Protein 6SHL (pdb70)

Solvent-accessible surface area: 36773 Å² total; per-residue (Å²): 154,76,38,21,48,40,94,6,21,34,120,36,126,43,28,32,152,86,106,8,38,23,49,130,87,68,61,10,13,110,104,124,50,47,70,15,28,13,0,0,7,38,17,7,44,97,7,70,100,4,14,11,8,109,0,50,140,52,32,90,15,76,4,2,0,6,0,25,4,4,0,9,2,3,3,6,0,15,11,102,80,20,60,58,87,0,76,22,84,111,82,29,82,10,52,0,0,61,10,32,3,3,21,6,0,1,0,0,1,0,0,1,0,2,17,2,1,6,25,0,3,0,22,11,36,53,40,104,26,140,97,31,90,4,41,0,0,0,0,28,16,41,27,122,152,49,82,54,23,43,78,62,26,18,65,27,82,63,95,120,78,47,61,86,157,52,32,51,107,110,2,37,70,46,109,188,47,22,52,6,108,9,52,5,110,135,58,42,6,15,15,0,11,2,8,17,71,42,107,64,56,89,1,57,11,2,3,31,10,33,6,10,37,52,3,23,45,12,8,0,14,0,0,0,40,6,25,86,32,57,101,1,62,85,10,71,0,13,3,31,5,5,1,0,54,6,0,20,11,2,28,4,1,3,5,7,15,0,18,74,24,101,78,31,87,77,93,120,90,86,157,32,34,142,82,61,45,40,34,117,65,66,80,103,60,86,68,166,109,69,130,105,132,51,80,104,50,54,179,37,136,74,108,59,91,124,107,105,149,135,67,183,155,103,65,138,122,112,62,22,131,80,88,27,7,42,93,80,41,109,22,38,110,32,118,1,44,30,46,91,65,5,52,59,57,10,25,0,2,34,43,0,0,49,40,74,85,3,55,116,68,0,44,117,63,108,17,2,83,3,58,0,11,0,74,2,79,14,92,19,70,24,49,12,3,7,15,0,0,0,6,3,15,4,7,34,109,65,34,92,17,38,73,78,66,76,58,68,60,29,16,0,1,23,8,1,13,16,44,19,13,5,1,4,0,18,53,35,67,48,16,108,20,66,5,52,20,4,24,2,70,75,68,6,37,0,37,52,120,28,15,14,64,69,3,0,36,0,20,0,11,0,6,50,24,0,70,29,5,83,51,25,106,100,66,9,59,0,20,0,59,0,43,0,87,88,53,30,48,80,82,71,39,124,75,62,7,101,159,233,120,82,132,166,87,133,169,132,113,183,113,70,177,114,53,33,57,61,53,85,29,43,28,103,58,125,30,83,29,5,27,151,84,101,125,47,28,60,27,14,10,82,22,4,40,47,62,14,78,25,42,6,11,9,64,36,0,0,43,72,18,0,2,4,69,36,7,67,1,56,83,105,7,78,71,51,43,37,7,0,0,0,2,0,1,0,1,1,9,16,49,21,103,57,116,83,25,47,16,2,4,3,0,0,0,0,0,0,0,0,7,3,73,27,0,3,0,0,0,56,0,2,1,0,1,8,4,0,76,90,1,108,8,89,1,0,0,0,2,23,62,111,64,11,88,118,37,88,8,42,124,112,142,27,118,45,34,42,9,44,0,45,112,32,53,8,0,8,2,18,0,13,31,62,40,156,98,18,22,1,35,20,40,3,0,34,22,4,44,104,51,86,30,23,47,61,92,55,24,4,106,8,38,52,65,82,6,4,2,0,0,0,1,3,0,28,74,100,17,51,55,52,39,148,36,87,7,65,1,44,0,0,0,1,0,2,4,0,65,4,13,18,3,2,52,40,30,114,13,12,48,50,2,1,15,25,88,32,76,85,122,97,167,86,13,66,144,85,49,57,34,48,20,15,37,135,91,0,35,23,40,77,116,145,16,129,6,40,68,160,0,60,4,14,61,56,4,3,76,143,75,28,179,33,4,50,13,9,17,21

InterPro domains:
  IPR014872 Dicistrovirus, capsid-polyprotein, C-terminal [PF08762] (630-860)
  IPR024343 Capsid protein VP4, dicistrovirus [PF11492] (277-324)
  IPR029053 Viral coat protein subunit [G3DSA:2.60.120.20] (10-238)
  IPR029053 Viral coat protein subunit [G3DSA:2.60.120.20] (325-581)
  IPR029053 Viral coat protein subunit [G3DSA:2.60.120.20] (614-869)
  IPR033703 Picornavirus/Calicivirus coat protein [cd00205] (55-227)

Structure (mmCIF, N/CA/C/O backbone):
data_6SHL
#
_entry.id   6SHL
#
_cell.length_a   1.00
_cell.length_b   1.00
_cell.length_c   1.00
_cell.angle_alpha   90.00
_cell.angle_beta   90.00
_cell.angle_gamma   90.00
#
_symmetry.space_group_name_H-M   'P 1'
#
loop_
_entity.id
_entity.type
_entity.pdbx_description
1 polymer VP1
2 polymer VP2
3 polymer VP3
4 polymer VP4
#
loop_
_atom_site.group_PDB
_atom_site.id
_atom_site.type_symbol
_atom_site.label_atom_id
_atom_site.label_alt_id
_atom_site.label_comp_id
_atom_site.label_asym_id
_atom_site.label_entity_id
_atom_site.label_seq_id
_atom_site.pdbx_PDB_ins_code
_atom_site.Cartn_x
_atom_site.Cartn_y
_atom_site.Cartn_z
_atom_site.occupancy
_atom_site.B_iso_or_equiv
_atom_site.auth_seq_id
_atom_site.auth_comp_id
_atom_site.auth_asym_id
_atom_site.auth_atom_id
_atom_site.pdbx_PDB_model_num
ATOM 1 N N . ASP A 1 1 ? 286.940 350.485 210.334 1.00 26.15 603 ASP A N 1
ATOM 2 C CA . ASP A 1 1 ? 286.218 349.795 209.277 1.00 26.15 603 ASP A CA 1
ATOM 3 C C . ASP A 1 1 ? 287.084 349.561 208.051 1.00 26.15 603 ASP A C 1
ATOM 4 O O . ASP A 1 1 ? 286.632 349.808 206.928 1.00 26.15 603 ASP A O 1
ATOM 9 N N . ASN A 1 2 ? 288.311 349.077 208.293 1.00 22.58 604 ASN A N 1
ATOM 10 C CA . ASN A 1 2 ? 289.319 348.823 207.259 1.00 22.58 604 ASN A CA 1
ATOM 11 C C . ASN A 1 2 ? 289.629 350.111 206.498 1.00 22.58 604 ASN A C 1
ATOM 12 O O . ASN A 1 2 ? 289.427 350.214 205.289 1.00 22.58 604 ASN A O 1
ATOM 17 N N . SER A 1 3 ? 290.120 351.112 207.233 1.00 21.64 605 SER A N 1
ATOM 18 C CA . SER A 1 3 ? 290.265 352.459 206.704 1.00 21.64 605 SER A CA 1
ATOM 19 C C . SER A 1 3 ? 291.642 353.070 206.891 1.00 21.64 605 SER A C 1
ATOM 20 O O . SER A 1 3 ? 291.845 354.206 206.465 1.00 21.64 605 SER A O 1
ATOM 23 N N . ASN A 1 4 ? 292.554 352.404 207.586 1.00 19.90 606 ASN A N 1
ATOM 24 C CA . ASN A 1 4 ? 293.968 352.768 207.581 1.00 19.90 606 ASN A CA 1
ATOM 25 C C . ASN A 1 4 ? 294.821 351.520 207.579 1.00 19.90 606 ASN A C 1
ATOM 26 O O . ASN A 1 4 ? 295.835 351.440 208.278 1.00 19.90 606 ASN A O 1
ATOM 31 N N . ASN A 1 5 ? 294.405 350.530 206.809 1.00 18.59 607 ASN A N 1
ATOM 32 C CA . ASN A 1 5 ? 295.086 349.249 206.782 1.00 18.59 607 ASN A CA 1
ATOM 33 C C . ASN A 1 5 ? 296.424 349.427 206.081 1.00 18.59 607 ASN A C 1
ATOM 34 O O . ASN A 1 5 ? 296.462 349.995 204.985 1.00 18.59 607 ASN A O 1
ATOM 39 N N . PRO A 1 6 ? 297.538 349.016 206.694 1.00 17.22 608 PRO A N 1
ATOM 40 C CA . PRO A 1 6 ? 298.845 349.206 206.048 1.00 17.22 608 PRO A CA 1
ATOM 41 C C . PRO A 1 6 ? 299.023 348.428 204.759 1.00 17.22 608 PRO A C 1
ATOM 42 O O . PRO A 1 6 ? 299.894 348.779 203.957 1.00 17.22 608 PRO A O 1
ATOM 46 N N . VAL A 1 7 ? 298.222 347.393 204.526 1.00 16.80 609 VAL A N 1
ATOM 47 C CA . VAL A 1 7 ? 298.237 346.646 203.279 1.00 16.80 609 VAL A CA 1
ATOM 48 C C . VAL A 1 7 ? 297.024 346.939 202.417 1.00 16.80 609 VAL A C 1
ATOM 49 O O . VAL A 1 7 ? 296.900 346.365 201.330 1.00 16.80 609 VAL A O 1
ATOM 53 N N . GLY A 1 8 ? 296.124 347.808 202.865 1.00 17.69 610 GLY A N 1
ATOM 54 C CA . GLY A 1 8 ? 294.956 348.151 202.089 1.00 17.69 610 GLY A CA 1
ATOM 55 C C . GLY A 1 8 ? 293.919 347.042 202.086 1.00 17.69 610 GLY A C 1
ATOM 56 O O . GLY A 1 8 ? 293.898 346.160 202.941 1.00 17.69 610 GLY A O 1
ATOM 57 N N . GLY A 1 9 ? 293.037 347.107 201.097 1.00 18.89 611 GLY A N 1
ATOM 58 C CA . GLY A 1 9 ? 292.091 346.034 200.874 1.00 18.89 611 GLY A CA 1
ATOM 59 C C . GLY A 1 9 ? 290.661 346.359 201.239 1.00 18.89 611 GLY A C 1
ATOM 60 O O . GLY A 1 9 ? 290.298 346.353 202.416 1.00 18.89 611 GLY A O 1
ATOM 61 N N . ASN A 1 10 ? 289.845 346.644 200.234 1.00 19.06 612 ASN A N 1
ATOM 62 C CA . ASN A 1 10 ? 288.408 346.850 200.357 1.00 19.06 612 ASN A CA 1
ATOM 63 C C . ASN A 1 10 ? 287.804 346.644 198.976 1.00 19.06 612 ASN A C 1
ATOM 64 O O . ASN A 1 10 ? 287.669 347.610 198.218 1.00 19.06 612 ASN A O 1
ATOM 69 N N . PRO A 1 11 ? 287.464 345.411 198.604 1.00 18.28 613 PRO A N 1
ATOM 70 C CA . PRO A 1 11 ? 287.053 345.135 197.223 1.00 18.28 613 PRO A CA 1
ATOM 71 C C . PRO A 1 11 ? 285.720 345.745 196.823 1.00 18.28 613 PRO A C 1
ATOM 72 O O . PRO A 1 11 ? 284.671 345.433 197.389 1.00 18.28 613 PRO A O 1
ATOM 76 N N . ILE A 1 12 ? 285.775 346.622 195.840 1.00 18.30 614 ILE A N 1
ATOM 77 C CA . ILE A 1 12 ? 284.609 347.257 195.245 1.00 18.30 614 ILE A CA 1
ATOM 78 C C . ILE A 1 12 ? 284.320 346.541 193.936 1.00 18.30 614 ILE A C 1
ATOM 79 O O . ILE A 1 12 ? 285.232 345.993 193.307 1.00 18.30 614 ILE A O 1
ATOM 84 N N . ASP A 1 13 ? 283.036 346.496 193.555 1.00 17.87 615 ASP A N 1
ATOM 85 C CA . ASP A 1 13 ? 282.541 345.785 192.383 1.00 17.87 615 ASP A CA 1
ATOM 86 C C . ASP A 1 13 ? 283.230 346.219 191.102 1.00 17.87 615 ASP A C 1
ATOM 87 O O . ASP A 1 13 ? 283.068 347.352 190.643 1.00 17.87 615 ASP A O 1
ATOM 92 N N . ASN A 1 14 ? 284.011 345.314 190.539 1.00 16.34 616 ASN A N 1
ATOM 93 C CA . ASN A 1 14 ? 284.742 345.520 189.309 1.00 16.34 616 ASN A CA 1
ATOM 94 C C . ASN A 1 14 ? 284.016 344.827 188.163 1.00 16.34 616 ASN A C 1
ATOM 95 O O . ASN A 1 14 ? 282.894 344.341 188.311 1.00 16.34 616 ASN A O 1
ATOM 100 N N . TYR A 1 15 ? 284.673 344.758 187.010 1.00 14.78 617 TYR A N 1
ATOM 101 C CA . TYR A 1 15 ? 284.012 344.483 185.744 1.00 14.78 617 TYR A CA 1
ATOM 102 C C . TYR A 1 15 ? 284.001 343.012 185.355 1.00 14.78 617 TYR A C 1
ATOM 103 O O . TYR A 1 15 ? 283.915 342.696 184.166 1.00 14.78 617 TYR A O 1
ATOM 112 N N . GLY A 1 16 ? 284.045 342.102 186.301 1.00 19.06 618 GLY A N 1
ATOM 113 C CA . GLY A 1 16 ? 284.027 340.683 185.985 1.00 19.06 618 GLY A CA 1
ATOM 114 C C . GLY A 1 16 ? 282.988 339.935 186.785 1.00 19.06 618 GLY A C 1
ATOM 115 O O . GLY A 1 16 ? 282.794 340.196 187.970 1.00 19.06 618 GLY A O 1
ATOM 116 N N . THR A 1 17 ? 282.315 339.002 186.119 1.00 21.49 619 THR A N 1
ATOM 117 C CA . THR A 1 17 ? 281.438 338.083 186.829 1.00 21.49 619 THR A CA 1
ATOM 118 C C . THR A 1 17 ? 282.244 337.014 187.552 1.00 21.49 619 THR A C 1
ATOM 119 O O . THR A 1 17 ? 281.990 336.719 188.723 1.00 21.49 619 THR A O 1
ATOM 123 N N . GLU A 1 18 ? 283.238 336.456 186.878 1.00 23.71 620 GLU A N 1
ATOM 124 C CA . GLU A 1 18 ? 284.034 335.351 187.387 1.00 23.71 620 GLU A CA 1
ATOM 125 C C . GLU A 1 18 ? 285.313 335.885 188.007 1.00 23.71 620 GLU A C 1
ATOM 126 O O . GLU A 1 18 ? 286.093 336.562 187.334 1.00 23.71 620 GLU A O 1
ATOM 132 N N . HIS A 1 19 ? 285.526 335.581 189.283 1.00 23.09 621 HIS A N 1
ATOM 133 C CA . HIS A 1 19 ? 286.712 336.034 189.994 1.00 23.09 621 HIS A CA 1
ATOM 134 C C . HIS A 1 19 ? 287.895 335.133 189.690 1.00 23.09 621 HIS A C 1
ATOM 135 O O . HIS A 1 19 ? 287.809 333.914 189.862 1.00 23.09 621 HIS A O 1
ATOM 142 N N . ALA A 1 20 ? 289.006 335.755 189.288 1.00 22.05 622 ALA A N 1
ATOM 143 C CA . ALA A 1 20 ? 290.285 335.158 188.914 1.00 22.05 622 ALA A CA 1
ATOM 144 C C . ALA A 1 20 ? 290.124 334.005 187.932 1.00 22.05 622 ALA A C 1
ATOM 145 O O . ALA A 1 20 ? 290.334 332.849 188.314 1.00 22.05 622 ALA A O 1
ATOM 147 N N . PRO A 1 21 ? 289.757 334.259 186.672 1.00 22.10 623 PRO A N 1
ATOM 148 C CA . PRO A 1 21 ? 289.438 333.146 185.773 1.00 22.10 623 PRO A CA 1
ATOM 149 C C . PRO A 1 21 ? 290.645 332.431 185.188 1.00 22.10 623 PRO A C 1
ATOM 150 O O . PRO A 1 21 ? 290.476 331.332 184.646 1.00 22.10 623 PRO A O 1
ATOM 154 N N . LEU A 1 22 ? 291.847 332.996 185.274 1.00 22.00 624 LEU A N 1
ATOM 155 C CA . LEU A 1 22 ? 293.008 332.351 184.674 1.00 22.00 624 LEU A CA 1
ATOM 156 C C . LEU A 1 22 ? 293.606 331.256 185.543 1.00 22.00 624 LEU A C 1
ATOM 157 O O . LEU A 1 22 ? 294.524 330.567 185.090 1.00 22.00 624 LEU A O 1
ATOM 162 N N . LEU A 1 23 ? 293.126 331.081 186.770 1.00 24.80 625 LEU A N 1
ATOM 163 C CA . LEU A 1 23 ? 293.529 329.929 187.565 1.00 24.80 625 LEU A CA 1
ATOM 164 C C . LEU A 1 23 ? 292.707 328.694 187.254 1.00 24.80 625 LEU A C 1
ATOM 165 O O . LEU A 1 23 ? 293.117 327.588 187.616 1.00 24.80 625 LEU A O 1
ATOM 170 N N . LYS A 1 24 ? 291.565 328.853 186.603 1.00 26.94 626 LYS A N 1
ATOM 171 C CA . LYS A 1 24 ? 290.725 327.723 186.250 1.00 26.94 626 LYS A CA 1
ATOM 172 C C . LYS A 1 24 ? 291.088 327.127 184.901 1.00 26.94 626 LYS A C 1
ATOM 173 O O . LYS A 1 24 ? 290.464 326.147 184.485 1.00 26.94 626 LYS A O 1
ATOM 179 N N . GLU A 1 25 ? 292.079 327.691 184.215 1.00 27.43 627 GLU A N 1
ATOM 180 C CA . GLU A 1 25 ? 292.570 327.148 182.952 1.00 27.43 627 GLU A CA 1
ATOM 181 C C . GLU A 1 25 ? 293.735 326.228 183.279 1.00 27.43 627 GLU A C 1
ATOM 182 O O . GLU A 1 25 ? 294.882 326.658 183.385 1.00 27.43 627 GLU A O 1
ATOM 188 N N . ASP A 1 26 ? 293.426 324.940 183.450 1.00 29.42 628 ASP A N 1
ATOM 189 C CA . ASP A 1 26 ? 294.429 323.977 183.889 1.00 29.42 628 ASP A CA 1
ATOM 190 C C . ASP A 1 26 ? 295.459 323.718 182.802 1.00 29.42 628 ASP A C 1
ATOM 191 O O . ASP A 1 26 ? 296.666 323.731 183.064 1.00 29.42 628 ASP A O 1
ATOM 196 N N . ASN A 1 27 ? 295.001 323.484 181.579 1.00 26.63 629 ASN A N 1
ATOM 197 C CA . ASN A 1 27 ? 295.877 323.173 180.457 1.00 26.63 629 ASN A CA 1
ATOM 198 C C . ASN A 1 27 ? 296.242 324.427 179.678 1.00 26.63 629 ASN A C 1
ATOM 199 O O . ASN A 1 27 ? 296.113 324.485 178.462 1.00 26.63 629 ASN A O 1
ATOM 204 N N . GLN A 1 28 ? 296.702 325.451 180.382 1.00 22.29 630 GLN A N 1
ATOM 205 C CA . GLN A 1 28 ? 297.123 326.673 179.720 1.00 22.29 630 GLN A CA 1
ATOM 206 C C . GLN A 1 28 ? 298.557 326.574 179.241 1.00 22.29 630 GLN A C 1
ATOM 207 O O . GLN A 1 28 ? 298.885 327.060 178.157 1.00 22.29 630 GLN A O 1
ATOM 213 N N . TYR A 1 29 ? 299.417 325.938 180.026 1.00 20.87 631 TYR A N 1
ATOM 214 C CA . TYR A 1 29 ? 300.819 325.811 179.676 1.00 20.87 631 TYR A CA 1
ATOM 215 C C . TYR A 1 29 ? 301.098 324.601 178.799 1.00 20.87 631 TYR A C 1
ATOM 216 O O . TYR A 1 29 ? 302.259 324.325 178.507 1.00 20.87 631 TYR A O 1
ATOM 225 N N . LEU A 1 30 ? 300.070 323.862 178.396 1.00 20.86 632 LEU A N 1
ATOM 226 C CA . LEU A 1 30 ? 300.190 322.946 177.275 1.00 20.86 632 LEU A CA 1
ATOM 227 C C . LEU A 1 30 ? 300.006 323.640 175.941 1.00 20.86 632 LEU A C 1
ATOM 228 O O . LEU A 1 30 ? 300.235 323.019 174.902 1.00 20.86 632 LEU A O 1
ATOM 233 N N . VAL A 1 31 ? 299.589 324.900 175.943 1.00 18.36 633 VAL A N 1
ATOM 234 C CA . VAL A 1 31 ? 299.271 325.616 174.726 1.00 18.36 633 VAL A CA 1
ATOM 235 C C . VAL A 1 31 ? 300.312 326.682 174.417 1.00 18.36 633 VAL A C 1
ATOM 236 O O . VAL A 1 31 ? 300.727 326.830 173.266 1.00 18.36 633 VAL A O 1
ATOM 240 N N . TYR A 1 32 ? 300.778 327.408 175.432 1.00 18.04 634 TYR A N 1
ATOM 241 C CA . TYR A 1 32 ? 301.568 328.608 175.201 1.00 18.04 634 TYR A CA 1
ATOM 242 C C . TYR A 1 32 ? 303.029 328.461 175.600 1.00 18.04 634 TYR A C 1
ATOM 243 O O . TYR A 1 32 ? 303.914 328.688 174.771 1.00 18.04 634 TYR A O 1
ATOM 252 N N . GLN A 1 33 ? 303.320 328.104 176.845 1.00 17.38 635 GLN A N 1
ATOM 253 C CA . GLN A 1 33 ? 304.689 328.225 177.323 1.00 17.38 635 GLN A CA 1
ATOM 254 C C . GLN A 1 33 ? 305.434 326.909 177.433 1.00 17.38 635 GLN A C 1
ATOM 255 O O . GLN A 1 33 ? 306.634 326.878 177.162 1.00 17.38 635 GLN A O 1
ATOM 261 N N . GLY A 1 34 ? 304.768 325.831 177.821 1.00 20.84 636 GLY A N 1
ATOM 262 C CA . GLY A 1 34 ? 305.437 324.569 178.036 1.00 20.84 636 GLY A CA 1
ATOM 263 C C . GLY A 1 34 ? 305.877 324.319 179.456 1.00 20.84 636 GLY A C 1
ATOM 264 O O . GLY A 1 34 ? 306.198 323.177 179.795 1.00 20.84 636 GLY A O 1
ATOM 265 N N . GLU A 1 35 ? 305.879 325.342 180.301 1.00 23.17 637 GLU A N 1
ATOM 266 C CA . GLU A 1 35 ? 306.403 325.275 181.654 1.00 23.17 637 GLU A CA 1
ATOM 267 C C . GLU A 1 35 ? 305.809 326.434 182.432 1.00 23.17 637 GLU A C 1
ATOM 268 O O . GLU A 1 35 ? 305.365 327.422 181.845 1.00 23.17 637 GLU A O 1
ATOM 274 N N . ARG A 1 36 ? 305.811 326.316 183.754 1.00 25.22 638 ARG A N 1
ATOM 275 C CA . ARG A 1 36 ? 305.387 327.426 184.591 1.00 25.22 638 ARG A CA 1
ATOM 276 C C . ARG A 1 36 ? 306.473 327.754 185.601 1.00 25.22 638 ARG A C 1
ATOM 277 O O . ARG A 1 36 ? 307.124 326.862 186.149 1.00 25.22 638 ARG A O 1
ATOM 285 N N . ILE A 1 37 ? 306.692 329.048 185.804 1.00 21.85 639 ILE A N 1
ATOM 286 C CA . ILE A 1 37 ? 307.692 329.561 186.730 1.00 21.85 639 ILE A CA 1
ATOM 287 C C . ILE A 1 37 ? 306.942 330.172 187.900 1.00 21.85 639 ILE A C 1
ATOM 288 O O . ILE A 1 37 ? 306.297 331.216 187.757 1.00 21.85 639 ILE A O 1
ATOM 293 N N . VAL A 1 38 ? 307.027 329.530 189.059 1.00 22.20 640 VAL A N 1
ATOM 294 C CA . VAL A 1 38 ? 306.276 329.934 190.232 1.00 22.20 640 VAL A CA 1
ATOM 295 C C . VAL A 1 38 ? 307.170 330.597 191.274 1.00 22.20 640 VAL A C 1
ATOM 296 O O . VAL A 1 38 ? 306.797 331.617 191.854 1.00 22.20 640 VAL A O 1
ATOM 300 N N . SER A 1 39 ? 308.368 330.063 191.493 1.00 21.48 641 SER A N 1
ATOM 301 C CA . SER A 1 39 ? 309.271 330.560 192.517 1.00 21.48 641 SER A CA 1
ATOM 302 C C . SER A 1 39 ? 310.556 331.087 191.895 1.00 21.48 641 SER A C 1
ATOM 303 O O . SER A 1 39 ? 310.928 330.714 190.782 1.00 21.48 641 SER A O 1
ATOM 306 N N . PHE A 1 40 ? 311.231 331.974 192.630 1.00 19.06 642 PHE A N 1
ATOM 307 C CA . PHE A 1 40 ? 312.583 332.378 192.266 1.00 19.06 642 PHE A CA 1
ATOM 308 C C . PHE A 1 40 ? 313.633 331.378 192.712 1.00 19.06 642 PHE A C 1
ATOM 309 O O . PHE A 1 40 ? 314.719 331.356 192.132 1.00 19.06 642 PHE A O 1
ATOM 317 N N . LYS A 1 41 ? 313.343 330.564 193.730 1.00 22.56 643 LYS A N 1
ATOM 318 C CA . LYS A 1 41 ? 314.320 329.587 194.194 1.00 22.56 643 LYS A CA 1
ATOM 319 C C . LYS A 1 41 ? 314.527 328.485 193.165 1.00 22.56 643 LYS A C 1
ATOM 320 O O . LYS A 1 41 ? 315.600 327.876 193.111 1.00 22.56 643 LYS A O 1
ATOM 326 N N . ASP A 1 42 ? 313.532 328.240 192.320 1.00 23.68 644 ASP A N 1
ATOM 327 C CA . ASP A 1 42 ? 313.739 327.346 191.194 1.00 23.68 644 ASP A CA 1
ATOM 328 C C . ASP A 1 42 ? 314.564 328.019 190.104 1.00 23.68 644 ASP A C 1
ATOM 329 O O . ASP A 1 42 ? 315.442 327.389 189.515 1.00 23.68 644 ASP A O 1
ATOM 334 N N . LEU A 1 43 ? 314.335 329.305 189.852 1.00 20.18 645 LEU A N 1
ATOM 335 C CA . LEU A 1 43 ? 315.031 330.011 188.783 1.00 20.18 645 LEU A CA 1
ATOM 336 C C . LEU A 1 43 ? 316.441 330.451 189.167 1.00 20.18 645 LEU A C 1
ATOM 337 O O . LEU A 1 43 ? 317.278 330.639 188.280 1.00 20.18 645 LEU A O 1
ATOM 342 N N . LEU A 1 44 ? 316.748 330.571 190.462 1.00 18.34 646 LEU A N 1
ATOM 343 C CA . LEU A 1 44 ? 318.101 330.913 190.898 1.00 18.34 646 LEU A CA 1
ATOM 344 C C . LEU A 1 44 ? 319.109 329.792 190.693 1.00 18.34 646 LEU A C 1
ATOM 345 O O . LEU A 1 44 ? 320.300 330.012 190.928 1.00 18.34 646 LEU A O 1
ATOM 350 N N . ARG A 1 45 ? 318.675 328.612 190.265 1.00 19.78 647 ARG A N 1
ATOM 351 C CA . ARG A 1 45 ? 319.549 327.467 190.089 1.00 19.78 647 ARG A CA 1
ATOM 352 C C . ARG A 1 45 ? 319.927 327.251 188.631 1.00 19.78 647 ARG A C 1
ATOM 353 O O . ARG A 1 45 ? 320.396 326.172 188.267 1.00 19.78 647 ARG A O 1
ATOM 361 N N . ARG A 1 46 ? 319.720 328.261 187.797 1.00 18.24 648 ARG A N 1
ATOM 362 C CA . ARG A 1 46 ? 320.329 328.355 186.482 1.00 18.24 648 ARG A CA 1
ATOM 363 C C . ARG A 1 46 ? 321.623 329.151 186.586 1.00 18.24 648 ARG A C 1
ATOM 364 O O . ARG A 1 46 ? 321.632 330.253 187.137 1.00 18.24 648 ARG A O 1
ATOM 372 N N . TYR A 1 47 ? 322.711 328.588 186.072 1.00 18.05 649 TYR A N 1
ATOM 373 C CA . TYR A 1 47 ? 323.991 329.284 186.059 1.00 18.05 649 TYR A CA 1
ATOM 374 C C . TYR A 1 47 ? 323.969 330.447 185.082 1.00 18.05 649 TYR A C 1
ATOM 375 O O . TYR A 1 47 ? 323.316 330.392 184.040 1.00 18.05 649 TYR A O 1
ATOM 384 N N . GLN A 1 48 ? 324.698 331.503 185.416 1.00 16.70 650 GLN A N 1
ATOM 385 C CA . GLN A 1 48 ? 324.778 332.673 184.560 1.00 16.70 650 GLN A CA 1
ATOM 386 C C . GLN A 1 48 ? 326.193 333.222 184.593 1.00 16.70 650 GLN A C 1
ATOM 387 O O . GLN A 1 48 ? 326.815 333.278 185.654 1.00 16.70 650 GLN A O 1
ATOM 393 N N . TYR A 1 49 ? 326.690 333.606 183.419 1.00 16.53 651 TYR A N 1
ATOM 394 C CA . TYR A 1 49 ? 328.036 334.142 183.268 1.00 16.53 651 TYR A CA 1
ATOM 395 C C . TYR A 1 49 ? 328.212 335.432 184.044 1.00 16.53 651 TYR A C 1
ATOM 396 O O . TYR A 1 49 ? 327.473 336.396 183.837 1.00 16.53 651 TYR A O 1
ATOM 405 N N . LEU A 1 50 ? 329.188 335.445 184.952 1.00 16.91 652 LEU A N 1
ATOM 406 C CA . LEU A 1 50 ? 329.503 336.639 185.725 1.00 16.91 652 LEU A CA 1
ATOM 407 C C . LEU A 1 50 ? 330.643 337.449 185.119 1.00 16.91 652 LEU A C 1
ATOM 408 O O . LEU A 1 50 ? 330.432 338.587 184.696 1.00 16.91 652 LEU A O 1
ATOM 413 N N . ASN A 1 51 ? 331.842 336.877 185.039 1.00 17.65 653 ASN A N 1
ATOM 414 C CA . ASN A 1 51 ? 333.014 337.683 184.731 1.00 17.65 653 ASN A CA 1
ATOM 415 C C . ASN A 1 51 ? 334.143 336.777 184.260 1.00 17.65 653 ASN A C 1
ATOM 416 O O . ASN A 1 51 ? 334.188 335.590 184.587 1.00 17.65 653 ASN A O 1
ATOM 421 N N . SER A 1 52 ? 335.066 337.362 183.499 1.00 18.52 654 SER A N 1
ATOM 422 C CA . SER A 1 52 ? 336.229 336.660 182.983 1.00 18.52 654 SER A CA 1
ATOM 423 C C . SER A 1 52 ? 337.507 337.276 183.533 1.00 18.52 654 SER A C 1
ATOM 424 O O . SER A 1 52 ? 337.548 338.457 183.881 1.00 18.52 654 SER A O 1
ATOM 427 N N . TYR A 1 53 ? 338.555 336.460 183.577 1.00 19.80 655 TYR A N 1
ATOM 428 C CA . TYR A 1 53 ? 339.791 336.764 184.287 1.00 19.80 655 TYR A CA 1
ATOM 429 C C . TYR A 1 53 ? 340.967 336.296 183.447 1.00 19.80 655 TYR A C 1
ATOM 430 O O . TYR A 1 53 ? 340.999 335.137 183.039 1.00 19.80 655 TYR A O 1
ATOM 439 N N . TRP A 1 54 ? 341.933 337.175 183.194 1.00 20.24 656 TRP A N 1
ATOM 440 C CA . TRP A 1 54 ? 343.062 336.826 182.343 1.00 20.24 656 TRP A CA 1
ATOM 441 C C . TRP A 1 54 ? 344.312 336.596 183.180 1.00 20.24 656 TRP A C 1
ATOM 442 O O . TRP A 1 54 ? 344.818 337.547 183.790 1.00 20.24 656 TRP A O 1
ATOM 453 N N . PRO A 1 55 ? 344.836 335.367 183.248 1.00 21.97 657 PRO A N 1
ATOM 454 C CA . PRO A 1 55 ? 345.995 335.104 184.110 1.00 21.97 657 PRO A CA 1
ATOM 455 C C . PRO A 1 55 ? 347.308 335.715 183.650 1.00 21.97 657 PRO A C 1
ATOM 456 O O . PRO A 1 55 ? 348.183 335.920 184.497 1.00 21.97 657 PR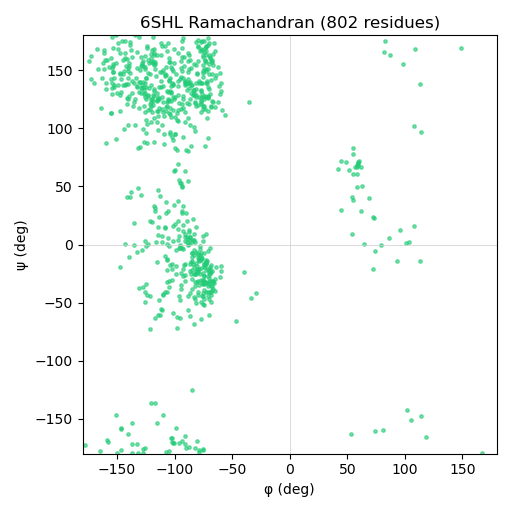O A O 1
ATOM 460 N N . GLN A 1 56 ? 347.504 336.005 182.366 1.00 25.43 658 GLN A N 1
ATOM 461 C CA . GLN A 1 56 ? 348.746 336.655 181.943 1.00 25.43 658 GLN A CA 1
ATOM 462 C C . GLN A 1 56 ? 348.570 338.176 181.966 1.00 25.43 658 GLN A C 1
ATOM 463 O O . GLN A 1 56 ? 348.583 338.871 180.951 1.00 25.43 658 GLN A O 1
ATOM 469 N N . GLU A 1 57 ? 348.329 338.687 183.163 1.00 28.32 659 GLU A N 1
ATOM 470 C CA . GLU A 1 57 ? 348.289 340.123 183.361 1.00 28.32 659 GLU A CA 1
ATOM 471 C C . GLU A 1 57 ? 348.897 340.516 184.704 1.00 28.32 659 GLU A C 1
ATOM 472 O O . GLU A 1 57 ? 349.004 341.710 184.996 1.00 28.32 659 GLU A O 1
ATOM 478 N N . THR A 1 58 ? 349.373 339.558 185.495 1.00 26.81 660 THR A N 1
ATOM 479 C CA . THR A 1 58 ? 349.830 339.821 186.852 1.00 26.81 660 THR A CA 1
ATOM 480 C C . THR A 1 58 ? 351.325 339.616 187.046 1.00 26.81 660 THR A C 1
ATOM 481 O O . THR A 1 58 ? 351.989 340.474 187.632 1.00 26.81 660 THR A O 1
ATOM 485 N N . GLY A 1 59 ? 351.883 338.505 186.575 1.00 25.88 661 GLY A N 1
ATOM 486 C CA . GLY A 1 59 ? 353.284 338.235 186.832 1.00 25.88 661 GLY A CA 1
ATOM 487 C C . GLY A 1 59 ? 354.165 338.219 185.602 1.00 25.88 661 GLY A C 1
ATOM 488 O O . GLY A 1 59 ? 353.855 338.867 184.599 1.00 25.88 661 GLY A O 1
ATOM 489 N N . SER A 1 60 ? 355.272 337.482 185.670 1.00 26.12 662 SER A N 1
ATOM 490 C CA . SER A 1 60 ? 356.197 337.368 184.554 1.00 26.12 662 SER A CA 1
ATOM 491 C C . SER A 1 60 ? 356.934 336.041 184.656 1.00 26.12 662 SER A C 1
ATOM 492 O O . SER A 1 60 ? 357.175 335.533 185.752 1.00 26.12 662 SER A O 1
ATOM 495 N N . GLY A 1 61 ? 357.285 335.485 183.504 1.00 24.67 663 GLY A N 1
ATOM 496 C CA . GLY A 1 61 ? 357.866 334.160 183.464 1.00 24.67 663 GLY A CA 1
ATOM 497 C C . GLY A 1 61 ? 356.788 333.097 183.545 1.00 24.67 663 GLY A C 1
ATOM 498 O O . GLY A 1 61 ? 355.621 333.343 183.262 1.00 24.67 663 GLY A O 1
ATOM 499 N N . PHE A 1 62 ? 357.196 331.895 183.927 1.00 22.57 664 PHE A N 1
ATOM 500 C CA . PHE A 1 62 ? 356.250 330.840 184.256 1.00 22.57 664 PHE A CA 1
ATOM 501 C C . PHE A 1 62 ? 355.888 331.000 185.723 1.00 22.57 664 PHE A C 1
ATOM 502 O O . PHE A 1 62 ? 356.775 331.034 186.579 1.00 22.57 664 PHE A O 1
ATOM 510 N N . ARG A 1 63 ? 354.600 331.106 186.016 1.00 23.29 665 ARG A N 1
ATOM 511 C CA . ARG A 1 63 ? 354.166 331.406 187.372 1.00 23.29 665 ARG A CA 1
ATOM 512 C C . ARG A 1 63 ? 352.803 330.770 187.602 1.00 23.29 665 ARG A C 1
ATOM 513 O O . ARG A 1 63 ? 352.234 330.113 186.724 1.00 23.29 665 ARG A O 1
ATOM 521 N N . TYR A 1 64 ? 352.278 330.977 188.802 1.00 22.88 666 TYR A N 1
ATOM 522 C CA . TYR A 1 64 ? 351.053 330.351 189.269 1.00 22.88 666 TYR A CA 1
ATOM 523 C C . TYR A 1 64 ? 350.114 331.502 189.598 1.00 22.88 666 TYR A C 1
ATOM 524 O O . TYR A 1 64 ? 350.326 332.203 190.590 1.00 22.88 666 TYR A O 1
ATOM 533 N N . TYR A 1 65 ? 349.125 331.738 188.747 1.00 21.90 667 TYR A N 1
ATOM 534 C CA . TYR A 1 65 ? 348.142 332.785 188.959 1.00 21.90 667 TYR A CA 1
ATOM 535 C C . TYR A 1 65 ? 347.135 332.352 190.012 1.00 21.90 667 TYR A C 1
ATOM 536 O O . TYR A 1 65 ? 346.574 331.259 189.927 1.00 21.90 667 TYR A O 1
ATOM 545 N N . THR A 1 66 ? 346.909 333.203 191.011 1.00 21.70 668 THR A N 1
ATOM 546 C CA . THR A 1 66 ? 345.908 332.972 192.040 1.00 21.70 668 THR A CA 1
ATOM 547 C C . THR A 1 66 ? 344.993 334.184 192.134 1.00 21.70 668 THR A C 1
ATOM 548 O O . THR A 1 66 ? 345.446 335.326 192.046 1.00 21.70 668 THR A O 1
ATOM 552 N N . LEU A 1 67 ? 343.703 333.923 192.306 1.00 21.40 669 LEU A N 1
ATOM 553 C CA . LEU A 1 67 ? 342.671 334.951 192.355 1.00 21.40 669 LEU A CA 1
ATOM 554 C C . LEU A 1 67 ? 341.789 334.711 193.568 1.00 21.40 669 LEU A C 1
ATOM 555 O O . LEU A 1 67 ? 341.142 333.665 193.671 1.00 21.40 669 LEU A O 1
ATOM 560 N N . ASP A 1 68 ? 341.782 335.673 194.485 1.00 22.72 670 ASP A N 1
ATOM 561 C CA . ASP A 1 68 ? 340.923 335.644 195.660 1.00 22.72 670 ASP A CA 1
ATOM 562 C C . ASP A 1 68 ? 339.623 336.353 195.314 1.00 22.72 670 ASP A C 1
ATOM 563 O O . ASP A 1 68 ? 339.589 337.584 195.216 1.00 22.72 670 ASP A O 1
ATOM 568 N N . SER A 1 69 ? 338.559 335.578 195.125 1.00 23.17 671 SER A N 1
ATOM 569 C CA . SER A 1 69 ? 337.265 336.109 194.751 1.00 23.17 671 SER A CA 1
ATOM 570 C C . SER A 1 69 ? 336.252 335.822 195.846 1.00 23.17 671 SER A C 1
ATOM 571 O O . SER A 1 69 ? 336.393 334.840 196.579 1.00 23.17 671 SER A O 1
ATOM 574 N N . PRO A 1 70 ? 335.235 336.666 195.999 1.00 22.73 672 PRO A N 1
ATOM 575 C CA . PRO A 1 70 ? 334.153 336.348 196.928 1.00 22.73 672 PRO A CA 1
ATOM 576 C C . PRO A 1 70 ? 333.328 335.177 196.425 1.00 22.73 672 PRO A C 1
ATOM 577 O O . PRO A 1 70 ? 333.314 334.851 195.238 1.00 22.73 672 PRO A O 1
ATOM 581 N N . GLY A 1 71 ? 332.634 334.530 197.360 1.00 22.36 673 GLY A N 1
ATOM 582 C CA . GLY A 1 71 ? 331.691 333.499 196.974 1.00 22.36 673 GLY A CA 1
ATOM 583 C C . GLY A 1 71 ? 330.445 334.063 196.343 1.00 22.36 673 GLY A C 1
ATOM 584 O O . GLY A 1 71 ? 329.860 333.436 195.458 1.00 22.36 673 GLY A O 1
ATOM 585 N N . MET A 1 72 ? 330.030 335.242 196.772 1.00 23.04 674 MET A N 1
ATOM 586 C CA . MET A 1 72 ? 328.902 335.896 196.140 1.00 23.04 674 MET A CA 1
ATOM 587 C C . MET A 1 72 ? 329.387 336.798 195.013 1.00 23.04 674 MET A C 1
ATOM 588 O O . MET A 1 72 ? 330.407 337.475 195.170 1.00 23.04 674 MET A O 1
ATOM 593 N N . PRO A 1 73 ? 328.704 336.780 193.861 1.00 20.39 675 PRO A N 1
ATOM 594 C CA . PRO A 1 73 ? 329.102 337.635 192.736 1.00 20.39 675 PRO A CA 1
ATOM 595 C C . PRO A 1 73 ? 329.098 339.128 193.043 1.00 20.39 675 PRO A C 1
ATOM 596 O O . PRO A 1 73 ? 328.202 339.646 193.709 1.00 20.39 675 PRO A O 1
ATOM 600 N N . ILE A 1 74 ? 330.124 339.815 192.533 1.00 19.89 676 ILE A N 1
ATOM 601 C CA . ILE A 1 74 ? 330.231 341.259 192.684 1.00 19.89 676 ILE A CA 1
ATOM 602 C C . ILE A 1 74 ? 329.204 341.955 191.800 1.00 19.89 676 ILE A C 1
ATOM 603 O O . ILE A 1 74 ? 328.644 341.373 190.868 1.00 19.89 676 ILE A O 1
ATOM 608 N N . TYR A 1 75 ? 328.956 343.224 192.096 1.00 19.24 677 TYR A N 1
ATOM 609 C CA . TYR A 1 75 ? 327.834 343.926 191.493 1.00 19.24 677 TYR A CA 1
ATOM 610 C C . TYR A 1 75 ? 328.273 344.745 190.286 1.00 19.24 677 TYR A C 1
ATOM 611 O O . TYR A 1 75 ? 329.451 345.038 190.096 1.00 19.24 677 TYR A O 1
ATOM 620 N N . ARG A 1 76 ? 327.284 345.157 189.498 1.00 18.77 678 ARG A N 1
ATOM 621 C CA . ARG A 1 76 ? 327.452 345.394 188.071 1.00 18.77 678 ARG A CA 1
ATOM 622 C C . ARG A 1 76 ? 327.954 346.791 187.715 1.00 18.77 678 ARG A C 1
ATOM 623 O O . ARG A 1 76 ? 328.512 346.968 186.635 1.00 18.77 678 ARG A O 1
ATOM 631 N N . GLY A 1 77 ? 327.777 347.793 188.552 1.00 19.21 679 GLY A N 1
ATOM 632 C CA . GLY A 1 77 ? 327.866 349.139 188.032 1.00 19.21 679 GLY A CA 1
ATOM 633 C C . GLY A 1 77 ? 329.073 349.940 188.464 1.00 19.21 679 GLY A C 1
ATOM 634 O O . GLY A 1 77 ? 330.173 349.412 188.649 1.00 19.21 679 GLY A O 1
ATOM 635 N N . TRP A 1 78 ? 328.862 351.247 188.601 1.00 20.51 680 TRP A N 1
ATOM 636 C CA . TRP A 1 78 ? 329.899 352.195 188.980 1.00 20.51 680 TRP A CA 1
ATOM 637 C C . TRP A 1 78 ? 330.262 352.076 190.449 1.00 20.51 680 TRP A C 1
ATOM 638 O O . TRP A 1 78 ? 329.739 352.838 191.266 1.00 20.51 680 TRP A O 1
ATOM 649 N N . ASP A 1 79 ? 331.155 351.159 190.803 1.00 21.17 681 ASP A N 1
ATOM 650 C CA . ASP A 1 79 ? 331.562 351.073 192.191 1.00 21.17 681 ASP A CA 1
ATOM 651 C C . ASP A 1 79 ? 332.460 352.248 192.550 1.00 21.17 681 ASP A C 1
ATOM 652 O O . ASP A 1 79 ? 333.058 352.874 191.674 1.00 21.17 681 ASP A O 1
ATOM 657 N N . PRO A 1 80 ? 332.548 352.589 193.834 1.00 22.08 682 PRO A N 1
ATOM 658 C CA . PRO A 1 80 ? 333.704 353.350 194.307 1.00 22.08 682 PRO A CA 1
ATOM 659 C C . PRO A 1 80 ? 334.932 352.483 194.508 1.00 22.08 682 PRO A C 1
ATOM 660 O O . PRO A 1 80 ? 336.033 353.025 194.668 1.00 22.08 682 PRO A O 1
ATOM 664 N N . ASN A 1 81 ? 334.775 351.161 194.496 1.00 22.79 683 ASN A N 1
ATOM 665 C CA . ASN A 1 81 ? 335.839 350.193 194.727 1.00 22.79 683 ASN A CA 1
ATOM 666 C C . ASN A 1 81 ? 335.859 349.149 193.622 1.00 22.79 683 ASN A C 1
ATOM 667 O O . ASN A 1 81 ? 336.014 347.954 193.876 1.00 22.79 683 ASN A O 1
ATOM 672 N N . GLY A 1 82 ? 335.705 349.585 192.377 1.00 21.80 684 GLY A N 1
ATOM 673 C CA . GLY A 1 82 ? 335.583 348.654 191.279 1.00 21.80 684 GLY A CA 1
ATOM 674 C C . GLY A 1 82 ? 336.914 348.160 190.770 1.00 21.80 684 GLY A C 1
ATOM 675 O O . GLY A 1 82 ? 337.947 348.811 190.903 1.00 21.80 684 GLY A O 1
ATOM 676 N N . ILE A 1 83 ? 336.876 346.973 190.157 1.00 21.37 685 ILE A N 1
ATOM 677 C CA . ILE A 1 83 ? 338.096 346.326 189.681 1.00 21.37 685 ILE A CA 1
ATOM 678 C C . ILE A 1 83 ? 338.510 346.796 188.3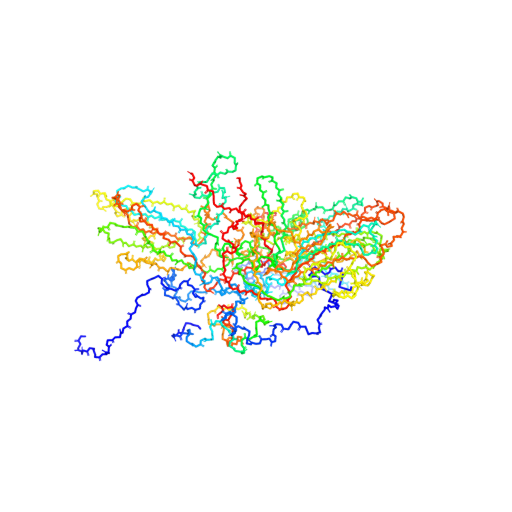00 1.00 21.37 685 ILE A C 1
ATOM 679 O O . ILE A 1 83 ? 339.600 346.439 187.838 1.00 21.37 685 ILE A O 1
ATOM 684 N N . ASP A 1 84 ? 337.681 347.592 187.630 1.00 21.98 686 ASP A N 1
ATOM 685 C CA . ASP A 1 84 ? 338.019 348.141 186.325 1.00 21.98 686 ASP A CA 1
ATOM 686 C C . ASP A 1 84 ? 337.834 349.647 186.333 1.00 21.98 686 ASP A C 1
ATOM 687 O O . ASP A 1 84 ? 337.471 350.221 187.359 1.00 21.98 686 ASP A O 1
ATOM 692 N N . GLN A 1 85 ? 338.015 350.294 185.187 1.00 24.66 687 GLN A N 1
ATOM 693 C CA . GLN A 1 85 ? 337.987 351.752 185.151 1.00 24.66 687 GLN A CA 1
ATOM 694 C C . GLN A 1 85 ? 337.283 352.180 183.873 1.00 24.66 687 GLN A C 1
ATOM 695 O O . GLN A 1 85 ? 337.726 351.823 182.780 1.00 24.66 687 GLN A O 1
ATOM 701 N N . GLY A 1 86 ? 336.190 352.930 184.011 1.00 25.18 688 GLY A N 1
ATOM 702 C CA . GLY A 1 86 ? 335.415 353.396 182.886 1.00 25.18 688 GLY A CA 1
ATOM 703 C C . GLY A 1 86 ? 335.398 354.915 182.789 1.00 25.18 688 GLY A C 1
ATOM 704 O O . GLY A 1 86 ? 335.719 355.635 183.731 1.00 25.18 688 GLY A O 1
ATOM 705 N N . GLN A 1 87 ? 335.016 355.390 181.607 1.00 27.03 689 GLN A N 1
ATOM 706 C CA . GLN A 1 87 ? 334.908 356.817 181.333 1.00 27.03 689 GLN A CA 1
ATOM 707 C C . GLN A 1 87 ? 333.524 357.299 181.739 1.00 27.03 689 GLN A C 1
ATOM 708 O O . GLN A 1 87 ? 332.517 356.819 181.210 1.00 27.03 689 GLN A O 1
ATOM 714 N N . ASP A 1 88 ? 333.472 358.253 182.661 1.00 27.94 690 ASP A N 1
ATOM 715 C CA . ASP A 1 88 ? 332.209 358.683 183.237 1.00 27.94 690 ASP A CA 1
ATOM 716 C C . ASP A 1 88 ? 331.641 359.884 182.479 1.00 27.94 690 ASP A C 1
ATOM 717 O O . ASP A 1 88 ? 332.106 360.245 181.396 1.00 27.94 690 ASP A O 1
ATOM 722 N N . SER A 1 89 ? 330.613 360.509 183.050 1.00 29.75 691 SER A N 1
ATOM 723 C CA . SER A 1 89 ? 329.886 361.589 182.396 1.00 29.75 691 SER A CA 1
ATOM 724 C C . SER A 1 89 ? 330.651 362.903 182.365 1.00 29.75 691 SER A C 1
ATOM 725 O O . SER A 1 89 ? 330.293 363.789 181.583 1.00 29.75 691 SER A O 1
ATOM 728 N N . THR A 1 90 ? 331.685 363.057 183.188 1.00 31.03 692 THR A N 1
ATOM 729 C CA . THR A 1 90 ? 332.499 364.261 183.196 1.00 31.03 692 THR A CA 1
ATOM 730 C C . THR A 1 90 ? 333.713 364.150 182.285 1.00 31.03 692 THR A C 1
ATOM 731 O O . THR A 1 90 ? 334.647 364.949 182.429 1.00 31.03 692 THR A O 1
ATOM 735 N N . ALA A 1 91 ? 333.705 363.177 181.362 1.00 31.46 693 ALA A N 1
ATOM 736 C CA . ALA A 1 91 ? 334.825 362.845 180.469 1.00 31.46 693 ALA A CA 1
ATOM 737 C C . ALA A 1 91 ? 336.108 362.555 181.246 1.00 31.46 693 ALA A C 1
ATOM 738 O O . ALA A 1 91 ? 337.206 362.929 180.832 1.00 31.46 693 ALA A O 1
ATOM 740 N N . GLY A 1 92 ? 335.966 361.879 182.382 1.00 29.24 694 GLY A N 1
ATOM 741 C CA . GLY A 1 92 ? 337.105 361.501 183.190 1.00 29.24 694 GLY A CA 1
ATOM 742 C C . GLY A 1 92 ? 337.178 360.000 183.347 1.00 29.24 694 GLY A C 1
ATOM 743 O O . GLY A 1 92 ? 336.974 359.269 182.377 1.00 29.24 694 GLY A O 1
ATOM 744 N N . ASN A 1 93 ? 337.449 359.526 184.559 1.00 27.26 695 ASN A N 1
ATOM 745 C CA . ASN A 1 93 ? 337.554 358.103 184.839 1.00 27.26 695 ASN A CA 1
ATOM 746 C C . ASN A 1 93 ? 336.993 357.816 186.221 1.00 27.26 695 ASN A C 1
ATOM 747 O O . ASN A 1 93 ? 337.074 358.650 187.124 1.00 27.26 695 ASN A O 1
ATOM 752 N N . SER A 1 94 ? 336.437 356.622 186.381 1.00 24.20 696 SER A N 1
ATOM 753 C CA . SER A 1 94 ? 335.864 356.191 187.646 1.00 24.20 696 SER A CA 1
ATOM 754 C C . SER A 1 94 ? 335.927 354.680 187.709 1.00 24.20 696 SER A C 1
ATOM 755 O O . SER A 1 94 ? 335.948 354.014 186.665 1.00 24.20 696 SER A O 1
ATOM 758 N N . PRO A 1 95 ? 335.981 354.094 188.906 1.00 21.89 697 PRO A N 1
ATOM 759 C CA . PRO A 1 95 ? 335.946 352.634 189.019 1.00 21.89 697 PRO A CA 1
ATOM 760 C C . PRO A 1 95 ? 334.626 352.048 188.543 1.00 21.89 697 PRO A C 1
ATOM 761 O O . PRO A 1 95 ? 333.559 352.632 188.735 1.00 21.89 697 PRO A O 1
ATOM 765 N N . TYR A 1 96 ? 334.714 350.883 187.910 1.00 19.97 698 TYR A N 1
ATOM 766 C CA . TYR A 1 96 ? 333.569 350.263 187.269 1.00 19.97 698 TYR A CA 1
ATOM 767 C C . TYR A 1 96 ? 333.812 348.764 187.199 1.00 19.97 698 TYR A C 1
ATOM 768 O O . TYR A 1 96 ? 334.941 348.321 186.986 1.00 19.97 698 TYR A O 1
ATOM 777 N N . ASN A 1 97 ? 332.755 347.983 187.395 1.00 19.36 699 ASN A N 1
ATOM 778 C CA . ASN A 1 97 ? 332.804 346.541 187.191 1.00 19.36 699 ASN A CA 1
ATOM 779 C C . ASN A 1 97 ? 332.193 346.217 185.838 1.00 19.36 699 ASN A C 1
ATOM 780 O O . ASN A 1 97 ? 331.053 346.586 185.571 1.00 19.36 699 ASN A O 1
ATOM 785 N N . PHE A 1 98 ? 332.932 345.519 184.990 1.00 19.01 700 PHE A N 1
ATOM 786 C CA . PHE A 1 98 ? 332.358 345.032 183.739 1.00 19.01 700 PHE A CA 1
ATOM 787 C C . PHE A 1 98 ? 331.900 343.585 183.890 1.00 19.01 700 PHE A C 1
ATOM 788 O O . PHE A 1 98 ? 332.281 342.696 183.139 1.00 19.01 700 PHE A O 1
ATOM 796 N N . CYS A 1 99 ? 331.052 343.363 184.884 1.00 17.96 701 CYS A N 1
ATOM 797 C CA . CYS A 1 99 ? 330.453 342.064 185.134 1.00 17.96 701 CYS A CA 1
ATOM 798 C C . CYS A 1 99 ? 328.966 342.126 184.822 1.00 17.96 701 CYS A C 1
ATOM 799 O O . CYS A 1 99 ? 328.402 343.194 184.583 1.00 17.96 701 CYS A O 1
ATOM 802 N N . SER A 1 100 ? 328.333 340.964 184.816 1.00 17.55 702 SER A N 1
ATOM 803 C CA . SER A 1 100 ? 326.926 340.890 184.470 1.00 17.55 702 SER A CA 1
ATOM 804 C C . SER A 1 100 ? 326.056 341.074 185.703 1.00 17.55 702 SER A C 1
ATOM 805 O O . SER A 1 100 ? 326.516 340.988 186.841 1.00 17.55 702 SER A O 1
ATOM 808 N N . MET A 1 101 ? 324.781 341.338 185.458 1.00 17.95 703 MET A N 1
ATOM 809 C CA . MET A 1 101 ? 323.798 341.537 186.516 1.00 17.95 703 MET A CA 1
ATOM 810 C C . MET A 1 101 ? 323.036 340.231 186.667 1.00 17.95 703 MET A C 1
ATOM 811 O O . MET A 1 101 ? 322.080 339.972 185.936 1.00 17.95 703 MET A O 1
ATOM 816 N N . THR A 1 102 ? 323.473 339.396 187.599 1.00 16.88 704 THR A N 1
ATOM 817 C CA . THR A 1 102 ? 322.842 338.101 187.755 1.00 16.88 704 THR A CA 1
ATOM 818 C C . THR A 1 102 ? 321.543 338.238 188.540 1.00 16.88 704 THR A C 1
ATOM 819 O O . THR A 1 102 ? 321.223 339.292 189.086 1.00 16.88 704 THR A O 1
ATOM 823 N N . LEU A 1 103 ? 320.774 337.149 188.573 1.00 16.30 705 LEU A N 1
ATOM 824 C CA . LEU A 1 103 ? 319.524 337.147 189.322 1.00 16.30 705 LEU A CA 1
ATOM 825 C C . LEU A 1 103 ? 319.780 337.166 190.822 1.00 16.30 705 LEU A C 1
ATOM 826 O O . LEU A 1 103 ? 318.968 337.699 191.585 1.00 16.30 705 LEU A O 1
ATOM 831 N N . LEU A 1 104 ? 320.907 336.607 191.254 1.00 17.40 706 LEU A N 1
ATOM 832 C CA . LEU A 1 104 ? 321.289 336.665 192.659 1.00 17.40 706 LEU A CA 1
ATOM 833 C C . LEU A 1 104 ? 321.639 338.087 193.077 1.00 17.40 706 LEU A C 1
ATOM 834 O O . LEU A 1 104 ? 321.212 338.548 194.144 1.00 17.40 706 LEU A O 1
ATOM 839 N N . ASN A 1 105 ? 322.389 338.804 192.229 1.00 17.14 707 ASN A N 1
ATOM 840 C CA . ASN A 1 105 ? 322.697 340.207 192.485 1.00 17.14 707 ASN A CA 1
ATOM 841 C C . ASN A 1 105 ? 321.448 341.068 192.452 1.00 17.14 707 ASN A C 1
ATOM 842 O O . ASN A 1 105 ? 321.391 342.101 193.121 1.00 17.14 707 ASN A O 1
ATOM 847 N N . TYR A 1 106 ? 320.450 340.672 191.672 1.00 15.32 708 TYR A N 1
ATOM 848 C CA . TYR A 1 106 ? 319.208 341.422 191.605 1.00 15.32 708 TYR A CA 1
ATOM 849 C C . TYR A 1 106 ? 318.364 341.205 192.851 1.00 15.32 708 TYR A C 1
ATOM 850 O O . TYR A 1 106 ? 317.870 342.164 193.449 1.00 15.32 708 TYR A O 1
ATOM 859 N N . LEU A 1 107 ? 318.214 339.953 193.274 1.00 15.24 709 LEU A N 1
ATOM 860 C CA . LEU A 1 107 ? 317.290 339.661 194.357 1.00 15.24 709 LEU A CA 1
ATOM 861 C C . LEU A 1 107 ? 317.873 339.931 195.732 1.00 15.24 709 LEU A C 1
ATOM 862 O O . LEU A 1 107 ? 317.108 340.178 196.665 1.00 15.24 709 LEU A O 1
ATOM 867 N N . ALA A 1 108 ? 319.193 339.895 195.895 1.00 15.32 710 ALA A N 1
ATOM 868 C CA . ALA A 1 108 ? 319.722 339.950 197.255 1.00 15.32 710 ALA A CA 1
ATOM 869 C C . ALA A 1 108 ? 319.599 341.285 198.005 1.00 15.32 710 ALA A C 1
ATOM 870 O O . ALA A 1 108 ? 319.282 341.235 199.198 1.00 15.32 710 ALA A O 1
ATOM 872 N N . PRO A 1 109 ? 319.805 342.478 197.428 1.00 15.21 711 PRO A N 1
ATOM 873 C CA . PRO A 1 109 ? 319.634 343.690 198.241 1.00 15.21 711 PRO A CA 1
ATOM 874 C C . PRO A 1 109 ? 318.194 344.081 198.536 1.00 15.21 711 PRO A C 1
ATOM 875 O O . PRO A 1 109 ? 317.978 345.125 199.157 1.00 15.21 711 PRO A O 1
ATOM 879 N N . ALA A 1 110 ? 317.201 343.309 198.119 1.00 14.45 712 ALA A N 1
ATOM 880 C CA . ALA A 1 110 ? 315.826 343.572 198.506 1.00 14.45 712 ALA A CA 1
ATOM 881 C C . ALA A 1 110 ? 315.395 342.769 199.721 1.00 14.45 712 ALA A C 1
ATOM 882 O O . ALA A 1 110 ? 314.251 342.899 200.159 1.00 14.45 712 ALA A O 1
ATOM 884 N N . PHE A 1 111 ? 316.277 341.941 200.262 1.00 14.68 713 PHE A N 1
ATOM 885 C CA . PHE A 1 111 ? 316.008 341.134 201.436 1.00 14.68 713 PHE A CA 1
ATOM 886 C C . PHE A 1 111 ? 316.987 341.525 202.530 1.00 14.68 713 PHE A C 1
ATOM 887 O O . PHE A 1 111 ? 318.066 342.047 202.255 1.00 14.68 713 PHE A O 1
ATOM 895 N N . VAL A 1 112 ? 316.603 341.279 203.776 1.00 15.22 714 VAL A N 1
ATOM 896 C CA . VAL A 1 112 ? 317.447 341.663 204.899 1.00 15.22 714 VAL A CA 1
ATOM 897 C C . VAL A 1 112 ? 318.538 340.630 205.139 1.00 15.22 714 VAL A C 1
ATOM 898 O O . VAL A 1 112 ? 319.723 340.964 205.232 1.00 15.22 714 VAL A O 1
ATOM 902 N N . CYS A 1 113 ? 318.156 339.365 205.226 1.00 16.44 715 CYS A N 1
ATOM 903 C CA . CYS A 1 113 ? 319.022 338.292 205.674 1.00 16.44 715 CYS A CA 1
ATOM 904 C C . CYS A 1 113 ? 319.460 337.446 204.484 1.00 16.44 715 CYS A C 1
ATOM 905 O O . CYS A 1 113 ? 318.830 337.460 203.428 1.00 16.44 715 CYS A O 1
ATOM 908 N N . GLN A 1 114 ? 320.546 336.697 204.663 1.00 17.31 716 GLN A N 1
ATOM 909 C CA . GLN A 1 114 ? 321.017 335.800 203.618 1.00 17.31 716 GLN A CA 1
ATOM 910 C C . GLN A 1 114 ? 321.811 334.663 204.241 1.00 17.31 716 GLN A C 1
ATOM 911 O O . GLN A 1 114 ? 322.666 334.893 205.095 1.00 17.31 716 GLN A O 1
ATOM 917 N N . ARG A 1 115 ? 321.531 333.442 203.794 1.00 17.99 717 ARG A N 1
ATOM 918 C CA . ARG A 1 115 ? 322.248 332.263 204.253 1.00 17.99 717 ARG A CA 1
ATOM 919 C C . ARG A 1 115 ? 322.179 331.198 203.172 1.00 17.99 717 ARG A C 1
ATOM 920 O O . ARG A 1 115 ? 321.135 331.034 202.540 1.00 17.99 717 ARG A O 1
ATOM 928 N N . GLY A 1 116 ? 323.281 330.505 202.944 1.00 19.09 718 GLY A N 1
ATOM 929 C CA . GLY A 1 116 ? 323.261 329.313 202.119 1.00 19.09 718 GLY A CA 1
ATOM 930 C C . GLY A 1 116 ? 324.563 329.124 201.372 1.00 19.09 718 GLY A C 1
ATOM 931 O O . GLY A 1 116 ? 325.418 330.001 201.320 1.00 19.09 718 GLY A O 1
ATOM 932 N N . SER A 1 117 ? 324.695 327.940 200.784 1.00 20.32 719 SER A N 1
ATOM 933 C CA . SER A 1 117 ? 325.856 327.597 199.981 1.00 20.32 719 SER A CA 1
ATOM 934 C C . SER A 1 117 ? 325.711 328.161 198.576 1.00 20.32 719 SER A C 1
ATOM 935 O O . SER A 1 117 ? 324.601 328.395 198.097 1.00 20.32 719 SER A O 1
ATOM 938 N N . LEU A 1 118 ? 326.843 328.392 197.912 1.00 20.26 720 LEU A N 1
ATOM 939 C CA . LEU A 1 118 ? 326.823 329.016 196.591 1.00 20.26 720 LEU A CA 1
ATOM 940 C C . LEU A 1 118 ? 327.712 328.247 195.629 1.00 20.26 720 LEU A C 1
ATOM 941 O O . LEU A 1 118 ? 328.837 327.897 195.979 1.00 20.26 720 LEU A O 1
ATOM 946 N N . ARG A 1 119 ? 327.232 328.019 194.410 1.00 18.88 721 ARG A N 1
ATOM 947 C CA . ARG A 1 119 ? 327.899 327.143 193.458 1.00 18.88 721 ARG A CA 1
ATOM 948 C C . ARG A 1 119 ? 328.600 327.962 192.380 1.00 18.88 721 ARG A C 1
ATOM 949 O O . ARG A 1 119 ? 328.061 328.962 191.905 1.00 18.88 721 ARG A O 1
ATOM 957 N N . HIS A 1 120 ? 329.793 327.521 191.979 1.00 19.31 722 HIS A N 1
ATOM 958 C CA . HIS A 1 120 ? 330.568 328.179 190.933 1.00 19.31 722 HIS A CA 1
ATOM 959 C C . HIS A 1 120 ? 331.001 327.174 189.876 1.00 19.31 722 HIS A C 1
ATOM 960 O O . HIS A 1 120 ? 331.156 325.982 190.147 1.00 19.31 722 HIS A O 1
ATOM 967 N N . LYS A 1 121 ? 331.223 327.686 188.667 1.00 18.88 723 LYS A N 1
ATOM 968 C CA . LYS A 1 121 ? 331.877 326.960 187.587 1.00 18.88 723 LYS A CA 1
ATOM 969 C C . LYS A 1 121 ? 332.962 327.835 186.983 1.00 18.88 723 LYS A C 1
ATOM 970 O O . LYS A 1 121 ? 332.765 329.037 186.802 1.00 18.88 723 LYS A O 1
ATOM 976 N N . TRP A 1 122 ? 334.102 327.229 186.667 1.00 18.72 724 TRP A N 1
ATOM 977 C CA . TRP A 1 122 ? 335.255 327.932 186.105 1.00 18.72 724 TRP A CA 1
ATOM 978 C C . TRP A 1 122 ? 335.637 327.205 184.819 1.00 18.72 724 TRP A C 1
ATOM 979 O O . TRP A 1 122 ? 335.982 326.025 184.853 1.00 18.72 724 TRP A O 1
ATOM 990 N N . VAL A 1 123 ? 335.586 327.911 183.690 1.00 19.08 725 VAL A N 1
ATOM 991 C CA . VAL A 1 123 ? 335.342 327.244 182.414 1.00 19.08 725 VAL A CA 1
ATOM 992 C C . VAL A 1 123 ? 336.622 327.147 181.590 1.00 19.08 725 VAL A C 1
ATOM 993 O O . VAL A 1 123 ? 336.813 326.181 180.839 1.00 19.08 725 VAL A O 1
ATOM 997 N N . THR A 1 124 ? 337.521 328.127 181.738 1.00 19.21 726 THR A N 1
ATOM 998 C CA . THR A 1 124 ? 338.856 328.160 181.130 1.00 19.21 726 THR A CA 1
ATOM 999 C C . THR A 1 124 ? 338.794 328.098 179.604 1.00 19.21 726 THR A C 1
ATOM 1000 O O . THR A 1 124 ? 339.128 327.078 178.996 1.00 19.21 726 THR A O 1
ATOM 1004 N N . ALA A 1 125 ? 338.289 329.155 178.979 1.00 19.00 727 ALA A N 1
ATOM 1005 C CA . ALA A 1 125 ? 338.209 329.230 177.529 1.00 19.00 727 ALA A CA 1
ATOM 1006 C C . ALA A 1 125 ? 339.407 329.998 176.975 1.00 19.00 727 ALA A C 1
ATOM 1007 O O . ALA A 1 125 ? 340.357 330.315 177.692 1.00 19.00 727 ALA A O 1
ATOM 1009 N N . GLY A 1 126 ? 339.372 330.306 175.682 1.00 20.83 728 GLY A N 1
ATOM 1010 C CA . GLY A 1 126 ? 340.388 331.129 175.057 1.00 20.83 728 GLY A CA 1
ATOM 1011 C C . GLY A 1 126 ? 341.364 330.359 174.195 1.00 20.83 728 GLY A C 1
ATOM 1012 O O . GLY A 1 126 ? 341.015 329.330 173.613 1.00 20.83 728 GLY A O 1
ATOM 1013 N N . ALA A 1 127 ? 342.586 330.860 174.093 1.00 22.10 729 ALA A N 1
ATOM 1014 C CA . ALA A 1 127 ? 343.689 330.164 173.455 1.00 22.10 729 ALA A CA 1
ATOM 1015 C C . ALA A 1 127 ? 344.677 329.716 174.520 1.00 22.10 729 ALA A C 1
ATOM 1016 O O . ALA A 1 127 ? 344.572 330.091 175.685 1.00 22.10 729 ALA A O 1
ATOM 1018 N N . ARG A 1 128 ? 345.646 328.906 174.107 1.00 24.38 730 ARG A N 1
ATOM 1019 C CA . ARG A 1 128 ? 346.675 328.412 175.012 1.00 24.38 730 ARG A CA 1
ATOM 1020 C C . ARG A 1 128 ? 347.848 327.924 174.183 1.00 24.38 730 ARG A C 1
ATOM 1021 O O . ARG A 1 128 ? 347.728 327.717 172.974 1.00 24.38 730 ARG A O 1
ATOM 1029 N N . VAL A 1 129 ? 348.982 327.741 174.841 1.00 26.04 731 VAL A N 1
ATOM 1030 C CA . VAL A 1 129 ? 350.145 327.192 174.168 1.00 26.04 731 VAL A CA 1
ATOM 1031 C C . VAL A 1 129 ? 350.083 325.674 174.260 1.00 26.04 731 VAL A C 1
ATOM 1032 O O . VAL A 1 129 ? 349.409 325.105 175.120 1.00 26.04 731 VAL A O 1
ATOM 1036 N N . ASN A 1 130 ? 350.781 325.005 173.346 1.00 27.87 732 ASN A N 1
ATOM 1037 C CA . ASN A 1 130 ? 350.744 323.551 173.308 1.00 27.87 732 ASN A CA 1
ATOM 1038 C C . ASN A 1 130 ? 351.510 322.895 174.453 1.00 27.87 732 ASN A C 1
ATOM 1039 O O . ASN A 1 130 ? 351.297 321.708 174.713 1.00 27.87 732 ASN A O 1
ATOM 1044 N N . SER A 1 131 ? 352.380 323.625 175.139 1.00 26.79 733 SER A N 1
ATOM 1045 C CA . SER A 1 131 ? 353.139 323.078 176.261 1.00 26.79 733 SER A CA 1
ATOM 1046 C C . SER A 1 131 ? 352.507 323.475 177.593 1.00 26.79 733 SER A C 1
ATOM 1047 O O . SER A 1 131 ? 353.096 324.188 178.400 1.00 26.79 733 SER A O 1
ATOM 1050 N N . THR A 1 132 ? 351.285 323.003 177.821 1.00 25.46 734 THR A N 1
ATOM 1051 C CA . THR A 1 132 ? 350.609 323.180 179.098 1.00 25.46 734 THR A CA 1
ATOM 1052 C C . THR A 1 132 ? 350.104 321.845 179.608 1.00 25.46 734 THR A C 1
ATOM 1053 O O . THR A 1 132 ? 349.567 321.040 178.846 1.00 25.46 734 THR A O 1
ATOM 1057 N N . ALA A 1 133 ? 350.294 321.613 180.899 1.00 24.08 735 ALA A N 1
ATOM 1058 C CA . ALA A 1 133 ? 349.649 320.523 181.606 1.00 24.08 735 ALA A CA 1
ATOM 1059 C C . ALA A 1 133 ? 349.196 321.007 182.967 1.00 24.08 735 ALA A C 1
ATOM 1060 O O . ALA A 1 133 ? 349.328 320.303 183.972 1.00 24.08 735 ALA A O 1
ATOM 1062 N N . SER A 1 134 ? 348.658 322.222 183.010 1.00 22.66 736 SER A N 1
ATOM 1063 C CA . SER A 1 134 ? 348.347 322.895 184.258 1.00 22.66 736 SER A CA 1
ATOM 1064 C C . SER A 1 134 ? 347.170 322.239 184.963 1.00 22.66 736 SER A C 1
ATOM 1065 O O . SER A 1 134 ? 346.410 321.465 184.380 1.00 22.66 736 SER A O 1
ATOM 1068 N N . VAL A 1 135 ? 347.036 322.554 186.247 1.00 22.00 737 VAL A N 1
ATOM 1069 C CA . VAL A 1 135 ? 345.916 322.104 187.060 1.00 22.00 737 VAL A CA 1
ATOM 1070 C C . VAL A 1 135 ? 345.185 323.328 187.598 1.00 22.00 737 VAL A C 1
ATOM 1071 O O . VAL A 1 135 ? 345.786 324.200 188.237 1.00 22.00 737 VAL A O 1
ATOM 1075 N N . LEU A 1 136 ? 343.899 323.407 187.297 1.00 20.84 738 LEU A N 1
ATOM 1076 C CA . LEU A 1 136 ? 343.042 324.443 187.842 1.00 20.84 738 LEU A CA 1
ATOM 1077 C C . LEU A 1 136 ? 342.516 323.981 189.190 1.00 20.84 738 LEU A C 1
ATOM 1078 O O . LEU A 1 136 ? 342.010 322.862 189.312 1.00 20.84 738 LEU A O 1
ATOM 1083 N N . SER A 1 137 ? 342.633 324.833 190.204 1.00 20.66 739 SER A N 1
ATOM 1084 C CA . SER A 1 137 ? 342.277 324.422 191.554 1.00 20.66 739 SER A CA 1
ATOM 1085 C C . SER A 1 137 ? 341.499 325.506 192.276 1.00 20.66 739 SER A C 1
ATOM 1086 O O . SER A 1 137 ? 341.811 326.690 192.162 1.00 20.66 739 SER A O 1
ATOM 1089 N N . ALA A 1 138 ? 340.499 325.087 193.038 1.00 20.35 740 ALA A N 1
ATOM 1090 C CA . ALA A 1 138 ? 339.700 325.968 193.873 1.00 20.35 740 ALA A CA 1
ATOM 1091 C C . ALA A 1 138 ? 339.868 325.556 195.322 1.00 20.35 740 ALA A C 1
ATOM 1092 O O . ALA A 1 138 ? 339.749 324.372 195.647 1.00 20.35 740 ALA A O 1
ATOM 1094 N N . THR A 1 139 ? 340.131 326.525 196.190 1.00 21.12 741 THR A N 1
ATOM 1095 C CA . THR A 1 139 ? 340.273 326.219 197.606 1.00 21.12 741 THR A CA 1
ATOM 1096 C C . THR A 1 139 ? 339.725 327.357 198.453 1.00 21.12 741 THR A C 1
ATOM 1097 O O . THR A 1 139 ? 339.953 328.529 198.151 1.00 21.12 741 THR A O 1
ATOM 1101 N N . ARG A 1 140 ? 338.990 327.008 199.501 1.00 20.61 742 ARG A N 1
ATOM 1102 C CA . ARG A 1 140 ? 338.239 327.991 200.265 1.00 20.61 742 ARG A CA 1
ATOM 1103 C C . ARG A 1 140 ? 339.089 328.653 201.342 1.00 20.61 742 ARG A C 1
ATOM 1104 O O . ARG A 1 140 ? 340.038 328.068 201.865 1.00 20.61 742 ARG A O 1
ATOM 1112 N N . HIS A 1 141 ? 338.729 329.889 201.677 1.00 22.87 743 HIS A N 1
ATOM 1113 C CA . HIS A 1 141 ? 339.387 330.643 202.733 1.00 22.87 743 HIS A CA 1
ATOM 1114 C C . HIS A 1 141 ? 338.670 330.472 204.065 1.00 22.87 743 HIS A C 1
ATOM 1115 O O . HIS A 1 141 ? 337.600 329.872 204.159 1.00 22.87 743 HIS A O 1
ATOM 1122 N N . GLY A 1 142 ? 339.272 331.040 205.101 1.00 23.68 744 GLY A N 1
ATOM 1123 C CA . GLY A 1 142 ? 338.670 331.028 206.414 1.00 23.68 744 GLY A CA 1
ATOM 1124 C C . GLY A 1 142 ? 337.501 331.982 206.517 1.00 23.68 744 GLY A C 1
ATOM 1125 O O . GLY A 1 142 ? 337.255 332.824 205.655 1.00 23.68 744 GLY A O 1
ATOM 1126 N N . VAL A 1 143 ? 336.766 331.850 207.613 1.00 23.89 745 VAL A N 1
ATOM 1127 C CA . VAL A 1 143 ? 335.527 332.582 207.802 1.00 23.89 745 VAL A CA 1
ATOM 1128 C C . VAL A 1 143 ? 335.675 333.673 208.858 1.00 23.89 745 VAL A C 1
ATOM 1129 O O . VAL A 1 143 ? 334.680 334.211 209.332 1.00 23.89 745 VAL A O 1
ATOM 1133 N N . LEU A 1 144 ? 336.904 334.009 209.235 1.00 25.93 746 LEU A N 1
ATOM 1134 C CA . LEU A 1 144 ? 337.148 335.104 210.161 1.00 25.93 746 LEU A CA 1
ATOM 1135 C C . LEU A 1 144 ? 337.463 336.404 209.437 1.00 25.93 746 LEU A C 1
ATOM 1136 O O . LEU A 1 144 ? 336.893 337.449 209.759 1.00 25.93 746 LEU A O 1
ATOM 1141 N N . PHE A 1 145 ? 338.356 336.353 208.458 1.00 27.44 747 PHE A N 1
ATOM 1142 C CA . PHE A 1 145 ? 338.782 337.535 207.713 1.00 27.44 747 PHE A CA 1
ATOM 1143 C C . PHE A 1 145 ? 338.336 337.430 206.267 1.00 27.44 747 PHE A C 1
ATOM 1144 O O . PHE A 1 145 ? 338.867 336.586 205.519 1.00 27.44 747 PHE A O 1
ATOM 1152 N N . PRO A 1 146 ? 337.375 338.240 205.822 1.00 26.12 748 PRO A N 1
ATOM 1153 C CA . PRO A 1 146 ? 337.004 338.254 204.401 1.00 26.12 748 PRO A CA 1
ATOM 1154 C C . PRO A 1 146 ? 338.048 338.987 203.571 1.00 26.12 748 PRO A C 1
ATOM 1155 O O . PRO A 1 146 ? 338.308 340.173 203.782 1.00 26.12 748 PRO A O 1
ATOM 1159 N N . LEU A 1 147 ? 338.650 338.276 202.626 1.00 25.87 749 LEU A N 1
ATOM 1160 C CA . LEU A 1 147 ? 339.629 338.908 201.752 1.00 25.87 749 LEU A CA 1
ATOM 1161 C C . LEU A 1 147 ? 338.941 339.551 200.554 1.00 25.87 749 LEU A C 1
ATOM 1162 O O . LEU A 1 147 ? 338.015 338.967 199.986 1.00 25.87 749 LEU A O 1
ATOM 1167 N N . PRO A 1 148 ? 339.381 340.738 200.142 1.00 24.93 750 PRO A N 1
ATOM 1168 C CA . PRO A 1 148 ? 338.821 341.359 198.940 1.00 24.93 750 PRO A CA 1
ATOM 1169 C C . PRO A 1 148 ? 339.261 340.632 197.679 1.00 24.93 750 PRO A C 1
ATOM 1170 O O . PRO A 1 148 ? 340.110 339.740 197.700 1.00 24.93 750 PRO A O 1
ATOM 1174 N N . LEU A 1 149 ? 338.658 341.029 196.561 1.00 23.15 751 LEU A N 1
ATOM 1175 C CA . LEU A 1 149 ? 338.978 340.435 195.267 1.00 23.15 751 LEU A CA 1
ATOM 1176 C C . LEU A 1 149 ? 340.366 340.896 194.849 1.00 23.15 751 LEU A C 1
ATOM 1177 O O . LEU A 1 149 ? 340.586 342.086 194.615 1.00 23.15 751 LEU A O 1
ATOM 1182 N N . ALA A 1 150 ? 341.306 339.961 194.752 1.00 22.71 752 ALA A N 1
ATOM 1183 C CA . ALA A 1 150 ? 342.687 340.317 194.466 1.00 22.71 752 ALA A CA 1
ATOM 1184 C C . ALA A 1 150 ? 343.314 339.272 193.561 1.00 22.71 752 ALA A C 1
ATOM 1185 O O . ALA A 1 150 ? 342.831 338.147 193.448 1.00 22.71 752 ALA A O 1
ATOM 1187 N N . GLU A 1 151 ? 344.407 339.663 192.911 1.00 23.26 753 GLU A N 1
ATOM 1188 C CA . GLU A 1 151 ? 345.125 338.812 191.974 1.00 23.26 753 GLU A CA 1
ATOM 1189 C C . GLU A 1 151 ? 346.601 338.803 192.335 1.00 23.26 753 GLU A C 1
ATOM 1190 O O . GLU A 1 151 ? 347.189 339.853 192.598 1.00 23.26 753 GLU A O 1
ATOM 1196 N N . THR A 1 152 ? 347.195 337.616 192.346 1.00 23.21 754 THR A N 1
ATOM 1197 C CA . THR A 1 152 ? 348.568 337.427 192.787 1.00 23.21 754 THR A CA 1
ATOM 1198 C C . THR A 1 152 ? 349.211 336.419 191.848 1.00 23.21 754 THR A C 1
ATOM 1199 O O . THR A 1 152 ? 348.523 335.559 191.300 1.00 23.21 754 THR A O 1
ATOM 1203 N N . ALA A 1 153 ? 350.514 336.542 191.624 1.00 23.35 755 ALA A N 1
ATOM 1204 C CA . ALA A 1 153 ? 351.269 335.557 190.867 1.00 23.35 755 ALA A CA 1
ATOM 1205 C C . ALA A 1 153 ? 352.394 335.019 191.734 1.00 23.35 755 ALA A C 1
ATOM 1206 O O . ALA A 1 153 ? 353.087 335.791 192.402 1.00 23.35 755 ALA A O 1
ATOM 1208 N N . HIS A 1 154 ? 352.572 333.702 191.727 1.00 22.89 756 HIS A N 1
ATOM 1209 C CA . HIS A 1 154 ? 353.669 333.066 192.448 1.00 22.89 756 HIS A CA 1
ATOM 1210 C C . HIS A 1 154 ? 354.664 332.504 191.443 1.00 22.89 756 HIS A C 1
ATOM 1211 O O . HIS A 1 154 ? 354.301 331.603 190.677 1.00 22.89 756 HIS A O 1
ATOM 1218 N N . PRO A 1 155 ? 355.905 332.982 191.390 1.00 22.11 757 PRO A N 1
ATOM 1219 C CA . PRO A 1 155 ? 356.850 332.469 190.387 1.00 22.11 757 PRO A CA 1
ATOM 1220 C C . PRO A 1 155 ? 357.309 331.045 190.680 1.00 22.11 757 PRO A C 1
ATOM 1221 O O . PRO A 1 155 ? 357.656 330.704 191.810 1.00 22.11 757 PRO A O 1
ATOM 1225 N N . LEU A 1 156 ? 357.328 330.214 189.636 1.00 22.02 758 LEU A N 1
ATOM 1226 C CA . LEU A 1 156 ? 357.739 328.820 189.767 1.00 22.02 758 LEU A CA 1
ATOM 1227 C C . LEU A 1 156 ? 358.998 328.471 188.989 1.00 22.02 758 LEU A C 1
ATOM 1228 O O . LEU A 1 156 ? 359.396 327.304 188.988 1.00 22.02 758 LEU A O 1
ATOM 1233 N N . ASP A 1 157 ? 359.629 329.423 188.316 1.00 23.28 759 ASP A N 1
ATOM 1234 C CA . ASP A 1 157 ? 360.745 329.118 187.429 1.00 23.28 759 ASP A CA 1
ATOM 1235 C C . ASP A 1 157 ? 362.085 329.570 188.001 1.00 23.28 759 ASP A C 1
ATOM 1236 O O . ASP A 1 157 ? 362.972 330.009 187.269 1.00 23.28 759 ASP A O 1
ATOM 1241 N N . ASN A 1 158 ? 362.255 329.449 189.312 1.00 24.52 760 ASN A N 1
ATOM 1242 C CA . ASN A 1 158 ? 363.505 329.834 189.939 1.00 24.52 760 ASN A CA 1
ATOM 1243 C C . ASN A 1 158 ? 364.568 328.766 189.683 1.00 24.52 760 ASN A C 1
ATOM 1244 O O . ASN A 1 158 ? 364.277 327.657 189.229 1.00 24.52 760 ASN A O 1
ATOM 1249 N N . ALA A 1 159 ? 365.822 329.115 189.972 1.00 25.35 761 ALA A N 1
ATOM 1250 C CA . ALA A 1 159 ? 366.907 328.152 189.845 1.00 25.35 761 ALA A CA 1
ATOM 1251 C C . ALA A 1 159 ? 366.885 327.147 190.988 1.00 25.35 761 ALA A C 1
ATOM 1252 O O . ALA A 1 159 ? 367.229 325.975 190.801 1.00 25.35 761 ALA A O 1
ATOM 1254 N N . LEU A 1 160 ? 366.478 327.584 192.174 1.00 24.95 762 LEU A N 1
ATOM 1255 C CA . LEU A 1 160 ? 366.377 326.695 193.319 1.00 24.95 762 LEU A CA 1
ATOM 1256 C C . LEU A 1 160 ? 365.032 325.986 193.327 1.00 24.95 762 LEU A C 1
ATOM 1257 O O . LEU A 1 160 ? 363.994 326.596 193.073 1.00 24.95 762 LEU A O 1
ATOM 1262 N N . VAL A 1 161 ? 365.054 324.689 193.629 1.00 23.71 763 VAL A N 1
ATOM 1263 C CA . VAL A 1 161 ? 363.806 323.950 193.772 1.00 23.71 763 VAL A CA 1
ATOM 1264 C C . VAL A 1 161 ? 363.137 324.305 195.096 1.00 23.71 763 VAL A C 1
ATOM 1265 O O . VAL A 1 161 ? 361.901 324.347 195.185 1.00 23.71 763 VAL A O 1
ATOM 1269 N N . GLY A 1 162 ? 363.930 324.615 196.124 1.00 23.39 764 GLY A N 1
ATOM 1270 C CA . GLY A 1 162 ? 363.367 325.044 197.391 1.00 23.39 764 GLY A CA 1
ATOM 1271 C C . GLY A 1 162 ? 362.658 326.379 197.318 1.00 23.39 764 GLY A C 1
ATOM 1272 O O . GLY A 1 162 ? 361.663 326.591 198.011 1.00 23.39 764 GLY A O 1
ATOM 1273 N N . ASP A 1 163 ? 363.117 327.276 196.454 1.00 24.20 765 ASP A N 1
ATOM 1274 C CA . ASP A 1 163 ? 362.452 328.560 196.297 1.00 24.20 765 ASP A CA 1
ATOM 1275 C C . ASP A 1 163 ? 361.255 328.475 195.356 1.00 24.20 765 ASP A C 1
ATOM 1276 O O . ASP A 1 163 ? 360.539 329.465 195.189 1.00 24.20 765 ASP A O 1
ATOM 1281 N N . ARG A 1 164 ? 361.031 327.318 194.732 1.00 22.68 766 ARG A N 1
ATOM 1282 C CA . ARG A 1 164 ? 359.775 326.991 194.072 1.00 22.68 766 ARG A CA 1
ATOM 1283 C C . ARG A 1 164 ? 358.787 326.394 195.058 1.00 22.68 766 ARG A C 1
ATOM 1284 O O . ARG A 1 164 ? 357.590 326.711 195.024 1.00 22.68 766 ARG A O 1
ATOM 1292 N N . ARG A 1 165 ? 359.291 325.518 195.930 1.00 22.06 767 ARG A N 1
ATOM 1293 C CA . ARG A 1 165 ? 358.466 324.919 196.972 1.00 22.06 767 ARG A CA 1
ATOM 1294 C C . ARG A 1 165 ? 357.994 325.951 197.981 1.00 22.06 767 ARG A C 1
ATOM 1295 O O . ARG A 1 165 ? 356.888 325.833 198.510 1.00 22.06 767 ARG A O 1
ATOM 1303 N N . SER A 1 166 ? 358.807 326.969 198.258 1.00 22.55 768 SER A N 1
ATOM 1304 C CA . SER A 1 166 ? 358.376 328.034 199.150 1.00 22.55 768 SER A CA 1
ATOM 1305 C C . SER A 1 166 ? 357.306 328.912 198.522 1.00 22.55 768 SER A C 1
ATOM 1306 O O . SER A 1 166 ? 356.563 329.574 199.251 1.00 22.55 768 SER A O 1
ATOM 1309 N N . GLU A 1 167 ? 357.216 328.940 197.192 1.00 22.32 769 GLU A N 1
ATOM 1310 C CA . GLU A 1 167 ? 356.124 329.636 196.525 1.00 22.32 769 GLU A CA 1
ATOM 1311 C C . GLU A 1 167 ? 354.873 328.781 196.453 1.00 22.32 769 GLU A C 1
ATOM 1312 O O . GLU A 1 167 ? 353.762 329.313 196.500 1.00 22.32 769 GLU A O 1
ATOM 1318 N N . LEU A 1 168 ? 355.024 327.462 196.341 1.00 21.22 770 LEU A N 1
ATOM 1319 C CA . LEU A 1 168 ? 353.860 326.586 196.412 1.00 21.22 770 LEU A CA 1
ATOM 1320 C C . LEU A 1 168 ? 353.294 326.463 197.821 1.00 21.22 770 LEU A C 1
ATOM 1321 O O . LEU A 1 168 ? 352.172 325.975 197.977 1.00 21.22 770 LEU A O 1
ATOM 1326 N N . GLN A 1 169 ? 354.038 326.870 198.845 1.00 21.46 771 GLN A N 1
ATOM 1327 C CA . GLN A 1 169 ? 353.549 326.856 200.216 1.00 21.46 771 GLN A CA 1
ATOM 1328 C C . GLN A 1 169 ? 352.988 328.197 200.667 1.00 21.46 771 GLN A C 1
ATOM 1329 O O . GLN A 1 169 ? 352.488 328.294 201.789 1.00 21.46 771 GLN A O 1
ATOM 1335 N N . GLU A 1 170 ? 353.059 329.227 199.831 1.00 22.59 772 GLU A N 1
ATOM 1336 C CA . GLU A 1 170 ? 352.372 330.485 200.080 1.00 22.59 772 GLU A CA 1
ATOM 1337 C C . GLU A 1 170 ? 350.928 330.459 199.609 1.00 22.59 772 GLU A C 1
ATOM 1338 O O . GLU A 1 170 ? 350.227 331.466 199.737 1.00 22.59 772 GLU A O 1
ATOM 1344 N N . MET A 1 171 ? 350.473 329.331 199.085 1.00 21.38 773 MET A N 1
ATOM 1345 C CA . MET A 1 171 ? 349.179 329.177 198.447 1.00 21.38 773 MET A CA 1
ATOM 1346 C C . MET A 1 171 ? 348.185 328.483 199.365 1.00 21.38 773 MET A C 1
ATOM 1347 O O . MET A 1 171 ? 348.545 327.657 200.202 1.00 21.38 773 MET A O 1
ATOM 1352 N N . GLN A 1 172 ? 346.910 328.813 199.172 1.00 20.71 774 GLN A N 1
ATOM 1353 C CA . GLN A 1 172 ? 345.818 328.197 199.912 1.00 20.71 774 GLN A CA 1
ATOM 1354 C C . GLN A 1 172 ? 345.566 326.762 199.463 1.00 20.71 774 GLN A C 1
ATOM 1355 O O . GLN A 1 172 ? 344.889 326.011 200.172 1.00 20.71 774 GLN A O 1
ATOM 1361 N N . ARG A 1 173 ? 346.111 326.362 198.313 1.00 20.97 775 ARG A N 1
ATOM 1362 C CA . ARG A 1 173 ? 345.989 324.995 197.824 1.00 20.97 775 ARG A CA 1
ATOM 1363 C C . ARG A 1 173 ? 346.746 324.009 198.703 1.00 20.97 775 ARG A C 1
ATOM 1364 O O . ARG A 1 173 ? 346.405 322.823 198.736 1.00 20.97 775 ARG A O 1
ATOM 1372 N N . SER A 1 174 ? 347.737 324.484 199.443 1.00 20.36 776 SER A N 1
ATOM 1373 C CA . SER A 1 174 ? 348.568 323.657 200.296 1.00 20.36 776 SER A CA 1
ATOM 1374 C C . SER A 1 174 ? 347.980 323.446 201.680 1.00 20.36 776 SER A C 1
ATOM 1375 O O . SER A 1 174 ? 348.649 322.857 202.533 1.00 20.36 776 SER A O 1
ATOM 1378 N N . ARG A 1 175 ? 346.759 323.902 201.927 1.00 19.78 777 ARG A N 1
ATOM 1379 C CA . ARG A 1 175 ? 346.204 323.960 203.268 1.00 19.78 777 ARG A CA 1
ATOM 1380 C C . ARG A 1 175 ? 345.165 322.865 203.481 1.00 19.78 777 ARG A C 1
ATOM 1381 O O . ARG A 1 175 ? 344.770 322.151 202.559 1.00 19.78 777 ARG A O 1
ATOM 1389 N N . LEU A 1 176 ? 344.713 322.755 204.728 1.00 19.75 778 LEU A N 1
ATOM 1390 C CA . LEU A 1 176 ? 343.766 321.731 205.144 1.00 19.75 778 LEU A CA 1
ATOM 1391 C C . LEU A 1 176 ? 342.332 322.056 204.739 1.00 19.75 778 LEU A C 1
ATOM 1392 O O . LEU A 1 176 ? 341.460 321.188 204.840 1.00 19.75 778 LEU A O 1
ATOM 1397 N N . ASN A 1 177 ? 342.077 323.264 204.241 1.00 20.90 779 ASN A N 1
ATOM 1398 C CA . ASN A 1 177 ? 340.768 323.652 203.736 1.00 20.90 779 ASN A CA 1
ATOM 1399 C C . ASN A 1 177 ? 340.400 322.830 202.498 1.00 20.90 779 ASN A C 1
ATOM 1400 O O . ASN A 1 177 ? 341.238 322.159 201.888 1.00 20.90 779 ASN A O 1
ATOM 1405 N N . GLY A 1 178 ? 339.125 322.898 202.122 1.00 20.68 780 GLY A N 1
ATOM 1406 C CA . GLY A 1 178 ? 338.623 322.050 201.051 1.00 20.68 780 GLY A CA 1
ATOM 1407 C C . GL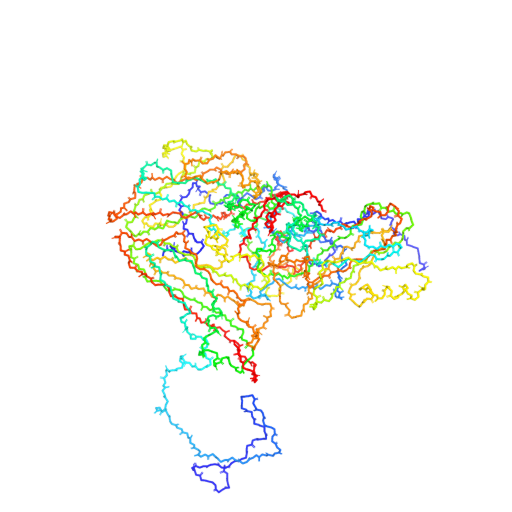Y A 1 178 ? 339.154 322.481 199.699 1.00 20.68 780 GLY A C 1
ATOM 1408 O O . GLY A 1 178 ? 339.045 323.650 199.318 1.00 20.68 780 GLY A O 1
ATOM 1409 N N . THR A 1 179 ? 339.730 321.533 198.964 1.00 20.58 781 THR A N 1
ATOM 1410 C CA . THR A 1 179 ? 340.409 321.806 197.706 1.00 20.58 781 THR A CA 1
ATOM 1411 C C . THR A 1 179 ? 339.830 320.909 196.624 1.00 20.58 781 THR A C 1
ATOM 1412 O O . THR A 1 179 ? 339.614 319.717 196.855 1.00 20.58 781 THR A O 1
ATOM 1416 N N . ALA A 1 180 ? 339.567 321.483 195.456 1.00 20.14 782 ALA A N 1
ATOM 1417 C CA . ALA A 1 180 ? 339.192 320.733 194.268 1.00 20.14 782 ALA A CA 1
ATOM 1418 C C . ALA A 1 180 ? 340.184 321.063 193.166 1.00 20.14 782 ALA A C 1
ATOM 1419 O O . ALA A 1 180 ? 340.424 322.236 192.884 1.00 20.14 782 ALA A O 1
ATOM 1421 N N . ILE A 1 181 ? 340.773 320.038 192.559 1.00 19.86 783 ILE A N 1
ATOM 1422 C CA . ILE A 1 181 ? 341.728 320.226 191.477 1.00 19.86 783 ILE A CA 1
ATOM 1423 C C . ILE A 1 181 ? 341.206 319.518 190.237 1.00 19.86 783 ILE A C 1
ATOM 1424 O O . ILE A 1 181 ? 340.397 318.592 190.313 1.00 19.86 783 ILE A O 1
ATOM 1429 N N . THR A 1 182 ? 341.677 319.976 189.080 1.00 20.69 784 THR 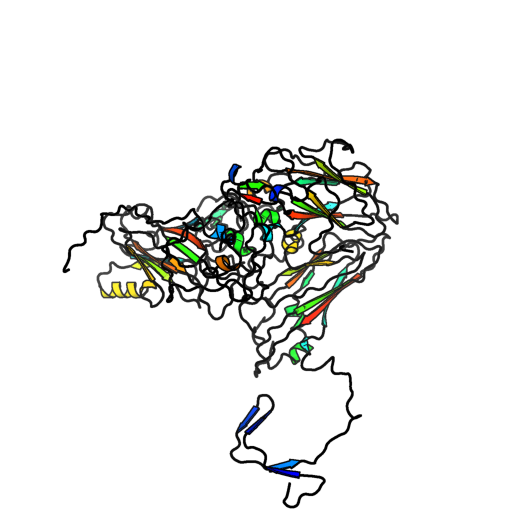A N 1
ATOM 1430 C CA . THR A 1 182 ? 341.373 319.325 187.814 1.00 20.69 784 THR A CA 1
ATOM 1431 C C . THR A 1 182 ? 342.489 319.646 186.834 1.00 20.69 784 THR A C 1
ATOM 1432 O O . THR A 1 182 ? 343.168 320.663 186.994 1.00 20.69 784 THR A O 1
ATOM 1436 N N . PRO A 1 183 ? 342.759 318.773 185.866 1.00 20.57 785 PRO A N 1
ATOM 1437 C CA . PRO A 1 183 ? 343.675 319.146 184.787 1.00 20.57 785 PRO A CA 1
ATOM 1438 C C . PRO A 1 183 ? 342.961 319.895 183.675 1.00 20.57 785 PRO A C 1
ATOM 1439 O O . PRO A 1 183 ? 341.853 319.549 183.262 1.00 20.57 785 PRO A O 1
ATOM 1443 N N . VAL A 1 184 ? 343.614 320.955 183.197 1.00 20.84 786 VAL A N 1
ATOM 1444 C CA . VAL A 1 184 ? 343.019 321.810 182.177 1.00 20.84 786 VAL A CA 1
ATOM 1445 C C . VAL A 1 184 ? 342.993 321.105 180.826 1.00 20.84 786 VAL A C 1
ATOM 1446 O O . VAL A 1 184 ? 342.043 321.262 180.050 1.00 20.84 786 VAL A O 1
ATOM 1450 N N . ARG A 1 185 ? 343.983 320.261 180.545 1.00 21.69 787 ARG A N 1
ATOM 1451 C CA . ARG A 1 185 ? 344.008 319.539 179.281 1.00 21.69 787 ARG A CA 1
ATOM 1452 C C . ARG A 1 185 ? 343.001 318.401 179.210 1.00 21.69 787 ARG A C 1
ATOM 1453 O O . ARG A 1 185 ? 342.850 317.804 178.142 1.00 21.69 787 ARG A O 1
ATOM 1461 N N . LEU A 1 186 ? 342.326 318.081 180.291 1.00 20.06 788 LEU A N 1
ATOM 1462 C CA . LEU A 1 186 ? 341.447 316.922 180.284 1.00 20.06 788 LEU A CA 1
ATOM 1463 C C . LEU A 1 186 ? 340.015 317.237 180.698 1.00 20.06 788 LEU A C 1
ATOM 1464 O O . LEU A 1 186 ? 339.090 316.609 180.182 1.00 20.06 788 LEU A O 1
ATOM 1469 N N . ASN A 1 187 ? 339.803 318.174 181.616 1.00 20.41 789 ASN A N 1
ATOM 1470 C CA . ASN A 1 187 ? 338.436 318.486 182.032 1.00 20.41 789 ASN A CA 1
ATOM 1471 C C . ASN A 1 187 ? 338.127 319.977 182.024 1.00 20.41 789 ASN A C 1
ATOM 1472 O O . ASN A 1 187 ? 337.000 320.346 181.707 1.00 20.41 789 ASN A O 1
ATOM 1477 N N . ASN A 1 188 ? 339.094 320.818 182.409 1.00 20.07 790 ASN A N 1
ATOM 1478 C CA . ASN A 1 188 ? 339.069 322.304 182.472 1.00 20.07 790 ASN A CA 1
ATOM 1479 C C . ASN A 1 188 ? 337.805 322.918 183.091 1.00 20.07 790 ASN A C 1
ATOM 1480 O O . ASN A 1 188 ? 337.438 324.047 182.767 1.00 20.07 790 ASN A O 1
ATOM 1485 N N . THR A 1 189 ? 337.147 322.221 184.014 1.00 20.68 791 THR A N 1
ATOM 1486 C CA . THR A 1 189 ? 335.945 322.756 184.643 1.00 20.68 791 THR A CA 1
ATOM 1487 C C . THR A 1 189 ? 335.878 322.248 186.075 1.00 20.68 791 THR A C 1
ATOM 1488 O O . THR A 1 189 ? 335.990 321.042 186.307 1.00 20.68 791 THR A O 1
ATOM 1492 N N . LEU A 1 190 ? 335.694 323.163 187.029 1.00 21.22 792 LEU A N 1
ATOM 1493 C CA . LEU A 1 190 ? 335.761 322.804 188.443 1.00 21.22 792 LEU A CA 1
ATOM 1494 C C . LEU A 1 190 ? 334.424 322.345 189.017 1.00 21.22 792 LEU A C 1
ATOM 1495 O O . LEU A 1 190 ? 334.343 321.243 189.570 1.00 21.22 792 LEU A O 1
ATOM 1500 N N . GLU A 1 191 ? 333.390 323.187 188.907 1.00 21.54 793 GLU A N 1
ATOM 1501 C CA . GLU A 1 191 ? 332.045 322.951 189.447 1.00 21.54 793 GLU A CA 1
ATOM 1502 C C . GLU A 1 191 ? 332.095 322.737 190.965 1.00 21.54 793 GLU A C 1
ATOM 1503 O O . GLU A 1 191 ? 331.884 321.641 191.475 1.00 21.54 793 GLU A O 1
ATOM 1509 N N . ILE A 1 192 ? 332.429 323.812 191.668 1.00 19.31 794 ILE A N 1
ATOM 1510 C CA . ILE A 1 192 ? 332.597 323.775 193.113 1.00 19.31 794 ILE A CA 1
ATOM 1511 C C . ILE A 1 192 ? 331.355 324.330 193.801 1.00 19.31 794 ILE A C 1
ATOM 1512 O O . ILE A 1 192 ? 330.501 324.957 193.182 1.00 19.31 794 ILE A O 1
ATOM 1517 N N . GLU A 1 193 ? 331.272 324.124 195.115 1.00 19.95 795 GLU A N 1
ATOM 1518 C CA . GLU A 1 193 ? 330.216 324.692 195.942 1.00 19.95 795 GLU A CA 1
ATOM 1519 C C . GLU A 1 193 ? 330.795 325.126 197.276 1.00 19.95 795 GLU A C 1
ATOM 1520 O O . GLU A 1 193 ? 331.423 324.326 197.971 1.00 19.95 795 GLU A O 1
ATOM 1526 N N . LEU A 1 194 ? 330.572 326.387 197.633 1.00 19.89 796 LEU A N 1
ATOM 1527 C CA . LEU A 1 194 ? 331.095 326.964 198.856 1.00 19.89 796 LEU A CA 1
ATOM 1528 C C . LEU A 1 194 ? 330.062 326.802 199.952 1.00 19.89 796 LEU A C 1
ATOM 1529 O O . LEU A 1 194 ? 328.962 327.370 199.829 1.00 19.89 796 LEU A O 1
ATOM 1534 N N . PRO A 1 195 ? 330.354 326.064 201.021 1.00 19.75 797 PRO A N 1
ATOM 1535 C CA . PRO A 1 195 ? 329.392 325.907 202.113 1.00 19.75 797 PRO A CA 1
ATOM 1536 C C . PRO A 1 195 ? 329.369 327.141 203.001 1.00 19.75 797 PRO A C 1
ATOM 1537 O O . PRO A 1 195 ? 330.252 327.996 202.951 1.00 19.75 797 PRO A O 1
ATOM 1541 N N . TYR A 1 196 ? 328.339 327.215 203.842 1.00 18.57 798 TYR A N 1
ATOM 1542 C CA . TYR A 1 196 ? 328.146 328.378 204.698 1.00 18.57 798 TYR A CA 1
ATOM 1543 C C . TYR A 1 196 ? 328.670 328.051 206.093 1.00 18.57 798 TYR A C 1
ATOM 1544 O O . TYR A 1 196 ? 327.936 327.660 206.996 1.00 18.57 798 TYR A O 1
ATOM 1553 N N . TYR A 1 197 ? 329.977 328.204 206.251 1.00 19.11 799 TYR A N 1
ATOM 1554 C CA . TYR A 1 197 ? 330.620 328.184 207.553 1.00 19.11 799 TYR A CA 1
ATOM 1555 C C . TYR A 1 197 ? 330.593 329.590 208.131 1.00 19.11 799 TYR A C 1
ATOM 1556 O O . TYR A 1 197 ? 330.610 330.577 207.392 1.00 19.11 799 TYR A O 1
ATOM 1565 N N . SER A 1 198 ? 330.564 329.680 209.457 1.00 17.56 800 SER A N 1
ATOM 1566 C CA . SER A 1 198 ? 330.357 330.969 210.101 1.00 17.56 800 SER A CA 1
ATOM 1567 C C . SER A 1 198 ? 330.813 330.913 211.549 1.00 17.56 800 SER A C 1
ATOM 1568 O O . SER A 1 198 ? 330.770 329.859 212.185 1.00 17.56 800 SER A O 1
ATOM 1571 N N . ILE A 1 199 ? 331.239 332.064 212.063 1.00 17.32 801 ILE A N 1
ATOM 1572 C CA . ILE A 1 199 ? 331.609 332.187 213.483 1.00 17.32 801 ILE A CA 1
ATOM 1573 C C . ILE A 1 199 ? 330.320 332.549 214.212 1.00 17.32 801 ILE A C 1
ATOM 1574 O O . ILE A 1 199 ? 330.047 333.703 214.546 1.00 17.32 801 ILE A O 1
ATOM 1579 N N . GLY A 1 200 ? 329.505 331.526 214.465 1.00 16.05 802 GLY A N 1
ATOM 1580 C CA . GLY A 1 200 ? 328.257 331.681 215.194 1.00 16.05 802 GLY A CA 1
ATOM 1581 C C . GLY A 1 200 ? 327.229 332.587 214.555 1.00 16.05 802 GLY A C 1
ATOM 1582 O O . GLY A 1 200 ? 326.422 333.187 215.268 1.00 16.05 802 GLY A O 1
ATOM 1583 N N . GLN A 1 201 ? 327.229 332.702 213.230 1.00 16.30 803 GLN A N 1
ATOM 1584 C CA . GLN A 1 201 ? 326.398 333.671 212.527 1.00 16.30 803 GLN A CA 1
ATOM 1585 C C . GLN A 1 201 ? 325.195 332.965 211.918 1.00 16.30 803 GLN A C 1
ATOM 1586 O O . GLN A 1 201 ? 325.350 331.949 211.237 1.00 16.30 803 GLN A O 1
ATOM 1592 N N . ARG A 1 202 ? 324.001 333.503 212.161 1.00 16.18 804 ARG A N 1
ATOM 1593 C CA . ARG A 1 202 ? 322.786 332.921 211.607 1.00 16.18 804 ARG A CA 1
ATOM 1594 C C . ARG A 1 202 ? 322.522 333.358 210.180 1.00 16.18 804 ARG A C 1
ATOM 1595 O O . ARG A 1 202 ? 321.833 332.642 209.453 1.00 16.18 804 ARG A O 1
ATOM 1603 N N . PHE A 1 203 ? 323.028 334.514 209.780 1.00 15.64 805 PHE A N 1
ATOM 1604 C CA . PHE A 1 203 ? 322.891 335.063 208.434 1.00 15.64 805 PHE A CA 1
ATOM 1605 C C . PHE A 1 203 ? 323.919 336.178 208.300 1.00 15.64 805 PHE A C 1
ATOM 1606 O O . PHE A 1 203 ? 324.693 336.442 209.226 1.00 15.64 805 PHE A O 1
ATOM 1614 N N . HIS A 1 204 ? 323.925 336.842 207.152 1.00 16.71 806 HIS A N 1
ATOM 1615 C CA . HIS A 1 204 ? 324.725 338.040 206.983 1.00 16.71 806 HIS A CA 1
ATOM 1616 C C . HIS A 1 204 ? 323.914 339.061 206.207 1.00 16.71 806 HIS A C 1
ATOM 1617 O O . HIS A 1 204 ? 322.799 338.791 205.761 1.00 16.71 806 HIS A O 1
ATOM 1624 N N . ALA A 1 205 ? 324.482 340.253 206.077 1.00 17.56 807 ALA A N 1
ATOM 1625 C CA . ALA A 1 205 ? 323.779 341.383 205.487 1.00 17.56 807 ALA A CA 1
ATOM 1626 C C . ALA A 1 205 ? 323.626 341.167 203.993 1.00 17.56 807 ALA A C 1
ATOM 1627 O O . ALA A 1 205 ? 324.600 341.247 203.241 1.00 17.56 807 ALA A O 1
ATOM 1629 N N . SER A 1 206 ? 322.397 340.901 203.563 1.00 16.77 808 SER A N 1
ATOM 1630 C CA . SER A 1 206 ? 322.102 340.701 202.155 1.00 16.77 808 SER A CA 1
ATOM 1631 C C . SER A 1 206 ? 322.139 341.993 201.360 1.00 16.77 808 SER A C 1
ATOM 1632 O O . SER A 1 206 ? 322.155 341.940 200.129 1.00 16.77 808 SER A O 1
ATOM 1635 N N . ARG A 1 207 ? 322.156 343.143 202.027 1.00 17.65 809 ARG A N 1
ATOM 1636 C CA . ARG A 1 207 ? 322.188 344.442 201.374 1.00 17.65 809 ARG A CA 1
ATOM 1637 C C . ARG A 1 207 ? 323.584 345.045 201.369 1.00 17.65 809 ARG A C 1
ATOM 1638 O O . ARG A 1 207 ? 323.737 346.264 201.454 1.00 17.65 809 ARG A O 1
ATOM 1646 N N . PHE A 1 208 ? 324.605 344.204 201.266 1.00 20.54 810 PHE A N 1
ATOM 1647 C CA . PHE A 1 208 ? 325.998 344.628 201.288 1.00 20.54 810 PHE A CA 1
ATOM 1648 C C . PHE A 1 208 ? 326.533 344.602 199.863 1.00 20.54 810 PHE A C 1
ATOM 1649 O O . PHE A 1 208 ? 326.725 343.531 199.283 1.00 20.54 810 PHE A O 1
ATOM 1657 N N . LEU A 1 209 ? 326.768 345.785 199.304 1.00 19.88 811 LEU A N 1
ATOM 1658 C CA . LEU A 1 209 ? 327.110 345.950 197.901 1.00 19.88 811 LEU A CA 1
ATOM 1659 C C . LEU A 1 209 ? 328.605 345.923 197.631 1.00 19.88 811 LEU A C 1
ATOM 1660 O O . LEU A 1 209 ? 329.005 345.750 196.477 1.00 19.88 811 LEU A O 1
ATOM 1665 N N . ASP A 1 210 ? 329.436 346.092 198.650 1.00 22.82 812 ASP A N 1
ATOM 1666 C CA . ASP A 1 210 ? 330.871 346.275 198.453 1.00 22.82 812 ASP A CA 1
ATOM 1667 C C . ASP A 1 210 ? 331.598 344.944 198.635 1.00 22.82 812 ASP A C 1
ATOM 1668 O O . ASP A 1 210 ? 332.342 344.723 199.583 1.00 22.82 812 ASP A O 1
ATOM 1673 N N . LEU A 1 211 ? 331.367 344.044 197.684 1.00 23.57 813 LEU A N 1
ATOM 1674 C CA . LEU A 1 211 ? 332.010 342.738 197.728 1.00 23.57 813 LEU A CA 1
ATOM 1675 C C . LEU A 1 211 ? 333.396 342.740 197.102 1.00 23.57 813 LEU A C 1
ATOM 1676 O O . LEU A 1 211 ? 334.223 341.905 197.468 1.00 23.57 813 LEU A O 1
ATOM 1681 N N . ALA A 1 212 ? 333.673 343.653 196.176 1.00 24.77 814 ALA A N 1
ATOM 1682 C CA . ALA A 1 212 ? 334.977 343.679 195.533 1.00 24.77 814 ALA A CA 1
ATOM 1683 C C . ALA A 1 212 ? 336.039 344.364 196.379 1.00 24.77 814 ALA A C 1
ATOM 1684 O O . ALA A 1 212 ? 337.231 344.165 196.129 1.00 24.77 814 ALA A O 1
ATOM 1686 N N . GLY A 1 213 ? 335.645 345.159 197.366 1.00 24.75 815 GLY A N 1
ATOM 1687 C CA . GLY A 1 213 ? 336.611 345.851 198.191 1.00 24.75 815 GLY A CA 1
ATOM 1688 C C . GLY A 1 213 ? 336.730 345.276 199.585 1.00 24.75 815 GLY A C 1
ATOM 1689 O O . GLY A 1 213 ? 337.669 345.596 200.316 1.00 24.75 815 GLY A O 1
ATOM 1690 N N . THR A 1 214 ? 335.781 344.436 199.966 1.00 25.25 816 THR A N 1
ATOM 1691 C CA . THR A 1 214 ? 335.768 343.795 201.273 1.00 25.25 816 THR A CA 1
ATOM 1692 C C . THR A 1 214 ? 335.769 342.279 201.189 1.00 25.25 816 THR A C 1
ATOM 1693 O O . THR A 1 214 ? 336.531 341.627 201.903 1.00 25.25 816 THR A O 1
ATOM 1697 N N . GLY A 1 215 ? 334.966 341.700 200.305 1.00 24.71 817 GLY A N 1
ATOM 1698 C CA . GLY A 1 215 ? 334.785 340.267 200.265 1.00 24.71 817 GLY A CA 1
ATOM 1699 C C . GLY A 1 215 ? 333.765 339.808 201.287 1.00 24.71 817 GLY A C 1
ATOM 1700 O O . GLY A 1 215 ? 333.242 340.579 202.090 1.00 24.71 817 GLY A O 1
ATOM 1701 N N . ASP A 1 216 ? 333.473 338.519 201.250 1.00 25.38 818 ASP A N 1
ATOM 1702 C CA . ASP A 1 216 ? 332.607 337.905 202.243 1.00 25.38 818 ASP A CA 1
ATOM 1703 C C . ASP A 1 216 ? 333.325 336.721 202.885 1.00 25.38 818 ASP A C 1
ATOM 1704 O O . ASP A 1 216 ? 334.494 336.451 202.609 1.00 25.38 818 ASP A O 1
ATOM 1709 N N . THR A 1 217 ? 332.605 336.008 203.742 1.00 25.04 819 THR A N 1
ATOM 1710 C CA . THR A 1 217 ? 333.154 334.874 204.466 1.00 25.04 819 THR A CA 1
ATOM 1711 C C . THR A 1 217 ? 333.031 333.565 203.701 1.00 25.04 819 THR A C 1
ATOM 1712 O O . THR A 1 217 ? 333.267 332.503 204.280 1.00 25.04 819 THR A O 1
ATOM 1716 N N . GLN A 1 218 ? 332.661 333.612 202.424 1.00 22.26 820 GLN A N 1
ATOM 1717 C CA . GLN A 1 218 ? 332.645 332.433 201.570 1.00 22.26 820 GLN A CA 1
ATOM 1718 C C . GLN A 1 218 ? 333.620 332.564 200.413 1.00 22.26 820 GLN A C 1
ATOM 1719 O O . GLN A 1 218 ? 333.368 332.029 199.338 1.00 22.26 820 GLN A O 1
ATOM 1725 N N . GLY A 1 219 ? 334.728 333.267 200.615 1.00 22.47 821 GLY A N 1
ATOM 1726 C CA . GLY A 1 219 ? 335.666 333.491 199.538 1.00 22.47 821 GLY A CA 1
ATOM 1727 C C . GLY A 1 219 ? 336.363 332.223 199.092 1.00 22.47 821 GLY A C 1
ATOM 1728 O O . GLY A 1 219 ? 336.424 331.222 199.800 1.00 22.47 821 GLY A O 1
ATOM 1729 N N . VAL A 1 220 ? 336.883 332.272 197.872 1.00 21.01 822 VAL A N 1
ATOM 1730 C CA . VAL A 1 220 ? 337.561 331.135 197.273 1.00 21.01 822 VAL A CA 1
ATOM 1731 C C . VAL A 1 220 ? 338.772 331.658 196.508 1.00 21.01 822 VAL A C 1
ATOM 1732 O O . VAL A 1 220 ? 338.754 332.759 195.949 1.00 21.01 822 VAL A O 1
ATOM 1736 N N . GLU A 1 221 ? 339.855 330.890 196.546 1.00 21.85 823 GLU A N 1
ATOM 1737 C CA . GLU A 1 221 ? 341.046 331.159 195.759 1.00 21.85 823 GLU A CA 1
ATOM 1738 C C . GLU A 1 221 ? 341.107 330.190 194.594 1.00 21.85 823 GLU A C 1
ATOM 1739 O O . GLU A 1 221 ? 341.056 328.969 194.786 1.00 21.85 823 GLU A O 1
ATOM 1745 N N . ILE A 1 222 ? 341.191 330.748 193.392 1.00 20.00 824 ILE A N 1
ATOM 1746 C CA . ILE A 1 222 ? 341.256 330.000 192.144 1.00 20.00 824 ILE A CA 1
ATOM 1747 C C . ILE A 1 222 ? 342.680 330.106 191.633 1.00 20.00 824 ILE A C 1
ATOM 1748 O O . ILE A 1 222 ? 343.240 331.201 191.584 1.00 20.00 824 ILE A O 1
ATOM 1753 N N . ALA A 1 223 ? 343.265 328.984 191.254 1.00 20.92 825 ALA A N 1
ATOM 1754 C CA . ALA A 1 223 ? 344.682 328.951 190.953 1.00 20.92 825 ALA A CA 1
ATOM 1755 C C . ALA A 1 223 ? 344.924 328.170 189.673 1.00 20.92 825 ALA A C 1
ATOM 1756 O O . ALA A 1 223 ? 344.290 327.137 189.443 1.00 20.92 825 ALA A O 1
ATOM 1758 N N . CYS A 1 224 ? 345.835 328.678 188.842 1.00 23.03 826 CYS A N 1
ATOM 1759 C CA . CYS A 1 224 ? 346.071 328.123 187.514 1.00 23.03 826 CYS A CA 1
ATOM 1760 C C . CYS A 1 224 ? 347.449 328.546 187.033 1.00 23.03 826 CYS A C 1
ATOM 1761 O O . CYS A 1 224 ? 347.838 329.693 187.223 1.00 23.03 826 CYS A O 1
ATOM 1764 N N . GLU A 1 225 ? 348.175 327.633 186.400 1.00 24.29 827 GLU A N 1
ATOM 1765 C CA . GLU A 1 225 ? 349.525 327.925 185.939 1.00 24.29 827 GLU A CA 1
ATOM 1766 C C . GLU A 1 225 ? 349.479 328.697 184.627 1.00 24.29 827 GLU A C 1
ATOM 1767 O O . GLU A 1 225 ? 348.595 328.488 183.793 1.00 24.29 827 GLU A O 1
ATOM 1773 N N . ILE A 1 226 ? 350.451 329.585 184.435 1.00 23.64 828 ILE A N 1
ATOM 1774 C CA . ILE A 1 226 ? 350.496 330.405 183.232 1.00 23.64 828 ILE A CA 1
ATOM 1775 C C . ILE A 1 226 ? 351.957 330.657 182.883 1.00 23.64 828 ILE A C 1
ATOM 1776 O O . ILE A 1 226 ? 352.820 330.708 183.760 1.00 23.64 828 ILE A O 1
ATOM 1781 N N . SER A 1 227 ? 352.242 330.753 181.589 1.00 25.15 829 SER A N 1
ATOM 1782 C CA . SER A 1 227 ? 353.561 331.097 181.084 1.00 25.15 829 SER A CA 1
ATOM 1783 C C . SER A 1 227 ? 353.508 332.432 180.356 1.00 25.15 829 SER A C 1
ATOM 1784 O O . SER A 1 227 ? 352.441 332.914 179.977 1.00 25.15 829 SER A O 1
ATOM 1787 N N . ASP A 1 228 ? 354.680 333.032 180.161 1.00 27.82 830 ASP A N 1
ATOM 1788 C CA . ASP A 1 228 ? 354.774 334.376 179.606 1.00 27.82 830 ASP A CA 1
ATOM 1789 C C . ASP A 1 228 ? 354.864 334.398 178.089 1.00 27.82 830 ASP A C 1
ATOM 1790 O O . ASP A 1 228 ? 355.005 335.478 177.509 1.00 27.82 830 ASP A O 1
ATOM 1795 N N . GLY A 1 229 ? 354.809 333.245 177.440 1.00 27.58 831 GLY A N 1
ATOM 1796 C CA . GLY A 1 229 ? 354.842 333.224 175.998 1.00 27.58 831 GLY A CA 1
ATOM 1797 C C . GLY A 1 229 ? 353.536 333.697 175.397 1.00 27.58 831 GLY A C 1
ATOM 1798 O O . GLY A 1 229 ? 352.489 333.702 176.040 1.00 27.58 831 GLY A O 1
ATOM 1799 N N . GLY A 1 230 ? 353.615 334.117 174.135 1.00 29.09 832 GLY A N 1
ATOM 1800 C CA . GLY A 1 230 ? 352.424 334.493 173.405 1.00 29.09 832 GLY A CA 1
ATOM 1801 C C . GLY A 1 230 ? 351.518 333.306 173.158 1.00 29.09 832 GLY A C 1
ATOM 1802 O O . GLY A 1 230 ? 351.928 332.155 173.297 1.00 29.09 832 GLY A O 1
ATOM 1803 N N . ASN A 1 231 ? 350.264 333.632 172.805 1.00 28.04 833 ASN A N 1
ATOM 1804 C CA . ASN A 1 231 ? 349.072 332.784 172.666 1.00 28.04 833 ASN A CA 1
ATOM 1805 C C . ASN A 1 231 ? 348.505 332.358 174.016 1.00 28.04 833 ASN A C 1
ATOM 1806 O O . ASN A 1 231 ? 347.442 331.736 174.065 1.00 28.04 833 ASN A O 1
ATOM 1811 N N . ASP A 1 232 ? 349.183 332.687 175.112 1.00 26.81 834 ASP A N 1
ATOM 1812 C CA . ASP A 1 232 ? 348.577 332.627 176.433 1.00 26.81 834 ASP A CA 1
ATOM 1813 C C . ASP A 1 232 ? 347.976 333.953 176.848 1.00 26.81 834 ASP A C 1
ATOM 1814 O O . ASP A 1 232 ? 347.388 334.040 177.928 1.00 26.81 834 ASP A O 1
ATOM 1819 N N . ALA A 1 233 ? 348.132 334.993 176.028 1.00 25.27 835 ALA A N 1
ATOM 1820 C CA . ALA A 1 233 ? 347.516 336.277 176.319 1.00 25.27 835 ALA A CA 1
ATOM 1821 C C . ALA A 1 233 ? 346.007 336.225 176.176 1.00 25.27 835 ALA A C 1
ATOM 1822 O O . ALA A 1 233 ? 345.313 337.087 176.722 1.00 25.27 835 ALA A O 1
ATOM 1824 N N . ASN A 1 234 ? 345.494 335.232 175.460 1.00 23.53 836 ASN A N 1
ATOM 1825 C CA . ASN A 1 234 ? 344.073 335.021 175.273 1.00 23.53 836 ASN A CA 1
ATOM 1826 C C . ASN A 1 234 ? 343.529 333.920 176.165 1.00 23.53 836 ASN A C 1
ATOM 1827 O O . ASN A 1 234 ? 342.347 333.591 176.076 1.00 23.53 836 ASN A O 1
ATOM 1832 N N . TYR A 1 235 ? 344.367 333.346 177.013 1.00 22.20 837 TYR A N 1
ATOM 1833 C CA . TYR A 1 235 ? 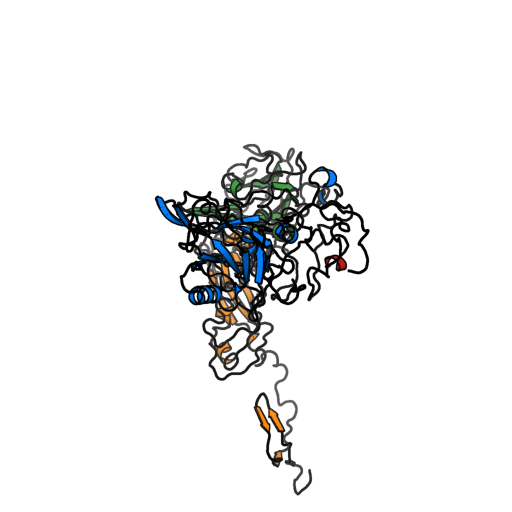343.940 332.366 177.996 1.00 22.20 837 TYR A CA 1
ATOM 1834 C C . TYR A 1 235 ? 343.208 333.077 179.121 1.00 22.20 837 TYR A C 1
ATOM 1835 O O . TYR A 1 235 ? 343.744 334.017 179.710 1.00 22.20 837 TYR A O 1
ATOM 1844 N N . ARG A 1 236 ? 341.977 332.655 179.408 1.00 19.83 838 ARG A N 1
ATOM 1845 C CA . ARG A 1 236 ? 341.183 333.302 180.442 1.00 19.83 838 ARG A CA 1
ATOM 1846 C C . ARG A 1 236 ? 340.370 332.265 181.200 1.00 19.83 838 ARG A C 1
ATOM 1847 O O . ARG A 1 236 ? 340.356 331.082 180.862 1.00 19.83 838 ARG A O 1
ATOM 1855 N N . LEU A 1 237 ? 339.683 332.740 182.237 1.00 19.53 839 LEU A N 1
ATOM 1856 C CA . LEU A 1 237 ? 338.827 331.940 183.103 1.00 19.53 839 LEU A CA 1
ATOM 1857 C C . LEU A 1 237 ? 337.462 332.605 183.131 1.00 19.53 839 LEU A C 1
ATOM 1858 O O . LEU A 1 237 ? 337.373 333.810 183.373 1.00 19.53 839 LEU A O 1
ATOM 1863 N N . ASP A 1 238 ? 336.408 331.837 182.885 1.00 18.63 840 ASP A N 1
ATOM 1864 C CA . ASP A 1 238 ? 335.045 332.347 182.928 1.00 18.63 840 ASP A CA 1
ATOM 1865 C C . ASP A 1 238 ? 334.360 331.849 184.190 1.00 18.63 840 ASP A C 1
ATOM 1866 O O . ASP A 1 238 ? 334.402 330.656 184.486 1.00 18.63 840 ASP A O 1
ATOM 1871 N N . GLN A 1 239 ? 333.716 332.749 184.921 1.00 17.76 841 GLN A N 1
ATOM 1872 C CA . GLN A 1 239 ? 333.019 332.389 186.144 1.00 17.76 841 GLN A CA 1
ATOM 1873 C C . GLN A 1 239 ? 331.522 332.334 185.892 1.00 17.76 841 GLN A C 1
ATOM 1874 O O . GLN A 1 239 ? 330.928 333.315 185.440 1.00 17.76 841 GLN A O 1
ATOM 1880 N N . PHE A 1 240 ? 330.921 331.188 186.182 1.00 18.28 842 PHE A N 1
ATOM 1881 C CA . PHE A 1 240 ? 329.478 331.012 186.136 1.00 18.28 842 PHE A CA 1
ATOM 1882 C C . PHE A 1 240 ? 329.006 330.841 187.570 1.00 18.28 842 PHE A C 1
ATOM 1883 O O . PHE A 1 240 ? 329.533 329.994 188.291 1.00 18.28 842 PHE A O 1
ATOM 1891 N N . VAL A 1 241 ? 328.038 331.637 187.994 1.00 17.54 843 VAL A N 1
ATOM 1892 C CA . VAL A 1 241 ? 327.583 331.595 189.377 1.00 17.54 843 VAL A CA 1
ATOM 1893 C C . VAL A 1 241 ? 326.180 331.017 189.439 1.00 17.54 843 VAL A C 1
ATOM 1894 O O . VAL A 1 241 ? 325.377 331.166 188.513 1.00 17.54 843 VAL A O 1
ATOM 1898 N N . SER A 1 242 ? 325.896 330.334 190.543 1.00 18.50 844 SER A N 1
ATOM 1899 C CA . SER A 1 242 ? 324.558 329.869 190.873 1.00 18.50 844 SER A CA 1
ATOM 1900 C C . SER A 1 242 ? 324.487 329.627 192.371 1.00 18.50 844 SER A C 1
ATOM 1901 O O . SER A 1 242 ? 325.418 329.935 193.122 1.00 18.50 844 SER A O 1
ATOM 1904 N N . VAL A 1 243 ? 323.416 328.973 192.784 1.00 18.46 845 VAL A N 1
ATOM 1905 C CA . VAL A 1 243 ? 322.932 328.980 194.153 1.00 18.46 845 VAL A CA 1
ATOM 1906 C C . VAL A 1 243 ? 322.793 327.542 194.632 1.00 18.46 845 VAL A C 1
ATOM 1907 O O . VAL A 1 243 ? 322.217 326.704 193.932 1.00 18.46 845 VAL A O 1
ATOM 1911 N N . GLY A 1 244 ? 323.341 327.252 195.807 1.00 20.26 846 GLY A N 1
ATOM 1912 C CA . GLY A 1 244 ? 323.264 325.927 196.380 1.00 20.26 846 GLY A CA 1
ATOM 1913 C C . GLY A 1 244 ? 321.889 325.634 196.951 1.00 20.26 846 GLY A C 1
ATOM 1914 O O . GLY A 1 244 ? 320.947 326.418 196.846 1.00 20.26 846 GLY A O 1
ATOM 1915 N N . GLU A 1 245 ? 321.774 324.468 197.574 1.00 24.38 847 GLU A N 1
ATOM 1916 C CA . GLU A 1 245 ? 320.445 323.951 197.864 1.00 24.38 847 GLU A CA 1
ATOM 1917 C C . GLU A 1 245 ? 319.930 324.343 199.244 1.00 24.38 847 GLU A C 1
ATOM 1918 O O . GLU A 1 245 ? 318.714 324.360 199.453 1.00 24.38 847 GLU A O 1
ATOM 1924 N N . ASP A 1 246 ? 320.811 324.710 200.175 1.00 22.53 848 ASP A N 1
ATOM 1925 C CA . ASP A 1 246 ? 320.400 325.221 201.478 1.00 22.53 848 ASP A CA 1
ATOM 1926 C C . ASP A 1 246 ? 320.318 326.739 201.518 1.00 22.53 848 ASP A C 1
ATOM 1927 O O . ASP A 1 246 ? 320.499 327.338 202.585 1.00 22.53 848 ASP A O 1
ATOM 1932 N N . PHE A 1 247 ? 320.041 327.374 200.389 1.00 18.52 849 PHE A N 1
ATOM 1933 C CA . PHE A 1 247 ? 320.082 328.821 200.278 1.00 18.52 849 PHE A CA 1
ATOM 1934 C C . PHE A 1 247 ? 318.722 329.423 200.581 1.00 18.52 849 PHE A C 1
ATOM 1935 O O . PHE A 1 247 ? 317.690 328.897 200.159 1.00 18.52 849 PHE A O 1
ATOM 1943 N N . THR A 1 248 ? 318.728 330.539 201.303 1.00 17.63 850 THR A N 1
ATOM 1944 C CA . THR A 1 248 ? 317.494 331.238 201.610 1.00 17.63 850 THR A CA 1
ATOM 1945 C C . THR A 1 248 ? 317.789 332.720 201.770 1.00 17.63 850 THR A C 1
ATOM 1946 O O . THR A 1 248 ? 318.920 333.124 202.044 1.00 17.63 850 THR A O 1
ATOM 1950 N N . LEU A 1 249 ? 316.755 333.525 201.564 1.00 15.70 851 LEU A N 1
ATOM 1951 C CA . LEU A 1 249 ? 316.801 334.958 201.789 1.00 15.70 851 LEU A CA 1
ATOM 1952 C C . LEU A 1 249 ? 315.781 335.327 202.857 1.00 15.70 851 LEU A C 1
ATOM 1953 O O . LEU A 1 249 ? 314.813 334.604 203.096 1.00 15.70 851 LEU A O 1
ATOM 1958 N N . GLY A 1 250 ? 315.998 336.473 203.492 1.00 16.00 852 GLY A N 1
ATOM 1959 C CA . GLY A 1 250 ? 315.279 336.807 204.704 1.00 16.00 852 GLY A CA 1
ATOM 1960 C C . GLY A 1 250 ? 313.929 337.440 204.482 1.00 16.00 852 GLY A C 1
ATOM 1961 O O . GLY A 1 250 ? 313.090 336.861 203.793 1.00 16.00 852 GLY A O 1
ATOM 1962 N N . MET A 1 251 ? 313.687 338.607 205.066 1.00 16.21 853 MET A N 1
ATOM 1963 C CA . MET A 1 251 ? 312.418 339.296 204.897 1.00 16.21 853 MET A CA 1
ATOM 1964 C C . MET A 1 251 ? 312.542 340.353 203.810 1.00 16.21 853 MET A C 1
ATOM 1965 O O . MET A 1 251 ? 313.572 341.016 203.686 1.00 16.21 853 MET A O 1
ATOM 1970 N N . PHE A 1 252 ? 311.495 340.485 203.007 1.00 14.02 854 PHE A N 1
ATOM 1971 C CA . PHE A 1 252 ? 311.502 341.418 201.892 1.00 14.02 854 PHE A CA 1
ATOM 1972 C C . PHE A 1 252 ? 311.187 342.816 202.404 1.00 14.02 854 PHE A C 1
ATOM 1973 O O . PHE A 1 252 ? 310.118 343.045 202.976 1.00 14.02 854 PHE A O 1
ATOM 1981 N N . VAL A 1 253 ? 312.119 343.745 202.213 1.00 14.00 855 VAL A N 1
ATOM 1982 C CA . VAL A 1 253 ? 311.932 345.121 202.650 1.00 14.00 855 VAL A CA 1
ATOM 1983 C C . VAL A 1 253 ? 311.930 346.064 201.459 1.00 14.00 855 VAL A C 1
ATOM 1984 O O . VAL A 1 253 ? 312.301 347.235 201.579 1.00 14.00 855 VAL A O 1
ATOM 1988 N N . GLY A 1 254 ? 311.503 345.577 200.316 1.00 14.54 856 GLY A N 1
ATOM 1989 C CA . GLY A 1 254 ? 311.323 346.480 199.203 1.00 14.54 856 GLY A CA 1
ATOM 1990 C C . GLY A 1 254 ? 312.488 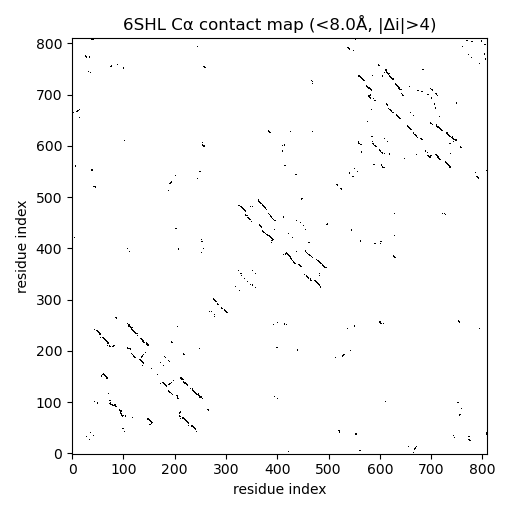346.465 198.245 1.00 14.54 856 GLY A C 1
ATOM 1991 O O . GLY A 1 254 ? 313.621 346.129 198.601 1.00 14.54 856 GLY A O 1
ATOM 1992 N N . ALA A 1 255 ? 312.204 346.833 197.001 1.00 16.28 857 ALA A N 1
ATOM 1993 C CA . ALA A 1 255 ? 313.241 346.939 195.997 1.00 16.28 857 ALA A CA 1
ATOM 1994 C C . ALA A 1 255 ? 314.181 348.091 196.337 1.00 16.28 857 ALA A C 1
ATOM 1995 O O . ALA A 1 255 ? 313.766 349.089 196.931 1.00 16.28 857 ALA A O 1
ATOM 1997 N N . PRO A 1 256 ? 315.447 347.965 196.006 1.00 17.02 858 PRO A N 1
ATOM 1998 C CA . PRO A 1 256 ? 316.361 349.096 196.161 1.00 17.02 858 PRO A CA 1
ATOM 1999 C C . PRO A 1 256 ? 316.158 350.154 195.092 1.00 17.02 858 PRO A C 1
ATOM 2000 O O . PRO A 1 256 ? 315.357 349.976 194.171 1.00 17.02 858 PRO A O 1
ATOM 2004 N N . ILE A 1 257 ? 316.879 351.266 195.202 1.00 17.91 859 ILE A N 1
ATOM 2005 C CA . ILE A 1 257 ? 316.915 352.229 194.113 1.00 17.91 859 ILE A CA 1
ATOM 2006 C C . ILE A 1 257 ? 317.775 351.660 192.996 1.00 17.91 859 ILE A C 1
ATOM 2007 O O . ILE A 1 257 ? 318.907 351.220 193.227 1.00 17.91 859 ILE A O 1
ATOM 2012 N N . MET A 1 258 ? 317.234 351.638 191.787 1.00 19.26 860 MET A N 1
ATOM 2013 C CA . MET A 1 258 ? 317.910 351.060 190.640 1.00 19.26 860 MET A CA 1
ATOM 2014 C C . MET A 1 258 ? 318.399 352.164 189.724 1.00 19.26 860 MET A C 1
ATOM 2015 O O . MET A 1 258 ? 318.013 353.325 189.846 1.00 19.26 860 MET A O 1
ATOM 2020 N N . TYR A 1 259 ? 319.263 351.778 188.795 1.00 19.31 861 TYR A N 1
ATOM 2021 C CA . TYR A 1 259 ? 319.867 352.702 187.852 1.00 19.31 861 TYR A CA 1
ATOM 2022 C C . TYR A 1 259 ? 319.996 351.997 186.513 1.00 19.31 861 TYR A C 1
ATOM 2023 O O . TYR A 1 259 ? 320.371 350.825 186.461 1.00 19.31 861 TYR A O 1
ATOM 2032 N N . PHE A 1 260 ? 319.672 352.699 185.434 1.00 20.29 862 PHE A N 1
ATOM 2033 C CA . PHE A 1 260 ? 319.704 352.132 184.092 1.00 20.29 862 PHE A CA 1
ATOM 2034 C C . PHE A 1 260 ? 320.694 352.894 183.230 1.00 20.29 862 PHE A C 1
ATOM 2035 O O . PHE A 1 260 ? 320.527 354.098 183.011 1.00 20.29 862 PHE A O 1
ATOM 2043 N N . TYR A 1 261 ? 321.701 352.184 182.728 1.00 20.20 863 TYR A N 1
ATOM 2044 C CA . TYR A 1 261 ? 322.732 352.724 181.856 1.00 20.20 863 TYR A CA 1
ATOM 2045 C C . TYR A 1 261 ? 323.502 351.580 181.224 1.00 20.20 863 TYR A C 1
ATOM 2046 O O . TYR A 1 261 ? 323.613 350.499 181.802 1.00 20.20 863 TYR A O 1
ATOM 2055 N N . ASN A 1 262 ? 324.026 351.834 180.032 1.00 22.20 864 ASN A N 1
ATOM 2056 C CA . ASN A 1 262 ? 324.855 350.865 179.345 1.00 22.20 864 ASN A CA 1
ATOM 2057 C C . ASN A 1 262 ? 326.279 350.932 179.885 1.00 22.20 864 ASN A C 1
ATOM 2058 O O . ASN A 1 262 ? 326.622 351.791 180.701 1.00 22.20 864 ASN A O 1
ATOM 2063 N N . ASP A 1 263 ? 327.116 350.012 179.424 1.00 22.15 865 ASP A N 1
ATOM 2064 C CA . ASP A 1 263 ? 328.507 350.021 179.841 1.00 22.15 865 ASP A CA 1
ATOM 2065 C C . ASP A 1 263 ? 329.247 351.176 179.172 1.00 22.15 865 ASP A C 1
ATOM 2066 O O . ASP A 1 263 ? 329.039 351.443 177.987 1.00 22.15 865 ASP A O 1
ATOM 2071 N N . PRO A 1 264 ? 330.113 351.875 179.899 1.00 22.38 866 PRO A N 1
ATOM 2072 C CA . PRO A 1 264 ? 330.891 352.952 179.284 1.00 22.38 866 PRO A CA 1
ATOM 2073 C C . PRO A 1 264 ? 332.070 352.427 178.487 1.00 22.38 866 PRO A C 1
ATOM 2074 O O . PRO A 1 264 ? 332.246 351.213 178.358 1.00 22.38 866 PRO A O 1
ATOM 2078 N N . THR A 1 265 ? 332.883 353.323 177.943 1.00 24.04 867 THR A N 1
ATOM 2079 C CA . THR A 1 265 ? 334.118 352.908 177.300 1.00 24.04 867 THR A CA 1
ATOM 2080 C C . THR A 1 265 ? 335.159 352.626 178.372 1.00 24.04 867 THR A C 1
ATOM 2081 O O . THR A 1 265 ? 335.411 353.467 179.238 1.00 24.04 867 THR A O 1
ATOM 2085 N N . ALA A 1 266 ? 335.751 351.438 178.320 1.00 24.72 868 ALA A N 1
ATOM 2086 C CA . ALA A 1 266 ? 336.696 351.018 179.344 1.00 24.72 868 ALA A CA 1
ATOM 2087 C C . ALA A 1 266 ? 338.019 351.745 179.168 1.00 24.72 868 ALA A C 1
ATOM 2088 O O . ALA A 1 266 ? 338.669 351.622 178.127 1.00 24.72 868 ALA A O 1
ATOM 2090 N N . THR A 1 267 ? 338.411 352.512 180.178 1.00 26.13 869 THR A N 1
ATOM 2091 C CA . THR A 1 267 ? 339.710 353.165 180.190 1.00 26.13 869 THR A CA 1
ATOM 2092 C C . THR A 1 267 ? 340.476 352.775 181.446 1.00 26.13 869 THR A C 1
ATOM 2093 O O . THR A 1 267 ? 341.697 352.630 181.426 1.00 26.13 869 THR A O 1
ATOM 2097 N N . PRO B 2 1 ? 316.451 323.061 267.476 1.00 45.86 2 PRO B N 1
ATOM 2098 C CA . PRO B 2 1 ? 315.749 321.876 267.977 1.00 45.86 2 PRO B CA 1
ATOM 2099 C C . PRO B 2 1 ? 315.932 321.682 269.477 1.00 45.86 2 PRO B C 1
ATOM 2100 O O . PRO B 2 1 ? 315.189 322.236 270.285 1.00 45.86 2 PRO B O 1
ATOM 2104 N N . SER B 2 2 ? 316.931 320.886 269.830 1.00 48.55 3 SER B N 1
ATOM 2105 C CA . SER B 2 2 ? 317.263 320.597 271.214 1.00 48.55 3 SER B CA 1
ATOM 2106 C C . SER B 2 2 ? 318.295 321.606 271.712 1.00 48.55 3 SER B C 1
ATOM 2107 O O . SER B 2 2 ? 318.506 322.659 271.104 1.00 48.55 3 SER B O 1
ATOM 2110 N N . ALA B 2 3 ? 318.920 321.280 272.849 1.00 49.47 4 ALA B N 1
ATOM 2111 C CA . ALA B 2 3 ? 320.098 321.955 273.405 1.00 49.47 4 ALA B CA 1
ATOM 2112 C C . ALA B 2 3 ? 319.813 323.424 273.735 1.00 49.47 4 ALA B C 1
ATOM 2113 O O . ALA B 2 3 ? 320.298 324.351 273.079 1.00 49.47 4 ALA B O 1
ATOM 2115 N N . ASN B 2 4 ? 318.938 323.590 274.732 1.00 44.99 5 ASN B N 1
ATOM 2116 C CA . ASN B 2 4 ? 318.868 324.768 275.592 1.00 44.99 5 ASN B CA 1
ATOM 2117 C C . ASN B 2 4 ? 318.273 325.989 274.884 1.00 44.99 5 ASN B C 1
ATOM 2118 O O . ASN B 2 4 ? 318.494 327.127 275.307 1.00 44.99 5 ASN B O 1
ATOM 2123 N N . ASP B 2 5 ? 317.496 325.795 273.825 1.00 43.01 6 ASP B N 1
ATOM 2124 C CA . ASP B 2 5 ? 316.816 326.907 273.178 1.00 43.01 6 ASP B CA 1
ATOM 2125 C C . ASP B 2 5 ? 315.322 326.877 273.478 1.00 43.01 6 ASP B C 1
ATOM 2126 O O . ASP B 2 5 ? 314.735 325.825 273.739 1.00 43.01 6 ASP B O 1
ATOM 2131 N N . GLY B 2 6 ? 314.711 328.056 273.444 1.00 39.52 7 GLY B N 1
ATOM 2132 C CA . GLY B 2 6 ? 313.337 328.206 273.848 1.00 39.52 7 GLY B CA 1
ATOM 2133 C C . GLY B 2 6 ? 312.391 328.339 272.676 1.00 39.52 7 GLY B C 1
ATOM 2134 O O . GLY B 2 6 ? 312.747 328.068 271.526 1.00 39.52 7 GLY B O 1
ATOM 2135 N N . PRO B 2 7 ? 311.149 328.750 272.950 1.00 38.77 8 PRO B N 1
ATOM 2136 C CA . PRO B 2 7 ? 310.175 328.910 271.862 1.00 38.77 8 PRO B CA 1
ATOM 2137 C C . PRO B 2 7 ? 310.430 330.122 270.995 1.00 38.77 8 PRO B C 1
ATOM 2138 O O . PRO B 2 7 ? 309.902 330.186 269.880 1.00 38.77 8 PRO B O 1
ATOM 2142 N N . SER B 2 8 ? 311.207 331.089 271.469 1.00 37.17 9 SER B N 1
ATOM 2143 C CA . SER B 2 8 ? 311.392 332.337 270.750 1.00 37.17 9 SER B CA 1
ATOM 2144 C C . SER B 2 8 ? 312.485 332.272 269.699 1.00 37.17 9 SER B C 1
ATOM 2145 O O . SER B 2 8 ? 312.474 333.082 268.773 1.00 37.17 9 SER B O 1
ATOM 2148 N N . PHE B 2 9 ? 313.423 331.338 269.815 1.00 35.05 10 PHE B N 1
ATOM 2149 C CA . PHE B 2 9 ? 314.562 331.292 268.914 1.00 35.05 10 PHE B CA 1
ATOM 2150 C C . PHE B 2 9 ? 314.952 329.842 268.686 1.00 35.05 10 PHE B C 1
ATOM 2151 O O . PHE B 2 9 ? 314.395 328.923 269.287 1.00 35.05 10 PHE B O 1
ATOM 2159 N N . THR B 2 10 ? 315.924 329.648 267.799 1.00 34.54 11 THR B N 1
ATOM 2160 C CA . THR B 2 10 ? 316.347 328.322 267.373 1.00 34.54 11 THR B CA 1
ATOM 2161 C C . THR B 2 10 ? 317.819 328.389 267.010 1.00 34.54 11 THR B C 1
ATOM 2162 O O . THR B 2 10 ? 318.226 329.277 266.262 1.00 34.54 11 THR B O 1
ATOM 2166 N N . THR B 2 11 ? 318.619 327.473 267.541 1.00 32.41 12 THR B N 1
ATOM 2167 C CA . THR B 2 11 ? 320.010 327.337 267.136 1.00 32.41 12 THR B CA 1
ATOM 2168 C C . THR B 2 11 ? 320.174 326.003 266.426 1.00 32.41 12 THR B C 1
ATOM 2169 O O . THR B 2 11 ? 319.813 324.958 266.971 1.00 32.41 12 THR B O 1
ATOM 2173 N N . SER B 2 12 ? 320.704 326.045 265.211 1.00 30.69 13 SER B N 1
ATOM 2174 C CA . SER B 2 12 ? 320.863 324.850 264.396 1.00 30.69 13 SER B CA 1
ATOM 2175 C C . SER B 2 12 ? 322.225 324.863 263.724 1.00 30.69 13 SER B C 1
ATOM 2176 O O . SER B 2 12 ? 323.023 325.785 263.900 1.00 30.69 13 SER B O 1
ATOM 2179 N N . LYS B 2 13 ? 322.481 323.823 262.937 1.00 28.36 14 LYS B N 1
ATOM 2180 C CA . LYS B 2 13 ? 323.678 323.727 262.110 1.00 28.36 14 LYS B CA 1
ATOM 2181 C C . LYS B 2 13 ? 323.228 323.481 260.681 1.00 28.36 14 LYS B C 1
ATOM 2182 O O . LYS B 2 13 ? 322.655 322.431 260.383 1.00 28.36 14 LYS B O 1
ATOM 2188 N N . THR B 2 14 ? 323.475 324.441 259.802 1.00 29.33 15 THR B N 1
ATOM 2189 C CA . THR B 2 14 ? 323.020 324.336 258.427 1.00 29.33 15 THR B CA 1
ATOM 2190 C C . THR B 2 14 ? 324.050 323.592 257.583 1.00 29.33 15 THR B C 1
ATOM 2191 O O . THR B 2 14 ? 325.044 323.070 258.090 1.00 29.33 15 THR B O 1
ATOM 2195 N N . SER B 2 15 ? 323.811 323.535 256.278 1.00 29.26 16 SER B N 1
ATOM 2196 C CA . SER B 2 15 ? 324.627 322.728 255.390 1.00 29.26 16 SER B CA 1
ATOM 2197 C C . SER B 2 15 ? 325.962 323.408 255.110 1.00 29.26 16 SER B C 1
ATOM 2198 O O . SER B 2 15 ? 326.185 324.577 255.430 1.00 29.26 16 SER B O 1
ATOM 2201 N N . GLN B 2 16 ? 326.866 322.643 254.508 1.00 29.69 17 GLN B N 1
ATOM 2202 C CA . GLN B 2 16 ? 328.161 323.169 254.112 1.00 29.69 17 GLN B CA 1
ATOM 2203 C C . GLN B 2 16 ? 328.102 323.929 252.800 1.00 29.69 17 GLN B C 1
ATOM 2204 O O . GLN B 2 16 ? 329.036 324.670 252.485 1.00 29.69 17 GLN B O 1
ATOM 2210 N N . ASN B 2 17 ? 327.035 323.757 252.030 1.00 28.19 18 ASN B N 1
ATOM 2211 C CA . ASN B 2 17 ? 326.907 324.337 250.703 1.00 28.19 18 ASN B CA 1
ATOM 2212 C C . ASN B 2 17 ? 325.787 325.364 250.729 1.00 28.19 18 ASN B C 1
ATOM 2213 O O . ASN B 2 17 ? 324.630 325.013 250.975 1.00 28.19 18 ASN B O 1
ATOM 2218 N N . THR B 2 18 ? 326.125 326.623 250.470 1.00 25.00 19 THR B N 1
ATOM 2219 C CA . THR B 2 18 ? 325.170 327.723 250.570 1.00 25.00 19 THR B CA 1
ATOM 2220 C C . THR B 2 18 ? 325.105 328.454 249.237 1.00 25.00 19 THR B C 1
ATOM 2221 O O . THR B 2 18 ? 326.089 329.057 248.809 1.00 25.00 19 THR B O 1
ATOM 2225 N N . THR B 2 19 ? 323.949 328.421 248.591 1.00 23.15 20 THR B N 1
ATOM 2226 C CA . THR B 2 19 ? 323.746 329.086 247.313 1.00 23.15 20 THR B CA 1
ATOM 2227 C C . THR B 2 19 ? 322.713 330.185 247.490 1.00 23.15 20 THR B C 1
ATOM 2228 O O . THR B 2 19 ? 321.650 329.944 248.069 1.00 23.15 20 THR B O 1
ATOM 2232 N N . SER B 2 20 ? 323.030 331.392 247.018 1.00 21.69 21 SER B N 1
ATOM 2233 C CA . SER B 2 20 ? 322.039 332.470 247.023 1.00 21.69 21 SER B CA 1
ATOM 2234 C C . SER B 2 20 ? 322.334 333.420 245.863 1.00 21.69 21 SER B C 1
ATOM 2235 O O . SER B 2 20 ? 323.065 334.395 246.039 1.00 21.69 21 SER B O 1
ATOM 2238 N N . GLU B 2 21 ? 321.717 333.143 244.708 1.00 21.05 22 GLU B N 1
ATOM 2239 C CA . GLU B 2 21 ? 321.606 334.058 243.565 1.00 21.05 22 GLU B CA 1
ATOM 2240 C C . GLU B 2 21 ? 322.976 334.523 243.069 1.00 21.05 22 GLU B C 1
ATOM 2241 O O . GLU B 2 21 ? 323.342 335.674 243.248 1.00 21.05 22 GLU B O 1
ATOM 2247 N N . ASN B 2 22 ? 323.728 333.558 242.532 1.00 18.15 23 ASN B N 1
ATOM 2248 C CA . ASN B 2 22 ? 325.022 333.567 241.789 1.00 18.15 23 ASN B CA 1
ATOM 2249 C C . ASN B 2 22 ? 326.266 333.533 242.672 1.00 18.15 23 ASN B C 1
ATOM 2250 O O . ASN B 2 22 ? 327.373 333.632 242.141 1.00 18.15 23 ASN B O 1
ATOM 2255 N N . VAL B 2 23 ? 326.136 333.378 243.983 1.00 19.15 24 VAL B N 1
ATOM 2256 C CA . VAL B 2 23 ? 327.284 333.224 244.864 1.00 19.15 24 VAL B CA 1
ATOM 2257 C C . VAL B 2 23 ? 327.136 331.896 245.585 1.00 19.15 24 VAL B C 1
ATOM 2258 O O . VAL B 2 23 ? 326.135 331.664 246.271 1.00 19.15 24 VAL B O 1
ATOM 2262 N N . HIS B 2 24 ? 328.119 331.022 245.412 1.00 20.20 25 HIS B N 1
ATOM 2263 C CA . HIS B 2 24 ? 328.173 329.739 246.090 1.00 20.20 25 HIS B CA 1
ATOM 2264 C C . HIS B 2 24 ? 329.207 329.795 247.200 1.00 20.20 25 HIS B C 1
ATOM 2265 O O . HIS B 2 24 ? 330.261 330.416 247.049 1.00 20.20 25 HIS B O 1
ATOM 2272 N N . PHE B 2 25 ? 328.891 329.158 248.317 1.00 21.74 26 PHE B N 1
ATOM 2273 C CA . PHE B 2 25 ? 329.799 329.017 249.442 1.00 21.74 26 PHE B CA 1
ATOM 2274 C C . PHE B 2 25 ? 329.992 327.533 249.685 1.00 21.74 26 PHE B C 1
ATOM 2275 O O . PHE B 2 25 ? 329.029 326.826 249.998 1.00 21.74 26 PHE B O 1
ATOM 2283 N N . VAL B 2 26 ? 331.221 327.066 249.522 1.00 25.27 27 VAL B N 1
ATOM 2284 C CA . VAL B 2 26 ? 331.603 325.701 249.846 1.00 25.27 27 VAL B CA 1
ATOM 2285 C C . VAL B 2 26 ? 332.383 325.783 251.150 1.00 25.27 27 VAL B C 1
ATOM 2286 O O . VAL B 2 26 ? 333.579 326.089 251.159 1.00 25.27 27 VAL B O 1
ATOM 2290 N N . ASP B 2 27 ? 331.703 325.532 252.259 1.00 28.88 28 ASP B N 1
ATOM 2291 C CA . ASP B 2 27 ? 332.281 325.724 253.577 1.00 28.88 28 ASP B CA 1
ATOM 2292 C C . ASP B 2 27 ? 332.995 324.463 254.037 1.00 28.88 28 ASP B C 1
ATOM 2293 O O . ASP B 2 27 ? 332.613 323.345 253.687 1.00 28.88 28 ASP B O 1
ATOM 2298 N N . GLY B 2 28 ? 334.051 324.658 254.827 1.00 30.76 29 GLY B N 1
ATOM 2299 C CA . GLY B 2 28 ? 334.809 323.535 255.342 1.00 30.76 29 GLY B CA 1
ATOM 2300 C C . GLY B 2 28 ? 334.105 322.757 256.426 1.00 30.76 29 GLY B C 1
ATOM 2301 O O . GLY B 2 28 ? 334.432 321.588 256.644 1.00 30.76 29 GLY B O 1
ATOM 2302 N N . ASP B 2 29 ? 333.142 323.377 257.101 1.00 32.16 30 ASP B N 1
ATOM 2303 C CA . ASP B 2 29 ? 332.372 322.716 258.140 1.00 32.16 30 ASP B CA 1
ATOM 2304 C C . ASP B 2 29 ? 331.025 323.404 258.284 1.00 32.16 30 ASP B C 1
ATOM 2305 O O . ASP B 2 29 ? 330.841 324.547 257.859 1.00 32.16 30 ASP B O 1
ATOM 2310 N N . THR B 2 30 ? 330.089 322.689 258.891 1.00 29.88 31 THR B N 1
ATOM 2311 C CA . THR B 2 30 ? 328.729 323.180 259.072 1.00 29.88 31 THR B CA 1
ATOM 2312 C C . THR B 2 30 ? 328.699 324.339 260.056 1.00 29.88 31 THR B C 1
ATOM 2313 O O . THR B 2 30 ? 329.091 324.162 261.216 1.00 29.88 31 THR B O 1
ATOM 2317 N N . PRO B 2 31 ? 328.253 325.521 259.652 1.00 28.26 32 PRO B N 1
ATOM 2318 C CA . PRO B 2 31 ? 328.229 326.663 260.565 1.00 28.26 32 PRO B CA 1
ATOM 2319 C C . PRO B 2 31 ? 327.030 326.594 261.497 1.00 28.26 32 PRO B C 1
ATOM 2320 O O . PRO B 2 31 ? 326.129 325.779 261.334 1.00 28.26 32 PRO B O 1
ATOM 2324 N N . TRP B 2 32 ? 327.034 327.477 262.485 1.00 27.14 33 TRP B N 1
ATOM 2325 C CA . TRP B 2 32 ? 325.925 327.615 263.414 1.00 27.14 33 TRP B CA 1
ATOM 2326 C C . TRP B 2 32 ? 324.972 328.704 262.952 1.00 27.14 33 TRP B C 1
ATOM 2327 O O . TRP B 2 32 ? 325.360 329.661 262.281 1.00 27.14 33 TRP B O 1
ATOM 2338 N N . THR B 2 33 ? 323.709 328.551 263.333 1.00 28.82 34 THR B N 1
ATOM 2339 C CA . THR B 2 33 ? 322.649 329.426 262.858 1.00 28.82 34 THR B CA 1
ATOM 2340 C C . THR B 2 33 ? 321.743 329.786 264.019 1.00 28.82 34 THR B C 1
ATOM 2341 O O . THR B 2 33 ? 321.297 328.900 264.751 1.00 28.82 34 THR B O 1
ATOM 2345 N N . TYR B 2 34 ? 321.472 331.081 264.175 1.00 30.38 35 TYR B N 1
ATOM 2346 C CA . TYR B 2 34 ? 320.587 331.610 265.205 1.00 30.38 35 TYR B CA 1
ATOM 2347 C C . TYR B 2 34 ? 319.385 332.231 264.504 1.00 30.38 35 TYR B C 1
ATOM 2348 O O . TYR B 2 34 ? 319.498 333.315 263.926 1.00 30.38 35 TYR B O 1
ATOM 2357 N N . ASP B 2 35 ? 318.238 331.564 264.555 1.00 34.27 36 ASP B N 1
ATOM 2358 C CA . ASP B 2 35 ? 317.001 332.079 263.989 1.00 34.27 36 ASP B CA 1
ATOM 2359 C C . ASP B 2 35 ? 316.127 332.650 265.095 1.00 34.27 36 ASP B C 1
ATOM 2360 O O . ASP B 2 35 ? 315.977 332.039 266.155 1.00 34.27 36 ASP B O 1
ATOM 2365 N N . VAL B 2 36 ? 315.524 333.805 264.830 1.00 34.50 37 VAL B N 1
ATOM 2366 C CA . VAL B 2 36 ? 314.811 334.557 265.855 1.00 34.50 37 VAL B CA 1
ATOM 2367 C C . VAL B 2 36 ? 313.329 334.206 265.724 1.00 34.50 37 VAL B C 1
ATOM 2368 O O . VAL B 2 36 ? 312.479 334.738 266.448 1.00 34.50 37 VAL B O 1
ATOM 2372 N N . ALA B 2 37 ? 313.026 333.281 264.804 1.00 34.69 38 ALA B N 1
ATOM 2373 C CA . ALA B 2 37 ? 311.704 332.655 264.643 1.00 34.69 38 ALA B CA 1
ATOM 2374 C C . ALA B 2 37 ? 310.612 333.686 264.381 1.00 34.69 38 ALA B C 1
ATOM 2375 O O . ALA B 2 37 ? 309.568 333.697 265.032 1.00 34.69 38 ALA B O 1
ATOM 2377 N N . ALA B 2 38 ? 310.870 334.564 263.420 1.00 35.26 39 ALA B N 1
ATOM 2378 C CA . ALA B 2 38 ? 310.006 335.704 263.139 1.00 35.26 39 ALA B CA 1
ATOM 2379 C C . ALA B 2 38 ? 309.201 335.403 261.884 1.00 35.26 39 ALA B C 1
ATOM 2380 O O . ALA B 2 38 ? 309.660 335.613 260.764 1.00 35.26 39 ALA B O 1
ATOM 2382 N N . THR B 2 39 ? 307.986 334.905 262.081 1.00 37.15 40 THR B N 1
ATOM 2383 C CA . THR B 2 39 ? 307.023 334.817 261.001 1.00 37.15 40 THR B CA 1
ATOM 2384 C C . THR B 2 39 ? 306.013 335.947 261.114 1.00 37.15 40 THR B C 1
ATOM 2385 O O . THR B 2 39 ? 305.279 336.023 262.110 1.00 37.15 40 THR B O 1
ATOM 2389 N N . PRO B 2 40 ? 305.965 336.865 260.162 1.00 37.07 41 PRO B N 1
ATOM 2390 C CA . PRO B 2 40 ? 304.908 337.877 260.185 1.00 37.07 41 PRO B CA 1
ATOM 2391 C C . PRO B 2 40 ? 303.590 337.292 259.724 1.00 37.07 41 PRO B C 1
ATOM 2392 O O . PRO B 2 40 ? 303.532 336.134 259.300 1.00 37.07 41 PRO B O 1
ATOM 2396 N N . ASP B 2 41 ? 302.526 338.071 259.789 1.00 37.94 42 ASP B N 1
ATOM 2397 C CA . ASP B 2 41 ? 301.215 337.603 259.382 1.00 37.94 42 ASP B CA 1
ATOM 2398 C C . ASP B 2 41 ? 300.818 338.250 258.063 1.00 37.94 42 ASP B C 1
ATOM 2399 O O . ASP B 2 41 ? 301.565 339.031 257.474 1.00 37.94 42 ASP B O 1
ATOM 2404 N N . GLU B 2 42 ? 299.614 337.923 257.610 1.00 39.00 43 GLU B N 1
ATOM 2405 C CA . GLU B 2 42 ? 298.965 338.705 256.577 1.00 39.00 43 GLU B CA 1
ATOM 2406 C C . GLU B 2 42 ? 298.543 340.058 257.145 1.00 39.00 43 GLU B C 1
ATOM 2407 O O . GLU B 2 42 ? 298.626 340.306 258.352 1.00 39.00 43 GLU B O 1
ATOM 2413 N N . THR B 2 43 ? 298.054 340.924 256.253 1.00 37.27 44 THR B N 1
ATOM 2414 C CA . THR B 2 43 ? 297.835 342.355 256.516 1.00 37.27 44 THR B CA 1
ATOM 2415 C C . THR B 2 43 ? 299.112 343.012 257.027 1.00 37.27 44 THR B C 1
ATOM 2416 O O . THR B 2 43 ? 299.095 343.831 257.945 1.00 37.27 44 THR B O 1
ATOM 2420 N N . SER B 2 44 ? 300.237 342.629 256.426 1.00 34.15 45 SER B N 1
ATOM 2421 C CA . SER B 2 44 ? 301.510 343.293 256.636 1.00 34.15 45 SER B CA 1
ATOM 2422 C C . SER B 2 44 ? 302.250 343.530 255.332 1.00 34.15 45 SER B C 1
ATOM 2423 O O . SER B 2 44 ? 303.354 344.078 255.358 1.00 34.15 45 SER B O 1
ATOM 2426 N N . LYS B 2 45 ? 301.684 343.123 254.201 1.00 31.83 46 LYS B N 1
ATOM 2427 C CA . LYS B 2 45 ? 302.207 343.448 252.886 1.00 31.83 46 LYS B CA 1
ATOM 2428 C C . LYS B 2 45 ? 301.067 343.914 251.997 1.00 31.83 46 LYS B C 1
ATOM 2429 O O . LYS B 2 45 ? 299.951 343.399 252.085 1.00 31.83 46 LYS B O 1
ATOM 2435 N N . LEU B 2 46 ? 301.360 344.890 251.145 1.00 28.84 47 LEU B N 1
ATOM 2436 C CA . LEU B 2 46 ? 300.383 345.378 250.186 1.00 28.84 47 LEU B CA 1
ATOM 2437 C C . LEU B 2 46 ? 300.150 344.326 249.113 1.00 28.84 47 LEU B C 1
ATOM 2438 O O . LEU B 2 46 ? 301.097 343.851 248.481 1.00 28.84 47 LEU B O 1
ATOM 2443 N N . SER B 2 47 ? 298.894 343.961 248.904 1.00 28.80 48 SER B N 1
ATOM 2444 C CA . SER B 2 47 ? 298.539 342.971 247.902 1.00 28.80 48 SER B CA 1
ATOM 2445 C C . SER B 2 47 ? 297.943 343.651 246.680 1.00 28.80 48 SER B C 1
ATOM 2446 O O . SER B 2 47 ? 297.217 344.641 246.788 1.00 28.80 48 SER B O 1
ATOM 2449 N N . GLY B 2 48 ? 298.265 343.114 245.511 1.00 28.26 49 GLY B N 1
ATOM 2450 C CA . GLY B 2 48 ? 297.767 343.644 244.265 1.00 28.26 49 GLY B CA 1
ATOM 2451 C C . GLY B 2 48 ? 298.692 344.599 243.555 1.00 28.26 49 GLY B C 1
ATOM 2452 O O . GLY B 2 48 ? 298.255 345.266 242.613 1.00 28.26 49 GLY B O 1
ATOM 2453 N N . PHE B 2 49 ? 299.952 344.688 243.965 1.00 26.41 50 PHE B N 1
ATOM 2454 C CA . PHE B 2 49 ? 300.907 345.613 243.372 1.00 26.41 50 PHE B CA 1
ATOM 2455 C C . PHE B 2 49 ? 302.064 344.863 242.731 1.00 26.41 50 PHE B C 1
ATOM 2456 O O . PHE B 2 49 ? 303.201 345.331 242.708 1.00 26.41 50 PHE B O 1
ATOM 2464 N N . ASP B 2 50 ? 301.777 343.685 242.192 1.00 27.73 51 ASP B N 1
ATOM 2465 C CA . ASP B 2 50 ? 302.765 342.881 241.493 1.00 27.73 51 ASP B CA 1
ATOM 2466 C C . ASP B 2 50 ? 302.888 343.244 240.022 1.00 27.73 51 ASP B C 1
ATOM 2467 O O . ASP B 2 50 ? 303.606 342.561 239.287 1.00 27.73 51 ASP B O 1
ATOM 2472 N N . ASP B 2 51 ? 302.206 344.299 239.577 1.00 25.38 52 ASP B N 1
ATOM 2473 C CA . ASP B 2 51 ? 302.212 344.644 238.162 1.00 25.38 52 ASP B CA 1
ATOM 2474 C C . ASP B 2 51 ? 303.507 345.337 237.752 1.00 25.38 52 ASP B C 1
ATOM 2475 O O . ASP B 2 51 ? 304.146 344.935 236.775 1.00 25.38 52 ASP B O 1
ATOM 2480 N N . ALA B 2 52 ? 303.927 346.357 238.489 1.00 21.69 53 ALA B N 1
ATOM 2481 C CA . ALA B 2 52 ? 305.176 347.056 238.202 1.00 21.69 53 ALA B CA 1
ATOM 2482 C C . ALA B 2 52 ? 306.228 346.547 239.179 1.00 21.69 53 ALA B C 1
ATOM 2483 O O . ALA B 2 52 ? 306.401 347.085 240.271 1.00 21.69 53 ALA B O 1
ATOM 2485 N N . GLY B 2 53 ? 306.935 345.491 238.775 1.00 19.87 54 GLY B N 1
ATOM 2486 C CA . GLY B 2 53 ? 308.000 344.923 239.568 1.00 19.87 54 GLY B CA 1
ATOM 2487 C C . GLY B 2 53 ? 309.372 345.282 239.020 1.00 19.87 54 GLY B C 1
ATOM 2488 O O . GLY B 2 53 ? 309.517 346.014 238.048 1.00 19.87 54 GLY B O 1
ATOM 2489 N N . LEU B 2 54 ? 310.396 344.746 239.681 1.00 16.91 55 LEU B N 1
ATOM 2490 C CA . LEU B 2 54 ? 311.775 344.987 239.273 1.00 16.91 55 LEU B CA 1
ATOM 2491 C C . LEU B 2 54 ? 312.214 344.067 238.143 1.00 16.91 55 LEU B C 1
ATOM 2492 O O . LEU B 2 54 ? 312.975 344.488 237.268 1.00 16.91 55 LEU B O 1
ATOM 2497 N N . GLY B 2 55 ? 311.744 342.820 238.139 1.00 17.52 56 GLY B N 1
ATOM 2498 C CA . GLY B 2 55 ? 312.163 341.887 237.107 1.00 17.52 56 GLY B CA 1
ATOM 2499 C C . GLY B 2 55 ? 311.626 342.249 235.738 1.00 17.52 56 GLY B C 1
ATOM 2500 O O . GLY B 2 55 ? 312.335 342.143 234.735 1.00 17.52 56 GLY B O 1
ATOM 2501 N N . GLU B 2 56 ? 310.374 342.683 235.677 1.00 18.81 57 GLU B N 1
ATOM 2502 C CA . GLU B 2 56 ? 309.790 343.206 234.447 1.00 18.81 57 GLU B CA 1
ATOM 2503 C C . GLU B 2 56 ? 309.902 344.729 234.368 1.00 18.81 57 GLU B C 1
ATOM 2504 O O . GLU B 2 56 ? 308.937 345.445 234.129 1.00 18.81 57 GLU B O 1
ATOM 2510 N N . PHE B 2 57 ? 311.121 345.239 234.543 1.00 16.40 58 PHE B N 1
ATOM 2511 C CA . PHE B 2 57 ? 311.323 346.676 234.443 1.00 16.40 58 PHE B CA 1
ATOM 2512 C C . PHE B 2 57 ? 311.373 347.130 232.996 1.00 16.40 58 PHE B C 1
ATOM 2513 O O . PHE B 2 57 ? 310.917 348.231 232.683 1.00 16.40 58 PHE B O 1
ATOM 2521 N N . LEU B 2 58 ? 311.930 346.315 232.106 1.00 16.31 59 LEU B N 1
ATOM 2522 C CA . LEU B 2 58 ? 312.103 346.740 230.726 1.00 16.31 59 LEU B CA 1
ATOM 2523 C C . LEU B 2 58 ? 310.821 346.661 229.914 1.00 16.31 59 LEU B C 1
ATOM 2524 O O . LEU B 2 58 ? 310.820 347.076 228.754 1.00 16.31 59 LEU B O 1
ATOM 2529 N N . SER B 2 59 ? 309.737 346.155 230.490 1.00 15.55 60 SER B N 1
ATOM 2530 C CA . SER B 2 59 ? 308.428 346.193 229.866 1.00 15.55 60 SER B CA 1
ATOM 2531 C C . SER B 2 59 ? 307.655 347.453 230.214 1.00 15.55 60 SER B C 1
ATOM 2532 O O . SER B 2 59 ? 306.486 347.567 229.844 1.00 15.55 60 SER B O 1
ATOM 2535 N N . ARG B 2 60 ? 308.274 348.389 230.903 1.00 14.84 61 ARG B N 1
ATOM 2536 C CA . ARG B 2 60 ? 307.619 349.646 231.218 1.00 14.84 61 ARG B CA 1
ATOM 2537 C C . ARG B 2 60 ? 307.737 350.597 230.036 1.00 14.84 61 ARG B C 1
ATOM 2538 O O . ARG B 2 60 ? 308.842 350.804 229.530 1.00 14.84 61 ARG B O 1
ATOM 2546 N N . PRO B 2 61 ? 306.639 351.186 229.572 1.00 13.88 62 PRO B N 1
ATOM 2547 C CA . PRO B 2 61 ? 306.725 352.112 228.441 1.00 13.88 62 PRO B CA 1
ATOM 2548 C C . PRO B 2 61 ? 307.386 353.418 228.839 1.00 13.88 62 PRO B C 1
ATOM 2549 O O . PRO B 2 61 ? 307.177 353.930 229.938 1.00 13.88 62 PRO B O 1
ATOM 2553 N N . ILE B 2 62 ? 308.206 353.946 227.942 1.00 14.41 63 ILE B N 1
ATOM 2554 C CA . ILE B 2 62 ? 308.676 355.318 228.047 1.00 14.41 63 ILE B CA 1
ATOM 2555 C C . ILE B 2 62 ? 308.337 356.017 226.741 1.00 14.41 63 ILE B C 1
ATOM 2556 O O . ILE B 2 62 ? 308.239 355.386 225.686 1.00 14.41 63 ILE B O 1
ATOM 2561 N N . LYS B 2 63 ? 308.124 357.324 226.822 1.00 15.37 64 LYS B N 1
ATOM 2562 C CA . LYS B 2 63 ? 307.797 358.115 225.642 1.00 15.37 64 LYS B CA 1
ATOM 2563 C C . LYS B 2 63 ? 309.093 358.464 224.936 1.00 15.37 64 LYS B C 1
ATOM 2564 O O . LYS B 2 63 ? 309.811 359.375 225.348 1.00 15.37 64 LYS B O 1
ATOM 2570 N N . ILE B 2 64 ? 309.400 357.739 223.862 1.00 14.97 65 ILE B N 1
ATOM 2571 C CA . ILE B 2 64 ? 310.688 357.956 223.225 1.00 14.97 65 ILE B CA 1
ATOM 2572 C C . ILE B 2 64 ? 310.657 359.182 222.326 1.00 14.97 65 ILE B C 1
ATOM 2573 O O . ILE B 2 64 ? 311.671 359.873 222.199 1.00 14.97 65 ILE B O 1
ATOM 2578 N N . GLN B 2 65 ? 309.524 359.497 221.698 1.00 15.95 66 GLN B N 1
ATOM 2579 C CA . GLN B 2 65 ? 309.490 360.640 220.793 1.00 15.95 66 GLN B CA 1
ATOM 2580 C C . GLN B 2 65 ? 308.186 361.402 220.947 1.00 15.95 66 GLN B C 1
ATOM 2581 O O . GLN B 2 65 ? 307.153 360.836 221.298 1.00 15.95 66 GLN B O 1
ATOM 2587 N N . GLN B 2 66 ? 308.246 362.695 220.655 1.00 18.06 67 GLN B N 1
ATOM 2588 C CA . GLN B 2 66 ? 307.056 363.528 220.572 1.00 18.06 67 GLN B CA 1
ATOM 2589 C C . GLN B 2 66 ? 307.280 364.577 219.494 1.00 18.06 67 GLN B C 1
ATOM 2590 O O . GLN B 2 66 ? 308.342 365.203 219.436 1.00 18.06 67 GLN B O 1
ATOM 2596 N N . TYR B 2 67 ? 306.305 364.719 218.604 1.00 17.63 68 TYR B N 1
ATOM 2597 C CA . TYR B 2 67 ? 306.402 365.642 217.489 1.00 17.63 68 TYR B CA 1
ATOM 2598 C C . TYR B 2 67 ? 305.111 366.428 217.417 1.00 17.63 68 TYR B C 1
ATOM 2599 O O . TYR B 2 67 ? 304.105 366.050 218.015 1.00 17.63 68 TYR B O 1
ATOM 2608 N N . GLN B 2 68 ? 305.117 367.516 216.656 1.00 18.16 69 GLN B N 1
ATOM 2609 C CA . GLN B 2 68 ? 303.873 368.232 216.412 1.00 18.16 69 GLN B CA 1
ATOM 2610 C C . GLN B 2 68 ? 303.753 368.625 214.947 1.00 18.16 69 GLN B C 1
ATOM 2611 O O . GLN B 2 68 ? 304.615 369.312 214.391 1.00 18.16 69 GLN B O 1
ATOM 2617 N N . TRP B 2 69 ? 302.704 368.105 214.322 1.00 17.66 70 TRP B N 1
ATOM 2618 C CA . TRP B 2 69 ? 302.209 368.604 213.050 1.00 17.66 70 TRP B CA 1
ATOM 2619 C C . TRP B 2 69 ? 301.572 369.979 213.174 1.00 17.66 70 TRP B C 1
ATOM 2620 O O . TRP B 2 69 ? 300.699 370.195 214.012 1.00 17.66 70 TRP B O 1
ATOM 2631 N N . THR B 2 70 ? 301.989 370.906 212.324 1.00 17.68 71 THR B N 1
ATOM 2632 C CA . THR B 2 70 ? 301.208 372.123 212.192 1.00 17.68 71 THR B CA 1
ATOM 2633 C C . THR B 2 70 ? 300.582 372.165 210.805 1.00 17.68 71 THR B C 1
ATOM 2634 O O . THR B 2 70 ? 301.160 371.628 209.859 1.00 17.68 71 THR B O 1
ATOM 2638 N N . PRO B 2 71 ? 299.397 372.760 210.649 1.00 16.81 72 PRO B N 1
ATOM 2639 C CA . PRO B 2 71 ? 298.792 372.877 209.315 1.00 16.81 72 PRO B CA 1
ATOM 2640 C C . PRO B 2 71 ? 299.611 373.766 208.390 1.00 16.81 72 PRO B C 1
ATOM 2641 O O . PRO B 2 71 ? 299.800 374.955 208.652 1.00 16.81 72 PRO B O 1
ATOM 2645 N N . GLY B 2 72 ? 300.092 373.175 207.301 1.00 17.29 73 GLY B N 1
ATOM 2646 C CA . GLY B 2 72 ? 300.953 373.846 206.353 1.00 17.29 73 GLY B CA 1
ATOM 2647 C C . GLY B 2 72 ? 302.364 373.305 206.307 1.00 17.29 73 GLY B C 1
ATOM 2648 O O . GLY B 2 72 ? 303.099 373.623 205.365 1.00 17.29 73 GLY B O 1
ATOM 2649 N N . VAL B 2 73 ? 302.768 372.510 207.298 1.00 18.87 74 VAL B N 1
ATOM 2650 C CA . VAL B 2 73 ? 304.128 372.013 207.461 1.00 18.87 74 VAL B CA 1
ATOM 2651 C C . VAL B 2 73 ? 304.057 370.493 207.553 1.00 18.87 74 VAL B C 1
ATOM 2652 O O . VAL B 2 73 ? 303.105 369.940 208.112 1.00 18.87 74 VAL B O 1
ATOM 2656 N N . GLN B 2 74 ? 305.050 369.812 206.977 1.00 20.45 75 GLN B N 1
ATOM 2657 C CA . GLN B 2 74 ? 305.081 368.357 206.958 1.00 20.45 75 GLN B CA 1
ATOM 2658 C C . GLN B 2 74 ? 305.851 367.776 208.145 1.00 20.45 75 GLN B C 1
ATOM 2659 O O . GLN B 2 74 ? 306.649 368.451 208.798 1.00 20.45 75 GLN B O 1
ATOM 2665 N N . LEU B 2 75 ? 305.597 366.492 208.413 1.00 19.48 76 LEU B N 1
ATOM 2666 C CA . LEU B 2 75 ? 306.432 365.677 209.297 1.00 19.48 76 LEU B CA 1
ATOM 2667 C C . LEU B 2 75 ? 307.361 364.816 208.459 1.00 19.48 76 LEU B C 1
ATOM 2668 O O . LEU B 2 75 ? 306.941 363.850 207.830 1.00 19.48 76 LEU B O 1
ATOM 2673 N N . PHE B 2 76 ? 308.642 365.134 208.489 1.00 20.13 77 PHE B N 1
ATOM 2674 C CA . PHE B 2 76 ? 309.667 364.192 208.074 1.00 20.13 77 PHE B CA 1
ATOM 2675 C C . PHE B 2 76 ? 310.630 364.030 209.236 1.00 20.13 77 PHE B C 1
ATOM 2676 O O . PHE B 2 76 ? 311.451 364.914 209.492 1.00 20.13 77 PHE B O 1
ATOM 2684 N N . GLN B 2 77 ? 310.525 362.909 209.941 1.00 18.68 78 GLN B N 1
ATOM 2685 C CA . GLN B 2 77 ? 311.316 362.678 211.139 1.00 18.68 78 GLN B CA 1
ATOM 2686 C C . GLN B 2 77 ? 312.014 361.332 211.041 1.00 18.68 78 GLN B C 1
ATOM 2687 O O . GLN B 2 77 ? 311.567 360.434 210.334 1.00 18.68 78 GLN B O 1
ATOM 2693 N N . THR B 2 78 ? 313.116 361.193 211.769 1.00 18.75 79 THR B N 1
ATOM 2694 C CA . THR B 2 78 ? 313.899 359.968 211.750 1.00 18.75 79 THR B CA 1
ATOM 2695 C C . THR B 2 78 ? 314.374 359.672 213.158 1.00 18.75 79 THR B C 1
ATOM 2696 O O . THR B 2 78 ? 315.011 360.524 213.783 1.00 18.75 79 THR B O 1
ATOM 2700 N N . PHE B 2 79 ? 314.074 358.479 213.663 1.00 16.65 80 PHE B N 1
ATOM 2701 C CA . PHE B 2 79 ? 314.526 358.132 214.999 1.00 16.65 80 PHE B CA 1
ATOM 2702 C C . PHE B 2 79 ? 314.904 356.662 215.042 1.00 16.65 80 PHE B C 1
ATOM 2703 O O . PHE B 2 79 ? 314.594 355.892 214.134 1.00 16.65 80 PHE B O 1
ATOM 2711 N N . ASN B 2 80 ? 315.620 356.298 216.092 1.00 16.18 81 ASN B N 1
ATOM 2712 C CA . ASN B 2 80 ? 316.055 354.929 216.323 1.00 16.18 81 ASN B CA 1
ATOM 2713 C C . ASN B 2 80 ? 315.411 354.470 217.616 1.00 16.18 81 ASN B C 1
ATOM 2714 O O . ASN B 2 80 ? 315.795 354.957 218.687 1.00 16.18 81 ASN B O 1
ATOM 2719 N N . PRO B 2 81 ? 314.425 353.569 217.574 1.00 15.36 82 PRO B N 1
ATOM 2720 C CA . PRO B 2 81 ? 313.709 353.212 218.805 1.00 15.36 82 PRO B CA 1
ATOM 2721 C C . PRO B 2 81 ? 314.558 352.419 219.767 1.00 15.36 82 PRO B C 1
ATOM 2722 O O . PRO B 2 81 ? 314.377 352.529 220.984 1.00 15.36 82 PRO B O 1
ATOM 2726 N N . TRP B 2 82 ? 315.475 351.611 219.244 1.00 15.45 83 TRP B N 1
ATOM 2727 C CA . TRP B 2 82 ? 316.378 350.844 220.083 1.00 15.45 83 TRP B CA 1
ATOM 2728 C C . TRP B 2 82 ? 317.392 351.743 220.766 1.00 15.45 83 TRP B C 1
ATOM 2729 O O . TRP B 2 82 ? 317.796 351.470 221.898 1.00 15.45 83 TRP B O 1
ATOM 2740 N N . SER B 2 83 ? 317.808 352.815 220.102 1.00 16.06 84 SER B N 1
ATOM 2741 C CA . SER B 2 83 ? 318.735 353.764 220.692 1.00 16.06 84 SER B CA 1
ATOM 2742 C C . SER B 2 83 ? 318.039 354.811 221.538 1.00 16.06 84 SER B C 1
ATOM 2743 O O . SER B 2 83 ? 318.715 355.561 222.246 1.00 16.06 84 SER B O 1
ATOM 2746 N N . ASP B 2 84 ? 316.713 354.883 221.477 1.00 15.72 85 ASP B N 1
ATOM 2747 C CA . ASP B 2 84 ? 315.945 355.781 222.325 1.00 15.72 85 ASP B CA 1
ATOM 2748 C C . ASP B 2 84 ? 315.444 355.090 223.579 1.00 15.72 85 ASP B C 1
ATOM 2749 O O . ASP B 2 84 ? 315.353 355.722 224.633 1.00 15.72 85 ASP B O 1
ATOM 2754 N N . TYR B 2 85 ? 315.101 353.806 223.488 1.00 16.16 86 TYR B N 1
ATOM 2755 C CA . TYR B 2 85 ? 314.654 353.102 224.679 1.00 16.16 86 TYR B CA 1
ATOM 2756 C C . TYR B 2 85 ? 315.830 352.780 225.586 1.00 16.16 86 TYR B C 1
ATOM 2757 O O . TYR B 2 85 ? 315.802 353.090 226.777 1.00 16.16 86 TYR B O 1
ATOM 2766 N N . PHE B 2 86 ? 316.877 352.175 225.036 1.00 16.52 87 PHE B N 1
ATOM 2767 C CA . PHE B 2 86 ? 318.014 351.722 225.821 1.00 16.52 87 PHE B CA 1
ATOM 2768 C C . PHE B 2 86 ? 319.082 352.785 225.985 1.00 16.52 87 PHE B C 1
ATOM 2769 O O . PHE B 2 86 ? 320.144 352.497 226.539 1.00 16.52 87 PHE B O 1
ATOM 2777 N N . GLY B 2 87 ? 318.832 353.996 225.509 1.00 18.89 88 GLY B N 1
ATOM 2778 C CA . GLY B 2 87 ? 319.616 355.154 225.862 1.00 18.89 88 GLY B CA 1
ATOM 2779 C C . GLY B 2 87 ? 319.009 355.969 226.978 1.00 18.89 88 GLY B C 1
ATOM 2780 O O . GLY B 2 87 ? 319.506 357.063 227.267 1.00 18.89 88 GLY B O 1
ATOM 2781 N N . ASN B 2 88 ? 317.942 355.480 227.602 1.00 20.05 89 ASN B N 1
ATOM 2782 C CA . ASN B 2 88 ? 317.317 356.166 228.721 1.00 20.05 89 ASN B CA 1
ATOM 2783 C C . ASN B 2 88 ? 318.229 356.093 229.935 1.00 20.05 89 ASN B C 1
ATOM 2784 O O . ASN B 2 88 ? 319.058 355.196 230.053 1.00 20.05 89 ASN B O 1
ATOM 2789 N N . ALA B 2 89 ? 318.082 357.055 230.841 1.00 20.34 90 ALA B N 1
ATOM 2790 C CA . ALA B 2 89 ? 318.910 357.051 232.037 1.00 20.34 90 ALA B CA 1
ATOM 2791 C C . ALA B 2 89 ? 318.444 356.024 233.054 1.00 20.34 90 ALA B C 1
ATOM 2792 O O . ALA B 2 89 ? 319.270 355.453 233.768 1.00 20.34 90 ALA B O 1
ATOM 2794 N N . ASP B 2 90 ? 317.141 355.772 233.136 1.00 21.12 91 ASP B N 1
ATOM 2795 C CA . ASP B 2 90 ? 316.605 354.895 234.167 1.00 21.12 91 ASP B CA 1
ATOM 2796 C C . ASP B 2 90 ? 316.658 353.425 233.794 1.00 21.12 91 ASP B C 1
ATOM 2797 O O . ASP B 2 90 ? 316.752 352.580 234.688 1.00 21.12 91 ASP B O 1
ATOM 2802 N N . VAL B 2 91 ? 316.580 353.084 232.506 1.00 19.83 92 VAL B N 1
ATOM 2803 C CA . VAL B 2 91 ? 316.740 351.682 232.145 1.00 19.83 92 VAL B CA 1
ATOM 2804 C C . VAL B 2 91 ? 318.207 351.294 232.134 1.00 19.83 92 VAL B C 1
ATOM 2805 O O . VAL B 2 91 ? 318.525 350.115 232.299 1.00 19.83 92 VAL B O 1
ATOM 2809 N N . LEU B 2 92 ? 319.113 352.262 232.005 1.00 19.34 93 LEU B N 1
ATOM 2810 C CA . LEU B 2 92 ? 320.533 351.980 231.921 1.00 19.34 93 LEU B CA 1
ATOM 2811 C C . LEU B 2 92 ? 321.133 351.702 233.289 1.00 19.34 93 LEU B C 1
ATOM 2812 O O . LEU B 2 92 ? 322.260 351.207 233.371 1.00 19.34 93 LEU B O 1
ATOM 2817 N N . GLU B 2 93 ? 320.403 352.018 234.358 1.00 19.85 94 GLU B N 1
ATOM 2818 C CA . GLU B 2 93 ? 320.745 351.572 235.697 1.00 19.85 94 GLU B CA 1
ATOM 2819 C C . GLU B 2 93 ? 320.294 350.148 235.960 1.00 19.85 94 GLU B C 1
ATOM 2820 O O . GLU B 2 93 ? 320.815 349.506 236.873 1.00 19.85 94 GLU B O 1
ATOM 2826 N N . LYS B 2 94 ? 319.331 349.645 235.195 1.00 18.15 95 LYS B N 1
ATOM 2827 C CA . LYS B 2 94 ? 318.844 348.290 235.399 1.00 18.15 95 LYS B CA 1
ATOM 2828 C C . LYS B 2 94 ? 319.547 347.295 234.490 1.00 18.15 95 LYS B C 1
ATOM 2829 O O . LYS B 2 94 ? 319.822 346.170 234.911 1.00 18.15 95 LYS B O 1
ATOM 2835 N N . ILE B 2 95 ? 319.832 347.668 233.247 1.00 18.45 96 ILE B N 1
ATOM 2836 C CA . ILE B 2 95 ? 320.799 346.918 232.436 1.00 18.45 96 ILE B CA 1
ATOM 2837 C C . ILE B 2 95 ? 322.153 347.571 232.704 1.00 18.45 96 ILE B C 1
ATOM 2838 O O . ILE B 2 95 ? 322.645 348.430 231.975 1.00 18.45 96 ILE B O 1
ATOM 2843 N N . ASN B 2 96 ? 322.762 347.180 233.815 1.00 18.02 97 ASN B N 1
ATOM 2844 C CA . ASN B 2 96 ? 324.016 347.810 234.209 1.00 18.02 97 ASN B CA 1
ATOM 2845 C C . ASN B 2 96 ? 325.126 346.803 234.437 1.00 18.02 97 ASN B C 1
ATOM 2846 O O . ASN B 2 96 ? 326.234 346.977 233.919 1.00 18.02 97 ASN B O 1
ATOM 2851 N N . ARG B 2 97 ? 324.871 345.764 235.213 1.00 16.66 98 ARG B N 1
ATOM 2852 C CA . ARG B 2 97 ? 325.868 344.743 235.479 1.00 16.66 98 ARG B CA 1
ATOM 2853 C C . ARG B 2 97 ? 325.446 343.432 234.840 1.00 16.66 98 ARG B C 1
ATOM 2854 O O . ARG B 2 97 ? 325.538 342.373 235.450 1.00 16.66 98 ARG B O 1
ATOM 2862 N N . PHE B 2 98 ? 324.926 343.517 233.622 1.00 15.38 99 PHE B N 1
ATOM 2863 C CA . PHE B 2 98 ? 324.581 342.378 232.791 1.00 15.38 99 PHE B CA 1
ATOM 2864 C C . PHE B 2 98 ? 325.313 342.495 231.464 1.00 15.38 99 PHE B C 1
ATOM 2865 O O . PHE B 2 98 ? 325.920 343.522 231.154 1.00 15.38 99 PHE B O 1
ATOM 2873 N N . ARG B 2 99 ? 325.256 341.442 230.677 1.00 15.60 100 ARG B N 1
ATOM 2874 C CA . ARG B 2 99 ? 325.959 341.476 229.401 1.00 15.60 100 ARG B CA 1
ATOM 2875 C C . ARG B 2 99 ? 325.075 341.153 228.206 1.00 15.60 100 ARG B C 1
ATOM 2876 O O . ARG B 2 99 ? 325.185 341.814 227.176 1.00 15.60 100 ARG B O 1
ATOM 2884 N N . ASN B 2 100 ? 324.186 340.175 228.325 1.00 15.58 101 ASN B N 1
ATOM 2885 C CA . ASN B 2 100 ? 323.364 339.708 227.220 1.00 15.58 101 ASN B CA 1
ATOM 2886 C C . ASN B 2 100 ? 321.953 340.261 227.348 1.00 15.58 101 ASN B C 1
ATOM 2887 O O . ASN B 2 100 ? 321.412 340.322 228.451 1.00 15.58 101 ASN B O 1
ATOM 2892 N N . LEU B 2 101 ? 321.351 340.677 226.227 1.00 16.23 102 LEU B N 1
ATOM 2893 C CA . LEU B 2 101 ? 320.050 341.337 226.309 1.00 16.23 102 LEU B CA 1
ATOM 2894 C C . LEU B 2 101 ? 318.910 340.600 225.616 1.00 16.23 102 LEU B C 1
ATOM 2895 O O . LEU B 2 101 ? 317.965 340.199 226.301 1.00 16.23 102 LEU B O 1
ATOM 2900 N N . ARG B 2 102 ? 318.956 340.423 224.289 1.00 16.34 103 ARG B N 1
ATOM 2901 C CA . ARG B 2 102 ? 317.927 339.775 223.462 1.00 16.34 103 ARG B CA 1
ATOM 2902 C C . ARG B 2 102 ? 316.471 340.177 223.752 1.00 16.34 103 ARG B C 1
ATOM 2903 O O . ARG B 2 102 ? 315.740 339.429 224.405 1.00 16.34 103 ARG B O 1
ATOM 2911 N N . CYS B 2 103 ? 316.063 341.387 223.384 1.00 18.94 104 CYS B N 1
ATOM 2912 C CA . CYS B 2 103 ? 314.693 341.836 223.593 1.00 18.94 104 CYS B CA 1
ATOM 2913 C C . CYS B 2 103 ? 313.856 341.743 222.320 1.00 18.94 104 CYS B C 1
ATOM 2914 O O . CYS B 2 103 ? 314.251 341.150 221.316 1.00 18.94 104 CYS B O 1
ATOM 2917 N N . LYS B 2 104 ? 312.659 342.321 222.388 1.00 17.96 105 LYS B N 1
ATOM 2918 C CA . LYS B 2 104 ? 311.792 342.558 221.238 1.00 17.96 105 LYS B CA 1
ATOM 2919 C C . LYS B 2 104 ? 311.036 343.838 221.553 1.00 17.96 105 LYS B C 1
ATOM 2920 O O . LYS B 2 104 ? 310.246 343.863 222.497 1.00 17.96 105 LYS B O 1
ATOM 2926 N N . LEU B 2 105 ? 311.268 344.892 220.785 1.00 15.68 106 LEU B N 1
ATOM 2927 C CA . LEU B 2 105 ? 310.917 346.245 221.212 1.00 15.68 106 LEU B CA 1
ATOM 2928 C C . LEU B 2 105 ? 309.631 346.697 220.532 1.00 15.68 106 LEU B C 1
ATOM 2929 O O . LEU B 2 105 ? 309.659 347.298 219.467 1.00 15.68 106 LEU B O 1
ATOM 2934 N N . CYS B 2 106 ? 308.496 346.473 221.177 1.00 16.97 107 CYS B N 1
ATOM 2935 C CA . CYS B 2 106 ? 307.232 346.891 220.588 1.00 16.97 107 CYS B CA 1
ATOM 2936 C C . CYS B 2 106 ? 306.957 348.361 220.883 1.00 16.97 107 CYS B C 1
ATOM 2937 O O . CYS B 2 106 ? 307.110 348.814 222.021 1.00 16.97 107 CYS B O 1
ATOM 2940 N N . LEU B 2 107 ? 306.570 349.111 219.850 1.00 16.07 108 LEU B N 1
ATOM 2941 C CA . LEU B 2 107 ? 306.305 350.538 219.968 1.00 16.07 108 LEU B CA 1
ATOM 2942 C C . LEU B 2 107 ? 304.852 350.853 219.630 1.00 16.07 108 LEU B C 1
ATOM 2943 O O . LEU B 2 107 ? 304.116 350.023 219.099 1.00 16.07 108 LEU B O 1
ATOM 2948 N N . LYS B 2 108 ? 304.451 352.084 219.941 1.00 15.82 109 LYS B N 1
ATOM 2949 C CA . LYS B 2 108 ? 303.066 352.509 219.795 1.00 15.82 109 LYS B CA 1
ATOM 2950 C C . LYS B 2 108 ? 303.023 353.992 219.465 1.00 15.82 109 LYS B C 1
ATOM 2951 O O . LYS B 2 108 ? 303.765 354.782 220.047 1.00 15.82 109 LYS B O 1
ATOM 2957 N N . VAL B 2 109 ? 302.158 354.366 218.528 1.00 16.00 110 VAL B N 1
ATOM 2958 C CA . VAL B 2 109 ? 302.042 355.739 218.055 1.00 16.00 110 VAL B CA 1
ATOM 2959 C C . VAL B 2 109 ? 300.645 356.242 218.377 1.00 16.00 110 VAL B C 1
ATOM 2960 O O . VAL B 2 109 ? 299.653 355.592 218.035 1.00 16.00 110 VAL B O 1
ATOM 2964 N N . LEU B 2 110 ? 300.570 357.390 219.039 1.00 15.70 111 LEU B N 1
ATOM 2965 C CA . LEU B 2 110 ? 299.311 358.004 219.428 1.00 15.70 111 LEU B CA 1
ATOM 2966 C C . LEU B 2 110 ? 299.199 359.360 218.753 1.00 15.70 111 LEU B C 1
ATOM 2967 O O . LEU B 2 110 ? 300.122 360.173 218.836 1.00 15.70 111 LEU B O 1
ATOM 2972 N N . ILE B 2 111 ? 298.078 359.599 218.083 1.00 18.33 112 ILE B N 1
ATOM 2973 C CA . ILE B 2 111 ? 297.805 360.875 217.432 1.00 18.33 112 ILE B CA 1
ATOM 2974 C C . ILE B 2 111 ? 296.387 361.296 217.802 1.00 18.33 112 ILE B C 1
ATOM 2975 O O . ILE B 2 111 ? 295.473 360.465 217.825 1.00 18.33 112 ILE B O 1
ATOM 2980 N N . ASN B 2 112 ? 296.215 362.571 218.157 1.00 20.43 113 ASN B N 1
ATOM 2981 C CA . ASN B 2 112 ? 294.974 363.032 218.773 1.00 20.43 113 ASN B CA 1
ATOM 2982 C C . ASN B 2 112 ? 293.931 363.473 217.756 1.00 20.43 113 ASN B C 1
ATOM 2983 O O . ASN B 2 112 ? 292.751 363.147 217.913 1.00 20.43 113 ASN B O 1
ATOM 2988 N N . GLY B 2 113 ? 294.343 364.232 216.739 1.00 19.42 114 GLY B N 1
ATOM 2989 C CA . GLY B 2 113 ? 293.559 364.692 215.611 1.00 19.42 114 GLY B CA 1
ATOM 2990 C C . GLY B 2 113 ? 292.254 365.415 215.922 1.00 19.42 114 GLY B C 1
ATOM 2991 O O . GLY B 2 113 ? 291.990 365.860 217.033 1.00 19.42 114 GLY B O 1
ATOM 2992 N N . ASN B 2 114 ? 291.427 365.491 214.882 1.00 18.24 115 ASN B N 1
ATOM 2993 C CA . ASN B 2 114 ? 290.139 366.176 214.858 1.00 18.24 115 ASN B CA 1
ATOM 2994 C C . ASN B 2 114 ? 289.496 365.833 213.524 1.00 18.24 115 ASN B C 1
ATOM 2995 O O . ASN B 2 114 ? 290.175 365.398 212.596 1.00 18.24 115 ASN B O 1
ATOM 3000 N N . SER B 2 115 ? 288.186 366.047 213.430 1.00 17.57 116 SER B N 1
ATOM 3001 C CA . SER B 2 115 ? 287.460 365.741 212.204 1.00 17.57 116 SER B CA 1
ATOM 3002 C C . SER B 2 115 ? 287.744 366.713 211.068 1.00 17.57 116 SER B C 1
ATOM 3003 O O . SER B 2 115 ? 287.424 366.394 209.922 1.00 17.57 116 SER B O 1
ATOM 3006 N N . PHE B 2 116 ? 288.321 367.879 211.346 1.00 16.37 117 PHE B N 1
ATOM 3007 C CA . PHE B 2 116 ? 288.607 368.873 210.319 1.00 16.37 117 PHE B CA 1
ATOM 3008 C C . PHE B 2 116 ? 290.018 368.789 209.768 1.00 16.37 117 PHE B C 1
ATOM 3009 O O . PHE B 2 116 ? 290.255 369.254 208.654 1.00 16.37 117 PHE B O 1
ATOM 3017 N N . TYR B 2 117 ? 290.964 368.244 210.525 1.00 17.05 118 TYR B N 1
ATOM 3018 C CA . TYR B 2 117 ? 292.302 368.015 210.004 1.00 17.05 118 TYR B CA 1
ATOM 3019 C C . TYR B 2 117 ? 292.298 366.854 209.021 1.00 17.05 118 TYR B C 1
ATOM 3020 O O . TYR B 2 117 ? 291.520 365.910 209.151 1.00 17.05 118 TYR B O 1
ATOM 3029 N N . TYR B 2 118 ? 293.191 366.919 208.037 1.00 17.38 119 TYR B N 1
ATOM 3030 C CA . TYR B 2 118 ? 293.381 365.803 207.123 1.00 17.38 119 TYR B CA 1
ATOM 3031 C C . TYR B 2 118 ? 294.816 365.797 206.619 1.00 17.38 119 TYR B C 1
ATOM 3032 O O . TYR B 2 118 ? 295.633 366.639 206.989 1.00 17.38 119 TYR B O 1
ATOM 3041 N N . GLY B 2 119 ? 295.118 364.822 205.776 1.00 18.35 120 GLY B N 1
ATOM 3042 C CA . GLY B 2 119 ? 296.480 364.471 205.433 1.00 18.35 120 GLY B CA 1
ATOM 3043 C C . GLY B 2 119 ? 296.869 363.138 206.042 1.00 18.35 120 GLY B C 1
ATOM 3044 O O . GLY B 2 119 ? 296.175 362.583 206.889 1.00 18.35 120 GLY B O 1
ATOM 3045 N N . ARG B 2 120 ? 298.004 362.619 205.582 1.00 17.87 121 ARG B N 1
ATOM 3046 C CA . ARG B 2 120 ? 298.404 361.305 206.061 1.00 17.87 121 ARG B CA 1
ATOM 3047 C C . ARG B 2 120 ? 299.918 361.152 206.019 1.00 17.87 121 ARG B C 1
ATOM 3048 O O . ARG B 2 120 ? 300.586 361.678 205.123 1.00 17.87 121 ARG B O 1
ATOM 3056 N N . ALA B 2 121 ? 300.453 360.455 207.018 1.00 16.92 122 ALA B N 1
ATOM 3057 C CA . ALA B 2 121 ? 301.874 360.192 207.124 1.00 16.92 122 ALA B CA 1
ATOM 3058 C C . ALA B 2 121 ? 302.112 358.696 207.254 1.00 16.92 122 ALA B C 1
ATOM 3059 O O . ALA B 2 121 ? 301.256 357.952 207.737 1.00 16.92 122 ALA B O 1
ATOM 3061 N N . LEU B 2 122 ? 303.286 358.267 206.810 1.00 16.13 123 LEU B N 1
ATOM 3062 C CA . LEU B 2 122 ? 303.694 356.872 206.817 1.00 16.13 123 LEU B CA 1
ATOM 3063 C C . LEU B 2 122 ? 304.869 356.705 207.763 1.00 16.13 123 LEU B C 1
ATOM 3064 O O . LEU B 2 122 ? 305.894 357.371 207.600 1.00 16.13 123 LEU B O 1
ATOM 3069 N N . LEU B 2 123 ? 304.740 355.811 208.735 1.00 15.52 124 LEU B N 1
ATOM 3070 C CA . LEU B 2 123 ? 305.847 355.483 209.622 1.00 15.52 124 LEU B CA 1
ATOM 3071 C C . LEU B 2 123 ? 306.348 354.104 209.233 1.00 15.52 124 LEU B C 1
ATOM 3072 O O . LEU B 2 123 ? 305.594 353.131 209.309 1.00 15.52 124 LEU B O 1
ATOM 3077 N N . SER B 2 124 ? 307.610 354.017 208.821 1.00 15.58 125 SER B N 1
ATOM 3078 C CA . SER B 2 124 ? 308.180 352.756 208.373 1.00 15.58 125 SER B CA 1
ATOM 3079 C C . SER B 2 124 ? 309.401 352.394 209.204 1.00 15.58 125 SER B C 1
ATOM 3080 O O . SER B 2 124 ? 310.054 353.264 209.788 1.00 15.58 125 SER B O 1
ATOM 3083 N N . TYR B 2 125 ? 309.704 351.094 209.243 1.00 15.08 126 TYR B N 1
ATOM 3084 C CA . TYR B 2 125 ? 310.765 350.536 210.074 1.00 15.08 126 TYR B CA 1
ATOM 3085 C C . TYR B 2 125 ? 311.745 349.743 209.220 1.00 15.08 126 TYR B C 1
ATOM 3086 O O . TYR B 2 125 ? 311.345 348.828 208.497 1.00 15.08 126 TYR B O 1
ATOM 3095 N N . ASN B 2 126 ? 313.029 350.094 209.315 1.00 15.74 127 ASN B N 1
ATOM 3096 C CA . ASN B 2 126 ? 314.109 349.401 208.631 1.00 15.74 127 ASN B CA 1
ATOM 3097 C C . ASN B 2 126 ? 314.746 348.421 209.604 1.00 15.74 127 ASN B C 1
ATOM 3098 O O . ASN B 2 126 ? 315.324 348.863 210.609 1.00 15.74 127 ASN B O 1
ATOM 3103 N N . PRO B 2 127 ? 314.670 347.099 209.353 1.00 16.37 128 PRO B N 1
ATOM 3104 C CA . PRO B 2 127 ? 314.997 346.110 210.391 1.00 16.37 128 PRO B CA 1
ATOM 3105 C C . PRO B 2 127 ? 316.436 345.972 210.861 1.00 16.37 128 PRO B C 1
ATOM 3106 O O . PRO B 2 127 ? 316.641 345.902 212.071 1.00 16.37 128 PRO B O 1
ATOM 3110 N N . TYR B 2 128 ? 317.437 345.853 209.993 1.00 17.32 129 TYR B N 1
ATOM 3111 C CA . TYR B 2 128 ? 318.740 345.412 210.485 1.00 17.32 129 TYR B CA 1
ATOM 3112 C C . TYR B 2 128 ? 319.829 346.469 210.374 1.00 17.32 129 TYR B C 1
ATOM 3113 O O . TYR B 2 128 ? 320.369 346.873 211.408 1.00 17.32 129 TYR B O 1
ATOM 3122 N N . LEU B 2 129 ? 320.141 346.942 209.168 1.00 17.83 130 LEU B N 1
ATOM 3123 C CA . LEU B 2 129 ? 321.016 348.091 208.881 1.00 17.83 130 LEU B CA 1
ATOM 3124 C C . LEU B 2 129 ? 322.383 348.031 209.573 1.00 17.83 130 LEU B C 1
ATOM 3125 O O . LEU B 2 129 ? 322.739 348.880 210.382 1.00 17.83 130 LEU B O 1
ATOM 3130 N N . ARG B 2 130 ? 323.176 347.027 209.211 1.00 21.19 131 ARG B N 1
ATOM 3131 C CA . ARG B 2 130 ? 324.551 346.956 209.688 1.00 21.19 131 ARG B CA 1
ATOM 3132 C C . ARG B 2 130 ? 325.559 347.179 208.569 1.00 21.19 131 ARG B C 1
ATOM 3133 O O . ARG B 2 130 ? 326.407 348.069 208.664 1.00 21.19 131 ARG B O 1
ATOM 3141 N N . ASN B 2 131 ? 325.486 346.386 207.506 1.00 21.59 132 ASN B N 1
ATOM 3142 C CA . ASN B 2 131 ? 326.321 346.576 206.329 1.00 21.59 132 ASN B CA 1
ATOM 3143 C C . ASN B 2 131 ? 325.424 346.951 205.164 1.00 21.59 132 ASN B C 1
ATOM 3144 O O . ASN B 2 131 ? 325.532 346.388 204.074 1.00 21.59 132 ASN B O 1
ATOM 3149 N N . ASP B 2 132 ? 324.522 347.888 205.413 1.00 21.19 133 ASP B N 1
ATOM 3150 C CA . ASP B 2 132 ? 323.427 348.240 204.518 1.00 21.19 133 ASP B CA 1
ATOM 3151 C C . ASP B 2 132 ? 323.804 349.491 203.727 1.00 21.19 133 ASP B C 1
ATOM 3152 O O . ASP B 2 132 ? 323.628 350.616 204.190 1.00 21.19 133 ASP B O 1
ATOM 3157 N N . GLN B 2 133 ? 324.340 349.290 202.517 1.00 20.99 134 GLN B N 1
ATOM 3158 C CA . GLN B 2 133 ? 324.691 350.386 201.621 1.00 20.99 134 GLN B CA 1
ATOM 3159 C C . GLN B 2 133 ? 323.545 350.803 200.716 1.00 20.99 134 GLN B C 1
ATOM 3160 O O . GLN B 2 133 ? 323.782 351.416 199.671 1.00 20.99 134 GLN B O 1
ATOM 3166 N N . VAL B 2 134 ? 322.316 350.479 201.085 1.00 21.57 135 VAL B N 1
ATOM 3167 C CA . VAL B 2 134 ? 321.145 350.877 200.319 1.00 21.57 135 VAL B CA 1
ATOM 3168 C C . VAL B 2 134 ? 320.130 351.345 201.362 1.00 21.57 135 VAL B C 1
ATOM 3169 O O . VAL B 2 134 ? 320.507 351.517 202.526 1.00 21.57 135 VAL B O 1
ATOM 3173 N N . THR B 2 135 ? 318.879 351.619 200.961 1.00 21.48 136 THR B N 1
ATOM 3174 C CA . THR B 2 135 ? 317.805 352.155 201.812 1.00 21.48 136 THR B CA 1
ATOM 3175 C C . THR B 2 135 ? 318.223 353.504 202.400 1.00 21.48 136 THR B C 1
ATOM 3176 O O . THR B 2 135 ? 318.543 353.634 203.581 1.00 21.48 136 THR B O 1
ATOM 3180 N N . VAL B 2 136 ? 318.280 354.482 201.490 1.00 24.22 137 VAL B N 1
ATOM 3181 C CA . VAL B 2 136 ? 318.804 355.806 201.795 1.00 24.22 137 VAL B CA 1
ATOM 3182 C C . VAL B 2 136 ? 318.014 356.508 202.899 1.00 24.22 137 VAL B C 1
ATOM 3183 O O . VAL B 2 136 ? 316.803 356.314 203.066 1.00 24.22 137 VAL B O 1
ATOM 3187 N N . ASN B 2 137 ? 318.730 357.310 203.680 1.00 25.48 138 ASN B N 1
ATOM 3188 C CA . ASN B 2 137 ? 318.181 358.143 204.744 1.00 25.48 138 ASN B CA 1
ATOM 3189 C C . ASN B 2 137 ? 318.653 359.555 204.420 1.00 25.48 138 ASN B C 1
ATOM 3190 O O . ASN B 2 137 ? 319.772 359.943 204.759 1.00 25.48 138 ASN B O 1
ATOM 3195 N N . ARG B 2 138 ? 317.798 360.315 203.748 1.00 24.33 139 ARG B N 1
ATOM 3196 C CA . ARG B 2 138 ? 318.183 361.583 203.143 1.00 24.33 139 ARG B CA 1
ATOM 3197 C C . ARG B 2 138 ? 317.035 362.564 203.344 1.00 24.33 139 ARG B C 1
ATOM 3198 O O . ARG B 2 138 ? 316.159 362.358 204.187 1.00 24.33 139 ARG B O 1
ATOM 3206 N N . SER B 2 139 ? 317.039 363.654 202.579 1.00 25.41 140 SER B N 1
ATOM 3207 C CA . SER B 2 139 ? 315.952 364.622 202.609 1.00 25.41 140 SER B CA 1
ATOM 3208 C C . SER B 2 139 ? 314.692 364.035 201.968 1.00 25.41 140 SER B C 1
ATOM 3209 O O . SER B 2 139 ? 314.679 362.914 201.453 1.00 25.41 140 SER B O 1
ATOM 3212 N N . PHE B 2 140 ? 313.614 364.814 201.985 1.00 23.23 141 PHE B N 1
ATOM 3213 C CA . PHE B 2 140 ? 312.316 364.307 201.559 1.00 23.23 141 PHE B CA 1
ATOM 3214 C C . PHE B 2 140 ? 312.223 364.236 200.040 1.00 23.23 141 PHE B C 1
ATOM 3215 O O . PHE B 2 140 ? 312.395 365.243 199.346 1.00 23.23 141 PHE B O 1
ATOM 3223 N N . PHE B 2 141 ? 311.933 363.041 199.538 1.00 22.99 142 PHE B N 1
ATOM 3224 C CA . PHE B 2 141 ? 311.429 362.825 198.195 1.00 22.99 142 PHE B CA 1
ATOM 3225 C C . PHE B 2 141 ? 310.130 362.040 198.293 1.00 22.99 142 PHE B C 1
ATOM 3226 O O . PHE B 2 141 ? 309.983 361.165 199.149 1.00 22.99 142 PHE B O 1
ATOM 3234 N N . ILE B 2 142 ? 309.178 362.366 197.417 1.00 20.81 143 ILE B N 1
ATOM 3235 C CA . ILE B 2 142 ? 307.921 361.629 197.362 1.00 20.81 143 ILE B CA 1
ATOM 3236 C C . ILE B 2 142 ? 308.142 360.210 196.851 1.00 20.81 143 ILE B C 1
ATOM 3237 O O . ILE B 2 142 ? 307.368 359.303 197.173 1.00 20.81 143 ILE B O 1
ATOM 3242 N N . GLN B 2 143 ? 309.218 359.979 196.111 1.00 20.50 144 GLN B N 1
ATOM 3243 C CA . GLN B 2 143 ? 309.601 358.661 195.638 1.00 20.50 144 GLN B CA 1
ATOM 3244 C C . GLN B 2 143 ? 310.381 357.860 196.667 1.00 20.50 144 GLN B C 1
ATOM 3245 O O . GLN B 2 143 ? 310.938 356.826 196.315 1.00 20.50 144 GLN B O 1
ATOM 3251 N N . ASP B 2 144 ? 310.483 358.308 197.907 1.00 20.08 145 ASP B N 1
ATOM 3252 C CA . ASP B 2 144 ? 311.013 357.450 198.952 1.00 20.08 145 ASP B CA 1
ATOM 3253 C C . ASP B 2 144 ? 309.908 356.750 199.718 1.00 20.08 145 ASP B C 1
ATOM 3254 O O . ASP B 2 144 ? 310.197 355.946 200.605 1.00 20.08 145 ASP B O 1
ATOM 3259 N N . LEU B 2 145 ? 308.658 357.045 199.388 1.00 17.70 146 LEU B N 1
ATOM 3260 C CA . LEU B 2 145 ? 307.485 356.422 199.974 1.00 17.70 146 LEU B CA 1
ATOM 3261 C C . LEU B 2 145 ? 307.092 355.128 199.288 1.00 17.70 146 LEU B C 1
ATOM 3262 O O . LEU B 2 145 ? 306.295 354.369 199.843 1.00 17.70 146 LEU B O 1
ATOM 3267 N N . ILE B 2 146 ? 307.620 354.869 198.098 1.00 16.74 147 ILE B N 1
ATOM 3268 C CA . ILE B 2 146 ? 307.365 353.602 197.431 1.00 16.74 147 ILE B CA 1
ATOM 3269 C C . ILE B 2 146 ? 308.249 352.497 197.996 1.00 16.74 147 ILE B C 1
ATOM 3270 O O . ILE B 2 146 ? 307.782 351.380 198.232 1.00 16.74 147 ILE B O 1
ATOM 3275 N N . ALA B 2 147 ? 309.517 352.789 198.276 1.00 16.47 148 ALA B N 1
ATOM 3276 C CA . ALA B 2 147 ? 310.367 351.777 198.891 1.00 16.47 148 ALA B CA 1
ATOM 3277 C C . ALA B 2 147 ? 310.027 351.573 200.358 1.00 16.47 148 ALA B C 1
ATOM 3278 O O . ALA B 2 147 ? 310.155 350.458 200.870 1.00 16.47 148 ALA B O 1
ATOM 3280 N N . ALA B 2 148 ? 309.574 352.622 201.042 1.00 15.71 149 ALA B N 1
ATOM 3281 C CA . ALA B 2 148 ? 309.259 352.548 202.459 1.00 15.71 149 ALA B CA 1
ATOM 3282 C C . ALA B 2 148 ? 307.902 351.929 202.747 1.00 15.71 149 ALA B C 1
ATOM 3283 O O . ALA B 2 148 ? 307.591 351.685 203.914 1.00 15.71 149 ALA B O 1
ATOM 3285 N N . SER B 2 149 ? 307.086 351.687 201.733 1.00 14.86 150 SER B N 1
ATOM 3286 C CA . SER B 2 149 ? 305.786 351.070 201.929 1.00 14.86 150 SER B CA 1
ATOM 3287 C C . SER B 2 149 ? 305.829 349.555 201.828 1.00 14.86 150 SER B C 1
ATOM 3288 O O . SER B 2 149 ? 304.779 348.914 201.916 1.00 14.86 150 SER B O 1
ATOM 3291 N N . ASN B 2 150 ? 307.008 348.973 201.635 1.00 15.01 151 ASN B N 1
ATOM 3292 C CA . ASN B 2 150 ? 307.183 347.532 201.722 1.00 15.01 151 ASN B CA 1
ATOM 3293 C C . ASN B 2 150 ? 307.812 347.098 203.032 1.00 15.01 151 ASN B C 1
ATOM 3294 O O . ASN B 2 150 ? 307.736 345.917 203.379 1.00 15.01 151 ASN B O 1
ATOM 3299 N N . LYS B 2 151 ? 308.425 348.026 203.753 1.00 14.27 152 LYS B N 1
ATOM 3300 C CA . LYS B 2 151 ? 308.925 347.794 205.089 1.00 14.27 152 LYS B CA 1
ATOM 3301 C C . LYS B 2 151 ? 307.743 347.742 206.055 1.00 14.27 152 LYS B C 1
ATOM 3302 O O . LYS B 2 151 ? 306.623 348.094 205.681 1.00 14.27 152 LYS B O 1
ATOM 3308 N N . PRO B 2 152 ? 307.940 347.238 207.302 1.00 14.35 153 PRO B N 1
ATOM 3309 C CA . PRO B 2 152 ? 306.865 347.329 208.300 1.00 14.35 153 PRO B CA 1
ATOM 3310 C C . PRO B 2 152 ? 306.442 348.758 208.587 1.00 14.35 153 PRO B C 1
ATOM 3311 O O . PRO B 2 152 ? 307.233 349.559 209.085 1.00 14.35 153 PRO B O 1
ATOM 3315 N N . HIS B 2 153 ? 305.198 349.086 208.259 1.00 14.85 154 HIS B N 1
ATOM 3316 C CA . HIS B 2 153 ? 304.734 350.461 208.256 1.00 14.85 154 HIS B CA 1
ATOM 3317 C C . HIS B 2 153 ? 303.355 350.565 208.881 1.00 14.85 154 HIS B C 1
ATOM 3318 O O . HIS B 2 153 ? 302.630 349.580 209.022 1.00 14.85 154 HIS B O 1
ATOM 3325 N N . ILE B 2 154 ? 303.019 351.791 209.267 1.00 15.97 155 ILE B N 1
ATOM 3326 C CA . ILE B 2 154 ? 301.698 352.160 209.756 1.00 15.97 155 ILE B CA 1
ATOM 3327 C C . ILE B 2 154 ? 301.333 353.511 209.160 1.00 15.97 155 ILE B C 1
ATOM 3328 O O . ILE B 2 154 ? 302.194 354.359 208.911 1.00 15.97 155 ILE B O 1
ATOM 3333 N N . LEU B 2 155 ? 300.044 353.701 208.919 1.00 17.41 156 LEU B N 1
ATOM 3334 C CA . LEU B 2 155 ? 299.515 354.929 208.346 1.00 17.41 156 LEU B CA 1
ATOM 3335 C C . LEU B 2 155 ? 298.823 355.730 209.432 1.00 17.41 156 LEU B C 1
ATOM 3336 O O . LEU B 2 155 ? 297.901 355.230 210.083 1.00 17.41 156 LEU B O 1
ATOM 3341 N N . LEU B 2 156 ? 299.257 356.969 209.625 1.00 17.59 157 LEU B N 1
ATOM 3342 C CA . LEU B 2 156 ? 298.727 357.803 210.692 1.00 17.59 157 LEU B CA 1
ATOM 3343 C C . LEU B 2 156 ? 298.094 359.047 210.089 1.00 17.59 157 LEU B C 1
ATOM 3344 O O . LEU B 2 156 ? 298.727 359.758 209.303 1.00 17.59 157 LEU B O 1
ATOM 3349 N N . ASP B 2 157 ? 296.835 359.278 210.427 1.00 19.54 158 ASP B N 1
ATOM 3350 C CA . ASP B 2 157 ? 296.041 360.396 209.950 1.00 19.54 158 ASP B CA 1
ATOM 3351 C C . ASP B 2 157 ? 295.432 361.135 211.129 1.00 19.54 158 ASP B C 1
ATOM 3352 O O . ASP B 2 157 ? 295.313 360.577 212.224 1.00 19.54 158 ASP B O 1
ATOM 3357 N N . PRO B 2 158 ? 295.068 362.393 210.954 1.00 18.80 159 PRO B N 1
ATOM 3358 C CA . PRO B 2 158 ? 294.405 363.103 212.047 1.00 18.80 159 PRO B CA 1
ATOM 3359 C C . PRO B 2 158 ? 292.891 363.025 212.006 1.00 18.80 159 PRO B C 1
ATOM 3360 O O . PRO B 2 158 ? 292.239 363.323 213.005 1.00 18.80 159 PRO B O 1
ATOM 3364 N N . CYS B 2 159 ? 292.314 362.666 210.861 1.00 19.00 160 CYS B N 1
ATOM 3365 C CA . CYS B 2 159 ? 290.863 362.723 210.717 1.00 19.00 160 CYS B CA 1
ATOM 3366 C C . CYS B 2 159 ? 290.185 361.654 211.563 1.00 19.00 160 CYS B C 1
ATOM 3367 O O . CYS B 2 159 ? 289.410 361.964 212.473 1.00 19.00 160 CYS B O 1
ATOM 3370 N N . SER B 2 160 ? 290.481 360.385 211.293 1.00 20.54 161 SER B N 1
ATOM 3371 C CA . SER B 2 160 ? 290.018 359.333 212.185 1.00 20.54 161 SER B CA 1
ATOM 3372 C C . SER B 2 160 ? 290.830 359.303 213.468 1.00 20.54 161 SER B C 1
ATOM 3373 O O . SER B 2 160 ? 290.312 358.879 214.506 1.00 20.54 161 SER B O 1
ATOM 3376 N N . SER B 2 161 ? 292.080 359.767 213.399 1.00 20.73 162 SER B N 1
ATOM 3377 C CA . SER B 2 161 ? 293.017 359.917 214.517 1.00 20.73 162 SER B CA 1
ATOM 3378 C C . SER B 2 161 ? 293.206 358.605 215.266 1.00 20.73 162 SER B C 1
ATOM 3379 O O . SER B 2 161 ? 292.922 358.487 216.456 1.00 20.73 162 SER B O 1
ATOM 3382 N N . GLU B 2 162 ? 293.703 357.610 214.542 1.00 22.64 163 GLU B N 1
ATOM 3383 C CA . GLU B 2 162 ? 293.710 356.252 215.049 1.00 22.64 163 GLU B CA 1
ATOM 3384 C C . GLU B 2 162 ? 295.018 355.572 214.706 1.00 22.64 163 GLU B C 1
ATOM 3385 O O . GLU B 2 162 ? 295.852 356.098 213.963 1.00 22.64 163 GLU B O 1
ATOM 3391 N N . GLY B 2 163 ? 295.181 354.384 215.277 1.00 20.53 164 GLY B N 1
ATOM 3392 C CA . GLY B 2 163 ? 296.127 353.413 214.782 1.00 20.53 164 GLY B CA 1
ATOM 3393 C C . GLY B 2 163 ? 297.549 353.646 215.236 1.00 20.53 164 GLY B C 1
ATOM 3394 O O . GLY B 2 163 ? 297.928 354.701 215.740 1.00 20.53 164 GLY B O 1
ATOM 3395 N N . GLY B 2 164 ? 298.347 352.611 215.034 1.00 17.64 165 GLY B N 1
ATOM 3396 C CA . GLY B 2 164 ? 299.768 352.656 215.251 1.00 17.64 165 GLY B CA 1
ATOM 3397 C C . GLY B 2 164 ? 300.254 351.778 216.375 1.00 17.64 165 GLY B C 1
ATOM 3398 O O . GLY B 2 164 ? 300.220 352.185 217.537 1.00 17.64 165 GLY B O 1
ATOM 3399 N N . GLN B 2 165 ? 300.727 350.582 216.022 1.00 17.55 166 GLN B N 1
ATOM 3400 C CA . GLN B 2 165 ? 301.437 349.697 216.942 1.00 17.55 166 GLN B CA 1
ATOM 3401 C C . GLN B 2 165 ? 302.152 348.642 216.116 1.00 17.55 166 GLN B C 1
ATOM 3402 O O . GLN B 2 165 ? 301.498 347.873 215.410 1.00 17.55 166 GLN B O 1
ATOM 3408 N N . MET B 2 166 ? 303.478 348.606 216.188 1.00 17.60 167 MET B N 1
ATOM 3409 C CA . MET B 2 166 ? 304.265 347.556 215.559 1.00 17.60 167 MET B CA 1
ATOM 3410 C C . MET B 2 166 ? 305.025 346.777 216.619 1.00 17.60 167 MET B C 1
ATOM 3411 O O . MET B 2 166 ? 305.171 347.215 217.759 1.00 17.60 167 MET B O 1
ATOM 3416 N N . CYS B 2 167 ? 305.531 345.611 216.228 1.00 18.47 168 CYS B N 1
ATOM 3417 C CA . CYS B 2 167 ? 306.158 344.703 217.178 1.00 18.47 168 CYS B CA 1
ATOM 3418 C C . CYS B 2 167 ? 307.678 344.720 217.141 1.00 18.47 168 CYS B C 1
ATOM 3419 O O . CYS B 2 167 ? 308.295 344.501 218.184 1.00 18.47 168 CYS B O 1
ATOM 3422 N N . LEU B 2 168 ? 308.292 345.001 215.974 1.00 15.99 169 LEU B N 1
ATOM 3423 C CA . LEU B 2 168 ? 309.733 345.179 215.776 1.00 15.99 169 LEU B CA 1
ATOM 3424 C C . LEU B 2 168 ? 310.565 344.000 216.260 1.00 15.99 169 LEU B C 1
ATOM 3425 O O . LEU B 2 168 ? 311.129 344.065 217.357 1.00 15.99 169 LEU B O 1
ATOM 3430 N N . PRO B 2 169 ? 310.633 342.900 215.501 1.00 16.03 170 PRO B N 1
ATOM 3431 C CA . PRO B 2 169 ? 311.334 341.698 215.975 1.00 16.03 170 PRO B CA 1
ATOM 3432 C C . PRO B 2 169 ? 312.836 341.875 216.156 1.00 16.03 170 PRO B C 1
ATOM 3433 O O . PRO B 2 169 ? 313.396 342.911 215.789 1.00 16.03 170 PRO B O 1
ATOM 3437 N N . PHE B 2 170 ? 313.497 340.857 216.705 1.00 16.41 171 PHE B N 1
ATOM 3438 C CA . PHE B 2 170 ? 314.849 340.998 217.233 1.00 16.41 171 PHE B CA 1
ATOM 3439 C C . PHE B 2 170 ? 315.939 341.166 216.175 1.00 16.41 171 PHE B C 1
ATOM 3440 O O . PHE B 2 170 ? 316.977 341.763 216.484 1.00 16.41 171 PHE B O 1
ATOM 3448 N N . ILE B 2 171 ? 315.624 340.875 214.907 1.00 16.07 172 ILE B N 1
ATOM 3449 C CA . ILE B 2 171 ? 316.496 340.295 213.877 1.00 16.07 172 ILE B CA 1
ATOM 3450 C C . ILE B 2 171 ? 317.954 340.742 213.928 1.00 16.07 172 ILE B C 1
ATOM 3451 O O . ILE B 2 171 ? 318.256 341.934 213.830 1.00 16.07 172 ILE B O 1
ATOM 3456 N N . TRP B 2 172 ? 318.866 339.770 214.054 1.00 15.34 173 TRP B N 1
ATOM 3457 C CA . TRP B 2 172 ? 320.267 339.988 214.384 1.00 15.34 173 TRP B CA 1
ATOM 3458 C C . TRP B 2 172 ? 320.969 338.659 214.167 1.00 15.34 173 TRP B C 1
ATOM 3459 O O . TRP B 2 172 ? 320.393 337.619 214.509 1.00 15.34 173 TRP B O 1
ATOM 3470 N N . PRO B 2 173 ? 322.182 338.637 213.598 1.00 15.29 174 PRO B N 1
ATOM 3471 C CA . PRO B 2 173 ? 322.790 337.356 213.212 1.00 15.29 174 PRO B CA 1
ATOM 3472 C C . PRO B 2 173 ? 323.304 336.552 214.379 1.00 15.29 174 PRO B C 1
ATOM 3473 O O . PRO B 2 173 ? 323.389 335.326 214.275 1.00 15.29 174 PRO B O 1
ATOM 3477 N N . GLU B 2 174 ? 323.680 337.201 215.463 1.00 16.48 175 GLU B N 1
ATOM 3478 C CA . GLU B 2 174 ? 324.007 336.535 216.705 1.00 16.48 175 GLU B CA 1
ATOM 3479 C C . GLU B 2 174 ? 322.771 336.516 217.582 1.00 16.48 175 GLU B C 1
ATOM 3480 O O . GLU B 2 174 ? 321.847 337.306 217.406 1.00 16.48 175 GLU B O 1
ATOM 3486 N N . ASN B 2 175 ? 322.748 335.593 218.521 1.00 16.64 176 ASN B N 1
ATOM 3487 C CA . ASN B 2 175 ? 321.816 335.700 219.626 1.00 16.64 176 ASN B CA 1
ATOM 3488 C C . ASN B 2 175 ? 322.509 336.392 220.790 1.00 16.64 176 ASN B C 1
ATOM 3489 O O . ASN B 2 175 ? 323.731 336.296 220.937 1.00 16.64 176 ASN B O 1
ATOM 3494 N N . TYR B 2 176 ? 321.720 337.124 221.585 1.00 15.85 177 TYR B N 1
ATOM 3495 C CA . TYR B 2 176 ? 322.168 337.802 222.806 1.00 15.85 177 TYR B CA 1
ATOM 3496 C C . TYR B 2 176 ? 323.280 338.816 222.522 1.00 15.85 177 TYR B C 1
ATOM 3497 O O . TYR B 2 176 ? 324.449 338.592 222.832 1.00 15.85 177 TYR B O 1
ATOM 3506 N N . LEU B 2 177 ? 322.896 339.907 221.871 1.00 16.20 178 LEU B N 1
ATOM 3507 C CA . LEU B 2 177 ? 323.843 340.986 221.613 1.00 16.20 178 LEU B CA 1
ATOM 3508 C C . LEU B 2 177 ? 324.332 341.643 222.904 1.00 16.20 178 LEU B C 1
ATOM 3509 O O . LEU B 2 177 ? 323.598 341.766 223.883 1.00 16.20 178 LEU B O 1
ATOM 3514 N N . ASP B 2 178 ? 325.591 342.073 222.877 1.00 17.56 179 ASP B N 1
ATOM 3515 C CA . ASP B 2 178 ? 326.305 342.587 224.038 1.00 17.56 179 ASP B CA 1
ATOM 3516 C C . ASP B 2 178 ? 325.760 343.953 224.436 1.00 17.56 179 ASP B C 1
ATOM 3517 O O . ASP B 2 178 ? 325.238 344.694 223.609 1.00 17.56 179 ASP B O 1
ATOM 3522 N N . ILE B 2 179 ? 325.852 344.264 225.726 1.00 17.30 180 ILE B N 1
ATOM 3523 C CA . ILE B 2 179 ? 325.445 345.568 226.237 1.00 17.30 180 ILE B CA 1
ATOM 3524 C C . ILE B 2 179 ? 326.670 346.409 226.590 1.00 17.30 180 ILE B C 1
ATOM 3525 O O . ILE B 2 179 ? 326.589 347.646 226.594 1.00 17.30 180 ILE B O 1
ATOM 3530 N N . THR B 2 180 ? 327.812 345.775 226.819 1.00 18.21 181 THR B N 1
ATOM 3531 C CA . THR B 2 180 ? 329.037 346.479 227.164 1.00 18.21 181 THR B CA 1
ATOM 3532 C C . THR B 2 180 ? 329.588 347.282 225.988 1.00 18.21 181 THR B C 1
ATOM 3533 O O . THR B 2 180 ? 330.021 348.426 226.166 1.00 18.21 181 THR B O 1
ATOM 3537 N N . SER B 2 181 ? 329.540 346.720 224.782 1.00 19.03 182 SER B N 1
ATOM 3538 C CA . SER B 2 181 ? 330.231 347.273 223.624 1.00 19.03 182 SER B CA 1
ATOM 3539 C C . SER B 2 181 ? 329.608 348.588 223.159 1.00 19.03 182 SER B C 1
ATOM 3540 O O . SER B 2 181 ? 328.465 348.913 223.475 1.00 19.03 182 SER B O 1
ATOM 3543 N N . THR B 2 182 ? 330.390 349.351 222.397 1.00 19.86 183 THR B N 1
ATOM 3544 C CA . THR B 2 182 ? 330.033 350.721 222.054 1.00 19.86 183 THR B CA 1
ATOM 3545 C C . THR B 2 182 ? 329.097 350.755 220.855 1.00 19.86 183 THR B C 1
ATOM 3546 O O . THR B 2 182 ? 329.385 350.153 219.816 1.00 19.86 183 THR B O 1
ATOM 3550 N N . GLY B 2 183 ? 327.985 351.470 220.996 1.00 19.24 184 GLY B N 1
ATOM 3551 C CA . GLY B 2 183 ? 326.986 351.521 219.945 1.00 19.24 184 GLY B CA 1
ATOM 3552 C C . GLY B 2 183 ? 326.276 350.202 219.765 1.00 19.24 184 GLY B C 1
ATOM 3553 O O . GLY B 2 183 ? 326.009 349.793 218.631 1.00 19.24 184 GLY B O 1
ATOM 3554 N N . TRP B 2 184 ? 325.962 349.527 220.861 1.00 18.21 185 TRP B N 1
ATOM 3555 C CA . TRP B 2 184 ? 325.460 348.165 220.817 1.00 18.21 185 TRP B CA 1
ATOM 3556 C C . TRP B 2 184 ? 324.007 348.070 220.395 1.00 18.21 185 TRP B C 1
ATOM 3557 O O . TRP B 2 184 ? 323.535 346.967 220.107 1.00 18.21 185 TRP B O 1
ATOM 3568 N N . GLU B 2 185 ? 323.294 349.185 220.344 1.00 18.49 186 GLU B N 1
ATOM 3569 C CA . GLU B 2 185 ? 321.890 349.186 219.986 1.00 18.49 186 GLU B CA 1
ATOM 3570 C C . GLU B 2 185 ? 321.597 350.083 218.798 1.00 18.49 186 GLU B C 1
ATOM 3571 O O . GLU B 2 185 ? 320.438 350.174 218.380 1.00 18.49 186 GLU B O 1
ATOM 3577 N N . ASP B 2 186 ? 322.616 350.728 218.231 1.00 18.80 187 ASP B N 1
ATOM 3578 C CA . ASP B 2 186 ? 322.385 351.753 217.222 1.00 18.80 187 ASP B CA 1
ATOM 3579 C C . ASP B 2 186 ? 322.010 351.148 215.878 1.00 18.80 187 ASP B C 1
ATOM 3580 O O . ASP B 2 186 ? 321.125 351.661 215.186 1.00 18.80 187 ASP B O 1
ATOM 3585 N N . GLN B 2 187 ? 322.683 350.081 215.480 1.00 18.78 188 GLN B N 1
ATOM 3586 C CA . GLN B 2 187 ? 322.463 349.478 214.169 1.00 18.78 188 GLN B CA 1
ATOM 3587 C C . GLN B 2 187 ? 321.566 348.242 214.261 1.00 18.78 188 GLN B C 1
ATOM 3588 O O . GLN B 2 187 ? 321.934 347.132 213.906 1.00 18.78 188 GLN B O 1
ATOM 3594 N N . MET B 2 188 ? 320.324 348.460 214.692 1.00 17.93 189 MET B N 1
ATOM 3595 C CA . MET B 2 188 ? 319.392 347.351 214.844 1.00 17.93 189 MET B CA 1
ATOM 3596 C C . MET B 2 188 ? 318.023 347.694 214.270 1.00 17.93 189 MET B C 1
ATOM 3597 O O . MET B 2 188 ? 317.031 347.054 214.624 1.00 17.93 189 MET B O 1
ATOM 3602 N N . GLY B 2 189 ? 317.941 348.701 213.421 1.00 16.94 190 GLY B N 1
ATOM 3603 C CA . GLY B 2 189 ? 316.681 349.070 212.805 1.00 16.94 190 GLY B CA 1
ATOM 3604 C C . GLY B 2 189 ? 316.232 350.434 213.283 1.00 16.94 190 GLY B C 1
ATOM 3605 O O . GLY B 2 189 ? 316.343 350.761 214.468 1.00 16.94 190 GLY B O 1
ATOM 3606 N N . GLU B 2 190 ? 315.719 351.241 212.359 1.00 17.50 191 GLU B N 1
ATOM 3607 C CA . GLU B 2 190 ? 315.298 352.591 212.704 1.00 17.50 191 GLU B CA 1
ATOM 3608 C C . GLU B 2 190 ? 313.999 352.932 211.994 1.00 17.50 191 GLU B C 1
ATOM 3609 O O . GLU B 2 190 ? 313.675 352.357 210.955 1.00 17.50 191 GLU B O 1
ATOM 3615 N N . CYS B 2 191 ? 313.252 353.874 212.563 1.00 17.37 192 CYS B N 1
ATOM 3616 C CA . CYS B 2 191 ? 311.974 354.288 212.008 1.00 17.37 192 CYS B CA 1
ATOM 3617 C C . CYS B 2 191 ? 312.094 355.665 211.373 1.00 17.37 192 CYS B C 1
ATOM 3618 O O . CYS B 2 191 ? 312.868 356.510 211.831 1.00 17.37 192 CYS B O 1
ATOM 3621 N N . ILE B 2 192 ? 311.342 355.870 210.295 1.00 17.12 193 ILE B N 1
ATOM 3622 C CA . ILE B 2 192 ? 311.247 357.161 209.621 1.00 17.12 193 ILE B CA 1
ATOM 3623 C C . ILE B 2 192 ? 309.774 357.481 209.412 1.00 17.12 193 ILE B C 1
ATOM 3624 O O . ILE B 2 192 ? 309.009 356.623 208.956 1.00 17.12 193 ILE B O 1
ATOM 3629 N N . ILE B 2 193 ? 309.372 358.697 209.783 1.00 16.95 194 ILE B N 1
ATOM 3630 C CA . ILE B 2 193 ? 308.055 359.226 209.457 1.00 16.95 194 ILE B CA 1
ATOM 3631 C C . ILE B 2 193 ? 308.167 360.108 208.228 1.00 16.95 194 ILE B C 1
ATOM 3632 O O . ILE B 2 193 ? 308.704 361.219 208.301 1.00 16.95 194 ILE B O 1
ATOM 3637 N N . HIS B 2 194 ? 307.669 359.620 207.096 1.00 18.22 195 HIS B N 1
ATOM 3638 C CA . HIS B 2 194 ? 307.462 360.476 205.945 1.00 18.22 195 HIS B CA 1
ATOM 3639 C C . HIS B 2 194 ? 306.049 361.040 205.983 1.00 18.22 195 HIS B C 1
ATOM 3640 O O . HIS B 2 194 ? 305.135 360.426 206.520 1.00 18.22 195 HIS B O 1
ATOM 3647 N N . ASP B 2 195 ? 305.859 362.197 205.372 1.00 19.07 196 ASP B N 1
ATOM 3648 C CA . ASP B 2 195 ? 304.533 362.771 205.211 1.00 19.07 196 ASP B CA 1
ATOM 3649 C C . ASP B 2 195 ? 304.181 362.741 203.732 1.00 19.07 196 ASP B C 1
ATOM 3650 O O . ASP B 2 195 ? 305.037 362.990 202.883 1.00 19.07 196 ASP B O 1
ATOM 3655 N N . PHE B 2 196 ? 302.924 362.434 203.408 1.00 17.32 197 PHE B N 1
ATOM 3656 C CA . PHE B 2 196 ? 302.577 362.375 201.997 1.00 17.32 197 PHE B CA 1
ATOM 3657 C C . PHE B 2 196 ? 302.469 363.748 201.344 1.00 17.32 197 PHE B C 1
ATOM 3658 O O . PHE B 2 196 ? 303.087 363.951 200.294 1.00 17.32 197 PHE B O 1
ATOM 3666 N N . ASP B 2 197 ? 301.701 364.691 201.892 1.00 19.28 198 ASP B N 1
ATOM 3667 C CA . ASP B 2 197 ? 301.976 366.071 201.511 1.00 19.28 198 ASP B CA 1
ATOM 3668 C C . ASP B 2 197 ? 302.318 366.965 202.695 1.00 19.28 198 ASP B C 1
ATOM 3669 O O . ASP B 2 197 ? 303.490 367.265 202.930 1.00 19.28 198 ASP B O 1
ATOM 3674 N N . VAL B 2 198 ? 301.304 367.281 203.498 1.00 18.06 199 VAL B N 1
ATOM 3675 C CA . VAL B 2 198 ? 301.261 368.443 204.394 1.00 18.06 199 VAL B CA 1
ATOM 3676 C C . VAL B 2 198 ? 300.004 368.297 205.246 1.00 18.06 199 VAL B C 1
ATOM 3677 O O . VAL B 2 198 ? 298.980 367.812 204.763 1.00 18.06 199 VAL B O 1
ATOM 3681 N N . LEU B 2 199 ? 300.084 368.681 206.521 1.00 16.98 200 LEU B N 1
ATOM 3682 C CA . LEU B 2 199 ? 298.883 368.736 207.346 1.00 16.98 200 LEU B CA 1
ATOM 3683 C C . LEU B 2 199 ? 297.988 369.887 206.900 1.00 16.98 200 LEU B C 1
ATOM 3684 O O . LEU B 2 199 ? 298.462 371.001 206.677 1.00 16.98 200 LEU B O 1
ATOM 3689 N N . ARG B 2 200 ? 296.694 369.622 206.763 1.00 17.81 201 ARG B N 1
ATOM 3690 C CA . ARG B 2 200 ? 295.732 370.631 206.358 1.00 17.81 201 ARG B CA 1
ATOM 3691 C C . ARG B 2 200 ? 294.625 370.735 207.401 1.00 17.81 201 ARG B C 1
ATOM 3692 O O . ARG B 2 200 ? 294.508 369.903 208.298 1.00 17.81 201 ARG B O 1
ATOM 3700 N N . HIS B 2 201 ? 293.803 371.775 207.278 1.00 16.81 202 HIS B N 1
ATOM 3701 C CA . HIS B 2 201 ? 292.645 371.969 208.138 1.00 16.81 202 HIS B CA 1
ATOM 3702 C C . HIS B 2 201 ? 291.541 372.597 207.303 1.00 16.81 202 HIS B C 1
ATOM 3703 O O . HIS B 2 201 ? 291.819 373.387 206.399 1.00 16.81 202 HIS B O 1
ATOM 3710 N N . ALA B 2 202 ? 290.291 372.259 207.613 1.00 17.43 203 ALA B N 1
ATOM 3711 C CA . ALA B 2 202 ? 289.172 372.627 206.756 1.00 17.43 203 ALA B CA 1
ATOM 3712 C C . ALA B 2 202 ? 288.506 373.945 207.137 1.00 17.43 203 ALA B C 1
ATOM 3713 O O . ALA B 2 202 ? 287.911 374.592 206.269 1.00 17.43 203 ALA B O 1
ATOM 3715 N N . ASN B 2 203 ? 288.564 374.359 208.401 1.00 17.68 204 ASN B N 1
ATOM 3716 C CA . ASN B 2 203 ? 288.093 375.681 208.798 1.00 17.68 204 ASN B CA 1
ATOM 3717 C C . ASN B 2 203 ? 289.202 376.709 208.905 1.00 17.68 204 ASN B C 1
ATOM 3718 O O . ASN B 2 203 ? 288.973 377.783 209.466 1.00 17.68 204 ASN B O 1
ATOM 3723 N N . GLY B 2 204 ? 290.388 376.420 208.388 1.00 17.89 205 GLY B N 1
ATOM 3724 C CA . GLY B 2 204 ? 291.470 377.368 208.524 1.00 17.89 205 GLY B CA 1
ATOM 3725 C C . GLY B 2 204 ? 292.044 377.468 209.915 1.00 17.89 205 GLY B C 1
ATOM 3726 O O . GLY B 2 204 ? 292.612 378.501 210.267 1.00 17.89 205 GLY B O 1
ATOM 3727 N N . GLY B 2 205 ? 291.887 376.431 210.729 1.00 18.09 206 GLY B N 1
ATOM 3728 C CA . GLY B 2 205 ? 292.549 376.406 212.015 1.00 18.09 206 GLY B CA 1
ATOM 3729 C C . GLY B 2 205 ? 294.026 376.100 211.869 1.00 18.09 206 GLY B C 1
ATOM 3730 O O . GLY B 2 205 ? 294.445 375.332 211.008 1.00 18.09 206 GLY B O 1
ATOM 3731 N N . THR B 2 206 ? 294.832 376.729 212.722 1.00 19.44 207 THR B N 1
ATOM 3732 C CA . THR B 2 206 ? 296.282 376.636 212.616 1.00 19.44 207 THR B CA 1
ATOM 3733 C C . THR B 2 206 ? 296.919 376.025 213.857 1.00 19.44 207 THR B C 1
ATOM 3734 O O . THR B 2 206 ? 298.119 376.199 214.079 1.00 19.44 207 THR B O 1
ATOM 3738 N N . ASP B 2 207 ? 296.152 375.321 214.660 1.00 19.23 208 ASP B N 1
ATOM 3739 C CA . ASP B 2 207 ? 296.700 374.732 215.871 1.00 19.23 208 ASP B CA 1
ATOM 3740 C C . ASP B 2 207 ? 297.503 373.479 215.535 1.00 19.23 208 ASP B C 1
ATOM 3741 O O . ASP B 2 207 ? 297.088 372.685 214.690 1.00 19.23 208 ASP B O 1
ATOM 3746 N N . PRO B 2 208 ? 298.650 373.283 216.176 1.00 17.81 209 PRO B N 1
ATOM 3747 C CA . PRO B 2 208 ? 299.389 372.037 215.987 1.00 17.81 209 PRO B CA 1
ATOM 3748 C C . PRO B 2 208 ? 298.738 370.886 216.729 1.00 17.81 209 PRO B C 1
ATOM 3749 O O . PRO B 2 208 ? 298.025 371.072 217.716 1.00 17.81 209 PRO B O 1
ATOM 3753 N N . ILE B 2 209 ? 298.987 369.682 216.231 1.00 17.72 210 ILE B N 1
ATOM 3754 C CA . ILE B 2 209 ? 298.579 368.452 216.887 1.00 17.72 210 ILE B CA 1
ATOM 3755 C C . ILE B 2 209 ? 299.832 367.633 217.169 1.00 17.72 210 ILE B C 1
ATOM 3756 O O . ILE B 2 209 ? 300.883 367.838 216.564 1.00 17.72 210 ILE B O 1
ATOM 3761 N N . THR B 2 210 ? 299.712 366.697 218.103 1.00 17.85 211 THR B N 1
ATOM 3762 C CA . THR B 2 210 ? 300.864 366.001 218.659 1.00 17.85 211 THR B CA 1
ATOM 3763 C C . THR B 2 210 ? 300.857 364.542 218.224 1.00 17.85 211 THR B C 1
ATOM 3764 O O . THR B 2 210 ? 299.808 363.892 218.235 1.00 17.85 211 THR B O 1
ATOM 3768 N N . VAL B 2 211 ? 302.023 364.044 217.821 1.00 16.78 212 VAL B N 1
ATOM 3769 C CA . VAL B 2 211 ? 302.245 362.637 217.511 1.00 16.78 212 VAL B CA 1
ATOM 3770 C C . VAL B 2 211 ? 303.233 362.106 218.542 1.00 16.78 212 VAL B C 1
ATOM 3771 O O . VAL B 2 211 ? 304.387 362.544 218.584 1.00 16.78 212 VAL B O 1
ATOM 3775 N N . SER B 2 212 ? 302.795 361.170 219.376 1.00 15.81 213 SER B N 1
ATOM 3776 C CA . SER B 2 212 ? 303.616 360.635 220.453 1.00 15.81 213 SER B CA 1
ATOM 3777 C C . SER B 2 212 ? 304.005 359.201 220.135 1.00 15.81 213 SER B C 1
ATOM 3778 O O . SER B 2 212 ? 303.167 358.417 219.689 1.00 15.81 213 SER B O 1
ATOM 3781 N N . ILE B 2 213 ? 305.266 358.854 220.371 1.00 14.69 214 ILE B N 1
ATOM 3782 C CA . ILE B 2 213 ? 305.762 357.507 220.134 1.00 14.69 214 ILE B CA 1
ATOM 3783 C C . ILE B 2 213 ? 306.287 356.967 221.452 1.00 14.69 214 ILE B C 1
ATOM 3784 O O . ILE B 2 213 ? 307.220 357.539 222.034 1.00 14.69 214 ILE B O 1
ATOM 3789 N N . PHE B 2 214 ? 305.681 355.874 221.915 1.00 14.92 215 PHE B N 1
ATOM 3790 C CA . PHE B 2 214 ? 306.058 355.114 223.097 1.00 14.92 215 PHE B CA 1
ATOM 3791 C C . PHE B 2 214 ? 306.752 353.838 222.644 1.00 14.92 215 PHE B C 1
ATOM 3792 O O . PHE B 2 214 ? 306.517 353.358 221.539 1.00 14.92 215 PHE B O 1
ATOM 3800 N N . ALA B 2 215 ? 307.562 353.255 223.525 1.00 14.75 216 ALA B N 1
ATOM 3801 C CA . ALA B 2 215 ? 308.210 351.987 223.204 1.00 14.75 216 ALA B CA 1
ATOM 3802 C C . ALA B 2 215 ? 308.511 351.227 224.483 1.00 14.75 216 ALA B C 1
ATOM 3803 O O . ALA B 2 215 ? 308.781 351.832 225.520 1.00 14.75 216 ALA B O 1
ATOM 3805 N N . TRP B 2 216 ? 308.481 349.896 224.396 1.00 15.52 217 TRP B N 1
ATOM 3806 C CA . TRP B 2 216 ? 308.885 349.054 225.517 1.00 15.52 217 TRP B CA 1
ATOM 3807 C C . TRP B 2 216 ? 309.303 347.687 225.000 1.00 15.52 217 TRP B C 1
ATOM 3808 O O . TRP B 2 216 ? 308.840 347.232 223.955 1.00 15.52 217 TRP B O 1
ATOM 3819 N N . ALA B 2 217 ? 310.183 347.035 225.754 1.00 16.84 218 ALA B N 1
ATOM 3820 C CA . ALA B 2 217 ? 310.712 345.726 225.394 1.00 16.84 218 ALA B CA 1
ATOM 3821 C C . ALA B 2 217 ? 309.796 344.627 225.909 1.00 16.84 218 ALA B C 1
ATOM 3822 O O . ALA B 2 217 ? 309.282 344.710 227.023 1.00 16.84 218 ALA B O 1
ATOM 3824 N N . GLU B 2 218 ? 309.579 343.595 225.094 1.00 20.19 219 GLU B N 1
ATOM 3825 C CA . GLU B 2 218 ? 308.506 342.652 225.388 1.00 20.19 219 GLU B CA 1
ATOM 3826 C C . GLU B 2 218 ? 308.969 341.379 226.093 1.00 20.19 219 GLU B C 1
ATOM 3827 O O . GLU B 2 218 ? 308.535 341.112 227.216 1.00 20.19 219 GLU B O 1
ATOM 3833 N N . ASP B 2 219 ? 309.823 340.573 225.467 1.00 20.52 220 ASP B N 1
ATOM 3834 C CA . ASP B 2 219 ? 310.267 339.328 226.097 1.00 20.52 220 ASP B CA 1
ATOM 3835 C C . ASP B 2 219 ? 311.780 339.374 226.304 1.00 20.52 220 ASP B C 1
ATOM 3836 O O . ASP B 2 219 ? 312.572 338.901 225.488 1.00 20.52 220 ASP B O 1
ATOM 3841 N N . VAL B 2 220 ? 312.164 339.923 227.444 1.00 18.93 221 VAL B N 1
ATOM 3842 C CA . VAL B 2 220 ? 313.552 340.207 227.766 1.00 18.93 221 VAL B CA 1
ATOM 3843 C C . VAL B 2 220 ? 314.225 338.935 228.256 1.00 18.93 221 VAL B C 1
ATOM 3844 O O . VAL B 2 220 ? 313.632 338.158 229.011 1.00 18.93 221 VAL B O 1
ATOM 3848 N N . SER B 2 221 ? 315.468 338.707 227.827 1.00 17.34 222 SER B N 1
ATOM 3849 C CA . SER B 2 221 ? 316.276 337.595 228.321 1.00 17.34 222 SER B CA 1
ATOM 3850 C C . SER B 2 221 ? 317.637 338.155 228.737 1.00 17.34 222 SER B C 1
ATOM 3851 O O . SER B 2 221 ? 318.609 338.070 227.991 1.00 17.34 222 SER B O 1
ATOM 3854 N N . LEU B 2 222 ? 317.713 338.667 229.957 1.00 15.76 223 LEU B N 1
ATOM 3855 C CA . LEU B 2 222 ? 318.843 339.441 230.469 1.00 15.76 223 LEU B CA 1
ATOM 3856 C C . LEU B 2 222 ? 319.554 338.606 231.531 1.00 15.76 223 LEU B C 1
ATOM 3857 O O . LEU B 2 222 ? 319.065 338.500 232.658 1.00 15.76 223 LEU B O 1
ATOM 3862 N N . LEU B 2 223 ? 320.703 338.004 231.195 1.00 15.95 224 LEU B N 1
ATOM 3863 C CA . LEU B 2 223 ? 321.089 336.856 232.013 1.00 15.95 224 LEU B CA 1
ATOM 3864 C C . LEU B 2 223 ? 322.544 336.637 232.435 1.00 15.95 224 LEU B C 1
ATOM 3865 O O . LEU B 2 223 ? 322.745 335.771 233.292 1.00 15.95 224 LEU B O 1
ATOM 3870 N N . ILE B 2 224 ? 323.557 337.332 231.930 1.00 14.56 225 ILE B N 1
ATOM 3871 C CA . ILE B 2 224 ? 324.923 337.036 232.352 1.00 14.56 225 ILE B CA 1
ATOM 3872 C C . ILE B 2 224 ? 325.507 338.230 233.097 1.00 14.56 225 ILE B C 1
ATOM 3873 O O . ILE B 2 224 ? 325.720 339.284 232.497 1.00 14.56 225 ILE B O 1
ATOM 3878 N N . PRO B 2 225 ? 325.810 338.111 234.388 1.00 13.83 226 PRO B N 1
ATOM 3879 C CA . PRO B 2 225 ? 326.331 339.257 235.135 1.00 13.83 226 PRO B CA 1
ATOM 3880 C C . PRO B 2 225 ? 327.814 339.499 234.917 1.00 13.83 226 PRO B C 1
ATOM 3881 O O . PRO B 2 225 ? 328.604 338.575 234.722 1.00 13.83 226 PRO B O 1
ATOM 3885 N N . THR B 2 226 ? 328.186 340.777 234.963 1.00 15.31 227 THR B N 1
ATOM 3886 C CA . THR B 2 226 ? 329.567 341.193 234.776 1.00 15.31 227 THR B CA 1
ATOM 3887 C C . THR B 2 226 ? 329.817 342.456 235.586 1.00 15.31 227 THR B C 1
ATOM 3888 O O . THR B 2 226 ? 328.891 343.089 236.086 1.00 15.31 227 THR B O 1
ATOM 3892 N N . THR B 2 227 ? 331.091 342.818 235.709 1.00 16.31 228 THR B N 1
ATOM 3893 C CA . THR B 2 227 ? 331.501 343.982 236.481 1.00 16.31 228 THR B CA 1
ATOM 3894 C C . THR B 2 227 ? 331.646 345.236 235.637 1.00 16.31 228 THR B C 1
ATOM 3895 O O . THR B 2 227 ? 331.944 346.299 236.189 1.00 16.31 228 THR B O 1
ATOM 3899 N N . VAL B 2 228 ? 331.453 345.144 234.330 1.00 16.70 229 VAL B N 1
ATOM 3900 C CA . VAL B 2 228 ? 331.717 346.261 233.432 1.00 16.70 229 VAL B CA 1
ATOM 3901 C C . VAL B 2 228 ? 330.465 347.120 233.325 1.00 16.70 229 VAL B C 1
ATOM 3902 O O . VAL B 2 228 ? 329.345 346.602 233.262 1.00 16.70 229 VAL B O 1
ATOM 3906 N N . ALA B 2 229 ? 330.650 348.440 233.331 1.00 17.80 230 ALA B N 1
ATOM 3907 C CA . ALA B 2 229 ? 329.535 349.369 233.208 1.00 17.80 230 ALA B CA 1
ATOM 3908 C C . ALA B 2 229 ? 328.914 349.282 231.821 1.00 17.80 230 ALA B C 1
ATOM 3909 O O . ALA B 2 229 ? 329.592 349.465 230.807 1.00 17.80 230 ALA B O 1
ATOM 3911 N N . ALA B 2 230 ? 327.617 349.006 231.783 1.00 18.49 231 ALA B N 1
ATOM 3912 C CA . ALA B 2 230 ? 326.910 348.772 230.534 1.00 18.49 231 ALA B CA 1
ATOM 3913 C C . ALA B 2 230 ? 326.528 350.094 229.891 1.00 18.49 231 ALA B C 1
ATOM 3914 O O . ALA B 2 230 ? 325.818 350.901 230.497 1.00 18.49 231 ALA B O 1
ATOM 3916 N N . GLN B 2 231 ? 326.975 350.301 228.660 1.00 20.15 232 GLN B N 1
ATOM 3917 C CA . GLN B 2 231 ? 326.769 351.561 227.966 1.00 20.15 232 GLN B CA 1
ATOM 3918 C C . GLN B 2 231 ? 325.357 351.675 227.425 1.00 20.15 232 GLN B C 1
ATOM 3919 O O . GLN B 2 231 ? 325.135 352.272 226.374 1.00 20.15 232 GLN B O 1
ATOM 3925 N N . SER C 3 1 ? 341.580 290.496 188.588 1.00 39.47 326 SER C N 1
ATOM 3926 C CA . SER C 3 1 ? 342.315 290.019 187.420 1.00 39.47 326 SER C CA 1
ATOM 3927 C C . SER C 3 1 ? 342.050 288.552 187.086 1.00 39.47 326 SER C C 1
ATOM 3928 O O . SER C 3 1 ? 342.690 288.016 186.194 1.00 39.47 326 SER C O 1
ATOM 3931 N N . ARG C 3 2 ? 341.136 287.888 187.798 1.00 40.39 327 ARG C N 1
ATOM 3932 C CA . ARG C 3 2 ? 340.858 286.513 187.403 1.00 40.39 327 ARG C CA 1
ATOM 3933 C C . ARG C 3 2 ? 339.968 286.476 186.152 1.00 40.39 327 ARG C C 1
ATOM 3934 O O . ARG C 3 2 ? 340.461 286.024 185.112 1.00 40.39 327 ARG C O 1
ATOM 3942 N N . PRO C 3 3 ? 338.679 286.959 186.139 1.00 37.76 328 PRO C N 1
ATOM 3943 C CA . PRO C 3 3 ? 337.868 286.698 184.943 1.00 37.76 328 PRO C CA 1
ATOM 3944 C C . PRO C 3 3 ? 337.999 287.802 183.910 1.00 37.76 328 PRO C C 1
ATOM 3945 O O . PRO C 3 3 ? 338.800 288.722 184.086 1.00 37.76 328 PRO C O 1
ATOM 3949 N N . ALA C 3 4 ? 337.229 287.719 182.830 1.00 34.90 329 ALA C N 1
ATOM 3950 C CA . ALA C 3 4 ? 337.163 288.765 181.820 1.00 34.90 329 ALA C CA 1
ATOM 3951 C C . ALA C 3 4 ? 335.779 289.398 181.828 1.00 34.90 329 ALA C C 1
ATOM 3952 O O . ALA C 3 4 ? 334.768 288.695 181.886 1.00 34.90 329 ALA C O 1
ATOM 3954 N N . VAL C 3 5 ? 335.739 290.725 181.772 1.00 33.44 330 VAL C N 1
ATOM 3955 C CA . VAL C 3 5 ? 334.482 291.464 181.855 1.00 33.44 330 VAL C CA 1
ATOM 3956 C C . VAL C 3 5 ? 333.761 291.366 180.518 1.00 33.44 330 VAL C C 1
ATOM 3957 O O . VAL C 3 5 ? 334.236 291.888 179.504 1.00 33.44 330 VAL C O 1
ATOM 3961 N N . LEU C 3 6 ? 332.610 290.691 180.513 1.00 33.32 331 LEU C N 1
ATOM 3962 C CA . LEU C 3 6 ? 331.838 290.462 179.300 1.00 33.32 331 LEU C CA 1
ATOM 3963 C C . LEU C 3 6 ? 330.569 291.304 179.253 1.00 33.32 331 LEU C C 1
ATOM 3964 O O . LEU C 3 6 ? 329.587 290.919 178.616 1.00 33.32 331 LEU C O 1
ATOM 3969 N N . SER C 3 7 ? 330.569 292.451 179.917 1.00 34.85 332 SER C N 1
ATOM 3970 C CA . SER C 3 7 ? 329.458 293.373 179.776 1.00 34.85 332 SER C CA 1
ATOM 3971 C C . SER C 3 7 ? 329.546 294.084 178.430 1.00 34.85 332 SER C C 1
ATOM 3972 O O . SER C 3 7 ? 330.593 294.105 177.779 1.00 34.85 332 SER C O 1
ATOM 3975 N N . ASP C 3 8 ? 328.422 294.657 178.007 1.00 35.16 333 ASP C N 1
ATOM 3976 C CA . ASP C 3 8 ? 328.352 295.294 176.701 1.00 35.16 333 ASP C CA 1
ATOM 3977 C C . ASP C 3 8 ? 329.118 296.609 176.692 1.00 35.16 333 ASP C C 1
ATOM 3978 O O . ASP C 3 8 ? 329.252 297.282 177.715 1.00 35.16 333 ASP C O 1
ATOM 3983 N N . ILE C 3 9 ? 329.637 296.964 175.515 1.00 31.30 334 ILE C N 1
ATOM 3984 C CA . ILE C 3 9 ? 330.145 298.311 175.309 1.00 31.30 334 ILE C CA 1
ATOM 3985 C C . ILE C 3 9 ? 328.974 299.275 175.367 1.00 31.30 334 ILE C C 1
ATOM 3986 O O . ILE C 3 9 ? 328.010 299.151 174.604 1.00 31.30 334 ILE C O 1
ATOM 3991 N N . GLN C 3 10 ? 329.045 300.238 176.276 1.00 29.35 335 GLN C N 1
ATOM 3992 C CA . GLN C 3 10 ? 327.929 301.131 176.536 1.00 29.35 335 GLN C CA 1
ATOM 3993 C C . GLN C 3 10 ? 328.314 302.510 176.025 1.00 29.35 335 GLN C C 1
ATOM 3994 O O . GLN C 3 10 ? 329.358 303.041 176.437 1.00 29.35 335 GLN C O 1
ATOM 4000 N N . PRO C 3 11 ? 327.550 303.115 175.120 1.00 27.13 336 PRO C N 1
ATOM 4001 C CA . PRO C 3 11 ? 327.933 304.423 174.583 1.00 27.13 336 PRO C CA 1
ATOM 4002 C C . PRO C 3 11 ? 327.686 305.548 175.572 1.00 27.13 336 PRO C C 1
ATOM 4003 O O . PRO C 3 11 ? 326.774 305.493 176.397 1.00 27.13 336 PRO C O 1
ATOM 4007 N N . TYR C 3 12 ? 328.524 306.580 175.480 1.00 26.07 337 TYR C N 1
ATOM 4008 C CA . TYR C 3 12 ? 328.423 307.727 176.368 1.00 26.07 337 TYR C CA 1
ATOM 4009 C C . TYR C 3 12 ? 328.795 309.002 175.629 1.00 26.07 337 TYR C C 1
ATOM 4010 O O . TYR C 3 12 ? 329.472 308.976 174.601 1.00 26.07 337 TYR C O 1
ATOM 4019 N N . VAL C 3 13 ? 328.338 310.122 176.174 1.00 24.40 338 VAL C N 1
ATOM 4020 C CA . VAL C 3 13 ? 328.675 311.453 175.688 1.00 24.40 338 VAL C CA 1
ATOM 4021 C C . VAL C 3 13 ? 329.234 312.235 176.874 1.00 24.40 338 VAL C C 1
ATOM 4022 O O . VAL C 3 13 ? 328.579 312.297 177.913 1.00 24.40 338 VAL C O 1
ATOM 4026 N N . PRO C 3 14 ? 330.417 312.831 176.770 1.00 23.43 339 PRO C N 1
ATOM 4027 C CA . PRO C 3 14 ? 330.954 313.593 177.903 1.00 23.43 339 PRO C CA 1
ATOM 4028 C C . PRO C 3 14 ? 330.330 314.974 178.015 1.00 23.43 339 PRO C C 1
ATOM 4029 O O . PRO C 3 14 ? 330.090 315.658 177.018 1.00 23.43 339 PRO C O 1
ATOM 4033 N N . ARG C 3 15 ? 330.067 315.382 179.253 1.00 23.10 340 ARG C N 1
ATOM 4034 C CA . ARG C 3 15 ? 329.478 316.681 179.565 1.00 23.10 340 ARG C CA 1
ATOM 4035 C C . ARG C 3 15 ? 330.413 317.398 180.527 1.00 23.10 340 ARG C C 1
ATOM 4036 O O . ARG C 3 15 ? 330.244 317.315 181.744 1.00 23.10 340 ARG C O 1
ATOM 4044 N N . TYR C 3 16 ? 331.392 318.114 179.979 1.00 22.33 341 TYR C N 1
ATOM 4045 C CA . TYR C 3 16 ? 332.412 318.726 180.820 1.00 22.33 341 TYR C CA 1
ATOM 4046 C C . TYR C 3 16 ? 331.880 319.954 181.543 1.00 22.33 341 TYR C C 1
ATOM 4047 O O . TYR C 3 16 ? 332.121 320.120 182.742 1.00 22.33 341 TYR C O 1
ATOM 4056 N N . CYS C 3 17 ? 331.148 320.815 180.837 1.00 23.53 342 CYS C N 1
ATOM 4057 C CA . CYS C 3 17 ? 330.642 322.039 181.441 1.00 23.53 342 CYS C CA 1
ATOM 4058 C C . CYS C 3 17 ? 329.351 321.811 182.213 1.00 23.53 342 CYS C C 1
ATOM 4059 O O . CYS C 3 17 ? 328.990 322.633 183.058 1.00 23.53 342 CYS C O 1
ATOM 4062 N N . GLY C 3 18 ? 328.643 320.722 181.937 1.00 22.66 343 GLY C N 1
ATOM 4063 C CA . GLY C 3 18 ? 327.486 320.353 182.726 1.00 22.66 343 GLY C CA 1
ATOM 4064 C C . GLY C 3 18 ? 326.162 320.684 182.078 1.00 22.66 343 GLY C C 1
ATOM 4065 O O . GLY C 3 18 ? 326.003 320.546 180.864 1.00 22.66 343 GLY C O 1
ATOM 4066 N N . ASN C 3 19 ? 325.199 321.116 182.888 1.00 20.52 344 ASN C N 1
ATOM 4067 C CA . ASN C 3 19 ? 323.882 321.536 182.414 1.00 20.52 344 ASN C CA 1
ATOM 4068 C C . ASN C 3 19 ? 323.576 322.836 183.143 1.00 20.52 344 ASN C C 1
ATOM 4069 O O . ASN C 3 19 ? 323.206 322.817 184.318 1.00 20.52 344 ASN C O 1
ATOM 4074 N N . LEU C 3 20 ? 323.723 323.958 182.447 1.00 19.25 345 LEU C N 1
ATOM 4075 C CA . LEU C 3 20 ? 323.637 325.260 183.091 1.00 19.25 345 LEU C CA 1
ATOM 4076 C C . LEU C 3 20 ? 322.439 326.069 182.611 1.00 19.25 345 LEU C C 1
ATOM 4077 O O . LEU C 3 20 ? 322.366 327.272 182.864 1.00 19.25 345 LEU C O 1
ATOM 4082 N N . ALA C 3 21 ? 321.488 325.430 181.953 1.00 19.04 346 ALA C N 1
ATOM 4083 C CA . ALA C 3 21 ? 320.249 326.079 181.550 1.00 19.04 346 ALA C CA 1
ATOM 4084 C C . ALA C 3 21 ? 319.046 325.584 182.324 1.00 19.04 346 ALA C C 1
ATOM 4085 O O . ALA C 3 21 ? 318.204 326.387 182.723 1.00 19.04 346 ALA C O 1
ATOM 4087 N N . ASN C 3 22 ? 318.943 324.282 182.547 1.00 19.67 347 ASN C N 1
ATOM 4088 C CA . ASN C 3 22 ? 317.795 323.726 183.234 1.00 19.67 347 ASN C CA 1
ATOM 4089 C C . ASN C 3 22 ? 317.943 323.918 184.736 1.00 19.67 347 ASN C C 1
ATOM 4090 O O . ASN C 3 22 ? 319.042 324.091 185.262 1.00 19.67 347 ASN C O 1
ATOM 4095 N N . SER C 3 23 ? 316.811 323.891 185.429 1.00 20.99 348 SER C N 1
ATOM 4096 C CA . SER C 3 23 ? 316.754 324.233 186.842 1.00 20.99 348 SER C CA 1
ATOM 4097 C C . SER C 3 23 ? 316.457 323.039 187.731 1.00 20.99 348 SER C C 1
ATOM 4098 O O . SER C 3 23 ? 316.240 323.215 188.932 1.00 20.99 348 SER C O 1
ATOM 4101 N N . ASP C 3 24 ? 316.432 321.834 187.178 1.00 23.99 349 ASP C N 1
ATOM 4102 C CA . ASP C 3 24 ? 316.025 320.669 187.945 1.00 23.99 349 ASP C CA 1
ATOM 4103 C C . ASP C 3 24 ? 316.943 319.469 187.810 1.00 23.99 349 ASP C C 1
ATOM 4104 O O . ASP C 3 24 ? 316.736 318.490 188.530 1.00 23.99 349 ASP C O 1
ATOM 4109 N N . ALA C 3 25 ? 317.938 319.503 186.945 1.00 22.55 350 ALA C N 1
ATOM 4110 C CA . ALA C 3 25 ? 318.819 318.361 186.782 1.00 22.55 350 ALA C CA 1
ATOM 4111 C C . ALA C 3 25 ? 319.840 318.314 187.914 1.00 22.55 350 ALA C C 1
ATOM 4112 O O . ALA C 3 25 ? 320.360 319.355 188.318 1.00 22.55 350 ALA C O 1
ATOM 4114 N N . PRO C 3 26 ? 320.129 317.130 188.451 1.00 21.46 351 PRO C N 1
ATOM 4115 C CA . PRO C 3 26 ? 321.185 317.011 189.459 1.00 21.46 351 PRO C CA 1
ATOM 4116 C C . PRO C 3 26 ? 322.560 317.279 188.872 1.00 21.46 351 PRO C C 1
ATOM 4117 O O . PRO C 3 26 ? 322.798 317.142 187.671 1.00 21.46 351 PRO C O 1
ATOM 4121 N N . GLU C 3 27 ? 323.479 317.663 189.750 1.00 21.41 352 GLU C N 1
ATOM 4122 C CA . GLU C 3 27 ? 324.785 318.153 189.348 1.00 21.41 352 GLU C CA 1
ATOM 4123 C C . GLU C 3 27 ? 325.896 317.331 189.982 1.00 21.41 352 GLU C C 1
ATOM 4124 O O . GLU C 3 27 ? 325.760 316.826 191.097 1.00 21.41 352 GLU C O 1
ATOM 4130 N N . THR C 3 28 ? 326.999 317.203 189.255 1.00 21.19 353 THR C N 1
ATOM 4131 C CA . THR C 3 28 ? 328.201 316.556 189.773 1.00 21.19 353 THR C CA 1
ATOM 4132 C C . THR C 3 28 ? 329.172 317.629 190.256 1.00 21.19 353 THR C C 1
ATOM 4133 O O . THR C 3 28 ? 330.114 318.023 189.576 1.00 21.19 353 THR C O 1
ATOM 4137 N N . VAL C 3 29 ? 328.913 318.093 191.472 1.00 21.49 354 VAL C N 1
ATOM 4138 C CA . VAL C 3 29 ? 329.569 319.259 192.048 1.00 21.49 354 VAL C CA 1
ATOM 4139 C C . VAL C 3 29 ? 330.409 318.816 193.235 1.00 21.49 354 VAL C C 1
ATOM 4140 O O . VAL C 3 29 ? 329.907 318.142 194.140 1.00 21.49 354 VAL C O 1
ATOM 4144 N N . ASN C 3 30 ? 331.686 319.187 193.222 1.00 21.70 355 ASN C N 1
ATOM 4145 C CA . ASN C 3 30 ? 332.607 318.904 194.319 1.00 21.70 355 ASN C CA 1
ATOM 4146 C C . ASN C 3 30 ? 332.402 319.974 195.381 1.00 21.70 355 ASN C C 1
ATOM 4147 O O . ASN C 3 30 ? 332.942 321.073 195.279 1.00 21.70 355 ASN C O 1
ATOM 4152 N N . LYS C 3 31 ? 331.614 319.660 196.403 1.00 20.50 356 LYS C N 1
ATOM 4153 C CA . LYS C 3 31 ? 331.383 320.594 197.494 1.00 20.50 356 LYS C CA 1
ATOM 4154 C C . LYS C 3 31 ? 332.589 320.597 198.419 1.00 20.50 356 LYS C C 1
ATOM 4155 O O . LYS C 3 31 ? 333.087 319.536 198.802 1.00 20.50 356 LYS C O 1
ATOM 4161 N N . LEU C 3 32 ? 333.053 321.786 198.785 1.00 19.83 357 LEU C N 1
ATOM 4162 C CA . LEU C 3 32 ? 334.325 321.943 199.487 1.00 19.83 357 LEU C CA 1
ATOM 4163 C C . LEU C 3 32 ? 334.153 321.844 200.998 1.00 19.83 357 LEU C C 1
ATOM 4164 O O . LEU C 3 32 ? 334.553 322.730 201.744 1.00 19.83 357 LEU C O 1
ATOM 4169 N N . SER C 3 33 ? 333.554 320.754 201.460 1.00 21.43 358 SER C N 1
ATOM 4170 C CA . SER C 3 33 ? 333.295 320.532 202.872 1.00 21.43 358 SER C CA 1
ATOM 4171 C C . SER C 3 33 ? 333.768 319.137 203.248 1.00 21.43 358 SER C C 1
ATOM 4172 O O . SER C 3 33 ? 334.260 318.380 202.410 1.00 21.43 358 SER C O 1
ATOM 4175 N N . VAL C 3 34 ? 333.620 318.793 204.524 1.00 21.65 359 VAL C N 1
ATOM 4176 C CA . VAL C 3 34 ? 334.030 317.473 204.987 1.00 21.65 359 VAL C CA 1
ATOM 4177 C C . VAL C 3 34 ? 332.934 316.453 204.713 1.00 21.65 359 VAL C C 1
ATOM 4178 O O . VAL C 3 34 ? 333.194 315.355 204.213 1.00 21.65 359 VAL C O 1
ATOM 4182 N N . ASP C 3 35 ? 331.693 316.807 205.021 1.00 23.31 360 ASP C N 1
ATOM 4183 C CA . ASP C 3 35 ? 330.547 315.944 204.778 1.00 23.31 360 ASP C CA 1
ATOM 4184 C C . ASP C 3 35 ? 330.013 316.216 203.379 1.00 23.31 360 ASP C C 1
ATOM 4185 O O . ASP C 3 35 ? 329.849 317.375 202.990 1.00 23.31 360 ASP C O 1
ATOM 4190 N N . SER C 3 36 ? 329.763 315.148 202.620 1.00 23.40 361 SER C N 1
ATOM 4191 C CA . SER C 3 36 ? 329.195 315.311 201.286 1.00 23.40 361 SER C CA 1
ATOM 4192 C C . SER C 3 36 ? 327.765 315.816 201.361 1.00 23.40 361 SER C C 1
ATOM 4193 O O . SER C 3 36 ? 327.331 316.604 200.515 1.00 23.40 361 SER C O 1
ATOM 4196 N N . LYS C 3 37 ? 327.021 315.373 202.367 1.00 24.03 362 LYS C N 1
ATOM 4197 C CA . LYS C 3 37 ? 325.670 315.862 202.612 1.00 24.03 362 LYS C CA 1
ATOM 4198 C C . LYS C 3 37 ? 325.676 317.018 203.604 1.00 24.03 362 LYS C C 1
ATOM 4199 O O . LYS C 3 37 ? 324.918 317.036 204.569 1.00 24.03 362 LYS C O 1
ATOM 4205 N N . ASN C 3 38 ? 326.534 318.003 203.367 1.00 23.13 363 ASN C N 1
ATOM 4206 C CA . ASN C 3 38 ? 326.565 319.204 204.187 1.00 23.13 363 ASN C CA 1
ATOM 4207 C C . ASN C 3 38 ? 325.439 320.109 203.725 1.00 23.13 363 ASN C C 1
ATOM 4208 O O . ASN C 3 38 ? 325.408 320.521 202.563 1.00 23.13 363 ASN C O 1
ATOM 4213 N N . GLU C 3 39 ? 324.521 320.426 204.631 1.00 26.15 364 GLU C N 1
ATOM 4214 C CA . GLU C 3 39 ? 323.355 321.211 204.261 1.00 26.15 364 GLU C CA 1
ATOM 4215 C C . GLU C 3 39 ? 322.774 321.845 205.509 1.00 26.15 364 GLU C C 1
ATOM 4216 O O . GLU C 3 39 ? 322.638 321.179 206.536 1.00 26.15 364 GLU C O 1
ATOM 4222 N N . LEU C 3 40 ? 322.453 323.128 205.421 1.00 22.39 365 LEU C N 1
ATOM 4223 C CA . LEU C 3 40 ? 321.733 323.816 206.473 1.00 22.39 365 LEU C CA 1
ATOM 4224 C C . LEU C 3 40 ? 320.240 323.716 206.194 1.00 22.39 365 LEU C C 1
ATOM 4225 O O . LEU C 3 40 ? 319.795 323.013 205.288 1.00 22.39 365 LEU C O 1
ATOM 4230 N N . ILE C 3 42 ? 319.447 324.438 206.970 1.00 23.62 366 ILE C N 1
ATOM 4231 C CA . ILE C 3 42 ? 318.012 324.483 206.769 1.00 23.62 366 ILE C CA 1
ATOM 4232 C C . ILE C 3 42 ? 317.624 325.874 206.287 1.00 23.62 366 ILE C C 1
ATOM 4233 O O . ILE C 3 42 ? 318.443 326.788 206.225 1.00 23.62 366 ILE C O 1
ATOM 4238 N N . ASP C 3 43 ? 316.358 326.021 205.923 1.00 24.51 367 ASP C N 1
ATOM 4239 C CA . ASP C 3 43 ? 315.812 327.295 205.459 1.00 24.51 367 ASP C CA 1
ATOM 4240 C C . ASP C 3 43 ? 314.493 327.569 206.192 1.00 24.51 367 ASP C C 1
ATOM 4241 O O . ASP C 3 43 ? 313.407 327.309 205.676 1.00 24.51 367 ASP C O 1
ATOM 4246 N N . THR C 3 44 ? 314.585 328.116 207.401 1.00 23.59 368 THR C N 1
ATOM 4247 C CA . THR C 3 44 ? 313.434 328.161 208.303 1.00 23.59 368 THR C CA 1
ATOM 4248 C C . THR C 3 44 ? 313.530 329.457 209.119 1.00 23.59 368 THR C C 1
ATOM 4249 O O . THR C 3 44 ? 314.145 330.437 208.687 1.00 23.59 368 THR C O 1
ATOM 4253 N N . ARG C 3 45 ? 312.864 329.473 210.276 1.00 22.46 369 ARG C N 1
ATOM 4254 C CA . ARG C 3 45 ? 312.753 330.557 211.237 1.00 22.46 369 ARG C CA 1
ATOM 4255 C C . ARG C 3 45 ? 313.916 330.615 212.211 1.00 22.46 369 ARG C C 1
ATOM 4256 O O . ARG C 3 45 ? 313.773 331.173 213.302 1.00 22.46 369 ARG C O 1
ATOM 4264 N N . THR C 3 46 ? 315.056 330.044 211.851 1.00 20.83 370 THR C N 1
ATOM 4265 C CA . THR C 3 46 ? 316.276 330.148 212.632 1.00 20.83 370 THR C CA 1
ATOM 4266 C C . THR C 3 46 ? 317.078 331.384 212.280 1.00 20.83 370 THR C C 1
ATOM 4267 O O . THR C 3 46 ? 318.247 331.480 212.657 1.00 20.83 370 THR C O 1
ATOM 4271 N N . MET C 3 47 ? 316.482 332.311 211.544 1.00 20.29 371 MET C N 1
ATOM 4272 C CA . MET C 3 47 ? 317.046 333.615 211.271 1.00 20.29 371 MET C CA 1
ATOM 4273 C C . MET C 3 47 ? 316.358 334.689 212.094 1.00 20.29 371 MET C C 1
ATOM 4274 O O . MET C 3 47 ? 316.732 335.859 212.010 1.00 20.29 371 MET C O 1
ATOM 4279 N N . GLY C 3 48 ? 315.365 334.304 212.895 1.00 19.76 372 GLY C N 1
ATOM 4280 C CA . GLY C 3 48 ? 314.571 335.214 213.688 1.00 19.76 372 GLY C CA 1
ATOM 4281 C C . GLY C 3 48 ? 313.191 335.492 213.140 1.00 19.76 372 GLY C C 1
ATOM 4282 O O . GLY C 3 48 ? 312.457 336.281 213.739 1.00 19.76 372 GLY C O 1
ATOM 4283 N N . LEU C 3 49 ? 312.819 334.863 212.035 1.00 19.27 373 LEU C N 1
ATOM 4284 C CA . LEU C 3 49 ? 311.638 335.186 211.256 1.00 19.27 373 LEU C CA 1
ATOM 4285 C C . LEU C 3 49 ? 310.523 334.182 211.527 1.00 19.27 373 LEU C C 1
ATOM 4286 O O . LEU C 3 49 ? 310.545 333.451 212.515 1.00 19.27 373 LEU C O 1
ATOM 4291 N N . GLY C 3 50 ? 309.498 334.195 210.685 1.00 20.52 374 GLY C N 1
ATOM 4292 C CA . GLY C 3 50 ? 308.339 333.352 210.899 1.00 20.52 374 GLY C CA 1
ATOM 4293 C C . GLY C 3 50 ? 308.379 331.985 210.250 1.00 20.52 374 GLY C C 1
ATOM 4294 O O . GLY C 3 50 ? 307.723 331.057 210.725 1.00 20.52 374 GLY C O 1
ATOM 4295 N N . GLY C 3 51 ? 309.122 331.843 209.160 1.00 22.27 375 GLY C N 1
ATOM 4296 C CA . GLY C 3 51 ? 309.247 330.572 208.483 1.00 22.27 375 GLY C CA 1
ATOM 4297 C C . GLY C 3 51 ? 308.536 330.461 207.154 1.00 22.27 375 GLY C C 1
ATOM 4298 O O . GLY C 3 51 ? 308.348 329.343 206.668 1.00 22.27 375 GLY C O 1
ATOM 4299 N N . ALA C 3 52 ? 308.139 331.575 206.549 1.00 23.70 376 ALA C N 1
ATOM 4300 C CA . ALA C 3 52 ? 307.429 331.555 205.282 1.00 23.70 376 ALA C CA 1
ATOM 4301 C C . ALA C 3 52 ? 308.406 331.643 204.120 1.00 23.70 376 ALA C C 1
ATOM 4302 O O . ALA C 3 52 ? 309.391 332.382 204.176 1.00 23.70 376 ALA C O 1
ATOM 4304 N N . ASP C 3 53 ? 308.126 330.885 203.066 1.00 25.29 377 ASP C N 1
ATOM 4305 C CA . ASP C 3 53 ? 308.933 330.935 201.856 1.00 25.29 377 ASP C CA 1
ATOM 4306 C C . ASP C 3 53 ? 308.585 332.209 201.100 1.00 25.29 377 ASP C C 1
ATOM 4307 O O . ASP C 3 53 ? 307.443 332.387 200.665 1.00 25.29 377 ASP C O 1
ATOM 4312 N N . GLU C 3 54 ? 309.564 333.096 200.948 1.00 22.21 378 GLU C N 1
ATOM 4313 C CA . GLU C 3 54 ? 309.323 334.409 200.373 1.00 22.21 378 GLU C CA 1
ATOM 4314 C C . GLU C 3 54 ? 310.029 334.618 199.045 1.00 22.21 378 GLU C C 1
ATOM 4315 O O . GLU C 3 54 ? 310.031 335.740 198.532 1.00 22.21 378 GLU C O 1
ATOM 4321 N N . LEU C 3 55 ? 310.626 333.578 198.472 1.00 20.32 379 LEU C N 1
ATOM 4322 C CA . LEU C 3 55 ? 311.140 333.649 197.115 1.00 20.32 379 LEU C CA 1
ATOM 4323 C C . LEU C 3 55 ? 310.132 333.174 196.084 1.00 20.32 379 LEU C C 1
ATOM 4324 O O . LEU C 3 55 ? 310.499 332.962 194.928 1.00 20.32 379 LEU C O 1
ATOM 4329 N N . THR C 3 56 ? 308.880 332.984 196.480 1.00 20.13 380 THR C N 1
ATOM 4330 C CA . THR C 3 56 ? 307.811 332.798 195.517 1.00 20.13 380 THR C CA 1
ATOM 4331 C C . THR C 3 56 ? 307.593 334.114 194.784 1.00 20.13 380 THR C C 1
ATOM 4332 O O . THR C 3 56 ? 307.725 335.187 195.373 1.00 20.13 380 THR C O 1
ATOM 4336 N N . ILE C 3 57 ? 307.324 334.033 193.480 1.00 18.62 381 ILE C N 1
ATOM 4337 C CA . ILE C 3 57 ? 307.038 335.233 192.700 1.00 18.62 381 ILE C CA 1
ATOM 4338 C C . ILE C 3 57 ? 305.744 335.876 193.171 1.00 18.62 381 ILE C C 1
ATOM 4339 O O . ILE C 3 57 ? 305.656 337.102 193.308 1.00 18.62 381 ILE C O 1
ATOM 4344 N N . HIS C 3 58 ? 304.737 335.062 193.478 1.00 17.79 382 HIS C N 1
ATOM 4345 C CA . HIS C 3 58 ? 303.460 335.604 193.913 1.00 17.79 382 HIS C CA 1
ATOM 4346 C C . HIS C 3 58 ? 303.513 336.128 195.339 1.00 17.79 382 HIS C C 1
ATOM 4347 O O . HIS C 3 58 ? 302.658 336.923 195.721 1.00 17.79 382 HIS C O 1
ATOM 4354 N N . SER C 3 59 ? 304.493 335.717 196.137 1.00 17.64 383 SER C N 1
ATOM 4355 C CA . SER C 3 59 ? 304.618 336.278 197.474 1.00 17.64 383 SER C CA 1
ATOM 4356 C C . SER C 3 59 ? 305.283 337.643 197.453 1.00 17.64 383 SER C C 1
ATOM 4357 O O . SER C 3 59 ? 304.991 338.481 198.308 1.00 17.64 383 SER C O 1
ATOM 4360 N N . ILE C 3 60 ? 306.182 337.878 196.498 1.00 16.04 384 ILE C N 1
ATOM 4361 C CA . ILE C 3 60 ? 306.807 339.188 196.362 1.00 16.04 384 ILE C CA 1
ATOM 4362 C C . ILE C 3 60 ? 305.873 340.153 195.650 1.00 16.04 384 ILE C C 1
ATOM 4363 O O . ILE C 3 60 ? 305.713 341.302 196.071 1.00 16.04 384 ILE C O 1
ATOM 4368 N N . ALA C 3 61 ? 305.217 339.697 194.585 1.00 14.70 385 ALA C N 1
ATOM 4369 C CA . ALA C 3 61 ? 304.452 340.598 193.738 1.00 14.70 385 ALA C CA 1
ATOM 4370 C C . ALA C 3 61 ? 303.109 340.997 194.330 1.00 14.70 385 ALA C C 1
ATOM 4371 O O . ALA C 3 61 ? 302.558 342.020 193.922 1.00 14.70 385 ALA C O 1
ATOM 4373 N N . SER C 3 62 ? 302.572 340.233 195.278 1.00 14.90 386 SER C N 1
ATOM 4374 C CA . SER C 3 62 ? 301.261 340.538 195.838 1.00 14.90 386 SER C CA 1
ATOM 4375 C C . SER C 3 62 ? 301.304 341.577 196.942 1.00 14.90 386 SER C C 1
ATOM 4376 O O . SER C 3 62 ? 300.265 341.854 197.544 1.00 14.90 386 SER C O 1
ATOM 4379 N N . ARG C 3 63 ? 302.461 342.145 197.236 1.00 14.54 387 ARG C N 1
ATOM 4380 C CA . ARG C 3 63 ? 302.565 343.128 198.298 1.00 14.54 387 ARG C CA 1
ATOM 4381 C C . ARG C 3 63 ? 302.030 344.459 197.801 1.00 14.54 387 ARG C C 1
ATOM 4382 O O . ARG C 3 63 ? 302.458 344.955 196.755 1.00 14.54 387 ARG C O 1
ATOM 4390 N N . MET C 3 64 ? 301.088 345.027 198.542 1.00 15.16 388 MET C N 1
ATOM 4391 C CA . MET C 3 64 ? 300.547 346.330 198.198 1.00 15.16 388 MET C CA 1
ATOM 4392 C C . MET C 3 64 ? 301.580 347.398 198.517 1.00 15.16 388 MET C C 1
ATOM 4393 O O . MET C 3 64 ? 301.968 347.574 199.675 1.00 15.16 388 MET C O 1
ATOM 4398 N N . THR C 3 65 ? 302.035 348.094 197.483 1.00 14.59 389 THR C N 1
ATOM 4399 C CA . THR C 3 65 ? 303.107 349.070 197.571 1.00 14.59 389 THR C CA 1
ATOM 4400 C C . THR C 3 65 ? 302.594 350.386 197.012 1.00 14.59 389 THR C C 1
ATOM 4401 O O . THR C 3 65 ? 301.915 350.387 195.984 1.00 14.59 389 THR C O 1
ATOM 4405 N N . PHE C 3 66 ? 302.877 351.487 197.713 1.00 14.77 390 PHE C N 1
ATOM 4406 C CA . PHE C 3 66 ? 302.539 352.823 197.239 1.00 14.77 390 PHE C CA 1
ATOM 4407 C C . PHE C 3 66 ? 303.215 353.093 195.913 1.00 14.77 390 PHE C C 1
ATOM 4408 O O . PHE C 3 66 ? 304.398 352.817 195.757 1.00 14.77 390 PHE C O 1
ATOM 4416 N N . TRP C 3 67 ? 302.468 353.604 194.942 1.00 15.32 391 TRP C N 1
ATOM 4417 C CA . TRP C 3 67 ? 303.072 353.911 193.658 1.00 15.32 391 TRP C CA 1
ATOM 4418 C C . TRP C 3 67 ? 303.106 355.403 193.370 1.00 15.32 391 TRP C C 1
ATOM 4419 O O . TRP C 3 67 ? 304.194 355.969 193.273 1.00 15.32 391 TRP C O 1
ATOM 4430 N N . ARG C 3 68 ? 301.961 356.074 193.299 1.00 15.82 392 ARG C N 1
ATOM 4431 C CA . ARG C 3 68 ? 301.963 357.498 192.983 1.00 15.82 392 ARG C CA 1
ATOM 4432 C C . ARG C 3 68 ? 300.823 358.191 193.706 1.00 15.82 392 ARG C C 1
ATOM 4433 O O . ARG C 3 68 ? 300.084 357.584 194.477 1.00 15.82 392 ARG C O 1
ATOM 4441 N N . GLN C 3 69 ? 300.686 359.482 193.438 1.00 15.77 393 GLN C N 1
ATOM 4442 C CA . GLN C 3 69 ? 299.735 360.309 194.156 1.00 15.77 393 GLN C CA 1
ATOM 4443 C C . GLN C 3 69 ? 299.319 361.446 193.246 1.00 15.77 393 GLN C C 1
ATOM 4444 O O . GLN C 3 69 ? 300.161 362.026 192.558 1.00 15.77 393 GLN C O 1
ATOM 4450 N N . PHE C 3 70 ? 298.031 361.756 193.235 1.00 15.46 394 PHE C N 1
ATOM 4451 C CA . PHE C 3 70 ? 297.520 362.877 192.468 1.00 15.46 394 PHE C CA 1
ATOM 4452 C C . PHE C 3 70 ? 296.555 363.654 193.345 1.00 15.46 394 PHE C C 1
ATOM 4453 O O . PHE C 3 70 ? 296.321 363.301 194.498 1.00 15.46 394 PHE C O 1
ATOM 4461 N N . ASP C 3 71 ? 295.988 364.720 192.803 1.00 17.29 395 ASP C N 1
ATOM 4462 C CA . ASP C 3 71 ? 295.128 365.595 193.578 1.00 17.29 395 ASP C CA 1
ATOM 4463 C C . ASP C 3 71 ? 293.781 365.768 192.895 1.00 17.29 395 ASP C C 1
ATOM 4464 O O . ASP C 3 71 ? 293.621 365.497 191.706 1.00 17.29 395 ASP C O 1
ATOM 4469 N N . TRP C 3 72 ? 292.809 366.224 193.679 1.00 17.72 396 TRP C N 1
ATOM 4470 C CA . TRP C 3 72 ? 291.444 366.450 193.214 1.00 17.72 396 TRP C CA 1
ATOM 4471 C C . TRP C 3 72 ? 291.048 367.872 193.582 1.00 17.72 396 TRP C C 1
ATOM 4472 O O . TRP C 3 72 ? 290.682 368.143 194.738 1.00 17.72 396 TRP C O 1
ATOM 4483 N N . PRO C 3 73 ? 291.119 368.801 192.633 1.00 19.63 397 PRO C N 1
ATOM 4484 C CA . PRO C 3 73 ? 291.057 370.224 192.962 1.00 19.63 397 PRO C CA 1
ATOM 4485 C C . PRO C 3 73 ? 289.643 370.696 193.271 1.00 19.63 397 PRO C C 1
ATOM 4486 O O . PRO C 3 73 ? 288.661 369.969 193.144 1.00 19.63 397 PRO C O 1
ATOM 4490 N N . GLU C 3 74 ? 289.569 371.960 193.694 1.00 22.13 398 GLU C N 1
ATOM 4491 C CA . GLU C 3 74 ? 288.283 372.622 193.857 1.00 22.13 398 GLU C CA 1
ATOM 4492 C C . GLU C 3 74 ? 287.645 372.913 192.510 1.00 22.13 398 GLU C C 1
ATOM 4493 O O . GLU C 3 74 ? 286.421 372.836 192.367 1.00 22.13 398 GLU C O 1
ATOM 4499 N N . SER C 3 75 ? 288.459 373.238 191.511 1.00 20.74 399 SER C N 1
ATOM 4500 C CA . SER C 3 75 ? 287.978 373.593 190.184 1.00 20.74 399 SER C CA 1
ATOM 4501 C C . SER C 3 75 ? 287.565 372.389 189.351 1.00 20.74 399 SER C C 1
ATOM 4502 O O . SER C 3 75 ? 287.136 372.572 188.208 1.00 20.74 399 SER C O 1
ATOM 4505 N N . ALA C 3 76 ? 287.693 371.177 189.877 1.00 19.28 400 ALA C N 1
ATOM 4506 C CA . ALA C 3 76 ? 287.236 369.999 189.161 1.00 19.28 400 ALA C CA 1
ATOM 4507 C C . ALA C 3 76 ? 285.716 369.954 189.134 1.00 19.28 400 ALA C C 1
ATOM 4508 O O . ALA C 3 76 ? 285.051 370.253 190.128 1.00 19.28 400 ALA C O 1
ATOM 4510 N N . VAL C 3 77 ? 285.172 369.574 187.984 1.00 17.56 401 VAL C N 1
ATOM 4511 C CA . VAL C 3 77 ? 283.737 369.571 187.745 1.00 17.56 401 VAL C CA 1
ATOM 4512 C C . VAL C 3 77 ? 283.411 368.166 187.245 1.00 17.56 401 VAL C C 1
ATOM 4513 O O . VAL C 3 77 ? 284.305 367.320 187.191 1.00 17.56 401 VAL C O 1
ATOM 4517 N N . THR C 3 78 ? 282.143 367.886 186.934 1.00 17.21 402 THR C N 1
ATOM 4518 C CA . THR C 3 78 ? 281.744 366.591 186.392 1.00 17.21 402 THR C CA 1
ATOM 4519 C C . THR C 3 78 ? 282.438 366.323 185.060 1.00 17.21 402 THR C C 1
ATOM 4520 O O . THR C 3 78 ? 282.568 367.224 184.227 1.00 17.21 402 THR C O 1
ATOM 4524 N N . ASP C 3 79 ? 282.926 365.082 184.904 1.00 17.87 403 ASP C N 1
ATOM 4525 C CA . ASP C 3 79 ? 283.685 364.601 183.742 1.00 17.87 403 ASP C CA 1
ATOM 4526 C C . ASP C 3 79 ? 284.998 365.359 183.584 1.00 17.87 403 ASP C C 1
ATOM 4527 O O . ASP C 3 79 ? 285.339 365.843 182.505 1.00 17.87 403 ASP C O 1
ATOM 4532 N N . THR C 3 80 ? 285.745 365.442 184.678 1.00 15.91 404 THR C N 1
ATOM 4533 C CA . THR C 3 80 ? 287.102 365.963 184.681 1.00 15.91 404 THR C CA 1
ATOM 4534 C C . THR C 3 80 ? 288.048 364.835 185.053 1.00 15.91 404 THR C C 1
ATOM 4535 O O . THR C 3 80 ? 287.865 364.189 186.087 1.00 15.91 404 THR C O 1
ATOM 4539 N N . LEU C 3 81 ? 289.043 364.591 184.208 1.00 14.71 405 LEU C N 1
ATOM 4540 C CA . LEU C 3 81 ? 290.016 363.543 184.469 1.00 14.71 405 LEU C CA 1
ATOM 4541 C C . LEU C 3 81 ? 290.982 363.998 185.550 1.00 14.71 405 LEU C C 1
ATOM 4542 O O . LEU C 3 81 ? 291.578 365.073 185.450 1.00 14.71 405 LEU C O 1
ATOM 4547 N N . LEU C 3 82 ? 291.133 363.180 186.586 1.00 14.73 406 LEU C N 1
ATOM 4548 C CA . LEU C 3 82 ? 292.094 363.431 187.645 1.00 14.73 406 LEU C CA 1
ATOM 4549 C C . LEU C 3 82 ? 293.394 362.674 187.421 1.00 14.73 406 LEU C C 1
ATOM 4550 O O . LEU C 3 82 ? 294.475 363.238 187.587 1.00 14.73 406 LEU C O 1
ATOM 4555 N N . ALA C 3 83 ? 293.307 361.402 187.043 1.00 15.02 407 ALA C N 1
ATOM 4556 C CA . ALA C 3 83 ? 294.487 360.619 186.720 1.00 15.02 407 ALA C CA 1
ATOM 4557 C C . ALA C 3 83 ? 294.112 359.523 185.742 1.00 15.02 407 ALA C C 1
ATOM 4558 O O . ALA C 3 83 ? 292.961 359.093 185.673 1.00 15.02 407 ALA C O 1
ATOM 4560 N N . SER C 3 84 ? 295.105 359.076 184.984 1.00 15.41 408 SER C N 1
ATOM 4561 C CA . SER C 3 84 ? 294.960 357.922 184.116 1.00 15.41 408 SER C CA 1
ATOM 4562 C C . SER C 3 84 ? 296.244 357.121 184.191 1.00 15.41 408 SER C C 1
ATOM 4563 O O . SER C 3 84 ? 297.333 357.693 184.204 1.00 15.41 408 SER C O 1
ATOM 4566 N N . MET C 3 85 ? 296.116 355.803 184.249 1.00 15.37 409 MET C N 1
ATOM 4567 C CA . MET C 3 85 ? 297.253 354.936 184.491 1.00 15.37 409 MET C CA 1
ATOM 4568 C C . MET C 3 85 ? 297.102 353.676 183.658 1.00 15.37 409 MET C C 1
ATOM 4569 O O . MET C 3 85 ? 295.992 353.286 183.298 1.00 15.37 409 MET C O 1
ATOM 4574 N N . SER C 3 86 ? 298.230 353.058 183.332 1.00 14.63 410 SER C N 1
ATOM 4575 C CA . SER C 3 86 ? 298.258 351.906 182.446 1.00 14.63 410 SER C CA 1
ATOM 4576 C C . SER C 3 86 ? 298.291 350.621 183.259 1.00 14.63 410 SER C C 1
ATOM 4577 O O . SER C 3 86 ? 299.024 350.517 184.245 1.00 14.63 410 SER C O 1
ATOM 4580 N N . VAL C 3 87 ? 297.497 349.641 182.836 1.00 13.82 411 VAL C N 1
ATOM 4581 C CA . VAL C 3 87 ? 297.329 348.394 183.574 1.00 13.82 411 VAL C CA 1
ATOM 4582 C C . VAL C 3 87 ? 298.436 347.444 183.128 1.00 13.82 411 VAL C C 1
ATOM 4583 O O . VAL C 3 87 ? 298.359 346.837 182.061 1.00 13.82 411 VAL C O 1
ATOM 4587 N N . GLN C 3 88 ? 299.458 347.305 183.964 1.00 15.42 412 GLN C N 1
ATOM 4588 C CA . GLN C 3 88 ? 300.654 346.539 183.639 1.00 15.42 412 GLN C CA 1
ATOM 4589 C C . GLN C 3 88 ? 301.436 346.343 184.933 1.00 15.42 412 GLN C C 1
ATOM 4590 O O . GLN C 3 88 ? 301.118 346.969 185.952 1.00 15.42 412 GLN C O 1
ATOM 4596 N N . PRO C 3 89 ? 302.470 345.462 184.944 1.00 14.42 413 PRO C N 1
ATOM 4597 C CA . PRO C 3 89 ? 303.250 345.316 186.176 1.00 14.42 413 PRO C CA 1
ATOM 4598 C C . PRO C 3 89 ? 304.240 346.433 186.442 1.00 14.42 413 PRO C C 1
ATOM 4599 O O . PRO C 3 89 ? 304.537 346.728 187.598 1.00 14.42 413 PRO C O 1
ATOM 4603 N N . PHE C 3 90 ? 304.775 347.049 185.401 1.00 15.74 414 PHE C N 1
ATOM 4604 C CA . PHE C 3 90 ? 305.949 347.901 185.566 1.00 15.74 414 PHE C CA 1
ATOM 4605 C C . PHE C 3 90 ? 305.511 349.297 185.958 1.00 15.74 414 PHE C C 1
ATOM 4606 O O . PHE C 3 90 ? 305.372 350.198 185.134 1.00 15.74 414 PHE C O 1
ATOM 4614 N N . CYS C 3 91 ? 305.313 349.459 187.252 1.00 16.55 415 CYS C N 1
ATOM 4615 C CA . CYS C 3 91 ? 304.894 350.706 187.864 1.00 16.55 415 CYS C CA 1
ATOM 4616 C C . CYS C 3 91 ? 306.096 351.236 188.634 1.00 16.55 415 CYS C C 1
ATOM 4617 O O . CYS C 3 91 ? 306.331 350.843 189.777 1.00 16.55 415 CYS C O 1
ATOM 4620 N N . ILE C 3 92 ? 306.870 352.115 188.001 1.00 17.66 416 ILE C N 1
ATOM 4621 C CA . ILE C 3 92 ? 308.056 352.690 188.625 1.00 17.66 416 ILE C CA 1
ATOM 4622 C C . ILE C 3 92 ? 307.881 354.196 188.728 1.00 17.66 416 ILE C C 1
ATOM 4623 O O . ILE C 3 92 ? 306.866 354.744 188.290 1.00 17.66 416 ILE C O 1
ATOM 4628 N N . ASP C 3 93 ? 308.866 354.876 189.310 1.00 19.06 417 ASP C N 1
ATOM 4629 C CA . ASP C 3 93 ? 308.865 356.332 189.353 1.00 19.06 417 ASP C CA 1
ATOM 4630 C C . ASP C 3 93 ? 310.308 356.806 189.430 1.00 19.06 417 ASP C C 1
ATOM 4631 O O . ASP C 3 93 ? 311.098 356.252 190.193 1.00 19.06 417 ASP C O 1
ATOM 4636 N N . THR C 3 94 ? 310.650 357.823 188.650 1.00 20.94 418 THR C N 1
ATOM 4637 C CA . THR C 3 94 ? 312.032 358.251 188.509 1.00 20.94 418 THR C CA 1
ATOM 4638 C C . THR C 3 94 ? 312.272 359.598 189.177 1.00 20.94 418 THR C C 1
ATOM 4639 O O . THR C 3 94 ? 311.379 360.442 189.259 1.00 20.94 418 THR C O 1
ATOM 4643 N N . VAL C 3 95 ? 313.502 359.784 189.650 1.00 23.25 419 VAL C N 1
ATOM 4644 C CA . VAL C 3 95 ? 313.985 361.049 190.203 1.00 23.25 419 VAL C CA 1
ATOM 4645 C C . VAL C 3 95 ? 315.244 361.401 189.426 1.00 23.25 419 VAL C C 1
ATOM 4646 O O . VAL C 3 95 ? 316.291 360.782 189.629 1.00 23.25 419 VAL C O 1
ATOM 4650 N N . THR C 3 96 ? 315.165 362.388 188.551 1.00 26.47 420 THR C N 1
ATOM 4651 C CA . THR C 3 96 ? 316.361 362.791 187.834 1.00 26.47 420 THR C CA 1
ATOM 4652 C C . THR C 3 96 ? 317.041 363.954 188.546 1.00 26.47 420 THR C C 1
ATOM 4653 O O . THR C 3 96 ? 316.395 364.805 189.162 1.00 26.47 420 THR C O 1
ATOM 4657 N N . ALA C 3 97 ? 318.369 363.943 188.506 1.00 28.24 421 ALA C N 1
ATOM 4658 C CA . ALA C 3 97 ? 319.192 365.029 189.014 1.00 28.24 421 ALA C CA 1
ATOM 4659 C C . ALA C 3 97 ? 320.496 364.931 188.252 1.00 28.24 421 ALA C C 1
ATOM 4660 O O . ALA C 3 97 ? 321.262 364.013 188.519 1.00 28.24 421 ALA C O 1
ATOM 4662 N N . SER C 3 98 ? 320.794 365.920 187.400 1.00 29.92 422 SER C N 1
ATOM 4663 C CA . SER C 3 98 ? 321.345 365.817 186.042 1.00 29.92 422 SER C CA 1
ATOM 4664 C C . SER C 3 98 ? 322.328 364.679 185.723 1.00 29.92 422 SER C C 1
ATOM 4665 O O . SER C 3 98 ? 322.145 364.058 184.670 1.00 29.92 422 SER C O 1
ATOM 4668 N N . PRO C 3 99 ? 323.353 364.341 186.512 1.00 28.46 423 PRO C N 1
ATOM 4669 C CA . PRO C 3 99 ? 324.075 363.092 186.216 1.00 28.46 423 PRO C CA 1
ATOM 4670 C C . PRO C 3 99 ? 323.328 361.809 186.560 1.00 28.46 423 PRO C C 1
ATOM 4671 O O . PRO C 3 99 ? 323.366 360.880 185.752 1.00 28.46 423 PRO C O 1
ATOM 4675 N N . VAL C 3 100 ? 322.625 361.740 187.688 1.00 26.00 424 VAL C N 1
ATOM 4676 C CA . VAL C 3 100 ? 321.993 360.515 188.154 1.00 26.00 424 VAL C CA 1
ATOM 4677 C C . VAL C 3 100 ? 320.501 360.518 187.820 1.00 26.00 424 VAL C C 1
ATOM 4678 O O . VAL C 3 100 ? 319.874 361.562 187.637 1.00 26.00 424 VAL C O 1
ATOM 4682 N N . THR C 3 101 ? 319.935 359.310 187.740 1.00 24.22 425 THR C N 1
ATOM 4683 C CA . THR C 3 101 ? 318.507 359.128 187.485 1.00 24.22 425 THR C CA 1
ATOM 4684 C C . THR C 3 101 ? 318.061 357.916 188.302 1.00 24.22 425 THR C C 1
ATOM 4685 O O . THR C 3 101 ? 318.269 356.776 187.884 1.00 24.22 425 THR C O 1
ATOM 4689 N N . GLU C 3 102 ? 317.465 358.180 189.458 1.00 22.04 426 GLU C N 1
ATOM 4690 C CA . GLU C 3 102 ? 317.011 357.137 190.360 1.00 22.04 426 GLU C CA 1
ATOM 4691 C C . GLU C 3 102 ? 315.725 356.517 189.848 1.00 22.04 426 GLU C C 1
ATOM 4692 O O . GLU C 3 102 ? 314.833 357.222 189.379 1.00 22.04 426 GLU C O 1
ATOM 4698 N N . ILE C 3 103 ? 315.622 355.198 189.957 1.00 19.17 427 ILE C N 1
ATOM 4699 C CA . ILE C 3 103 ? 314.418 354.465 189.586 1.00 19.17 427 ILE C CA 1
ATOM 4700 C C . ILE C 3 103 ? 313.904 353.757 190.827 1.00 19.17 427 ILE C C 1
ATOM 4701 O O . ILE C 3 103 ? 314.563 352.849 191.345 1.00 19.17 427 ILE C O 1
ATOM 4706 N N . HIS C 3 104 ? 312.738 354.165 191.307 1.00 18.22 428 HIS C N 1
ATOM 4707 C CA . HIS C 3 104 ? 312.110 353.568 192.472 1.00 18.22 428 HIS C CA 1
ATOM 4708 C C . HIS C 3 104 ? 310.978 352.684 191.982 1.00 18.22 428 HIS C C 1
ATOM 4709 O O . HIS C 3 104 ? 310.030 353.179 191.369 1.00 18.22 428 HIS C O 1
ATOM 4716 N N . SER C 3 105 ? 311.074 351.389 192.245 1.00 16.59 429 SER C N 1
ATOM 4717 C CA . SER C 3 105 ? 310.168 350.426 191.649 1.00 16.59 429 SER C CA 1
ATOM 4718 C C . SER C 3 105 ? 309.311 349.743 192.704 1.00 16.59 429 SER C C 1
ATOM 4719 O O . SER C 3 105 ? 309.742 349.505 193.834 1.00 16.59 429 SER C O 1
ATOM 4722 N N . THR C 3 106 ? 308.081 349.455 192.306 1.00 15.29 430 THR C N 1
ATOM 4723 C CA . THR C 3 106 ? 307.129 348.679 193.074 1.00 15.29 430 THR C CA 1
ATOM 4724 C C . THR C 3 106 ? 307.624 347.235 193.180 1.00 15.29 430 THR C C 1
ATOM 4725 O O . THR C 3 106 ? 308.409 346.770 192.353 1.00 15.29 430 THR C O 1
ATOM 4729 N N . ALA C 3 107 ? 307.196 346.532 194.239 1.00 14.30 431 ALA C N 1
ATOM 4730 C CA . ALA C 3 107 ? 307.424 345.092 194.336 1.00 14.30 431 ALA C CA 1
ATOM 4731 C C . ALA C 3 107 ? 306.770 344.325 193.193 1.00 14.30 431 ALA C C 1
ATOM 4732 O O . ALA C 3 107 ? 307.242 343.246 192.825 1.00 14.30 431 ALA C O 1
ATOM 4734 N N . LEU C 3 108 ? 305.677 344.850 192.635 1.00 14.01 432 LEU C N 1
ATOM 4735 C CA . LEU C 3 108 ? 305.101 344.280 191.422 1.00 14.01 432 LEU C CA 1
ATOM 4736 C C . LEU C 3 108 ? 306.036 344.449 190.233 1.00 14.01 432 LEU C C 1
ATOM 4737 O O . LEU C 3 108 ? 306.144 343.554 189.389 1.00 14.01 432 LEU C O 1
ATOM 4742 N N . ALA C 3 109 ? 306.712 345.593 190.143 1.00 14.78 433 ALA C N 1
ATOM 4743 C CA . ALA C 3 109 ? 307.690 345.806 189.088 1.00 14.78 433 ALA C CA 1
ATOM 4744 C C . ALA C 3 109 ? 309.031 345.171 189.402 1.00 14.78 433 ALA C C 1
ATOM 4745 O O . ALA C 3 109 ? 309.799 344.899 188.478 1.00 14.78 433 ALA C O 1
ATOM 4747 N N . PHE C 3 110 ? 309.333 344.940 190.679 1.00 14.49 434 PHE C N 1
ATOM 4748 C CA . PHE C 3 110 ? 310.560 344.243 191.043 1.00 14.49 434 PHE C CA 1
ATOM 4749 C C . PHE C 3 110 ? 310.488 342.771 190.671 1.00 14.49 434 PHE C C 1
ATOM 4750 O O . PHE C 3 110 ? 311.439 342.221 190.110 1.00 14.49 434 PHE C O 1
ATOM 4758 N N . ALA C 3 111 ? 309.365 342.122 190.958 1.00 14.95 435 ALA C N 1
ATOM 4759 C CA . ALA C 3 111 ? 309.236 340.684 190.780 1.00 14.95 435 ALA C CA 1
ATOM 4760 C C . ALA C 3 111 ? 308.913 340.274 189.355 1.00 14.95 435 ALA C C 1
ATOM 4761 O O . ALA C 3 111 ? 308.733 339.081 189.104 1.00 14.95 435 ALA C O 1
ATOM 4763 N N . SER C 3 112 ? 308.826 341.211 188.421 1.00 15.46 436 SER C N 1
ATOM 4764 C CA . SER C 3 112 ? 308.489 340.875 187.051 1.00 15.46 436 SER C CA 1
ATOM 4765 C C . SER C 3 112 ? 309.501 341.376 186.034 1.00 15.46 436 SER C C 1
ATOM 4766 O O . SER C 3 112 ? 309.289 341.183 184.837 1.00 15.46 436 SER C O 1
ATOM 4769 N N . ALA C 3 113 ? 310.588 341.993 186.470 1.00 15.68 437 ALA C N 1
ATOM 4770 C CA . ALA C 3 113 ? 311.688 342.420 185.610 1.00 15.68 437 ALA C CA 1
ATOM 4771 C C . ALA C 3 113 ? 312.514 341.303 184.961 1.00 15.68 437 ALA C C 1
ATOM 4772 O O . ALA C 3 113 ? 312.894 341.472 183.797 1.00 15.68 437 ALA C O 1
ATOM 4774 N N . PRO C 3 114 ? 312.843 340.139 185.626 1.00 15.51 438 PRO C N 1
ATOM 4775 C CA . PRO C 3 114 ? 313.608 339.116 184.893 1.00 15.51 438 PRO C CA 1
ATOM 4776 C C . PRO C 3 114 ? 312.852 338.332 183.831 1.00 15.51 438 PRO C C 1
ATOM 4777 O O . PRO C 3 114 ? 313.395 337.358 183.309 1.00 15.51 438 PRO C O 1
ATOM 4781 N N . PHE C 3 115 ? 311.629 338.718 183.494 1.00 15.90 439 PHE C N 1
ATOM 4782 C CA . PHE C 3 115 ? 310.790 337.918 182.623 1.00 15.90 439 PHE C CA 1
ATOM 4783 C C . PHE C 3 115 ? 310.410 338.715 181.384 1.00 15.90 439 PHE C C 1
ATOM 4784 O O . PHE C 3 115 ? 310.545 339.939 181.339 1.00 15.90 439 PHE C O 1
ATOM 4792 N N . GLU C 3 116 ? 309.937 337.997 180.363 1.00 16.44 440 GLU C N 1
ATOM 4793 C CA . GLU C 3 116 ? 309.566 338.610 179.099 1.00 16.44 440 GLU C CA 1
ATOM 4794 C C . GLU C 3 116 ? 308.092 338.525 178.758 1.00 16.44 440 GLU C C 1
ATOM 4795 O O . GLU C 3 116 ? 307.655 339.235 177.850 1.00 16.44 440 GLU C O 1
ATOM 4801 N N . THR C 3 117 ? 307.317 337.677 179.422 1.00 14.76 441 THR C N 1
ATOM 4802 C CA . THR C 3 117 ? 305.874 337.681 179.243 1.00 14.76 441 THR C CA 1
ATOM 4803 C C . THR C 3 117 ? 305.192 337.726 180.599 1.00 14.76 441 THR C C 1
ATOM 4804 O O . THR C 3 117 ? 305.719 337.220 181.590 1.00 14.76 441 THR C O 1
ATOM 4808 N N . TRP C 3 118 ? 304.006 338.328 180.631 1.00 12.94 442 TRP C N 1
ATOM 4809 C CA . TRP C 3 118 ? 303.197 338.384 181.835 1.00 12.94 442 TRP C CA 1
ATOM 4810 C C . TRP C 3 118 ? 301.737 338.214 181.455 1.00 12.94 442 TRP C C 1
ATOM 4811 O O . TRP C 3 118 ? 301.346 338.422 180.308 1.00 12.94 442 TRP C O 1
ATOM 4822 N N . GLN C 3 119 ? 300.934 337.822 182.434 1.00 13.72 443 GLN C N 1
ATOM 4823 C CA . GLN C 3 119 ? 299.490 337.818 182.282 1.00 13.72 443 GLN C CA 1
ATOM 4824 C C . GLN C 3 119 ? 298.877 337.964 183.659 1.00 13.72 443 GLN C C 1
ATOM 4825 O O . GLN C 3 119 ? 299.559 337.854 184.677 1.00 13.72 443 GLN C O 1
ATOM 4831 N N . GLY C 3 120 ? 297.575 338.201 183.684 1.00 14.09 444 GLY C N 1
ATOM 4832 C CA . GLY C 3 120 ? 296.867 338.210 184.939 1.00 14.09 444 GLY C CA 1
ATOM 4833 C C . GLY C 3 120 ? 296.212 339.524 185.284 1.00 14.09 444 GLY C C 1
ATOM 4834 O O . GLY C 3 120 ? 296.078 340.408 184.439 1.00 14.09 444 GLY C O 1
ATOM 4835 N N . SER C 3 121 ? 295.811 339.665 186.538 1.00 14.61 445 SER C N 1
ATOM 4836 C CA . SER C 3 121 ? 295.063 340.819 187.001 1.00 14.61 445 SER C CA 1
ATOM 4837 C C . SER C 3 121 ? 295.941 341.689 187.887 1.00 14.61 445 SER C C 1
ATOM 4838 O O . SER C 3 121 ? 296.817 341.185 188.590 1.00 14.61 445 SER C O 1
ATOM 4841 N N . ILE C 3 122 ? 295.718 342.999 187.832 1.00 13.79 446 ILE C N 1
ATOM 4842 C CA . ILE C 3 122 ? 296.501 343.967 188.595 1.00 13.79 446 ILE C CA 1
ATOM 4843 C C . ILE C 3 122 ? 295.554 344.676 189.549 1.00 13.79 446 ILE C C 1
ATOM 4844 O O . ILE C 3 122 ? 294.464 345.087 189.149 1.00 13.79 446 ILE C O 1
ATOM 4849 N N . LYS C 3 123 ? 295.956 344.809 190.807 1.00 13.63 447 LYS C N 1
ATOM 4850 C CA . LYS C 3 123 ? 295.098 345.360 191.844 1.00 13.63 447 LYS C CA 1
ATOM 4851 C C . LYS C 3 123 ? 295.557 346.773 192.174 1.00 13.63 447 LYS C C 1
ATOM 4852 O O . LYS C 3 123 ? 296.730 346.988 192.480 1.00 13.63 447 LYS C O 1
ATOM 4858 N N . PHE C 3 124 ? 294.644 347.735 192.098 1.00 14.07 448 PHE C N 1
ATOM 4859 C CA . PHE C 3 124 ? 294.949 349.134 192.356 1.00 14.07 448 PHE C CA 1
ATOM 4860 C C . PHE C 3 124 ? 294.189 349.597 193.587 1.00 14.07 448 PHE C C 1
ATOM 4861 O O . PHE C 3 124 ? 292.964 349.521 193.620 1.00 14.07 448 PHE C O 1
ATOM 4869 N N . HIS C 3 125 ? 294.903 350.096 194.582 1.00 15.21 449 HIS C N 1
ATOM 4870 C CA . HIS C 3 125 ? 294.299 350.541 195.828 1.00 15.21 449 HIS C CA 1
ATOM 4871 C C . HIS C 3 125 ? 294.325 352.061 195.882 1.00 15.21 449 HIS C C 1
ATOM 4872 O O . HIS C 3 125 ? 295.397 352.667 195.921 1.00 15.21 449 HIS C O 1
ATOM 4879 N N . PHE C 3 126 ? 293.146 352.668 195.873 1.00 14.83 450 PHE C N 1
ATOM 4880 C CA . PHE C 3 126 ? 292.988 354.109 195.874 1.00 14.83 450 PHE C CA 1
ATOM 4881 C C . PHE C 3 126 ? 292.640 354.569 197.276 1.00 14.83 450 PHE C C 1
ATOM 4882 O O . PHE C 3 126 ? 291.836 353.937 197.968 1.00 14.83 450 PHE C O 1
ATOM 4890 N N . LYS C 3 127 ? 293.252 355.674 197.689 1.00 15.98 451 LYS C N 1
ATOM 4891 C CA . LYS C 3 127 ? 293.226 356.103 199.086 1.00 15.98 451 LYS C CA 1
ATOM 4892 C C . LYS C 3 127 ? 293.077 357.620 199.131 1.00 15.98 451 LYS C C 1
ATOM 4893 O O . LYS C 3 127 ? 294.040 358.347 198.892 1.00 15.98 451 LYS C O 1
ATOM 4899 N N . VAL C 3 128 ? 291.868 358.086 199.427 1.00 16.50 452 VAL C N 1
ATOM 4900 C CA . VAL C 3 128 ? 291.542 359.509 199.384 1.00 16.50 452 VAL C CA 1
ATOM 4901 C C . VAL C 3 128 ? 291.835 360.125 200.746 1.00 16.50 452 VAL C C 1
ATOM 4902 O O . VAL C 3 128 ? 291.281 359.691 201.760 1.00 16.50 452 VAL C O 1
ATOM 4906 N N . VAL C 3 129 ? 292.705 361.133 200.783 1.00 17.21 453 VAL C N 1
ATOM 4907 C CA . VAL C 3 129 ? 293.005 361.833 202.027 1.00 17.21 453 VAL C CA 1
ATOM 4908 C C . VAL C 3 129 ? 292.157 363.105 202.065 1.00 17.21 453 VAL C C 1
ATOM 4909 O O . VAL C 3 129 ? 292.297 364.009 201.236 1.00 17.21 453 VAL C O 1
ATOM 4913 N N . CYS C 3 130 ? 291.218 363.142 203.002 1.00 16.69 454 CYS C N 1
ATOM 4914 C CA . CYS C 3 130 ? 290.258 364.230 203.104 1.00 16.69 454 CYS C CA 1
ATOM 4915 C C . CYS C 3 130 ? 289.666 364.196 204.501 1.00 16.69 454 CYS C C 1
ATOM 4916 O O . CYS C 3 130 ? 289.838 363.230 205.245 1.00 16.69 454 CYS C O 1
ATOM 4919 N N . SER C 3 131 ? 288.975 365.273 204.853 1.00 17.99 455 SER C N 1
ATOM 4920 C CA . SER C 3 131 ? 288.278 365.330 206.123 1.00 17.99 455 SER C CA 1
ATOM 4921 C C . SER C 3 131 ? 286.929 364.628 206.001 1.00 17.99 455 SER C C 1
ATOM 4922 O O . SER C 3 131 ? 286.599 364.032 204.976 1.00 17.99 455 SER C O 1
ATOM 4925 N N . GLU C 3 132 ? 286.131 364.685 207.064 1.00 19.98 456 GLU C N 1
ATOM 4926 C CA . GLU C 3 132 ? 284.829 364.035 207.019 1.00 19.98 456 GLU C CA 1
ATOM 4927 C C . GLU C 3 132 ? 283.805 364.827 206.228 1.00 19.98 456 GLU C C 1
ATOM 4928 O O . GLU C 3 132 ? 282.740 364.289 205.917 1.00 19.98 456 GLU C O 1
ATOM 4934 N N . TYR C 3 133 ? 284.098 366.077 205.896 1.00 18.42 457 TYR C N 1
ATOM 4935 C CA . TYR C 3 133 ? 283.133 366.973 205.289 1.00 18.42 457 TYR C CA 1
ATOM 4936 C C . TYR C 3 133 ? 283.396 367.177 203.812 1.00 18.42 457 TYR C C 1
ATOM 4937 O O . TYR C 3 133 ? 282.729 367.997 203.180 1.00 18.42 457 TYR C O 1
ATOM 4946 N N . HIS C 3 134 ? 284.359 366.457 203.255 1.00 17.55 458 HIS C N 1
ATOM 4947 C CA . HIS C 3 134 ? 284.644 366.470 201.829 1.00 17.55 458 HIS C CA 1
ATOM 4948 C C . HIS C 3 134 ? 283.884 365.312 201.200 1.00 17.55 458 HIS C C 1
ATOM 4949 O O . HIS C 3 134 ? 284.132 364.150 201.529 1.00 17.55 458 HIS C O 1
ATOM 4956 N N . ARG C 3 135 ? 282.942 365.628 200.318 1.00 18.15 459 ARG C N 1
ATOM 4957 C CA . ARG C 3 135 ? 282.058 364.636 199.732 1.00 18.15 459 ARG C CA 1
ATOM 4958 C C . ARG C 3 135 ? 282.085 364.744 198.215 1.00 18.15 459 ARG C C 1
ATOM 4959 O O . ARG C 3 135 ? 282.349 365.810 197.661 1.00 18.15 459 ARG C 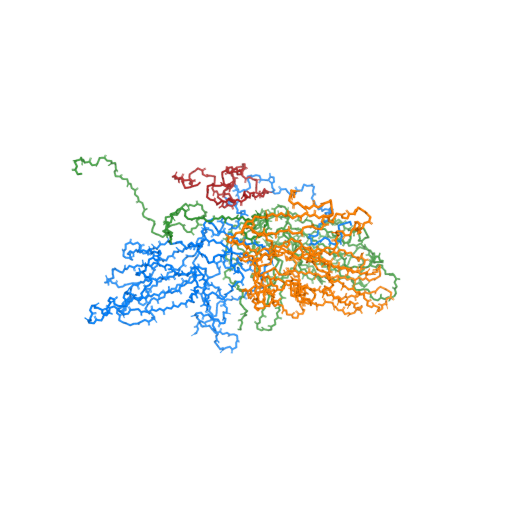O 1
ATOM 4967 N N . GLY C 3 136 ? 281.797 363.635 197.550 1.00 17.04 460 GLY C N 1
ATOM 4968 C CA . GLY C 3 136 ? 281.769 363.613 196.103 1.00 17.04 460 GLY C CA 1
ATOM 4969 C C . GLY C 3 136 ? 281.740 362.188 195.605 1.00 17.04 460 GLY C C 1
ATOM 4970 O O . GLY C 3 136 ? 281.726 361.235 196.384 1.00 17.04 460 GLY C O 1
ATOM 4971 N N . ARG C 3 137 ? 281.724 362.057 194.282 1.00 15.81 461 ARG C N 1
ATOM 4972 C CA . ARG C 3 137 ? 281.792 360.761 193.623 1.00 15.81 461 ARG C CA 1
ATOM 4973 C C . ARG C 3 137 ? 282.985 360.748 192.684 1.00 15.81 461 ARG C C 1
ATOM 4974 O O . ARG C 3 137 ? 283.132 361.646 191.849 1.00 15.81 461 ARG C O 1
ATOM 4982 N N . LEU C 3 138 ? 283.818 359.724 192.804 1.00 14.66 462 LEU C N 1
ATOM 4983 C CA . LEU C 3 138 ? 284.811 359.435 191.788 1.00 14.66 462 LEU C CA 1
ATOM 4984 C C . LEU C 3 138 ? 284.225 358.439 190.801 1.00 14.66 462 LEU C C 1
ATOM 4985 O O . LEU C 3 138 ? 283.100 357.974 190.957 1.00 14.66 462 LEU C O 1
ATOM 4990 N N . ARG C 3 139 ? 284.996 358.105 189.771 1.00 13.54 463 ARG C N 1
ATOM 4991 C CA . ARG C 3 139 ? 284.526 357.196 188.735 1.00 13.54 463 ARG C CA 1
ATOM 4992 C C . ARG C 3 139 ? 285.746 356.541 188.109 1.00 13.54 463 ARG C C 1
ATOM 4993 O O . ARG C 3 139 ? 286.679 357.238 187.720 1.00 13.54 463 ARG C O 1
ATOM 5001 N N . LEU C 3 140 ? 285.740 355.217 188.006 1.00 14.04 464 LEU C N 1
ATOM 5002 C CA . LEU C 3 140 ? 286.914 354.453 187.580 1.00 14.04 464 LEU C CA 1
ATOM 5003 C C . LEU C 3 140 ? 286.652 353.776 186.240 1.00 14.04 464 LEU C C 1
ATOM 5004 O O . LEU C 3 140 ? 286.071 352.692 186.194 1.00 14.04 464 LEU C O 1
ATOM 5009 N N . VAL C 3 141 ? 287.120 354.395 185.160 1.00 13.41 465 VAL C N 1
ATOM 5010 C CA . VAL C 3 141 ? 286.962 353.858 183.812 1.00 13.41 465 VAL C CA 1
ATOM 5011 C C . VAL C 3 141 ? 288.030 352.813 183.551 1.00 13.41 465 VAL C C 1
ATOM 5012 O O . VAL C 3 141 ? 289.223 353.090 183.694 1.00 13.41 465 VAL C O 1
ATOM 5016 N N . TYR C 3 142 ? 287.617 351.628 183.126 1.00 13.43 466 TYR C N 1
ATOM 5017 C CA . TYR C 3 142 ? 288.510 350.715 182.435 1.00 13.43 466 TYR C CA 1
ATOM 5018 C C . TYR C 3 142 ? 288.251 350.830 180.942 1.00 13.43 466 TYR C C 1
ATOM 5019 O O . TYR C 3 142 ? 287.109 350.699 180.496 1.00 13.43 466 TYR C O 1
ATOM 5028 N N . ASN C 3 143 ? 289.306 351.070 180.170 1.00 13.81 467 ASN C N 1
ATOM 5029 C CA . ASN C 3 143 ? 289.152 351.131 178.734 1.00 13.81 467 ASN C CA 1
ATOM 5030 C C . ASN C 3 143 ? 290.307 350.307 178.189 1.00 13.81 467 ASN C C 1
ATOM 5031 O O . ASN C 3 143 ? 291.457 350.554 178.567 1.00 13.81 467 ASN C O 1
ATOM 5036 N N . PRO C 3 144 ? 290.043 349.299 177.351 1.00 13.56 468 PRO C N 1
ATOM 5037 C CA . PRO C 3 144 ? 291.154 348.506 176.814 1.00 13.56 468 PRO C CA 1
ATOM 5038 C C . PRO C 3 144 ? 292.062 349.282 175.882 1.00 13.56 468 PRO C C 1
ATOM 5039 O O . PRO C 3 144 ? 293.254 348.975 175.799 1.00 13.56 468 PRO C O 1
ATOM 5043 N N . LEU C 3 145 ? 291.536 350.262 175.152 1.00 15.53 469 LEU C N 1
ATOM 5044 C CA . LEU C 3 145 ? 292.407 350.989 174.245 1.00 15.53 469 LEU C CA 1
ATOM 5045 C C . LEU C 3 145 ? 292.893 352.301 174.845 1.00 15.53 469 LEU C C 1
ATOM 5046 O O . LEU C 3 145 ? 294.025 352.373 175.317 1.00 15.53 469 LEU C O 1
ATOM 5051 N N . THR C 3 146 ? 292.010 353.288 174.957 1.00 16.01 470 THR C N 1
ATOM 5052 C CA . THR C 3 146 ? 292.353 354.641 175.386 1.00 16.01 470 THR C CA 1
ATOM 5053 C C . THR C 3 146 ? 291.058 355.420 175.513 1.00 16.01 470 THR C C 1
ATOM 5054 O O . THR C 3 146 ? 290.033 355.044 174.939 1.00 16.01 470 THR C O 1
ATOM 5058 N N . ASN C 3 147 ? 291.097 356.485 176.298 1.00 16.14 471 ASN C N 1
ATOM 5059 C CA . ASN C 3 147 ? 289.927 357.321 176.495 1.00 16.14 471 ASN C CA 1
ATOM 5060 C C . ASN C 3 147 ? 290.014 358.549 175.604 1.00 16.14 471 ASN C C 1
ATOM 5061 O O . ASN C 3 147 ? 291.098 359.067 175.334 1.00 16.14 471 ASN C O 1
ATOM 5066 N N . ASN C 3 148 ? 288.856 359.009 175.146 1.00 18.65 472 ASN C N 1
ATOM 5067 C CA . ASN C 3 148 ? 288.808 360.165 174.271 1.00 18.65 472 ASN C CA 1
ATOM 5068 C C . ASN C 3 148 ? 289.107 361.449 175.048 1.00 18.65 472 ASN C C 1
ATOM 5069 O O . ASN C 3 148 ? 289.179 361.469 176.279 1.00 18.65 472 ASN C O 1
ATOM 5074 N N . ALA C 3 149 ? 289.275 362.539 174.304 1.00 20.62 473 ALA C N 1
ATOM 5075 C CA . ALA C 3 149 ? 289.811 363.771 174.862 1.00 20.62 473 ALA C CA 1
ATOM 5076 C C . ALA C 3 149 ? 288.810 364.561 175.693 1.00 20.62 473 ALA C C 1
ATOM 5077 O O . ALA C 3 149 ? 289.205 365.548 176.321 1.00 20.62 473 ALA C O 1
ATOM 5079 N N . GLY C 3 150 ? 287.542 364.169 175.721 1.00 19.54 474 GLY C N 1
ATOM 5080 C CA . GLY C 3 150 ? 286.553 364.912 176.465 1.00 19.54 474 GLY C CA 1
ATOM 5081 C C . GLY C 3 150 ? 285.933 364.114 177.592 1.00 19.54 474 GLY C C 1
ATOM 5082 O O . GLY C 3 150 ? 286.622 363.442 178.364 1.00 19.54 474 GLY C O 1
ATOM 5083 N N . PRO C 3 151 ? 284.613 364.208 177.732 1.00 18.35 475 PRO C N 1
ATOM 5084 C CA . PRO C 3 151 ? 283.905 363.320 178.657 1.00 18.35 475 PRO C CA 1
ATOM 5085 C C . PRO C 3 151 ? 283.780 361.914 178.096 1.00 18.35 475 PRO C C 1
ATOM 5086 O O . PRO C 3 151 ? 283.666 361.711 176.886 1.00 18.35 475 PRO C O 1
ATOM 5090 N N . VAL C 3 152 ? 283.800 360.939 178.996 1.00 15.96 476 VAL C N 1
ATOM 5091 C CA . VAL C 3 152 ? 283.621 359.536 178.646 1.00 15.96 476 VAL C CA 1
ATOM 5092 C C . VAL C 3 152 ? 282.208 359.132 179.055 1.00 15.96 476 VAL C C 1
ATOM 5093 O O . VAL C 3 152 ? 281.773 359.429 180.172 1.00 15.96 476 VAL C O 1
ATOM 5097 N N . ALA C 3 153 ? 281.484 358.475 178.151 1.00 14.72 477 ALA C N 1
ATOM 5098 C CA . ALA C 3 153 ? 280.087 358.142 178.400 1.00 14.72 477 ALA C CA 1
ATOM 5099 C C . ALA C 3 153 ? 279.964 356.999 179.402 1.00 14.72 477 ALA C C 1
ATOM 5100 O O . ALA C 3 153 ? 280.902 356.228 179.606 1.00 14.72 477 ALA C O 1
ATOM 5102 N N . PHE C 3 154 ? 278.800 356.905 180.057 1.00 14.69 478 PHE C N 1
ATOM 5103 C CA . PHE C 3 154 ? 278.583 355.833 181.026 1.00 14.69 478 PHE C CA 1
ATOM 5104 C C . PHE C 3 154 ? 278.332 354.496 180.353 1.00 14.69 478 PHE C C 1
ATOM 5105 O O . PHE C 3 154 ? 278.688 353.451 180.903 1.00 14.69 478 PHE C O 1
ATOM 5113 N N . ASN C 3 155 ? 277.730 354.498 179.168 1.00 14.62 479 ASN C N 1
ATOM 5114 C CA . ASN C 3 155 ? 277.807 353.293 178.357 1.00 14.62 479 ASN C CA 1
ATOM 5115 C C . ASN C 3 155 ? 279.163 353.269 177.662 1.00 14.62 479 ASN C C 1
ATOM 5116 O O . ASN C 3 155 ? 279.975 354.168 177.877 1.00 14.62 479 ASN C O 1
ATOM 5121 N N . GLN C 3 156 ? 279.448 352.196 176.929 1.00 13.94 480 GLN C N 1
ATOM 5122 C CA . GLN C 3 156 ? 280.627 351.960 176.091 1.00 13.94 480 GLN C CA 1
ATOM 5123 C C . GLN C 3 156 ? 281.955 351.874 176.851 1.00 13.94 480 GLN C C 1
ATOM 5124 O O . GLN C 3 156 ? 282.991 351.647 176.222 1.00 13.94 480 GLN C O 1
ATOM 5130 N N . VAL C 3 157 ? 281.959 352.001 178.183 1.00 13.85 481 VAL C N 1
ATOM 5131 C CA . VAL C 3 157 ? 283.107 351.641 179.016 1.00 13.85 481 VAL C CA 1
ATOM 5132 C C . VAL C 3 157 ? 282.621 350.908 180.261 1.00 13.85 481 VAL C C 1
ATOM 5133 O O . VAL C 3 157 ? 281.435 350.893 180.586 1.00 13.85 481 VAL C O 1
ATOM 5137 N N . TYR C 3 158 ? 283.578 350.299 180.955 1.00 13.55 482 TYR C N 1
ATOM 5138 C CA . TYR C 3 158 ? 283.401 349.693 182.269 1.00 13.55 482 TYR C CA 1
ATOM 5139 C C . TYR C 3 158 ? 283.745 350.723 183.339 1.00 13.55 482 TYR C C 1
ATOM 5140 O O . TYR C 3 158 ? 284.850 351.268 183.335 1.00 13.55 482 TYR C O 1
ATOM 5149 N N . SER C 3 159 ? 282.819 350.974 184.263 1.00 14.03 483 SER C N 1
ATOM 5150 C CA . SER C 3 159 ? 283.004 351.998 185.284 1.00 14.03 483 SER C CA 1
ATOM 5151 C C . SER C 3 159 ? 282.302 351.583 186.568 1.00 14.03 483 SER C C 1
ATOM 5152 O O . SER C 3 159 ? 281.476 350.672 186.573 1.00 14.03 483 SER C O 1
ATOM 5155 N N . THR C 3 160 ? 282.638 352.255 187.674 1.00 15.56 484 THR C N 1
ATOM 5156 C CA . THR C 3 160 ? 282.137 351.840 188.983 1.00 15.56 484 THR C CA 1
ATOM 5157 C C . THR C 3 160 ? 281.392 352.923 189.752 1.00 15.56 484 THR C C 1
ATOM 5158 O O . THR C 3 160 ? 280.324 352.633 190.303 1.00 15.56 484 THR C O 1
ATOM 5162 N N . THR C 3 161 ? 281.900 354.162 189.772 1.00 15.17 485 THR C N 1
ATOM 5163 C CA . THR C 3 161 ? 281.286 355.332 190.425 1.00 15.17 485 THR C CA 1
ATOM 5164 C C . THR C 3 161 ? 281.119 355.113 191.936 1.00 15.17 485 THR C C 1
ATOM 5165 O O . THR C 3 161 ? 280.032 354.871 192.456 1.00 15.17 485 THR C O 1
ATOM 5169 N N . ILE C 3 162 ? 282.260 355.145 192.619 1.00 16.38 486 ILE C N 1
ATOM 5170 C CA . ILE C 3 162 ? 282.322 354.972 194.069 1.00 16.38 486 ILE C CA 1
ATOM 5171 C C . ILE C 3 162 ? 281.979 356.288 194.758 1.00 16.38 486 ILE C C 1
ATOM 5172 O O . ILE C 3 162 ? 282.483 357.349 194.381 1.00 16.38 486 ILE C O 1
ATOM 5177 N N . ASP C 3 163 ? 281.124 356.218 195.776 1.00 19.08 487 ASP C N 1
ATOM 5178 C CA . ASP C 3 163 ? 280.925 357.318 196.710 1.00 19.08 487 ASP C CA 1
ATOM 5179 C C . ASP C 3 163 ? 281.996 357.267 197.790 1.00 19.08 487 ASP C C 1
ATOM 5180 O O . ASP C 3 163 ? 282.247 356.209 198.370 1.00 19.08 487 ASP C O 1
ATOM 5185 N N . ILE C 3 164 ? 282.612 358.407 198.085 1.00 19.03 488 ILE C N 1
ATOM 5186 C CA . ILE C 3 164 ? 283.722 358.442 199.027 1.00 19.03 488 ILE C CA 1
ATOM 5187 C C . ILE C 3 164 ? 283.258 358.838 200.431 1.00 19.03 488 ILE C C 1
ATOM 5188 O O . ILE C 3 164 ? 284.066 359.250 201.255 1.00 19.03 488 ILE C O 1
ATOM 5193 N N . SER C 3 165 ? 281.967 358.697 200.721 1.00 21.23 489 SER C N 1
ATOM 5194 C CA . SER C 3 165 ? 281.490 358.886 202.086 1.00 21.23 489 SER C CA 1
ATOM 5195 C C . SER C 3 165 ? 281.692 357.625 202.913 1.00 21.23 489 SER C C 1
ATOM 5196 O O . SER C 3 165 ? 282.186 357.684 204.043 1.00 21.23 489 SER C O 1
ATOM 5199 N N . ASN C 3 166 ? 281.312 356.475 202.362 1.00 21.85 490 ASN C N 1
ATOM 5200 C CA . ASN C 3 166 ? 281.447 355.205 203.060 1.00 21.85 490 ASN C CA 1
ATOM 5201 C C . ASN C 3 166 ? 282.771 354.511 202.787 1.00 21.85 490 ASN C C 1
ATOM 5202 O O . ASN C 3 166 ? 283.282 353.802 203.661 1.00 21.85 490 ASN C O 1
ATOM 5207 N N . ASP C 3 167 ? 283.338 354.700 201.597 1.00 21.30 491 ASP C N 1
ATOM 5208 C CA . ASP C 3 167 ? 284.559 354.017 201.175 1.00 21.30 491 ASP C CA 1
ATOM 5209 C C . ASP C 3 167 ? 285.556 355.070 200.715 1.00 21.30 491 ASP C C 1
ATOM 5210 O O . ASP C 3 167 ? 285.608 355.406 199.531 1.00 21.30 491 ASP C O 1
ATOM 5215 N N . ARG C 3 168 ? 286.345 355.594 201.651 1.00 20.06 492 ARG C N 1
ATOM 5216 C CA . ARG C 3 168 ? 287.402 356.519 201.272 1.00 20.06 492 ARG C CA 1
ATOM 5217 C C . ARG C 3 168 ? 288.611 355.781 200.733 1.00 20.06 492 ARG C C 1
ATOM 5218 O O . ARG C 3 168 ? 289.404 356.357 199.985 1.00 20.06 492 ARG C O 1
ATOM 5226 N N . GLU C 3 169 ? 288.765 354.514 201.099 1.00 18.37 493 GLU C N 1
ATOM 5227 C CA . GLU C 3 169 ? 289.865 353.682 200.643 1.00 18.37 493 GLU C CA 1
ATOM 5228 C C . GLU C 3 169 ? 289.281 352.415 200.056 1.00 18.37 493 GLU C C 1
ATOM 5229 O O . GLU C 3 169 ? 288.427 351.782 200.682 1.00 18.37 493 GLU C O 1
ATOM 5235 N N . PHE C 3 170 ? 289.756 352.032 198.877 1.00 16.63 494 PHE C N 1
ATOM 5236 C CA . PHE C 3 170 ? 289.103 350.964 198.136 1.00 16.63 494 PHE C CA 1
ATOM 5237 C C . PHE C 3 170 ? 290.053 350.438 197.074 1.00 16.63 494 PHE C C 1
ATOM 5238 O O . PHE C 3 170 ? 290.790 351.216 196.479 1.00 16.63 494 PHE C O 1
ATOM 5246 N N . ASP C 3 171 ? 290.035 349.133 196.820 1.00 17.30 495 ASP C N 1
ATOM 5247 C CA . ASP C 3 171 ? 290.861 348.626 195.735 1.00 17.30 495 ASP C CA 1
ATOM 5248 C C . ASP C 3 171 ? 290.010 348.010 194.631 1.00 17.30 495 ASP C C 1
ATOM 5249 O O . ASP C 3 171 ? 288.885 347.561 194.846 1.00 17.30 495 ASP C O 1
ATOM 5254 N N . TYR C 3 172 ? 290.592 348.009 193.439 1.00 15.49 496 TYR C N 1
ATOM 5255 C CA . TYR C 3 172 ? 289.908 347.722 192.190 1.00 15.49 496 TYR C CA 1
ATOM 5256 C C . TYR C 3 172 ? 290.803 346.781 191.406 1.00 15.49 496 TYR C C 1
ATOM 5257 O O . TYR C 3 172 ? 291.964 347.107 191.152 1.00 15.49 496 TYR C O 1
ATOM 5266 N N . GLU C 3 173 ? 290.290 345.617 191.044 1.00 16.13 497 GLU C N 1
ATOM 5267 C CA . GLU C 3 173 ? 291.104 344.579 190.429 1.00 16.13 497 GLU C CA 1
ATOM 5268 C C . GLU C 3 173 ? 290.807 344.531 188.938 1.00 16.13 497 GLU C C 1
ATOM 5269 O O . GLU C 3 173 ? 289.706 344.158 188.527 1.00 16.13 497 GLU C O 1
ATOM 5275 N N . CYS C 3 174 ? 291.791 344.909 188.132 1.00 14.80 498 CYS C N 1
ATOM 5276 C CA . CYS C 3 174 ? 291.656 344.911 186.685 1.00 14.80 498 CYS C CA 1
ATOM 5277 C C . CYS C 3 174 ? 292.053 343.536 186.166 1.00 14.80 498 CYS C C 1
ATOM 5278 O O . CYS C 3 174 ? 293.235 343.175 186.188 1.00 14.80 498 CYS C O 1
ATOM 5281 N N . LYS C 3 175 ? 291.061 342.777 185.700 1.00 14.39 499 LYS C N 1
ATOM 5282 C CA . LYS C 3 175 ? 291.238 341.421 185.210 1.00 14.39 499 LYS C CA 1
ATOM 5283 C C . LYS C 3 175 ? 291.805 341.436 183.796 1.00 14.39 499 LYS C C 1
ATOM 5284 O O . LYS C 3 175 ? 292.057 342.486 183.204 1.00 14.39 499 LYS C O 1
ATOM 5290 N N . TRP C 3 176 ? 291.978 340.247 183.234 1.00 12.99 500 TRP C N 1
ATOM 5291 C CA . TRP C 3 176 ? 292.581 340.083 181.919 1.00 12.99 500 TRP C CA 1
ATOM 5292 C C . TRP C 3 176 ? 291.486 340.096 180.862 1.00 12.99 500 TRP C C 1
ATOM 5293 O O . TRP C 3 176 ? 290.646 339.195 180.819 1.00 12.99 500 TRP C O 1
ATOM 5304 N N . THR C 3 177 ? 291.489 341.121 180.014 1.00 12.94 501 THR C N 1
ATOM 5305 C CA . THR C 3 177 ? 290.530 341.276 178.924 1.00 12.94 501 THR C CA 1
ATOM 5306 C C . THR C 3 177 ? 291.246 341.605 177.629 1.00 12.94 501 THR C C 1
ATOM 5307 O O . THR C 3 177 ? 290.883 342.540 176.915 1.00 12.94 501 THR C O 1
ATOM 5311 N N . ASP C 3 178 ? 292.284 340.850 177.303 1.00 13.20 502 ASP C N 1
ATOM 5312 C CA . ASP C 3 178 ? 293.089 341.156 176.135 1.00 13.20 502 ASP C CA 1
ATOM 5313 C C . ASP C 3 178 ? 292.892 340.082 175.072 1.00 13.20 502 ASP C C 1
ATOM 5314 O O . ASP C 3 178 ? 292.388 338.992 175.343 1.00 13.20 502 ASP C O 1
ATOM 5319 N N . ILE C 3 179 ? 293.285 340.417 173.840 1.00 12.53 503 ILE C N 1
ATOM 5320 C CA . ILE C 3 179 ? 293.103 339.523 172.700 1.00 12.53 503 ILE C CA 1
ATOM 5321 C C . ILE C 3 179 ? 294.122 338.399 172.656 1.00 12.53 503 ILE C C 1
ATOM 5322 O O . ILE C 3 179 ? 293.964 337.463 171.867 1.00 12.53 503 ILE C O 1
ATOM 5327 N N . ARG C 3 180 ? 295.157 338.465 173.477 1.00 13.70 504 ARG C N 1
ATOM 5328 C CA . ARG C 3 180 ? 296.196 337.461 173.580 1.00 13.70 504 ARG C CA 1
ATOM 5329 C C . ARG C 3 180 ? 295.942 336.603 174.809 1.00 13.70 504 ARG C C 1
ATOM 5330 O O . ARG C 3 180 ? 294.896 336.690 175.454 1.00 13.70 504 ARG C O 1
ATOM 5338 N N . ALA C 3 181 ? 296.907 335.761 175.146 1.00 13.53 505 ALA C N 1
ATOM 5339 C CA . ALA C 3 181 ? 296.962 335.176 176.472 1.00 13.53 505 ALA C CA 1
ATOM 5340 C C . ALA C 3 181 ? 298.065 335.763 177.324 1.00 13.53 505 ALA C C 1
ATOM 5341 O O . ALA C 3 181 ? 297.900 335.871 178.537 1.00 13.53 505 ALA C O 1
ATOM 5343 N N . TRP C 3 182 ? 299.169 336.165 176.708 1.00 13.49 506 TRP C N 1
ATOM 5344 C CA . TRP C 3 182 ? 300.327 336.715 177.389 1.00 13.49 506 TRP C CA 1
ATOM 5345 C C . TRP C 3 182 ? 300.694 338.020 176.710 1.00 13.49 506 TRP C C 1
ATOM 5346 O O . TRP C 3 182 ? 300.783 338.070 175.482 1.00 13.49 506 TRP C O 1
ATOM 5357 N N . ASN C 3 183 ? 300.887 339.073 177.490 1.00 13.65 507 ASN C N 1
ATOM 5358 C CA . ASN C 3 183 ? 301.469 340.296 176.967 1.00 13.65 507 ASN C CA 1
ATOM 5359 C C . ASN C 3 183 ? 302.972 340.294 177.180 1.00 13.65 507 ASN C C 1
ATOM 5360 O O . ASN C 3 183 ? 303.517 339.449 177.882 1.00 13.65 507 ASN C O 1
ATOM 5365 N N . ALA C 3 184 ? 303.637 341.254 176.553 1.00 14.60 508 ALA C N 1
ATOM 5366 C CA . ALA C 3 184 ? 305.073 341.374 176.696 1.00 14.60 508 ALA C CA 1
ATOM 5367 C C . ALA C 3 184 ? 305.415 342.210 177.919 1.00 14.60 508 ALA C C 1
ATOM 5368 O O . ALA C 3 184 ? 304.606 342.992 178.417 1.00 14.60 508 ALA C O 1
ATOM 5370 N N . CYS C 3 185 ? 306.637 342.031 178.412 1.00 16.32 509 CYS C N 1
ATOM 5371 C CA . CYS C 3 185 ? 307.157 342.833 179.510 1.00 16.32 509 CYS C CA 1
ATOM 5372 C C . CYS C 3 185 ? 308.097 343.928 179.031 1.00 16.32 509 CYS C C 1
ATOM 5373 O O . CYS C 3 185 ? 309.050 343.632 178.305 1.00 16.32 509 CYS C O 1
ATOM 5376 N N . ILE C 3 186 ? 307.853 345.179 179.410 1.00 16.88 510 ILE C N 1
ATOM 5377 C CA . ILE C 3 186 ? 308.668 346.300 178.958 1.00 16.88 510 ILE C CA 1
ATOM 5378 C C . ILE C 3 186 ? 310.000 346.268 179.686 1.00 16.88 510 ILE C C 1
ATOM 5379 O O . ILE C 3 186 ? 311.040 346.628 179.124 1.00 16.88 510 ILE C O 1
ATOM 5384 N N . GLY C 3 187 ? 309.975 345.824 180.934 1.00 17.93 511 GLY C N 1
ATOM 5385 C CA . GLY C 3 187 ? 311.126 345.893 181.804 1.00 17.93 511 GLY C CA 1
ATOM 5386 C C . GLY C 3 187 ? 311.195 347.223 182.526 1.00 17.93 511 GLY C C 1
ATOM 5387 O O . GLY C 3 187 ? 310.547 348.205 182.162 1.00 17.93 511 GLY C O 1
ATOM 5388 N N . ILE C 3 188 ? 312.000 347.244 183.587 1.00 17.93 512 ILE C N 1
ATOM 5389 C CA . ILE C 3 188 ? 312.250 348.488 184.308 1.00 17.93 512 ILE C CA 1
ATOM 5390 C C . ILE C 3 188 ? 313.118 349.408 183.457 1.00 17.93 512 ILE C C 1
ATOM 5391 O O . ILE C 3 188 ? 313.032 350.639 183.539 1.00 17.93 512 ILE C O 1
ATOM 5396 N N . ASP C 3 189 ? 313.923 348.812 182.580 1.00 20.94 513 ASP C N 1
ATOM 5397 C CA . ASP C 3 189 ? 314.739 349.573 181.647 1.00 20.94 513 ASP C CA 1
ATOM 5398 C C . ASP C 3 189 ? 313.908 350.308 180.603 1.00 20.94 513 ASP C C 1
ATOM 5399 O O . ASP C 3 189 ? 314.307 351.377 180.134 1.00 20.94 513 ASP C O 1
ATOM 5404 N N . GLY C 3 190 ? 312.764 349.753 180.220 1.00 20.17 514 GLY C N 1
ATOM 5405 C CA . GLY C 3 190 ? 311.963 350.341 179.172 1.00 20.17 514 GLY C CA 1
ATOM 5406 C C . GLY C 3 190 ? 310.816 351.174 179.692 1.00 20.17 514 GLY C C 1
ATOM 5407 O O . GLY C 3 190 ? 310.250 351.990 178.965 1.00 20.17 514 GLY C O 1
ATOM 5408 N N . ALA C 3 191 ? 310.458 350.970 180.955 1.00 20.11 515 ALA C N 1
ATOM 5409 C CA . ALA C 3 191 ? 309.382 351.725 181.577 1.00 20.11 515 ALA C CA 1
ATOM 5410 C C . ALA C 3 191 ? 309.802 353.127 181.976 1.00 20.11 515 ALA C C 1
ATOM 5411 O O . ALA C 3 191 ? 308.936 353.949 182.285 1.00 20.11 515 ALA C O 1
ATOM 5413 N N . THR C 3 192 ? 311.098 353.418 181.987 1.00 22.02 516 THR C N 1
ATOM 5414 C CA . THR C 3 192 ? 311.576 354.729 182.390 1.00 22.02 516 THR C CA 1
ATOM 5415 C C . THR C 3 192 ? 311.441 355.771 181.293 1.00 22.02 516 THR C C 1
ATOM 5416 O O . THR C 3 192 ? 311.595 356.962 181.576 1.00 22.02 516 THR C O 1
ATOM 5420 N N . SER C 3 193 ? 311.147 355.363 180.059 1.00 22.55 517 SER C N 1
ATOM 5421 C CA . SER C 3 193 ? 311.005 356.297 178.956 1.00 22.55 517 SER C CA 1
ATOM 5422 C C . SER C 3 193 ? 309.567 356.507 178.515 1.00 22.55 517 SER C C 1
ATOM 5423 O O . SER C 3 193 ? 309.305 357.444 177.756 1.00 22.55 517 SER C O 1
ATOM 5426 N N . ALA C 3 194 ? 308.638 355.676 178.966 1.00 20.83 518 ALA C N 1
ATOM 5427 C CA . ALA C 3 194 ? 307.252 355.755 178.539 1.00 20.83 518 ALA C CA 1
ATOM 5428 C C . ALA C 3 194 ? 306.380 356.355 179.632 1.00 20.83 518 ALA C C 1
ATOM 5429 O O . ALA C 3 194 ? 306.726 356.327 180.815 1.00 20.83 518 ALA C O 1
ATOM 5431 N N . THR C 3 195 ? 305.240 356.904 179.219 1.00 19.59 519 THR C N 1
ATOM 5432 C CA . THR C 3 195 ? 304.303 357.551 180.127 1.00 19.59 519 THR C CA 1
ATOM 5433 C C . THR C 3 195 ? 303.245 356.550 180.567 1.00 19.59 519 THR C C 1
ATOM 5434 O O . THR C 3 195 ? 302.515 356.005 179.735 1.00 19.59 519 THR C O 1
ATOM 5438 N N . PHE C 3 196 ? 303.159 356.322 181.873 1.00 17.54 520 PHE C N 1
ATOM 5439 C CA . PHE C 3 196 ? 302.262 355.339 182.456 1.00 17.54 520 PHE C CA 1
ATOM 5440 C C . PHE C 3 196 ? 301.342 355.941 183.496 1.00 17.54 520 PHE C C 1
ATOM 5441 O O . PHE C 3 196 ? 300.524 355.220 184.070 1.00 17.54 520 PHE C O 1
ATOM 5449 N N . PHE C 3 197 ? 301.475 357.234 183.770 1.00 17.36 521 PHE C N 1
ATOM 5450 C CA . PHE C 3 197 ? 300.620 357.940 184.715 1.00 17.36 521 PHE C CA 1
ATOM 5451 C C . PHE C 3 197 ? 300.676 359.390 184.271 1.00 17.36 521 PHE C C 1
ATOM 5452 O O . PHE C 3 197 ? 301.742 360.006 184.343 1.00 17.36 521 PHE C O 1
ATOM 5460 N N . ASN C 3 198 ? 299.560 359.929 183.798 1.00 18.12 522 ASN C N 1
ATOM 5461 C CA . ASN C 3 198 ? 299.624 361.197 183.089 1.00 18.12 522 ASN C CA 1
ATOM 5462 C C . ASN C 3 198 ? 299.017 362.360 183.852 1.00 18.12 522 ASN C C 1
ATOM 5463 O O . ASN C 3 198 ? 299.566 363.460 183.793 1.00 18.12 522 ASN C O 1
ATOM 5468 N N . THR C 3 199 ? 297.851 362.166 184.485 1.00 17.47 523 THR C N 1
ATOM 5469 C CA . THR C 3 199 ? 297.084 363.085 185.347 1.00 17.47 523 THR C CA 1
ATOM 5470 C C . THR C 3 199 ? 296.760 364.449 184.722 1.00 17.47 523 THR C C 1
ATOM 5471 O O . THR C 3 199 ? 296.218 365.327 185.398 1.00 17.47 523 THR C O 1
ATOM 5475 N N . ALA C 3 200 ? 297.018 364.617 183.436 1.00 18.24 524 ALA C N 1
ATOM 5476 C CA . ALA C 3 200 ? 296.668 365.776 182.624 1.00 18.24 524 ALA C CA 1
ATOM 5477 C C . ALA C 3 200 ? 295.924 365.380 181.362 1.00 18.24 524 ALA C C 1
ATOM 5478 O O . ALA C 3 200 ? 295.030 366.107 180.926 1.00 18.24 524 ALA C O 1
ATOM 5480 N N . ALA C 3 201 ? 296.282 364.250 180.762 1.00 17.53 525 ALA C N 1
ATOM 5481 C CA . ALA C 3 201 ? 295.511 363.626 179.698 1.00 17.53 525 ALA C CA 1
ATOM 5482 C C . ALA C 3 201 ? 295.385 362.147 180.016 1.00 17.53 525 ALA C C 1
ATOM 5483 O O . ALA C 3 201 ? 295.752 361.716 181.111 1.00 17.53 525 ALA C O 1
ATOM 5485 N N . ALA C 3 202 ? 294.867 361.361 179.086 1.00 17.31 526 ALA C N 1
ATOM 5486 C CA . ALA C 3 202 ? 294.745 359.926 179.274 1.00 17.31 526 ALA C CA 1
ATOM 5487 C C . ALA C 3 202 ? 295.945 359.229 178.651 1.00 17.31 526 ALA C C 1
ATOM 5488 O O . ALA C 3 202 ? 296.436 359.647 177.600 1.00 17.31 526 ALA C O 1
ATOM 5490 N N . VAL C 3 203 ? 296.425 358.171 179.309 1.00 17.14 527 VAL C N 1
ATOM 5491 C CA . VAL C 3 203 ? 297.584 357.466 178.780 1.00 17.14 527 VAL C CA 1
ATOM 5492 C C . VAL C 3 203 ? 297.164 356.615 177.588 1.00 17.14 527 VAL C C 1
ATOM 5493 O O . VAL C 3 203 ? 295.982 356.343 177.359 1.00 17.14 527 VAL C O 1
ATOM 5497 N N . THR C 3 204 ? 298.154 356.199 176.813 1.00 17.73 528 THR C N 1
ATOM 5498 C CA . THR C 3 204 ? 297.928 355.423 175.600 1.00 17.73 528 THR C CA 1
ATOM 5499 C C . THR C 3 204 ? 298.122 353.949 175.930 1.00 17.73 528 THR C C 1
ATOM 5500 O O . THR C 3 204 ? 299.251 353.487 176.112 1.00 17.73 528 THR C O 1
ATOM 5504 N N . GLY C 3 205 ? 297.021 353.211 176.012 1.00 16.19 529 GLY C N 1
ATOM 5505 C CA . GLY C 3 205 ? 297.055 351.769 176.084 1.00 16.19 529 GLY C CA 1
ATOM 5506 C C . GLY C 3 205 ? 296.800 351.138 174.731 1.00 16.19 529 GLY C C 1
ATOM 5507 O O . GLY C 3 205 ? 296.971 351.762 173.679 1.00 16.19 529 GLY C O 1
ATOM 5508 N N . GLY C 3 206 ? 296.368 349.881 174.757 1.00 15.49 530 GLY C N 1
ATOM 5509 C CA . GLY C 3 206 ? 296.172 349.135 173.531 1.00 15.49 530 GLY C CA 1
ATOM 5510 C C . GLY C 3 206 ? 297.433 348.570 172.920 1.00 15.49 530 GLY C C 1
ATOM 5511 O O . GLY C 3 206 ? 297.357 347.909 171.879 1.00 15.49 530 GLY C O 1
ATOM 5512 N N . THR C 3 207 ? 298.585 348.810 173.532 1.00 15.72 531 THR C N 1
ATOM 5513 C CA . THR C 3 207 ? 299.845 348.266 173.080 1.00 15.72 531 THR C CA 1
ATOM 5514 C C . THR C 3 207 ? 299.909 346.772 173.392 1.00 15.72 531 THR C C 1
ATOM 5515 O O . THR C 3 207 ? 299.101 346.259 174.167 1.00 15.72 531 THR C O 1
ATOM 5519 N N . PRO C 3 208 ? 300.872 346.034 172.800 1.00 15.29 532 PRO C N 1
ATOM 5520 C CA . PRO C 3 208 ? 301.065 344.636 173.213 1.00 15.29 532 PRO C CA 1
ATOM 5521 C C . PRO C 3 208 ? 301.754 344.462 174.557 1.00 15.29 532 PRO C C 1
ATOM 5522 O O . PRO C 3 208 ? 302.088 343.337 174.932 1.00 15.29 532 PRO C O 1
ATOM 5526 N N . PHE C 3 209 ? 301.979 345.555 175.284 1.00 15.19 533 PHE C N 1
ATOM 5527 C CA . PHE C 3 209 ? 302.715 345.529 176.534 1.00 15.19 533 PHE C CA 1
ATOM 5528 C C . PHE C 3 209 ? 301.838 345.647 177.771 1.00 15.19 533 PHE C C 1
ATOM 5529 O O . PHE C 3 209 ? 302.306 345.322 178.864 1.00 15.19 533 PHE C O 1
ATOM 5537 N N . ASP C 3 210 ? 300.597 346.105 177.641 1.00 15.06 534 ASP C N 1
ATOM 5538 C CA . ASP C 3 210 ? 299.744 346.349 178.795 1.00 15.06 534 ASP C CA 1
ATOM 5539 C C . ASP C 3 210 ? 298.368 345.725 178.584 1.00 15.06 534 ASP C C 1
ATOM 5540 O O . ASP C 3 210 ? 298.090 345.102 177.559 1.00 15.06 534 ASP C O 1
ATOM 5545 N N . ASN C 3 211 ? 297.501 345.909 179.580 1.00 13.29 535 ASN C N 1
ATOM 5546 C CA . ASN C 3 211 ? 296.151 345.365 179.588 1.00 13.29 535 ASN C CA 1
ATOM 5547 C C . ASN C 3 211 ? 295.098 346.470 179.519 1.00 13.29 535 ASN C C 1
ATOM 5548 O O . ASN C 3 211 ? 293.963 346.286 179.965 1.00 13.29 535 ASN C O 1
ATOM 5553 N N . GLY C 3 212 ? 295.453 347.638 178.987 1.00 13.70 536 GLY C N 1
ATOM 5554 C CA . GLY C 3 212 ? 294.512 348.724 178.820 1.00 13.70 536 GLY C CA 1
ATOM 5555 C C . GLY C 3 212 ? 294.876 349.906 179.694 1.00 13.70 536 GLY C C 1
ATOM 5556 O O . GLY C 3 212 ? 296.059 350.161 179.957 1.00 13.70 536 GLY C O 1
ATOM 5557 N N . THR C 3 213 ? 293.860 350.626 180.144 1.00 13.79 537 THR C N 1
ATOM 5558 C CA . THR C 3 213 ? 294.092 351.787 180.979 1.00 13.79 537 THR C CA 1
ATOM 5559 C C . THR C 3 213 ? 292.955 351.952 181.975 1.00 13.79 537 THR C C 1
ATOM 5560 O O . THR C 3 213 ? 291.802 351.602 181.704 1.00 13.79 537 THR C O 1
ATOM 5564 N N . LEU C 3 214 ? 293.315 352.467 183.148 1.00 13.87 538 LEU C N 1
ATOM 5565 C CA . LEU C 3 214 ? 292.398 352.738 184.245 1.00 13.87 538 LEU C CA 1
ATOM 5566 C C . LEU C 3 214 ? 292.468 354.219 184.570 1.00 13.87 538 LEU C C 1
ATOM 5567 O O . LEU C 3 214 ? 293.550 354.749 184.823 1.00 13.87 538 LEU C O 1
ATOM 5572 N N . SER C 3 215 ? 291.324 354.884 184.557 1.00 13.99 539 SER C N 1
ATOM 5573 C CA . SER C 3 215 ? 291.272 356.329 184.688 1.00 13.99 539 SER C CA 1
ATOM 5574 C C . SER C 3 215 ? 290.279 356.722 185.768 1.00 13.99 539 SER C C 1
ATOM 5575 O O . SER C 3 215 ? 289.327 355.997 186.047 1.00 13.99 539 SER C O 1
ATOM 5578 N N . VAL C 3 216 ? 290.507 357.883 186.374 1.00 13.86 540 VAL C N 1
ATOM 5579 C CA . VAL C 3 216 ? 289.660 358.398 187.443 1.00 13.86 540 VAL C CA 1
ATOM 5580 C C . VAL C 3 216 ? 289.062 359.716 186.982 1.00 13.86 540 VAL C C 1
ATOM 5581 O O . VAL C 3 216 ? 289.791 360.634 186.596 1.00 13.86 540 VAL C O 1
ATOM 5585 N N . TYR C 3 217 ? 287.739 359.795 186.999 1.00 14.31 541 TYR C N 1
ATOM 5586 C CA . TYR C 3 217 ? 286.964 360.971 186.647 1.00 14.31 541 TYR C CA 1
ATOM 5587 C C . TYR C 3 217 ? 286.133 361.412 187.840 1.00 14.31 541 TYR C C 1
ATOM 5588 O O . TYR C 3 217 ? 285.973 360.682 188.817 1.00 14.31 541 TYR C O 1
ATOM 5597 N N . VAL C 3 218 ? 285.585 362.613 187.734 1.00 15.55 542 VAL C N 1
ATOM 5598 C CA . VAL C 3 218 ? 284.738 363.202 188.763 1.00 15.55 542 VAL C CA 1
ATOM 5599 C C . VAL C 3 218 ? 283.294 363.091 188.303 1.00 15.55 542 VAL C C 1
ATOM 5600 O O . VAL C 3 218 ? 282.984 363.419 187.153 1.00 15.55 542 VAL C O 1
ATOM 5604 N N . VAL C 3 219 ? 282.408 362.609 189.176 1.00 15.63 543 VAL C N 1
ATOM 5605 C CA . VAL C 3 219 ? 280.985 362.600 188.856 1.00 15.63 543 VAL C CA 1
ATOM 5606 C C . VAL C 3 219 ? 280.312 363.758 189.576 1.00 15.63 543 VAL C C 1
ATOM 5607 O O . VAL C 3 219 ? 279.713 364.630 188.942 1.00 15.63 543 VAL C O 1
ATOM 5611 N N . ASN C 3 220 ? 280.406 363.781 190.899 1.00 16.27 544 ASN C N 1
ATOM 5612 C CA . ASN C 3 220 ? 279.917 364.899 191.684 1.00 16.27 544 ASN C CA 1
ATOM 5613 C C . ASN C 3 220 ? 281.085 365.689 192.248 1.00 16.27 544 ASN C C 1
ATOM 5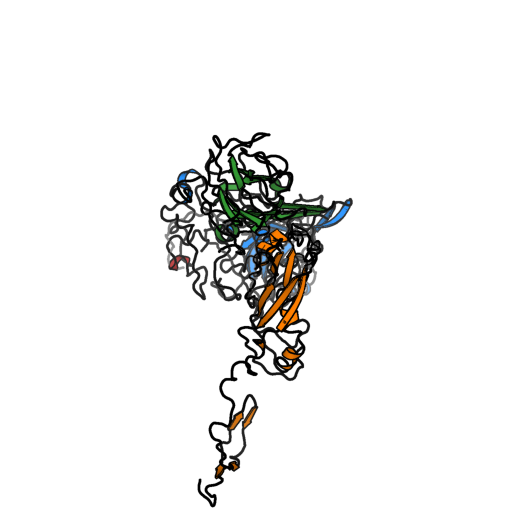614 O O . ASN C 3 220 ? 282.126 365.129 192.594 1.00 16.27 544 ASN C O 1
ATOM 5619 N N . GLU C 3 221 ? 280.893 367.002 192.333 1.00 18.60 545 GLU C N 1
ATOM 5620 C CA . GLU C 3 221 ? 281.941 367.921 192.735 1.00 18.60 545 GLU C CA 1
ATOM 5621 C C . GLU C 3 221 ? 282.278 367.746 194.209 1.00 18.60 545 GLU C C 1
ATOM 5622 O O . GLU C 3 221 ? 281.508 367.194 194.993 1.00 18.60 545 GLU C O 1
ATOM 5628 N N . LEU C 3 222 ? 283.445 368.246 194.583 1.00 18.85 546 LEU C N 1
ATOM 5629 C CA . LEU C 3 222 ? 283.893 368.168 195.963 1.00 18.85 546 LEU C CA 1
ATOM 5630 C C . LEU C 3 222 ? 283.161 369.212 196.796 1.00 18.85 546 LEU C C 1
ATOM 5631 O O . LEU C 3 222 ? 283.228 370.410 196.502 1.00 18.85 546 LEU C O 1
ATOM 5636 N N . ALA C 3 223 ? 282.443 368.759 197.819 1.00 18.87 547 ALA C N 1
ATOM 5637 C CA . ALA C 3 223 ? 281.722 369.646 198.717 1.00 18.87 547 ALA C CA 1
ATOM 5638 C C . ALA C 3 223 ? 282.611 370.020 199.893 1.00 18.87 547 ALA C C 1
ATOM 5639 O O . ALA C 3 223 ? 283.337 369.181 200.424 1.00 18.87 547 ALA C O 1
ATOM 5641 N N . THR C 3 224 ? 282.554 371.286 200.294 1.00 20.18 548 THR C N 1
ATOM 5642 C CA . THR C 3 224 ? 283.467 371.834 201.281 1.00 20.18 548 THR C CA 1
ATOM 5643 C C . THR C 3 224 ? 282.713 372.382 202.487 1.00 20.18 548 THR C C 1
ATOM 5644 O O . THR C 3 224 ? 281.601 372.893 202.343 1.00 20.18 548 THR C O 1
ATOM 5648 N N . PRO C 3 225 ? 283.293 372.295 203.689 1.00 19.97 549 PRO C N 1
ATOM 5649 C CA . PRO C 3 225 ? 282.605 372.809 204.880 1.00 19.97 549 PRO C CA 1
ATOM 5650 C C . PRO C 3 225 ? 282.792 374.292 205.139 1.00 19.97 549 PRO C C 1
ATOM 5651 O O . PRO C 3 225 ? 282.145 374.816 206.053 1.00 19.97 549 PRO C O 1
ATOM 5655 N N . SER C 3 226 ? 283.647 374.980 204.393 1.00 21.04 550 SER C N 1
ATOM 5656 C CA . SER C 3 226 ? 283.924 376.387 204.648 1.00 21.04 550 SER C CA 1
ATOM 5657 C C . SER C 3 226 ? 284.463 377.012 203.371 1.00 21.04 550 SER C C 1
ATOM 5658 O O . SER C 3 226 ? 284.439 376.399 202.301 1.00 21.04 550 SER C O 1
ATOM 5661 N N . THR C 3 227 ? 284.960 378.239 203.488 1.00 23.56 551 THR C N 1
ATOM 5662 C CA . THR C 3 227 ? 285.541 378.964 202.370 1.00 23.56 551 THR C CA 1
ATOM 5663 C C . THR C 3 227 ? 287.037 378.730 202.232 1.00 23.56 551 THR C C 1
ATOM 5664 O O . THR C 3 227 ? 287.680 379.378 201.403 1.00 23.56 551 THR C O 1
ATOM 5668 N N . ALA C 3 228 ? 287.603 377.829 203.025 1.00 23.56 552 ALA C N 1
ATOM 5669 C CA . ALA C 3 228 ? 289.026 377.550 202.961 1.00 23.56 552 ALA C CA 1
ATOM 5670 C C . ALA C 3 228 ? 289.355 376.742 201.716 1.00 23.56 552 ALA C C 1
ATOM 5671 O O . ALA C 3 228 ? 288.528 375.984 201.205 1.00 23.56 552 ALA C O 1
ATOM 5673 N N . ALA C 3 229 ? 290.576 376.917 201.222 1.00 24.96 553 ALA C N 1
ATOM 5674 C CA . ALA C 3 229 ? 291.038 376.166 200.064 1.00 24.96 553 ALA C CA 1
ATOM 5675 C C . ALA C 3 229 ? 291.401 374.755 200.501 1.00 24.96 553 ALA C C 1
ATOM 5676 O O . ALA C 3 229 ? 292.245 374.572 201.382 1.00 24.96 553 ALA C O 1
ATOM 5678 N N . ALA C 3 230 ? 290.766 373.759 199.893 1.00 23.00 554 ALA C N 1
ATOM 5679 C CA . ALA C 3 230 ? 290.940 372.366 200.279 1.00 23.00 554 ALA C CA 1
ATOM 5680 C C . ALA C 3 230 ? 291.782 371.650 199.235 1.00 23.00 554 ALA C C 1
ATOM 5681 O O . ALA C 3 230 ? 291.415 371.612 198.058 1.00 23.00 554 ALA C O 1
ATOM 5683 N N . ASP C 3 231 ? 292.901 371.078 199.671 1.00 22.49 555 ASP C N 1
ATOM 5684 C CA . ASP C 3 231 ? 293.820 370.368 198.786 1.00 22.49 555 ASP C CA 1
ATOM 5685 C C . ASP C 3 231 ? 293.713 368.879 199.091 1.00 22.49 555 ASP C C 1
ATOM 5686 O O . ASP C 3 231 ? 294.477 368.329 199.881 1.00 22.49 555 ASP C O 1
ATOM 5691 N N . VAL C 3 232 ? 292.757 368.230 198.443 1.00 18.31 556 VAL C N 1
ATOM 5692 C CA . VAL C 3 232 ? 292.492 366.807 198.611 1.00 18.31 556 VAL C CA 1
ATOM 5693 C C . VAL C 3 232 ? 293.375 366.031 197.651 1.00 18.31 556 VAL C C 1
ATOM 5694 O O . VAL C 3 232 ? 293.512 366.400 196.482 1.00 18.31 556 VAL C O 1
ATOM 5698 N N . LYS C 3 233 ? 293.994 364.962 198.143 1.00 16.31 557 LYS C N 1
ATOM 5699 C CA . LYS C 3 233 ? 294.823 364.099 197.323 1.00 16.31 557 LYS C CA 1
ATOM 5700 C C . LYS C 3 233 ? 294.320 362.666 197.376 1.00 16.31 557 LYS C C 1
ATOM 5701 O O . LYS C 3 233 ? 293.562 362.279 198.264 1.00 16.31 557 LYS C O 1
ATOM 5707 N N . VAL C 3 234 ? 294.704 361.897 196.363 1.00 14.99 558 VAL C N 1
ATOM 5708 C CA . VAL C 3 234 ? 294.384 360.482 196.258 1.00 14.99 558 VAL C CA 1
ATOM 5709 C C . VAL C 3 234 ? 295.688 359.740 195.997 1.00 14.99 558 VAL C C 1
ATOM 5710 O O . VAL C 3 234 ? 296.508 360.175 195.182 1.00 14.99 558 VAL C O 1
ATOM 5714 N N . GLN C 3 235 ? 295.891 358.637 196.709 1.00 15.50 559 GLN C N 1
ATOM 5715 C CA . GLN C 3 235 ? 297.075 357.808 196.585 1.00 15.50 559 GLN C CA 1
ATOM 5716 C C . GLN C 3 235 ? 296.739 356.557 195.790 1.00 15.50 559 GLN C C 1
ATOM 5717 O O . GLN C 3 235 ? 295.695 355.937 196.016 1.00 15.50 559 GLN C O 1
ATOM 5723 N N . VAL C 3 236 ? 297.628 356.186 194.872 1.00 14.99 560 VAL C N 1
ATOM 5724 C CA . VAL C 3 236 ? 297.511 354.969 194.081 1.00 14.99 560 VAL C CA 1
ATOM 5725 C C . VAL C 3 236 ? 298.604 354.021 194.550 1.00 14.99 560 VAL C C 1
ATOM 5726 O O . VAL C 3 236 ? 299.800 354.303 194.397 1.00 14.99 560 VAL C O 1
ATOM 5730 N N . TRP C 3 237 ? 298.174 352.920 195.151 1.00 14.25 561 TRP C N 1
ATOM 5731 C CA . TRP C 3 237 ? 298.948 351.764 195.562 1.00 14.25 561 TRP C CA 1
ATOM 5732 C C . TRP C 3 237 ? 298.672 350.666 194.545 1.00 14.25 561 TRP C C 1
ATOM 5733 O O . TRP C 3 237 ? 297.613 350.647 193.925 1.00 14.25 561 TRP C O 1
ATOM 5744 N N . VAL C 3 238 ? 299.616 349.752 194.357 1.00 13.73 562 VAL C N 1
ATOM 5745 C CA . VAL C 3 238 ? 299.456 348.779 193.279 1.00 13.73 562 VAL C CA 1
ATOM 5746 C C . VAL C 3 238 ? 300.074 347.445 193.694 1.00 13.73 562 VAL C C 1
ATOM 5747 O O . VAL C 3 238 ? 301.095 347.395 194.384 1.00 13.73 562 VAL C O 1
ATOM 5751 N N . SER C 3 239 ? 299.414 346.360 193.294 1.00 13.72 563 SER C N 1
ATOM 5752 C CA . SER C 3 239 ? 299.776 345.004 193.666 1.00 13.72 563 SER C CA 1
ATOM 5753 C C . SER C 3 239 ? 299.388 344.069 192.532 1.00 13.72 563 SER C C 1
ATOM 5754 O O . SER C 3 239 ? 298.734 344.468 191.569 1.00 13.72 563 SER C O 1
ATOM 5757 N N . ALA C 3 240 ? 299.779 342.812 192.659 1.00 14.18 564 ALA C N 1
ATOM 5758 C CA . ALA C 3 240 ? 299.359 341.776 191.731 1.00 14.18 564 ALA C CA 1
ATOM 5759 C C . ALA C 3 240 ? 298.054 341.166 192.212 1.00 14.18 564 ALA C C 1
ATOM 5760 O O . ALA C 3 240 ? 297.844 340.991 193.414 1.00 14.18 564 ALA C O 1
ATOM 5762 N N . GLY C 3 241 ? 297.179 340.841 191.272 1.00 15.71 565 GLY C N 1
ATOM 5763 C CA . GLY C 3 241 ? 295.965 340.128 191.588 1.00 15.71 565 GLY C CA 1
ATOM 5764 C C . GLY C 3 241 ? 296.225 338.645 191.727 1.00 15.71 565 GLY C C 1
ATOM 5765 O O . GLY C 3 241 ? 297.362 338.177 191.768 1.00 15.71 565 GLY C O 1
ATOM 5766 N N . ASP C 3 242 ? 295.136 337.889 191.795 1.00 19.19 566 ASP C N 1
ATOM 5767 C CA . ASP C 3 242 ? 295.269 336.458 192.018 1.00 19.19 566 ASP C CA 1
ATOM 5768 C C . ASP C 3 242 ? 295.680 335.714 190.756 1.00 19.19 566 ASP C C 1
ATOM 5769 O O . ASP C 3 242 ? 296.306 334.655 190.848 1.00 19.19 566 ASP C O 1
ATOM 5774 N N . ASP C 3 243 ? 295.372 336.260 189.583 1.00 19.03 567 ASP C N 1
ATOM 5775 C CA . ASP C 3 243 ? 295.683 335.620 188.313 1.00 19.03 567 ASP C CA 1
ATOM 5776 C C . ASP C 3 243 ? 297.124 335.779 187.870 1.00 19.03 567 ASP C C 1
ATOM 5777 O O . ASP C 3 243 ? 297.495 335.172 186.861 1.00 19.03 567 ASP C O 1
ATOM 5782 N N . PHE C 3 244 ? 297.924 336.576 188.567 1.00 14.39 568 PHE C N 1
ATOM 5783 C CA . PHE C 3 244 ? 299.127 337.135 187.969 1.00 14.39 568 PHE C CA 1
ATOM 5784 C C . PHE C 3 244 ? 300.210 336.079 187.796 1.00 14.39 568 PHE C C 1
ATOM 5785 O O . PHE C 3 244 ? 300.560 335.368 188.740 1.00 14.39 568 PHE C O 1
ATOM 5793 N N . ALA C 3 245 ? 300.727 335.974 186.575 1.00 13.45 569 ALA C N 1
ATOM 5794 C CA . ALA C 3 245 ? 301.770 335.020 186.251 1.00 13.45 569 ALA C CA 1
ATOM 5795 C C . ALA C 3 245 ? 302.779 335.677 185.330 1.00 13.45 569 ALA C C 1
ATOM 5796 O O . ALA C 3 245 ? 302.454 336.611 184.597 1.00 13.45 569 ALA C O 1
ATOM 5798 N N . VAL C 3 246 ? 304.015 335.180 185.379 1.00 14.10 570 VAL C N 1
ATOM 5799 C CA . VAL C 3 246 ? 305.105 335.651 184.538 1.00 14.10 570 VAL C CA 1
ATOM 5800 C C . VAL C 3 246 ? 305.815 334.447 183.932 1.00 14.10 570 VAL C C 1
ATOM 5801 O O . VAL C 3 246 ? 305.829 333.356 184.502 1.00 14.10 570 VAL C O 1
ATOM 5805 N N . ALA C 3 247 ? 306.406 334.656 182.757 1.00 14.99 571 ALA C N 1
ATOM 5806 C CA . ALA C 3 247 ? 307.073 333.579 182.035 1.00 14.99 571 ALA C CA 1
ATOM 5807 C C . ALA C 3 247 ? 308.139 334.173 181.124 1.00 14.99 571 ALA C C 1
ATOM 5808 O O . ALA C 3 247 ? 308.283 335.396 181.026 1.00 14.99 571 ALA C O 1
ATOM 5810 N N . VAL C 3 248 ? 308.850 333.284 180.424 1.00 15.52 572 VAL C N 1
ATOM 5811 C CA . VAL C 3 248 ? 309.973 333.556 179.518 1.00 15.52 572 VAL C CA 1
ATOM 5812 C C . VAL C 3 248 ? 311.059 334.359 180.225 1.00 15.52 572 VAL C C 1
ATOM 5813 O O . VAL C 3 248 ? 311.026 335.597 180.178 1.00 15.52 572 VAL C O 1
ATOM 5817 N N . PRO C 3 249 ? 311.950 333.723 180.985 1.00 15.85 573 PRO C N 1
ATOM 5818 C CA . PRO C 3 249 ? 313.071 334.461 181.587 1.00 15.85 573 PRO C CA 1
ATOM 5819 C C . PRO C 3 249 ? 313.959 335.092 180.524 1.00 15.85 573 PRO C C 1
ATOM 5820 O O . PRO C 3 249 ? 314.377 334.438 179.570 1.00 15.85 573 PRO C O 1
ATOM 5824 N N . GLY C 3 250 ? 314.227 336.383 180.683 1.00 16.09 574 GLY C N 1
ATOM 5825 C CA . GLY C 3 250 ? 314.873 337.123 179.621 1.00 16.09 574 GLY C CA 1
ATOM 5826 C C . GLY C 3 250 ? 315.971 338.068 180.051 1.00 16.09 574 GLY C C 1
ATOM 5827 O O . GLY C 3 250 ? 316.600 337.875 181.092 1.00 16.09 574 GLY C O 1
ATOM 5828 N N . VAL C 3 251 ? 316.193 339.110 179.255 1.00 17.09 575 VAL C N 1
ATOM 5829 C CA . VAL C 3 251 ? 317.334 340.003 179.418 1.00 17.09 575 VAL C CA 1
ATOM 5830 C C . VAL C 3 251 ? 316.878 341.331 180.004 1.00 17.09 575 VAL C C 1
ATOM 5831 O O . VAL C 3 251 ? 317.500 342.372 179.770 1.00 17.09 575 VAL C O 1
ATOM 5835 N N . GLY C 3 252 ? 315.797 341.296 180.787 1.00 17.12 576 GLY C N 1
ATOM 5836 C CA . GLY C 3 252 ? 315.177 342.510 181.290 1.00 17.12 576 GLY C CA 1
ATOM 5837 C C . GLY C 3 252 ? 315.988 343.261 182.321 1.00 17.12 576 GLY C C 1
ATOM 5838 O O . GLY C 3 252 ? 315.763 344.459 182.513 1.00 17.12 576 GLY C O 1
ATOM 5839 N N . LEU C 3 253 ? 316.927 342.594 182.987 1.00 16.89 577 LEU C N 1
ATOM 5840 C CA . LEU C 3 253 ? 317.721 343.230 184.031 1.00 16.89 577 LEU C CA 1
ATOM 5841 C C . LEU C 3 253 ? 319.213 343.195 183.737 1.00 16.89 577 LEU C C 1
ATOM 5842 O O . LEU C 3 253 ? 320.019 343.360 184.650 1.00 16.89 577 LEU C O 1
ATOM 5847 N N . SER C 3 254 ? 319.600 343.004 182.480 1.00 18.39 578 SER C N 1
ATOM 5848 C CA . SER C 3 254 ? 321.011 342.989 182.131 1.00 18.39 578 SER C CA 1
ATOM 5849 C C . SER C 3 254 ? 321.634 344.372 182.131 1.00 18.39 578 SER C C 1
ATOM 5850 O O . SER C 3 254 ? 322.863 344.476 182.158 1.00 18.39 578 SER C O 1
ATOM 5853 N N . GLN C 3 255 ? 320.826 345.427 182.100 1.00 19.27 579 GLN C N 1
ATOM 5854 C CA . GLN C 3 255 ? 321.318 346.792 182.035 1.00 19.27 579 GLN C CA 1
ATOM 5855 C C . GLN C 3 255 ? 321.070 347.567 183.316 1.00 19.27 579 GLN C C 1
ATOM 5856 O O . GLN C 3 255 ? 321.386 348.758 183.374 1.00 19.27 579 GLN C O 1
ATOM 5862 N N . LEU C 3 256 ? 320.503 346.931 184.333 1.00 17.64 580 LEU C N 1
ATOM 5863 C CA . LEU C 3 256 ? 320.207 347.594 185.588 1.00 17.64 580 LEU C CA 1
ATOM 5864 C C . LEU C 3 256 ? 321.409 347.526 186.520 1.00 17.64 580 LEU C C 1
ATOM 5865 O O . LEU C 3 256 ? 322.320 346.718 186.341 1.00 17.64 580 LEU C O 1
ATOM 5870 N N . SER C 3 257 ? 321.394 348.382 187.537 1.00 17.93 581 SER C N 1
ATOM 5871 C CA . SER C 3 257 ? 322.519 348.500 188.451 1.00 17.93 581 SER C CA 1
ATOM 5872 C C . SER C 3 257 ? 322.042 349.121 189.752 1.00 17.93 581 SER C C 1
ATOM 5873 O O . SER C 3 257 ? 321.001 349.776 189.799 1.00 17.93 581 SER C O 1
ATOM 5876 N N . TYR C 3 258 ? 322.815 348.903 190.816 1.00 16.98 582 TYR C N 1
ATOM 5877 C CA . TYR C 3 258 ? 322.538 349.520 192.106 1.00 16.98 582 TYR C CA 1
ATOM 5878 C C . TYR C 3 258 ? 323.543 350.607 192.449 1.00 16.98 582 TYR C C 1
ATOM 5879 O O . TYR C 3 258 ? 323.617 351.036 193.602 1.00 16.98 582 TYR C O 1
ATOM 5888 N N . PHE C 3 259 ? 324.315 351.060 191.473 1.00 18.81 583 PHE C N 1
ATOM 5889 C CA . PHE C 3 259 ? 325.294 352.115 191.658 1.00 18.81 583 PHE C CA 1
ATOM 5890 C C . PHE C 3 259 ? 324.957 353.262 190.722 1.00 18.81 583 PHE C C 1
ATOM 5891 O O . PHE C 3 259 ? 324.611 353.039 189.560 1.00 18.81 583 PHE C O 1
ATOM 5899 N N . GLN C 3 260 ? 325.049 354.486 191.233 1.00 20.64 584 GLN C N 1
ATOM 5900 C CA . GLN C 3 260 ? 324.564 355.644 190.503 1.00 20.64 584 GLN C CA 1
ATOM 5901 C C . GLN C 3 260 ? 325.494 355.979 189.340 1.00 20.64 584 GLN C C 1
ATOM 5902 O O . GLN C 3 260 ? 326.594 355.442 189.216 1.00 20.64 584 GLN C O 1
ATOM 5908 N N . GLN C 3 261 ? 325.033 356.898 188.486 1.00 22.71 585 GLN C N 1
ATOM 5909 C CA . GLN C 3 261 ? 325.497 356.970 187.105 1.00 22.71 585 GLN C CA 1
ATOM 5910 C C . GLN C 3 261 ? 326.930 357.460 186.967 1.00 22.71 585 GLN C C 1
ATOM 5911 O O . GLN C 3 261 ? 327.547 357.188 185.933 1.00 22.71 585 GLN C O 1
ATOM 5917 N N . GLN C 3 262 ? 327.457 358.157 187.974 1.00 23.14 586 GLN C N 1
ATOM 5918 C CA . GLN C 3 262 ? 328.737 358.887 187.926 1.00 23.14 586 GLN C CA 1
ATOM 5919 C C . GLN C 3 262 ? 328.838 359.826 186.729 1.00 23.14 586 GLN C C 1
ATOM 5920 O O . GLN C 3 262 ? 329.292 359.437 185.658 1.00 23.14 586 GLN C O 1
ATOM 5926 N N . GLU D 4 1 ? 315.080 313.436 197.439 1.00 42.07 274 GLU D N 1
ATOM 5927 C CA . GLU D 4 1 ? 316.361 313.463 198.132 1.00 42.07 274 GLU D CA 1
ATOM 5928 C C . GLU D 4 1 ? 317.496 313.027 197.205 1.00 42.07 274 GLU D C 1
ATOM 5929 O O . GLU D 4 1 ? 317.340 313.035 195.986 1.00 42.07 274 GLU D O 1
ATOM 5935 N N . PHE D 4 2 ? 318.641 312.664 197.784 1.00 36.89 275 PHE D N 1
ATOM 5936 C CA . PHE D 4 2 ? 319.730 312.090 197.008 1.00 36.89 275 PHE D CA 1
ATOM 5937 C C . PHE D 4 2 ? 319.338 310.690 196.564 1.00 36.89 275 PHE D C 1
ATOM 5938 O O . PHE D 4 2 ? 319.577 309.719 197.286 1.00 36.89 275 PHE D O 1
ATOM 5946 N N . LYS D 4 3 ? 318.739 310.571 195.386 1.00 37.65 276 LYS D N 1
ATOM 5947 C CA . LYS D 4 3 ? 318.312 309.285 194.863 1.00 37.65 276 LYS D CA 1
ATOM 5948 C C . LYS D 4 3 ? 318.852 309.129 193.453 1.00 37.65 276 LYS D C 1
ATOM 5949 O O . LYS D 4 3 ? 319.222 310.102 192.796 1.00 37.65 276 LYS D O 1
ATOM 5955 N N . HIS D 4 4 ? 318.890 307.889 192.993 1.00 37.55 277 HIS D N 1
ATOM 5956 C CA . HIS D 4 4 ? 319.427 307.592 191.675 1.00 37.55 277 HIS D CA 1
ATOM 5957 C C . HIS D 4 4 ? 318.350 307.851 190.628 1.00 37.55 277 HIS D C 1
ATOM 5958 O O . HIS D 4 4 ? 317.264 307.265 190.699 1.00 37.55 277 HIS D O 1
ATOM 5965 N N . ASP D 4 5 ? 318.657 308.743 189.678 1.00 35.87 278 ASP D N 1
ATOM 5966 C CA . ASP D 4 5 ? 317.790 309.146 188.565 1.00 35.87 278 ASP D CA 1
ATOM 5967 C C . ASP D 4 5 ? 316.463 309.720 189.072 1.00 35.87 278 ASP D C 1
ATOM 5968 O O . ASP D 4 5 ? 315.386 309.151 188.891 1.00 35.87 278 ASP D O 1
ATOM 5973 N N . GLY D 4 6 ? 316.578 310.870 189.728 1.00 33.19 279 GLY D N 1
ATOM 5974 C CA . GLY D 4 6 ? 315.420 311.519 190.301 1.00 33.19 279 GLY D CA 1
ATOM 5975 C C . GLY D 4 6 ? 314.680 312.427 189.346 1.00 33.19 279 GLY D C 1
ATOM 5976 O O . GLY D 4 6 ? 313.530 312.790 189.601 1.00 33.19 279 GLY D O 1
ATOM 5977 N N . LEU D 4 7 ? 315.320 312.805 188.243 1.00 31.18 280 LEU D N 1
ATOM 5978 C CA . LEU D 4 7 ? 314.672 313.671 187.266 1.00 31.18 280 LEU D CA 1
ATOM 5979 C C . LEU D 4 7 ? 313.641 312.927 186.428 1.00 31.18 280 LEU D C 1
ATOM 5980 O O . LEU D 4 7 ? 312.696 313.549 185.934 1.00 31.18 280 LEU D O 1
ATOM 5985 N N . ILE D 4 8 ? 313.782 311.608 186.294 1.00 32.40 281 ILE D N 1
ATOM 5986 C CA . ILE D 4 8 ? 312.829 310.811 185.530 1.00 32.40 281 ILE D CA 1
ATOM 5987 C C . ILE D 4 8 ? 311.475 310.772 186.232 1.00 32.40 281 ILE D C 1
ATOM 5988 O O . ILE D 4 8 ? 310.422 310.821 185.586 1.00 32.40 281 ILE D O 1
ATOM 5993 N N . SER D 4 9 ? 311.477 310.743 187.562 1.00 33.29 282 SER D N 1
ATOM 5994 C CA . SER D 4 9 ? 310.262 310.564 188.344 1.00 33.29 282 SER D CA 1
ATOM 5995 C C . SER D 4 9 ? 309.599 311.884 188.722 1.00 33.29 282 SER D C 1
ATOM 5996 O O . SER D 4 9 ? 308.655 311.890 189.516 1.00 33.29 282 SER D O 1
ATOM 5999 N N . LYS D 4 10 ? 310.061 312.994 188.178 1.00 33.45 283 LYS D N 1
ATOM 6000 C CA . LYS D 4 10 ? 309.422 314.272 188.440 1.00 33.45 283 LYS D CA 1
ATOM 6001 C C . LYS D 4 10 ? 308.394 314.578 187.364 1.00 33.45 283 LYS D C 1
ATOM 6002 O O . LYS D 4 10 ? 308.430 314.001 186.275 1.00 33.45 283 LYS D O 1
ATOM 6008 N N . PRO D 4 11 ? 307.460 315.485 187.629 1.00 32.57 284 PRO D N 1
ATOM 6009 C CA . PRO D 4 11 ? 306.722 316.113 186.510 1.00 32.57 284 PRO D CA 1
ATOM 6010 C C . PRO D 4 11 ? 307.517 317.272 185.915 1.00 32.57 284 PRO D C 1
ATOM 6011 O O . PRO D 4 11 ? 307.325 317.703 184.771 1.00 32.57 284 PRO D O 1
ATOM 6015 N N . ALA D 4 12 ? 308.371 317.832 186.774 1.00 33.30 285 ALA D N 1
ATOM 6016 C CA . ALA D 4 12 ? 309.649 318.502 186.520 1.00 33.30 285 ALA D CA 1
ATOM 6017 C C . ALA D 4 12 ? 309.650 319.875 185.874 1.00 33.30 285 ALA D C 1
ATOM 6018 O O . ALA D 4 12 ? 310.636 320.602 186.029 1.00 33.30 285 ALA D O 1
ATOM 6020 N N . SER D 4 13 ? 308.588 320.276 185.181 1.00 32.08 286 SER D N 1
ATOM 6021 C CA . SER D 4 13 ? 308.684 321.597 184.574 1.00 32.08 286 SER D CA 1
ATOM 6022 C C . SER D 4 13 ? 307.369 322.363 184.477 1.00 32.08 286 SER D C 1
ATOM 6023 O O . SER D 4 13 ? 307.379 323.592 184.385 1.00 32.08 286 SER D O 1
ATOM 6026 N N . ALA D 4 14 ? 306.236 321.674 184.557 1.00 31.92 287 ALA D N 1
ATOM 6027 C CA . ALA D 4 14 ? 305.161 322.054 183.648 1.00 31.92 287 ALA D CA 1
ATOM 6028 C C . ALA D 4 14 ? 303.760 321.890 184.206 1.00 31.92 287 ALA D C 1
ATOM 6029 O O . ALA D 4 14 ? 303.566 321.912 185.424 1.00 31.92 287 ALA D O 1
ATOM 6031 N N . VAL D 4 15 ? 302.792 321.791 183.288 1.00 32.96 288 VAL D N 1
ATOM 6032 C CA . VAL D 4 15 ? 301.361 321.628 183.548 1.00 32.96 288 VAL D CA 1
ATOM 6033 C C . VAL D 4 15 ? 301.007 320.575 184.585 1.00 32.96 288 VAL D C 1
ATOM 6034 O O . VAL D 4 15 ? 300.510 320.935 185.657 1.00 32.96 288 VAL D O 1
ATOM 6038 N N . ALA D 4 16 ? 301.293 319.297 184.278 1.00 37.53 289 ALA D N 1
ATOM 6039 C CA . ALA D 4 16 ? 301.083 318.124 185.121 1.00 37.53 289 ALA D CA 1
ATOM 6040 C C . ALA D 4 16 ? 299.749 318.140 185.855 1.00 37.53 289 ALA D C 1
ATOM 6041 O O . ALA D 4 16 ? 299.752 318.125 187.092 1.00 37.53 289 ALA D O 1
ATOM 6043 N N . LYS D 4 17 ? 298.631 318.073 185.111 1.00 39.38 290 LYS D N 1
ATOM 6044 C CA . LYS D 4 17 ? 297.348 318.756 185.341 1.00 39.38 290 LYS D CA 1
ATOM 6045 C C . LYS D 4 17 ? 296.987 319.054 186.794 1.00 39.38 290 LYS D C 1
ATOM 6046 O O . LYS D 4 17 ? 296.504 320.146 187.107 1.00 39.38 290 LYS D O 1
ATOM 6052 N N . ALA D 4 18 ? 297.239 318.096 187.691 1.00 41.02 291 ALA D N 1
ATOM 6053 C CA . ALA D 4 18 ? 297.096 318.311 189.126 1.00 41.02 291 ALA D CA 1
ATOM 6054 C C . ALA D 4 18 ? 298.138 319.259 189.717 1.00 41.02 291 ALA D C 1
ATOM 6055 O O . ALA D 4 18 ? 298.071 319.536 190.919 1.00 41.02 291 ALA D O 1
ATOM 6057 N N . ALA D 4 19 ? 299.092 319.757 188.930 1.00 39.13 292 ALA D N 1
ATOM 6058 C CA . ALA D 4 19 ? 300.053 320.741 189.406 1.00 39.13 292 ALA D CA 1
ATOM 6059 C C . ALA D 4 19 ? 299.589 322.173 189.200 1.00 39.13 292 ALA D C 1
ATOM 6060 O O . ALA D 4 19 ? 300.428 323.069 189.083 1.00 39.13 292 ALA D O 1
ATOM 6062 N N . ASP D 4 20 ? 298.278 322.415 189.163 1.00 38.19 293 ASP D N 1
ATOM 6063 C CA . ASP D 4 20 ? 297.739 323.769 189.167 1.00 38.19 293 ASP D CA 1
ATOM 6064 C C . ASP D 4 20 ? 297.419 324.234 190.583 1.00 38.19 293 ASP D C 1
ATOM 6065 O O . ASP D 4 20 ? 296.450 324.970 190.812 1.00 38.19 293 ASP D O 1
ATOM 6070 N N . ALA D 4 21 ? 298.208 323.783 191.553 1.00 40.80 294 ALA D N 1
ATOM 6071 C CA . ALA D 4 21 ? 298.162 324.266 192.926 1.00 40.80 294 ALA D CA 1
ATOM 6072 C C . ALA D 4 21 ? 299.226 325.324 193.160 1.00 40.80 294 ALA D C 1
ATOM 6073 O O . ALA D 4 21 ? 299.858 325.368 194.217 1.00 40.80 294 ALA D O 1
ATOM 6075 N N . LEU D 4 22 ? 299.454 326.178 192.157 1.00 39.07 295 LEU D N 1
ATOM 6076 C CA . LEU D 4 22 ? 300.395 327.283 192.276 1.00 39.07 295 LEU D CA 1
ATOM 6077 C C . LEU D 4 22 ? 299.916 328.354 193.246 1.00 39.07 295 LEU D C 1
ATOM 6078 O O . LEU D 4 22 ? 300.722 329.181 193.684 1.00 39.07 295 LEU D O 1
ATOM 6083 N N . SER D 4 23 ? 298.625 328.370 193.574 1.00 41.44 296 SER D N 1
ATOM 6084 C CA . SER D 4 23 ? 298.068 329.296 194.546 1.00 41.44 296 SER D CA 1
ATOM 6085 C C . SER D 4 23 ? 298.215 328.805 195.982 1.00 41.44 296 SER D C 1
ATOM 6086 O O . SER D 4 23 ? 297.714 329.461 196.900 1.00 41.44 296 SER D O 1
ATOM 6089 N N . MET D 4 24 ? 298.885 327.675 196.198 1.00 41.61 297 MET D N 1
ATOM 6090 C CA . MET D 4 24 ? 299.139 327.162 197.536 1.00 41.61 297 MET D CA 1
ATOM 6091 C C . MET D 4 24 ? 300.482 327.662 198.048 1.00 41.61 297 MET D C 1
ATOM 6092 O O . MET D 4 24 ? 301.444 327.780 197.286 1.00 41.61 297 MET D O 1
ATOM 6097 N N . ILE D 4 25 ? 300.538 327.955 199.343 1.00 39.41 298 ILE D N 1
ATOM 6098 C CA . ILE D 4 25 ? 301.769 328.407 199.985 1.00 39.41 298 ILE D CA 1
ATOM 6099 C C . ILE D 4 25 ? 302.535 327.189 200.490 1.00 39.41 298 ILE D C 1
ATOM 6100 O O . ILE D 4 25 ? 301.926 326.240 201.003 1.00 39.41 298 ILE D O 1
ATOM 6105 N N . PRO D 4 26 ? 303.856 327.144 200.324 1.00 35.69 299 PRO D N 1
ATOM 6106 C CA . PRO D 4 26 ? 304.633 326.024 200.871 1.00 35.69 299 PRO D CA 1
ATOM 6107 C C . PRO D 4 26 ? 304.832 326.187 202.371 1.00 35.69 299 PRO D C 1
ATOM 6108 O O . PRO D 4 26 ? 305.219 327.257 202.843 1.00 35.69 299 PRO D O 1
ATOM 6112 N N . TYR D 4 27 ? 304.573 325.119 203.119 1.00 33.50 300 TYR D N 1
ATOM 6113 C CA . TYR D 4 27 ? 304.808 325.112 204.557 1.00 33.50 300 TYR D CA 1
ATOM 6114 C C . TYR D 4 27 ? 306.155 324.460 204.842 1.00 33.50 300 TYR D C 1
ATOM 6115 O O . TYR D 4 27 ? 306.422 323.350 204.372 1.00 33.50 300 TYR D O 1
ATOM 6124 N N . ILE D 4 28 ? 306.997 325.140 205.614 1.00 28.48 301 ILE D N 1
ATOM 6125 C CA . ILE D 4 28 ? 308.306 324.618 205.986 1.00 28.48 301 ILE D CA 1
ATOM 6126 C C . ILE D 4 28 ? 308.271 324.225 207.456 1.00 28.48 301 ILE D C 1
ATOM 6127 O O . ILE D 4 28 ? 308.040 325.070 208.329 1.00 28.48 301 ILE D O 1
ATOM 6132 N N . ALA D 4 29 ? 308.494 322.936 207.715 1.00 27.17 302 ALA D N 1
ATOM 6133 C CA . ALA D 4 29 ? 308.568 322.383 209.059 1.00 27.17 302 ALA D CA 1
ATOM 6134 C C . ALA D 4 29 ? 309.738 323.011 209.822 1.00 27.17 302 ALA D C 1
ATOM 6135 O O . ALA D 4 29 ? 310.712 323.436 209.198 1.00 27.17 302 ALA D O 1
ATOM 6137 N N . PRO D 4 30 ? 309.672 323.080 211.167 1.00 25.83 303 PRO D N 1
ATOM 6138 C CA . PRO D 4 30 ? 310.570 323.983 211.921 1.00 25.83 303 PRO D CA 1
ATOM 6139 C C . PRO D 4 30 ? 312.074 323.774 211.785 1.00 25.83 303 PRO D C 1
ATOM 6140 O O . PRO D 4 30 ? 312.825 324.704 212.100 1.00 25.83 303 PRO D O 1
ATOM 6144 N N . TYR D 4 31 ? 312.549 322.627 211.324 1.00 24.92 304 TYR D N 1
ATOM 6145 C CA . TYR D 4 31 ? 313.964 322.484 211.003 1.00 24.92 304 TYR D CA 1
ATOM 6146 C C . TYR D 4 31 ? 314.117 321.713 209.703 1.00 24.92 304 TYR D C 1
ATOM 6147 O O . TYR D 4 31 ? 314.937 320.803 209.580 1.00 24.92 304 TYR D O 1
ATOM 6156 N N . ALA D 4 32 ? 313.312 322.077 208.713 1.00 27.10 305 ALA D N 1
ATOM 6157 C CA . ALA D 4 32 ? 313.292 321.354 207.456 1.00 27.10 305 ALA D CA 1
ATOM 6158 C C . ALA D 4 32 ? 314.411 321.818 206.541 1.00 27.10 305 ALA D C 1
ATOM 6159 O O . ALA D 4 32 ? 314.592 323.012 206.308 1.00 27.10 305 ALA D O 1
ATOM 6161 N N . LYS D 4 33 ? 315.145 320.853 206.009 1.00 29.36 306 LYS D N 1
ATOM 6162 C CA . LYS D 4 33 ? 316.101 321.032 204.932 1.00 29.36 306 LYS D CA 1
ATOM 6163 C C . LYS D 4 33 ? 315.360 321.209 203.613 1.00 29.36 306 LYS D C 1
ATOM 6164 O O . LYS D 4 33 ? 314.132 321.268 203.573 1.00 29.36 306 LYS D O 1
ATOM 6170 N N . ALA D 4 34 ? 316.111 321.317 202.523 1.00 32.71 307 ALA D N 1
ATOM 6171 C CA . ALA D 4 34 ? 315.450 321.380 201.228 1.00 32.71 307 ALA D CA 1
ATOM 6172 C C . ALA D 4 34 ? 315.442 320.035 200.528 1.00 32.71 307 ALA D C 1
ATOM 6173 O O . ALA D 4 34 ? 314.561 319.784 199.701 1.00 32.71 307 ALA D O 1
ATOM 6175 N N . THR D 4 35 ? 316.399 319.166 200.845 1.00 35.84 308 THR D N 1
ATOM 6176 C CA . THR D 4 35 ? 316.591 317.956 200.058 1.00 35.84 308 THR D CA 1
ATOM 6177 C C . THR D 4 35 ? 315.635 316.846 200.490 1.00 35.84 308 THR D C 1
ATOM 6178 O O . THR D 4 35 ? 314.705 316.498 199.757 1.00 35.84 308 THR D O 1
ATOM 6182 N N . SER D 4 36 ? 315.819 316.309 201.690 1.00 42.90 309 SER D N 1
ATOM 6183 C CA . SER D 4 36 ? 315.037 315.158 202.154 1.00 42.90 309 SER D CA 1
ATOM 6184 C C . SER D 4 36 ? 313.840 315.598 202.983 1.00 42.90 309 SER D C 1
ATOM 6185 O O . SER D 4 36 ? 313.629 315.135 204.103 1.00 42.90 309 SER D O 1
ATOM 6188 N N . MET D 4 37 ? 313.041 316.502 202.426 1.00 43.57 310 MET D N 1
ATOM 6189 C CA . MET D 4 37 ? 312.012 317.237 203.153 1.00 43.57 310 MET D CA 1
ATOM 6190 C C . MET D 4 37 ? 310.892 317.583 202.185 1.00 43.57 310 MET D C 1
ATOM 6191 O O . MET D 4 37 ? 310.605 316.836 201.247 1.00 43.57 310 MET D O 1
ATOM 6196 N N . VAL D 4 38 ? 310.273 318.745 202.431 1.00 46.55 311 VAL D N 1
ATOM 6197 C CA . VAL D 4 38 ? 308.953 319.226 202.005 1.00 46.55 311 VAL D CA 1
ATOM 6198 C C . VAL D 4 38 ? 308.520 318.894 200.578 1.00 46.55 311 VAL D C 1
ATOM 6199 O O . VAL D 4 38 ? 307.320 318.879 200.286 1.00 46.55 311 VAL D O 1
ATOM 6203 N N . ALA D 4 39 ? 309.472 318.644 199.675 1.00 47.98 312 ALA D N 1
ATOM 6204 C CA . ALA D 4 39 ? 309.181 318.035 198.380 1.00 47.98 312 ALA D CA 1
ATOM 6205 C C . ALA D 4 39 ? 308.548 316.652 198.492 1.00 47.98 312 ALA D C 1
ATOM 6206 O O . ALA D 4 39 ? 307.887 316.214 197.547 1.00 47.98 312 ALA D O 1
ATOM 6208 N N . ASP D 4 40 ? 308.745 315.955 199.607 1.00 51.27 313 ASP D N 1
ATOM 6209 C CA . ASP D 4 40 ? 307.994 314.739 199.880 1.00 51.27 313 ASP D CA 1
ATOM 6210 C C . ASP D 4 40 ? 306.964 314.903 200.989 1.00 51.27 313 ASP D C 1
ATOM 6211 O O . ASP D 4 40 ? 306.144 313.999 201.171 1.00 51.27 313 ASP D O 1
ATOM 6216 N N . LYS D 4 41 ? 306.959 316.015 201.726 1.00 51.60 314 LYS D N 1
ATOM 6217 C CA . LYS D 4 41 ? 306.066 316.179 202.865 1.00 51.60 314 LYS D CA 1
ATOM 6218 C C . LYS D 4 41 ? 304.859 317.056 202.574 1.00 51.60 314 LYS D C 1
ATOM 6219 O O . LYS D 4 41 ? 303.861 316.966 203.298 1.00 51.60 314 LYS D O 1
ATOM 6225 N N . ILE D 4 42 ? 304.924 317.902 201.548 1.00 50.83 315 ILE D N 1
ATOM 6226 C CA . ILE D 4 42 ? 303.764 318.671 201.117 1.00 50.83 315 ILE D CA 1
ATOM 6227 C C . ILE D 4 42 ? 302.964 317.834 200.131 1.00 50.83 315 ILE D C 1
ATOM 6228 O O . ILE D 4 42 ? 301.799 317.504 200.380 1.00 50.83 315 ILE D O 1
ATOM 6233 N N . GLY D 4 43 ? 303.587 317.477 199.015 1.00 48.70 316 GLY D N 1
ATOM 6234 C CA . GLY D 4 43 ? 302.899 316.694 198.010 1.00 48.70 316 GLY D CA 1
ATOM 6235 C C . GLY D 4 43 ? 303.822 316.374 196.860 1.00 48.70 316 GLY D C 1
ATOM 6236 O O . GLY D 4 43 ? 305.025 316.633 196.912 1.00 48.70 316 GLY D O 1
ATOM 6237 N N . LYS D 4 44 ? 303.229 315.796 195.813 1.00 47.90 317 LYS D N 1
ATOM 6238 C CA . LYS D 4 44 ? 303.995 315.421 194.628 1.00 47.90 317 LYS D CA 1
ATOM 6239 C C . LYS D 4 44 ? 304.483 316.642 193.864 1.00 47.90 317 LYS D C 1
ATOM 6240 O O . LYS D 4 44 ? 305.551 316.600 193.245 1.00 47.90 317 LYS D O 1
ATOM 6246 N N . ILE D 4 45 ? 303.727 317.731 193.910 1.00 43.94 318 ILE D N 1
ATOM 6247 C CA . ILE D 4 45 ? 303.940 318.864 193.028 1.00 43.94 318 ILE D CA 1
ATOM 6248 C C . ILE D 4 45 ? 304.706 319.988 193.725 1.00 43.94 318 ILE D C 1
ATOM 6249 O O . ILE D 4 45 ? 304.712 321.118 193.247 1.00 43.94 318 ILE D O 1
ATOM 6254 N N . ALA D 4 46 ? 305.376 319.689 194.834 1.00 42.22 319 ALA D N 1
ATOM 6255 C CA . ALA D 4 46 ? 306.167 320.686 195.542 1.00 42.22 319 ALA D CA 1
ATOM 6256 C C . ALA D 4 46 ? 307.542 320.899 194.928 1.00 42.22 319 ALA D C 1
ATOM 6257 O O . ALA D 4 46 ? 308.408 321.484 195.583 1.00 42.22 319 ALA D O 1
ATOM 6259 N N . ARG D 4 47 ? 307.767 320.427 193.708 1.00 39.81 320 ARG D N 1
ATOM 6260 C CA . ARG D 4 47 ? 309.018 320.620 192.999 1.00 39.81 320 ARG D CA 1
ATOM 6261 C C . ARG D 4 47 ? 308.951 321.770 192.008 1.00 39.81 320 ARG D C 1
ATOM 6262 O O . ARG D 4 47 ? 309.968 322.097 191.389 1.00 39.81 320 ARG D O 1
ATOM 6270 N N . ILE D 4 48 ? 307.778 322.387 191.839 1.00 34.95 321 ILE D N 1
ATOM 6271 C CA . ILE D 4 48 ? 307.673 323.613 191.055 1.00 34.95 321 ILE D CA 1
ATOM 6272 C C . ILE D 4 48 ? 307.996 324.843 191.886 1.00 34.95 321 ILE D C 1
ATOM 6273 O O . ILE D 4 48 ? 308.220 325.922 191.319 1.00 34.95 321 ILE D O 1
ATOM 6278 N N . PHE D 4 49 ? 308.034 324.718 193.209 1.00 33.26 322 PHE D N 1
ATOM 6279 C CA . PHE D 4 49 ? 308.495 325.783 194.084 1.00 33.26 322 PHE D CA 1
ATOM 6280 C C . PHE D 4 49 ? 309.999 325.750 194.290 1.00 33.26 322 PHE D C 1
ATOM 6281 O O . PHE D 4 49 ? 310.531 326.583 195.028 1.00 33.26 322 PHE D O 1
ATOM 6289 N N . GLY D 4 50 ? 310.689 324.805 193.664 1.00 33.76 323 GLY D N 1
ATOM 6290 C CA . GLY D 4 50 ? 312.127 324.722 193.741 1.00 33.76 323 GLY D CA 1
ATOM 6291 C C . GLY D 4 50 ? 312.664 323.690 194.699 1.00 33.76 323 GLY D C 1
ATOM 6292 O O . GLY D 4 50 ? 313.887 323.585 194.837 1.00 33.76 323 GLY D O 1
ATOM 6293 N N . TYR D 4 51 ? 311.803 322.931 195.364 1.00 35.91 324 TYR D N 1
ATOM 6294 C CA . TYR D 4 51 ? 312.262 321.951 196.339 1.00 35.91 324 TYR D CA 1
ATOM 6295 C C . TYR D 4 51 ? 312.517 320.610 195.672 1.00 35.91 324 TYR D C 1
ATOM 6296 O O . TYR D 4 51 ? 311.595 319.980 195.166 1.00 35.91 324 TYR D O 1
#

Nearest PDB structures (foldseek):
  6shl-assembly1_A  TM=1.004E+00  e=1.680E-53  Chaetoceros tenuissimus RNA virus type II
  8b3j-assembly1_A  TM=7.825E-01  e=1.724E-15  Chaetoceros socialis f. radians RNA virus 01
  8b38-assembly1_A  TM=8.015E-01  e=4.715E-14  Chaetoceros socialis f. radians RNA virus 01
  4qpg-assembly1_A  TM=6.828E-01  e=6.041E-08  Human hepatitis A virus
  7bc3-assembly1_C  TM=5.403E-01  e=3.204E-06  Kashmir bee virus

B-factor: mean 21.05, std 6.7, range [12.53, 51.6]

Foldseek 3Di:
DQDVDPVGDDDDDDDDPDPPCVVVCPCPCVVPPVDDDDDVQVVLFDWDWWDKFAQLPADAFKWKKKKKAFLDGAAFFFDQQAPFWFQDPVRDIGHGHHTDCDPLNQPQQQFFWKFWKKKKKKAWDWFDDPPDFKKKKKFWDAQPAFDATDMHIQDQPDPDNVSNVVSVVVDRCPDPTDMFMDTCVPHVMTTDMFGGDHPPDPTDGSNDNPCRHGHHRRIMMIMIIAGNDPRSRTTMIIMIIGGDDGIDTHDGPDGDDDDDDDGGHTD/DDDDDDPQKDKDWDDQWDDDDPDIGRHPGTDIDIGRPDDDDPVPDDPDPPPCDLVQPQQDKDFQDKDKAWFPDWDKDKWAVLCSSCVDPVVLVSLWFFWFKFWWKKKWKFWAAEQFKWFKKKKFKDFFADVDPDLDDDDDDLVSVVVRVVGDMDMAIRNVRDDTIDTRHQDDPDHGFTQADDCRRVRGMIMIMGTNGGMHGHVPDGDMIMMIMMMGTDDIDTDGGHDGTGD/DPDDDPDDDDDDDDDPPFDDPDDDDDDPDDDPDDDPPDDDDQACPVVDHGDDCPDLQNQQFDWAFQDKWWAFQPAAFQDWQKKFFAAQWRWDWDDDPQWIDIGTGSSQVSAQQFWKKFWKKKKKKAKDDDLQWWFKKKKWFDQFKADFTGDDPPPTDMDTDTCNVPNIDMDIGTADDPDGIATACANVRVVPADGMDRRGYHGHPDSRGRGMMTMGTHHGIGDPDPDTDIMMMIIIMGGDPTIDGDHRDCRCVPDDPDTRD/DPDDPPCVPAPNEDPPPVLPVPVDDQDADPDDDDPPDSCVVVDRNCCNVPD

Organism: NCBI:txid1516128

Secondary structure (DSSP, 8-state):
--SS-TT---B---S-SSSSGGGS-GGGTTTTTSS---BHHHHTTS-EEEEEE-STTS--SSEEEEEEE-SSPPP-S--SS-SEEE--TTSS-EEE------HHHHHGGGBSEEE--EEEEE---S---SS---EEEEEE--SSSPPPSEEEEEE---S-SHHHHHHHTSSGGGSSS-EEEEETTTT----EEE----SS-S-EETT---TTTT--TT-EEEEEEE-SSTTSTT--EEEEEEE-TT-EE--B----EEEE-----B-/--SS--SS-EEEE--SEEE-SS-EEE-SSPPEEEE------SSSS--S--SS-STT-TTS-EEEEEEEE-TT----EEE-HHHHHTT-TTTTTTSSSB-B----EEEEEEE---SSEE--EEEEEE---SS---S---S--GGGTTTTTSSSEEEE-SSS----EE------SSSS-BSSSTTTTTSS-EEEEEESS--EESS-----EEEEEEEEE-S-----B-SSPP-/--S---PPP------SS---S-SSS----EESSSSTT-----SSTTSS--B---BHHHHHTS-EEEEEEEE-SS--TT-EEEEEE-SS--EEEEEETTEEEEEE-HHHHTTTTEEEEES-EEEEEEEE--TT-EEEEEEEEESS---SS---SSSSB----BTTT-SEEEEEE----SSS-EEP--HHHHTSS-SB-SSS-----STTSS-EEEEEEEEEEE-SSSS---EEEEEEEEE-TT-EEEEE-STTTTEESS---/---TT-STTS-TTS-TGGG--TTSPPB--TT--SSSSTTTTT-TTTTTTT-

Sequence (810 aa):
DNSNNPVGGNPIDNYGTEHAPLLKEDNQYLVYQGERIVSFKDLLRRYQYLNSYWPQETGSGFRYYTLDSPGMPIYRGWDPNGIDQGQDSTAGNSPYNFCSMTLLNYLAPAFVCQRGSLRHKWVTAGARVNSTASVLSATRHGVLFPLPLAETAHPLDNALVGDRRSELQEMQRSRLNGTAITPVRLNNTLEIELPYYSIGQRFHASRFLDLAGTGDTQGVEIACEISDGGNDANYRLDQFVSVGEDFTLGMFVGAPIMYFYNDPTATPSANDGPSFTTSKTSQNTTSENVHFVDGDTPWTYDVAATPDETSKLSGFDDAGLGEFLSRPIKIQQYQWTPGVQLFQTFNPWSDYFGNADVLEKINRFRNLRCKLCLKVLINGNSFYYGRALLSYNPYLRNDQVTVNRSFFIQDLIAASNKPHILLDPCSSEGGQMCLPFIWPENYLDITSTGWEDQMGECIIHDFDVLRHANGGTDPITVSIFAWAEDVSLLIPTTVAAQSRPAVLSDIQPYVPRYCGNLANSDAPETVNKLSVDSKNELIDTRTMGLGGADELTIHSIASRMTFWRQFDWPESAVTDTLLASMSVQPFCIDTVTASPVTEIHSTALAFASAPFETWQGSIKFHFKVVCSEYHRGRLRLVYNPLTNNAGPVAFNQVYSTTIDISNDREFDYECKWTDIRAWNACIGIDGATSATFFNTAAAVTGGTPFDNGTLSVYVVNELATPSTAAADVKVQVWVSAGDDFAVAVPGVGLSQLSYFQQQEFKHDGLISKPASAVAKAADALSMIPYIAPYAKATSMVADKIGKIARIFGY

Radius of gyration: 32.24 Å; Cα contacts (8 Å, |Δi|>4): 1944; chains: 4; bounding box: 89×92×103 Å